Protein AF-0000000071014600 (afdb_homodimer)

Radius of gyration: 33.22 Å; Cα contacts (8 Å, |Δi|>4): 2281; chains: 2; bounding box: 57×104×70 Å

Nearest PDB structures (foldseek):
  4g2c-assembly1_A  TM=9.865E-01  e=1.996E-69  Amycolatopsis sp. ATCC 39116
  5c2i-assembly1_B  TM=9.500E-01  e=7.097E-51  Nostoc sp. PCC 7120 = FACHB-418
  5c2i-assembly1_D  TM=9.425E-01  e=2.886E-51  Nostoc sp. PCC 7120 = FACHB-418
  5c2i-assembly1_A  TM=9.312E-01  e=7.097E-51  Nostoc sp. PCC 7120 = FACHB-418
  4au9-assembly2_B  TM=8.017E-01  e=1.437E-31  Auricularia auricula-judae

Secondary structure (DSSP, 8-state):
-PPP-SS-B-STT--HHHHHHHHHS-TTSSSPPP-SEEEEEEEEES-HHHHHHHHHHHHH--SSS-SS--HHHHHHHHHHHHHH------EEEEEE-HHHHHHTT--GGGS---HHHHH-TTSHHHHHHHTPPPGGGS-GGGGS---EEEEEEESSHHHHHHHHHHHHHHHHT-TTEEEEEEEEEE--B-TTS-BB-TTS-B-S-S--B-BHHHHHHHHHHSS-SSS---B--GGGT-EE-TTSS-TTT-EEEEEEEEEEEE-HHHHHHHHHHHHHHTT--GGGTHHHHHHHHSB-TT--BTTT-SSS--BTTB-----STT-TTSSSS-TT-HHHHH--TT-SSSS-HHHHGGG--EE--EEES---S-TTSS-STTS-SSS-EEEEEEEES-TTTTHHHIIIIIIT-TT-S--TTS------TTT--S----EEEESSTT--SS-TTSEEEEPPPPP-EEEEEEEEEEE--HHHHHHT-/-PPP-SS-B-STT--HHHHHHHHHS-TTSSS----SEEEEEEEEES-HHHHHHHHHHHHH--SSS-SS--HHHHHHHHHHHHHH------EEEEEE-HHHHHHTT--GGGS---HHHHH-TTSHHHHHHHTPPPGGGS-GGGGS---EEEEEEESSHHHHHHHHHHHHHHHHT-TTEEEEEEEEEE--B-TTS-BB-TTS-B-S-S--B-BHHHHHHHHHHSS-SSS---B--GGGT-EE-TTSS-TTT-EEEEEEEEEEEE-HHHHHHHHHHHHHHTT--GGGTHHHHHHHHSB-TTS-BTTT-SSS--BTTBP----STT-TTSSSS-TT-HHHHH--TT-SSSS-HHHHGGG--EE--EEES---S-TTS--STTS-SSS-EEEEEEEES-TTTTHHHIIIIIIT-TT-S--TTS------TTT--S----EEEESSTT--SS-TTSEEEEPPPPP-EEEEEEEEEEE--HHHHHHT-

Foldseek 3Di:
DFDWQFFFAALVPDDDLRVLLQQFEFACQQPHDDFQKKKKWFKDFQALVLLLVLLQCQLPVPDVVGNTGGRSLSVVQVVCCVVPVHFDAKGKFKWFAQVLCVRNVHDPQQGDDFVDSPQKCQHPVNCVLLQADHLVQFDQLQVDDTTMMMMIGDPDPVRSVVSVVVSVVSQVVRVRMDGSDMAMFHFDAAPVRATAALLLARDDPLFAHRHPVVLVCCAPVHPHAPQHPSYGGNLFFWDQRSLFPDSSSWTWWKKWWWWKKFQNLQLLVLLQVQCVVLVHDDQQSQVSVCLLAQAGSLQAGQQVDSGDDCPSPRDDRHANVLPQACLRHAQLHNCCLLQVCQNQAPDGNVLSCSQRWGKRKGKFADAPDNSPPSDSVRRHRTRIGIGTMTTGSHCVRYVSCSSNVRQQFQQTRPHPVRDGRWHSLADYHDDTQWHKHASGRPFDPPDPVGIDTDGRRHYRMHINRIIMTIRTISSSSNPSD/DFDWQFFFAALVPDDDLRVLLQQFEFACQQHHADFQKKKKWFKDFQALLLLLVLLQCQLPVPDVVRNTGGRSLRVVQVVCCVVPVHHDAKGKFKWFAQVLCVNNVHDPQQGDDFVDSPQKCLHPVNCVLLQADHLVQFDQLQVDDTTMMIMIGDPDPVRSVVSVVVSVVSQVVRVRMDGSDMAMFHFDAAPVRATAALLLARDDPLFAHRHPVVLVCCAPVHPHAPQHPSYGGNLFFWDQRSLFPDSSSWTWWKKWWWWKKFQNLQLLVLLQVQCVVLVHDDQQSQVSVCLLAQAGSLQAGQQVDSGDDCPSPRDDRHANVLPQACLRHAQLHNCCLLQVCQNQAPDGNVLSVSQRWGKRKGKFADAPDNSPPSDSVRRHRTRIGIGTMTTGSHCVRYVSCSSNVRQQFQQTRPHPVRDGQWHSLARYHDDTQWHKHASGRPFDPPDPVGIDTDGRRHYRMHINRIIMTIRTISSSSNVSD

pLDDT: mean 94.97, std 5.35, range [56.41, 98.88]

InterPro domains:
  IPR006314 Dyp-type peroxidase [PS51404] (24-480)
  IPR006314 Dyp-type peroxidase [PTHR30521] (21-479)
  IPR011008 Dimeric alpha-beta barrel [SSF54909] (21-480)

Sequence (962 aa):
MPVSLDSTLSWKSATGDDEAMLESLQPNILKGHTREFLTLLFLKFQNAGDAASLLSELATDGIVPPLMKSAIRHLEEVAAFNSKGVKGTPYVGVGLTADGYRALGIPEHGWPSDPSVRRGMTNNETVATLGDPDVDGWEGHFLQKMDAVILVGDQLAETRDIAERRVRDMIASRPSIVILGEQTGNGLHNRNGDGIEHFGYVDGRSQPIFLDEDLVSEKLREDGTTNWDAGFGLGRVLVSDAAAPDPQTQFGSYFVFRKLEQDVRKFKTQEAAFATSLGLAGDTAERAGAMLVGRFEDGTPLTIQSADGAHSPVQNDFTYDSDPEGGKCPFFAHIRKMNPRGSGGFETVERERLHIMARRGQTYGVRTDDPNDGKLNNKPTHGVGLLFMAFNSSLVDQFEFVQKNWANNAGFPSTPSGRAAGLDLVIGHGKRPDVECPLGWGADSSGATHHRTVDAVPQAVTMMGGEYFFMPSLAFLQALAMPVSLDSTLSWKSATGDDEAMLESLQPNILKGHTREFLTLLFLKFQNAGDAASLLSELATDGIVPPLMKSAIRHLEEVAAFNSKGVKGTPYVGVGLTADGYRALGIPEHGWPSDPSVRRGMTNNETVATLGDPDVDGWEGHFLQKMDAVILVGDQLAETRDIAERRVRDMIASRPSIVILGEQTGNGLHNRNGDGIEHFGYVDGRSQPIFLDEDLVSEKLREDGTTNWDAGFGLGRVLVSDAAAPDPQTQFGSYFVFRKLEQDVRKFKTQEAAFATSLGLAGDTAERAGAMLVGRFEDGTPLTIQSADGAHSPVQNDFTYDSDPEGGKCPFFAHIRKMNPRGSGGFETVERERLHIMARRGQTYGVRTDDPNDGKLNNKPTHGVGLLFMAFNSSLVDQFEFVQKNWANNAGFPSTPSGRAAGLDLVIGHGKRPDVECPLGWGADSSGATHHRTVDAVPQAVTMMGGEYFFMPSLAFLQALA

Solvent-accessible surface area (backbone atoms only — not comparable to full-atom values): 48148 Å² total; per-residue (Å²): 107,77,61,67,39,80,38,54,42,49,75,90,73,43,54,68,36,43,34,48,22,30,58,20,18,48,50,51,67,72,48,77,60,72,57,36,26,36,37,36,40,32,26,32,62,74,35,34,67,53,46,24,44,49,47,14,44,45,47,53,41,87,48,90,76,44,52,35,56,25,27,48,56,47,52,50,32,52,51,39,25,74,75,74,63,43,80,67,77,54,48,42,47,58,29,31,20,51,61,24,38,52,49,53,66,51,57,74,85,36,44,81,79,52,66,53,40,62,57,28,49,79,30,66,67,47,26,61,59,55,51,51,74,63,61,87,72,30,46,70,53,49,67,46,85,54,19,32,37,38,39,32,21,10,71,42,62,67,59,23,49,54,53,44,50,52,53,50,52,56,43,65,74,29,81,50,48,42,76,62,42,72,50,63,29,35,59,44,61,50,96,88,66,47,47,30,46,79,81,34,33,50,50,82,81,87,50,61,31,31,36,44,68,57,48,51,44,40,22,41,64,40,55,23,47,87,62,26,77,50,68,35,27,39,46,51,38,41,30,67,20,61,60,26,91,49,38,81,37,24,29,18,24,38,32,44,40,35,37,33,38,35,23,32,26,57,43,53,49,44,29,52,51,49,9,55,75,61,71,35,53,81,88,47,26,60,46,39,45,14,38,44,41,28,27,26,50,68,28,14,42,27,61,50,27,69,54,68,42,37,48,44,48,57,50,71,43,57,60,50,79,43,36,75,69,24,15,43,35,30,50,26,4,32,47,44,38,75,52,33,68,59,55,38,71,82,58,56,50,74,60,56,57,64,36,56,51,41,70,61,61,36,31,21,52,86,78,91,58,66,68,81,70,84,61,58,85,70,40,48,66,60,78,29,28,35,40,39,29,32,35,16,47,39,51,62,57,11,59,52,32,43,44,34,61,22,26,39,20,34,61,22,28,56,42,87,83,68,52,60,24,14,31,17,56,60,79,33,45,76,88,64,50,57,29,72,38,50,66,41,76,34,27,60,77,86,37,80,84,25,41,46,79,42,80,47,67,71,80,35,55,43,78,35,35,48,42,37,25,36,28,54,16,44,54,30,33,44,58,53,93,108,76,58,67,38,80,36,54,41,51,75,90,74,42,54,69,35,43,34,49,22,30,60,20,18,50,50,50,66,73,49,78,60,70,52,36,24,32,37,36,40,31,26,32,64,73,36,34,68,54,46,26,44,47,46,13,45,45,47,54,39,84,49,89,74,45,50,34,55,24,27,46,56,47,52,48,32,51,52,40,26,73,76,74,62,44,79,67,76,52,48,41,47,57,28,31,19,52,60,24,39,51,48,55,66,51,57,72,87,35,44,79,77,53,64,55,40,61,57,27,50,80,29,66,66,46,26,61,60,56,52,51,73,65,62,89,72,29,46,69,53,48,69,47,87,52,18,33,37,39,38,35,17,9,72,44,62,66,61,21,49,53,53,44,49,52,54,50,52,56,44,65,74,29,82,50,48,42,77,60,40,72,49,63,29,35,61,44,62,50,97,87,65,45,46,29,44,78,82,35,32,50,51,83,80,88,51,61,32,30,35,45,67,56,48,52,42,40,23,41,63,41,54,23,46,85,63,27,77,51,68,36,27,39,47,50,38,41,30,68,19,62,59,25,91,48,38,83,39,23,28,19,24,36,32,44,38,36,38,34,38,34,22,32,27,57,42,53,51,44,30,52,52,50,8,55,75,61,70,36,53,80,88,46,26,59,45,40,47,14,39,45,42,28,27,25,52,69,28,14,42,27,61,50,27,70,52,68,41,38,48,43,49,58,49,72,45,58,60,49,80,43,36,76,70,24,16,41,35,28,50,25,5,31,48,43,38,76,52,31,68,58,55,38,70,82,58,55,50,74,59,56,58,63,36,56,53,40,69,61,61,35,30,22,51,87,78,93,58,66,67,80,70,84,63,57,86,70,40,49,67,59,77,30,28,35,41,39,30,32,34,18,48,39,52,63,59,11,59,52,31,43,43,34,61,21,26,40,20,34,61,23,28,56,43,86,83,70,53,60,25,14,31,17,55,62,78,34,46,75,88,63,50,59,28,70,39,50,66,42,77,32,27,61,78,88,38,80,86,25,40,47,80,40,80,47,66,72,80,35,55,42,77,35,35,50,40,36,24,35,27,54,16,42,54,31,35,44,59,56,92

Organism: NCBI:txid2759526

Structure (mmCIF, N/CA/C/O backbone):
data_AF-0000000071014600-model_v1
#
loop_
_entity.id
_entity.type
_entity.pdbx_description
1 polymer Peroxidase
#
loop_
_atom_site.group_PDB
_atom_site.id
_atom_site.type_symbol
_atom_site.label_atom_id
_atom_site.label_alt_id
_atom_site.label_comp_id
_atom_site.label_asym_id
_atom_site.label_entity_id
_atom_site.label_seq_id
_atom_site.pdbx_PDB_ins_code
_atom_site.Cartn_x
_atom_site.Cartn_y
_atom_site.Cartn_z
_atom_site.occupancy
_atom_site.B_iso_or_equiv
_atom_site.auth_seq_id
_atom_site.auth_comp_id
_atom_site.auth_asym_id
_atom_site.auth_atom_id
_atom_site.pdbx_PDB_model_num
ATOM 1 N N . MET A 1 1 ? -9.117 11.508 37.562 1 70.94 1 MET A N 1
ATOM 2 C CA . MET A 1 1 ? -7.766 11.125 37.156 1 70.94 1 MET A CA 1
ATOM 3 C C . MET A 1 1 ? -7.133 12.203 36.281 1 70.94 1 MET A C 1
ATOM 5 O O . MET A 1 1 ? -7.809 12.812 35.438 1 70.94 1 MET A O 1
ATOM 9 N N . PRO A 1 2 ? -5.895 12.375 36.594 1 87.19 2 PRO A N 1
ATOM 10 C CA . PRO A 1 2 ? -5.227 13.414 35.812 1 87.19 2 PRO A CA 1
ATOM 11 C C . PRO A 1 2 ? -5.23 13.109 34.312 1 87.19 2 PRO A C 1
ATOM 13 O O . PRO A 1 2 ? -5.352 11.945 33.906 1 87.19 2 PRO A O 1
ATOM 16 N N . VAL A 1 3 ? -5.281 14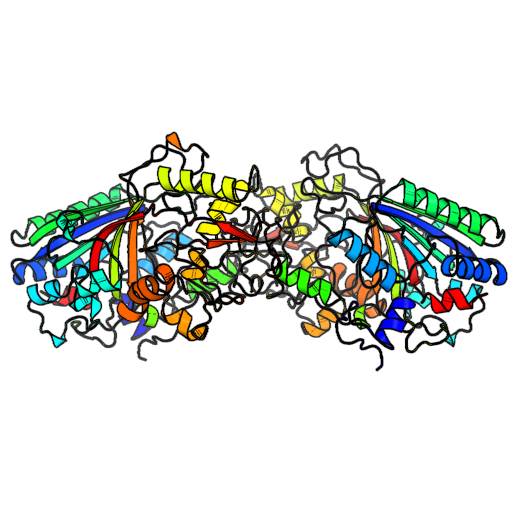.18 33.594 1 90.12 3 VAL A N 1
ATOM 17 C CA . VAL A 1 3 ? -5.238 14.031 32.125 1 90.12 3 VAL A CA 1
ATOM 18 C C . VAL A 1 3 ? -4.012 13.211 31.734 1 90.12 3 VAL A C 1
ATOM 20 O O . VAL A 1 3 ? -2.887 13.547 32.125 1 90.12 3 VAL A O 1
ATOM 23 N N . SER A 1 4 ? -4.27 12.094 31.109 1 89.81 4 SER A N 1
ATOM 24 C CA . SER A 1 4 ? -3.152 11.281 30.641 1 89.81 4 SER A CA 1
ATOM 25 C C . SER A 1 4 ? -2.52 11.891 29.391 1 89.81 4 SER A C 1
ATOM 27 O O . SER A 1 4 ? -3.176 12.031 28.359 1 89.81 4 SER A O 1
ATOM 29 N N . LEU A 1 5 ? -1.267 12.195 29.484 1 95.5 5 LEU A N 1
ATOM 30 C CA . LEU A 1 5 ? -0.564 12.859 28.391 1 95.5 5 LEU A CA 1
ATOM 31 C C . LEU A 1 5 ? 0.192 11.852 27.531 1 95.5 5 LEU A C 1
ATOM 33 O O . LEU A 1 5 ? 0.678 12.188 26.453 1 95.5 5 LEU A O 1
ATOM 37 N N . ASP A 1 6 ? 0.241 10.617 27.891 1 95 6 ASP A N 1
ATOM 38 C CA . ASP A 1 6 ? 1.105 9.633 27.234 1 95 6 ASP A CA 1
ATOM 39 C C . ASP A 1 6 ? 0.341 8.852 26.172 1 95 6 ASP A C 1
ATOM 41 O O . ASP A 1 6 ? 0.932 8.062 25.438 1 95 6 ASP A O 1
ATOM 45 N N . SER A 1 7 ? -0.902 9.078 26.109 1 96.06 7 SER A N 1
ATOM 46 C CA . SER A 1 7 ? -1.728 8.312 25.172 1 96.06 7 SER A CA 1
ATOM 47 C C . SER A 1 7 ? -2.705 9.219 24.438 1 96.06 7 SER A C 1
ATOM 49 O O . SER A 1 7 ? -2.863 10.391 24.781 1 96.06 7 SER A O 1
ATOM 51 N N . THR A 1 8 ? -3.289 8.664 23.344 1 97.88 8 THR A N 1
ATOM 52 C CA . THR A 1 8 ? -4.422 9.312 22.688 1 97.88 8 THR A CA 1
ATOM 53 C C . THR A 1 8 ? -5.617 9.391 23.641 1 97.88 8 THR A C 1
ATOM 55 O O . THR A 1 8 ? -5.617 8.758 24.703 1 97.88 8 THR A O 1
ATOM 58 N N . LEU A 1 9 ? -6.578 10.195 23.25 1 98.12 9 LEU A N 1
ATOM 59 C CA . LEU A 1 9 ? -7.75 10.398 24.094 1 98.12 9 LEU A CA 1
ATOM 60 C C . LEU A 1 9 ? -9.031 10.164 23.297 1 98.12 9 LEU A C 1
ATOM 62 O O . LEU A 1 9 ? -9.148 10.594 22.156 1 98.12 9 LEU A O 1
ATOM 66 N N . SER A 1 10 ? -9.984 9.477 23.922 1 98.19 10 SER A N 1
ATOM 67 C CA . SER A 1 10 ? -11.336 9.469 23.391 1 98.19 10 SER A CA 1
ATOM 68 C C . SER A 1 10 ? -12.133 10.68 23.859 1 98.19 10 SER A C 1
ATOM 70 O O . SER A 1 10 ? -12.5 10.766 25.031 1 98.19 10 SER A O 1
ATOM 72 N N . TRP A 1 11 ? -12.398 11.555 22.969 1 98 11 TRP A N 1
ATOM 73 C CA . TRP A 1 11 ? -13.117 12.75 23.375 1 98 11 TRP A CA 1
ATOM 74 C C . TRP A 1 11 ? -14.586 12.445 23.641 1 98 11 TRP A C 1
ATOM 76 O O . TRP A 1 11 ? -15.227 13.109 24.469 1 98 11 TRP A O 1
ATOM 86 N N . LYS A 1 12 ? -15.164 11.438 23.031 1 96.88 12 LYS A N 1
ATOM 87 C CA . LYS A 1 12 ? -16.562 11.07 23.203 1 96.88 12 LYS A CA 1
ATOM 88 C C . LYS A 1 12 ? -16.812 10.484 24.594 1 96.88 12 LYS A C 1
ATOM 90 O O . LYS A 1 12 ? -17.891 10.633 25.156 1 96.88 12 LYS A O 1
ATOM 95 N N . SER A 1 13 ? -15.797 9.898 25.172 1 96.56 13 SER A N 1
ATOM 96 C CA . SER A 1 13 ? -15.945 9.266 26.469 1 96.56 13 SER A CA 1
ATOM 97 C C . SER A 1 13 ? -15.234 10.07 27.562 1 96.56 13 SER A C 1
ATOM 99 O O . SER A 1 13 ? -15.039 9.586 28.672 1 96.56 13 SER A O 1
ATOM 101 N N . ALA A 1 14 ? -14.773 11.219 27.156 1 96.44 14 ALA A N 1
ATOM 102 C CA . ALA A 1 14 ? -14.008 12.031 28.109 1 96.44 14 ALA A CA 1
ATOM 103 C C . ALA A 1 14 ? -14.875 12.469 29.281 1 96.44 14 ALA A C 1
ATOM 105 O O . ALA A 1 14 ? -15.992 12.961 29.094 1 96.44 14 ALA A O 1
ATOM 106 N N . THR A 1 15 ? -14.461 12.234 30.531 1 95.75 15 THR A N 1
ATOM 107 C CA . THR A 1 15 ? -15.094 12.695 31.766 1 95.75 15 THR A CA 1
ATOM 108 C C . THR A 1 15 ? -14.062 13.273 32.719 1 95.75 15 THR A C 1
ATOM 110 O O . THR A 1 15 ? -12.859 13.195 32.469 1 95.75 15 THR A O 1
ATOM 113 N N . GLY A 1 16 ? -14.539 13.977 33.719 1 96.06 16 GLY A N 1
ATOM 114 C CA . GLY A 1 16 ? -13.633 14.5 34.719 1 96.06 16 GLY A CA 1
ATOM 115 C C . GLY A 1 16 ? -12.602 15.461 34.156 1 96.06 16 GLY A C 1
ATOM 116 O O . GLY A 1 16 ? -12.953 16.422 33.469 1 96.06 16 GLY A O 1
ATOM 117 N N . ASP A 1 17 ? -11.359 15.188 34.5 1 96.69 17 ASP A N 1
ATOM 118 C CA . ASP A 1 17 ? -10.258 16.062 34.125 1 96.69 17 ASP A CA 1
ATOM 119 C C . ASP A 1 17 ? -10.086 16.141 32.594 1 96.69 17 ASP A C 1
ATOM 121 O O . ASP A 1 17 ? -9.711 17.172 32.062 1 96.69 17 ASP A O 1
ATOM 125 N N . ASP A 1 18 ? -10.336 15.016 31.938 1 96.94 18 ASP A N 1
ATOM 126 C CA . ASP A 1 18 ? -10.25 14.992 30.484 1 96.94 18 ASP A CA 1
ATOM 127 C C . ASP A 1 18 ? -11.273 15.938 29.859 1 96.94 18 ASP A C 1
ATOM 129 O O . ASP A 1 18 ? -10.961 16.688 28.922 1 96.94 18 ASP A O 1
ATOM 133 N N . GLU A 1 19 ? -12.453 15.844 30.359 1 97 19 GLU A N 1
ATOM 134 C CA . GLU A 1 19 ? -13.508 16.734 29.875 1 97 19 GLU A CA 1
ATOM 135 C C . GLU A 1 19 ? -13.188 18.188 30.188 1 97 19 GLU A C 1
ATOM 137 O O . GLU A 1 19 ? -13.375 19.062 29.328 1 97 19 GLU A O 1
ATOM 142 N N . ALA A 1 20 ? -12.766 18.438 31.391 1 97.56 20 ALA A N 1
ATOM 143 C CA . ALA A 1 20 ? -12.391 19.781 31.781 1 97.56 20 ALA A CA 1
ATOM 144 C C . ALA A 1 20 ? -11.281 20.328 30.875 1 97.56 20 ALA A C 1
ATOM 146 O O . ALA A 1 20 ? -11.305 21.5 30.5 1 97.56 20 ALA A O 1
ATOM 147 N N . MET A 1 21 ? -10.344 19.453 30.609 1 98.19 21 MET A N 1
ATOM 148 C CA . MET A 1 21 ? -9.25 19.859 29.719 1 98.19 21 MET A CA 1
ATOM 149 C C . MET A 1 21 ? -9.789 20.219 28.328 1 98.19 21 MET A C 1
ATOM 151 O O . MET A 1 21 ? -9.445 21.281 27.797 1 98.19 21 MET A O 1
ATOM 155 N N . LEU A 1 22 ? -10.648 19.469 27.766 1 98.38 22 LEU A N 1
ATOM 156 C CA . LEU A 1 22 ? -11.195 19.719 26.438 1 98.38 22 LEU A CA 1
ATOM 157 C C . LEU A 1 22 ? -12.055 20.984 26.422 1 98.38 22 LEU A C 1
ATOM 159 O O . LEU A 1 22 ? -12.102 21.703 25.422 1 98.38 22 LEU A O 1
ATOM 163 N N . GLU A 1 23 ? -12.711 21.266 27.516 1 97.62 23 GLU A N 1
ATOM 164 C CA . GLU A 1 23 ? -13.578 22.438 27.625 1 97.62 23 GLU A CA 1
ATOM 165 C C . GLU A 1 23 ? -12.773 23.734 27.672 1 97.62 23 GLU A C 1
ATOM 167 O O . GLU A 1 23 ? -13.266 24.781 27.281 1 97.62 23 GLU A O 1
ATOM 172 N N . SER A 1 24 ? -11.539 23.578 28.109 1 98.06 24 SER A N 1
ATOM 173 C CA . SER A 1 24 ? -10.727 24.781 28.297 1 98.06 24 SER A CA 1
ATOM 174 C C . SER A 1 24 ? -9.672 24.906 27.203 1 98.06 24 SER A C 1
ATOM 176 O O . SER A 1 24 ? -8.984 25.922 27.109 1 98.06 24 SER A O 1
ATOM 178 N N . LEU A 1 25 ? -9.555 23.906 26.359 1 98.62 25 LEU A N 1
ATOM 179 C CA . LEU A 1 25 ? -8.539 23.891 25.312 1 98.62 25 LEU A CA 1
ATOM 180 C C . LEU A 1 25 ? -9.031 24.594 24.062 1 98.62 25 LEU A C 1
ATOM 182 O O . LEU A 1 25 ? -10.188 24.422 23.656 1 98.62 25 LEU A O 1
ATOM 186 N N . GLN A 1 26 ? -8.188 25.438 23.484 1 98.5 26 GLN A N 1
ATOM 187 C CA . GLN A 1 26 ? -8.547 26.016 22.203 1 98.5 26 GLN A CA 1
ATOM 188 C C . GLN A 1 26 ? -8.695 24.953 21.125 1 98.5 26 GLN A C 1
ATOM 190 O O . GLN A 1 26 ? -7.977 23.938 21.156 1 98.5 26 GLN A O 1
ATOM 195 N N . PRO A 1 27 ? -9.578 25.125 20.156 1 97.31 27 PRO A N 1
ATOM 196 C CA . PRO A 1 27 ? -9.672 24.203 19.031 1 97.31 27 PRO A CA 1
ATOM 197 C C . PRO A 1 27 ? -8.438 24.234 18.125 1 97.31 27 PRO A C 1
ATOM 199 O O . PRO A 1 27 ? -7.508 25 18.391 1 97.31 27 PRO A O 1
ATOM 202 N N . ASN A 1 28 ? -8.352 23.359 17.109 1 97.81 28 ASN A N 1
ATOM 203 C CA . ASN A 1 28 ? -7.316 23.328 16.078 1 97.81 28 ASN A CA 1
ATOM 204 C C . ASN A 1 28 ? -6.027 22.703 16.594 1 97.81 28 ASN A C 1
ATOM 206 O O . ASN A 1 28 ? -5.129 22.375 15.82 1 97.81 28 ASN A O 1
ATOM 210 N N . ILE A 1 29 ? -5.93 22.484 17.969 1 98.62 29 ILE A N 1
ATOM 211 C CA . ILE A 1 29 ? -4.699 21.953 18.547 1 98.62 29 ILE A CA 1
ATOM 212 C C . ILE A 1 29 ? -4.672 20.438 18.406 1 98.62 29 ILE A C 1
ATOM 214 O O . ILE A 1 29 ? -3.773 19.875 17.766 1 98.62 29 ILE A O 1
ATOM 218 N N . LEU A 1 30 ? -5.719 19.766 18.859 1 98.31 30 LEU A N 1
ATOM 219 C CA . LEU A 1 30 ? -5.762 18.312 18.828 1 98.31 30 LEU A CA 1
ATOM 220 C C . LEU A 1 30 ? -6.191 17.812 17.453 1 98.31 30 LEU A C 1
ATOM 222 O O . LEU A 1 30 ? -5.812 16.719 17.031 1 98.31 30 LEU A O 1
ATOM 226 N N . LYS A 1 31 ? -7.012 18.547 16.859 1 97.06 31 LYS A N 1
ATOM 227 C CA . LYS A 1 31 ? -7.547 18.25 15.531 1 97.06 31 LYS A CA 1
ATOM 228 C C . LYS A 1 31 ? -7.668 19.531 14.703 1 97.06 31 LYS A C 1
ATOM 230 O O . LYS A 1 31 ? -8.117 20.562 15.195 1 97.06 31 LYS A O 1
ATOM 235 N N . GLY A 1 32 ? -7.199 19.375 13.508 1 96.25 32 GLY A N 1
ATOM 236 C CA . GLY A 1 32 ? -7.262 20.547 12.633 1 96.25 32 GLY A CA 1
ATOM 237 C C . GLY A 1 32 ? -8.68 21.047 12.398 1 96.25 32 GLY A C 1
ATOM 238 O O . GLY A 1 32 ? -9.594 20.25 12.188 1 96.25 32 GLY A O 1
ATOM 239 N N . HIS A 1 33 ? -8.844 22.266 12.539 1 93.12 33 HIS A N 1
ATOM 240 C CA . HIS A 1 33 ? -10.07 22.922 12.07 1 93.12 33 HIS A CA 1
ATOM 241 C C . HIS A 1 33 ? -10.023 23.156 10.562 1 93.12 33 HIS A C 1
ATOM 243 O O . HIS A 1 33 ? -8.969 23.484 10.016 1 93.12 33 HIS A O 1
ATOM 249 N N . THR A 1 34 ? -11.062 22.734 9.836 1 82.62 34 THR A N 1
ATOM 250 C CA . THR A 1 34 ? -11.086 23 8.406 1 82.62 34 THR A CA 1
ATOM 251 C C . THR A 1 34 ? -10.914 24.484 8.133 1 82.62 34 THR A C 1
ATOM 253 O O . THR A 1 34 ? -11.617 25.312 8.711 1 82.62 34 THR A O 1
ATOM 256 N N . ARG A 1 35 ? -9.82 24.781 7.426 1 82.69 35 ARG A N 1
ATOM 257 C CA . ARG A 1 35 ? -9.477 26.156 7.086 1 82.69 35 ARG A CA 1
ATOM 258 C C . ARG A 1 35 ? -9.344 26.328 5.578 1 82.69 35 ARG A C 1
ATOM 260 O O . ARG A 1 35 ? -8.266 26.109 5.016 1 82.69 35 ARG A O 1
ATOM 267 N N . GLU A 1 36 ? -10.367 26.766 5.004 1 94.88 36 GLU A N 1
ATOM 268 C CA . GLU A 1 36 ? -10.32 27.156 3.6 1 94.88 36 GLU A CA 1
ATOM 269 C C . GLU A 1 36 ? -10.016 28.641 3.445 1 94.88 36 GLU A C 1
ATOM 271 O O . GLU A 1 36 ? -9.422 29.062 2.449 1 94.88 36 GLU A O 1
ATOM 276 N N . PHE A 1 37 ? -10.523 29.375 4.438 1 97.44 37 PHE A N 1
ATOM 277 C CA . PHE A 1 37 ? -10.273 30.812 4.531 1 97.44 37 PHE A CA 1
ATOM 278 C C . PHE A 1 37 ? -9.773 31.188 5.922 1 97.44 37 PHE A C 1
ATOM 280 O O . PHE A 1 37 ? -10.461 30.938 6.918 1 97.44 37 PHE A O 1
ATOM 287 N N . LEU A 1 38 ? -8.633 31.734 5.977 1 98.06 38 LEU A N 1
ATOM 288 C CA . LEU A 1 38 ? -7.961 32.031 7.242 1 98.06 38 LEU A CA 1
ATOM 289 C C . LEU A 1 38 ? -7.359 33.438 7.223 1 98.06 38 LEU A C 1
ATOM 291 O O . LEU A 1 38 ? -6.781 33.844 6.215 1 98.06 38 LEU A O 1
ATOM 295 N N . THR A 1 39 ? -7.547 34.188 8.258 1 98.44 39 THR A N 1
ATOM 296 C CA . THR A 1 39 ? -6.871 35.438 8.477 1 98.44 39 THR A CA 1
ATOM 297 C C . THR A 1 39 ? -6.121 35.438 9.805 1 98.44 39 THR A C 1
ATOM 299 O O . THR A 1 39 ? -6.656 35 10.82 1 98.44 39 THR A O 1
ATOM 302 N N . LEU A 1 40 ? -4.938 35.844 9.758 1 98.56 40 LEU A N 1
ATOM 303 C CA . LEU A 1 40 ? -4.141 36.062 10.953 1 98.56 40 LEU A CA 1
ATOM 304 C C . LEU A 1 40 ? -3.922 37.562 11.188 1 98.56 40 LEU A C 1
ATOM 306 O O . LEU A 1 40 ? -3.516 38.281 10.266 1 98.56 40 LEU A O 1
ATOM 310 N N . LEU A 1 41 ? -4.223 38.031 12.383 1 98.81 41 LEU A N 1
ATOM 311 C CA . LEU A 1 41 ? -3.949 39.375 12.805 1 98.81 41 LEU A CA 1
ATOM 312 C C . LEU A 1 41 ? -2.848 39.406 13.859 1 98.81 41 LEU A C 1
ATOM 314 O O . LEU A 1 41 ? -2.967 38.781 14.914 1 98.81 41 LEU A O 1
ATOM 318 N N . PHE A 1 42 ? -1.813 40.125 13.594 1 98.75 42 PHE A N 1
ATOM 319 C CA . PHE A 1 42 ? -0.713 40.281 14.539 1 98.75 42 PHE A CA 1
ATOM 320 C C . PHE A 1 42 ? -0.842 41.594 15.32 1 98.75 42 PHE A C 1
ATOM 322 O O . PHE A 1 42 ? -1.009 42.656 14.727 1 98.75 42 PHE A O 1
ATOM 329 N N . LEU A 1 43 ? -0.688 41.5 16.656 1 98.81 43 LEU A N 1
ATOM 330 C CA . LEU A 1 43 ? -1.053 42.625 17.484 1 98.81 43 LEU A CA 1
ATOM 331 C C . LEU A 1 43 ? 0.124 43.094 18.344 1 98.81 43 LEU A C 1
ATOM 333 O O . LEU A 1 43 ? 0.997 42.281 18.672 1 98.81 43 LEU A O 1
ATOM 337 N N . LYS A 1 44 ? 0.096 44.312 18.719 1 98.38 44 LYS A N 1
ATOM 338 C CA . LYS A 1 44 ? 0.923 44.938 19.75 1 98.38 44 LYS A CA 1
ATOM 339 C C . LYS A 1 44 ? 0.062 45.562 20.828 1 98.38 44 LYS A C 1
ATOM 341 O O . LYS A 1 44 ? -0.896 46.281 20.531 1 98.38 44 LYS A O 1
ATOM 346 N N . PHE A 1 45 ? 0.355 45.312 22.109 1 98.19 45 PHE A N 1
ATOM 347 C CA . PHE A 1 45 ? -0.351 45.875 23.266 1 98.19 45 PHE A CA 1
ATOM 348 C C . PHE A 1 45 ? 0.392 47.062 23.812 1 98.19 45 PHE A C 1
ATOM 350 O O . PHE A 1 45 ? 1.598 47 24.062 1 98.19 45 PHE A O 1
ATOM 357 N N . GLN A 1 46 ? -0.337 48.156 24.078 1 96.94 46 GLN A N 1
ATOM 358 C CA . GLN A 1 46 ? 0.27 49.344 24.672 1 96.94 46 GLN A CA 1
ATOM 359 C C . GLN A 1 46 ? -0.27 49.594 26.078 1 96.94 46 GLN A C 1
ATOM 361 O O . GLN A 1 46 ? 0.279 50.406 26.828 1 96.94 46 GLN A O 1
ATOM 366 N N . ASN A 1 47 ? -1.344 48.906 26.375 1 97 47 ASN A N 1
ATOM 367 C CA . ASN A 1 47 ? -1.995 49 27.688 1 97 47 ASN A CA 1
ATOM 368 C C . ASN A 1 47 ? -2.488 47.625 28.156 1 97 47 ASN A C 1
ATOM 370 O O . ASN A 1 47 ? -3.244 46.969 27.438 1 97 47 ASN A O 1
ATOM 374 N N . ALA A 1 48 ? -2.066 47.312 29.344 1 97.06 48 ALA A N 1
ATOM 375 C CA . ALA A 1 48 ? -2.385 46 29.875 1 97.06 48 ALA A CA 1
ATOM 376 C C . ALA A 1 48 ? -3.891 45.812 30.047 1 97.06 48 ALA A C 1
ATOM 378 O O . ALA A 1 48 ? -4.43 44.719 29.812 1 97.06 48 ALA A O 1
ATOM 379 N N . GLY A 1 49 ? -4.504 46.812 30.531 1 97.06 49 GLY A N 1
ATOM 380 C CA . GLY A 1 49 ? -5.941 46.75 30.766 1 97.06 49 GLY A CA 1
ATOM 381 C C . GLY A 1 49 ? -6.73 46.5 29.484 1 97.06 49 GLY A C 1
ATOM 382 O O . GLY A 1 49 ? -7.633 45.656 29.469 1 97.06 49 GLY A O 1
ATOM 383 N N . ASP A 1 50 ? -6.418 47.219 28.438 1 97.25 50 ASP A N 1
ATOM 384 C CA . ASP A 1 50 ? -7.078 47.031 27.141 1 97.25 50 ASP A CA 1
ATOM 385 C C . ASP A 1 50 ? -6.801 45.625 26.578 1 97.25 50 ASP A C 1
ATOM 387 O O . ASP A 1 50 ? -7.695 45 26 1 97.25 50 ASP A O 1
ATOM 391 N N . ALA A 1 51 ? -5.543 45.281 26.719 1 98 51 ALA A N 1
ATOM 392 C CA . ALA A 1 51 ? -5.168 43.938 26.234 1 98 51 ALA A CA 1
ATOM 393 C C . ALA A 1 51 ? -5.969 42.844 26.938 1 98 51 ALA A C 1
ATOM 395 O O . ALA A 1 51 ? -6.531 41.969 26.281 1 98 51 ALA A O 1
ATOM 396 N N . ALA A 1 52 ? -5.996 42.969 28.234 1 97.88 52 ALA A N 1
ATOM 397 C CA . ALA A 1 52 ? -6.75 42 29.047 1 97.88 52 ALA A CA 1
ATOM 398 C C . ALA A 1 52 ? -8.234 42 28.672 1 97.88 52 ALA A C 1
ATOM 400 O O . ALA A 1 52 ? -8.867 40.969 28.578 1 97.88 52 ALA A O 1
ATOM 401 N N . SER A 1 53 ? -8.742 43.188 28.516 1 96.94 53 SER A N 1
ATOM 402 C CA . SER A 1 53 ? -10.148 43.375 28.172 1 96.94 53 SER A CA 1
ATOM 403 C C . SER A 1 53 ? -10.477 42.719 26.844 1 96.94 53 SER A C 1
ATOM 405 O O . SER A 1 53 ? -11.477 42 26.719 1 96.94 53 SER A O 1
ATOM 407 N N . LEU A 1 54 ? -9.664 42.906 25.828 1 97.62 54 LEU A N 1
ATOM 408 C CA . LEU A 1 54 ? -9.883 42.312 24.5 1 97.62 54 LEU A CA 1
ATOM 409 C C . LEU A 1 54 ? -9.883 40.812 24.578 1 97.62 54 LEU A C 1
ATOM 411 O O . LEU A 1 54 ? -10.805 40.156 24.094 1 97.62 54 LEU A O 1
ATOM 415 N N . LEU A 1 55 ? -8.828 40.281 25.172 1 98 55 LEU A N 1
ATOM 416 C CA . LEU A 1 55 ? -8.633 38.812 25.203 1 98 55 LEU A CA 1
ATOM 417 C C . LEU A 1 55 ? -9.75 38.156 25.984 1 98 55 LEU A C 1
ATOM 419 O O . LEU A 1 55 ? -10.242 37.094 25.578 1 98 55 LEU A O 1
ATOM 423 N N . SER A 1 56 ? -10.102 38.75 27.062 1 97 56 SER A N 1
ATOM 424 C CA . SER A 1 56 ? -11.203 38.219 27.844 1 97 56 SER A CA 1
ATOM 425 C C . SER A 1 56 ? -12.516 38.25 27.062 1 97 56 SER A C 1
ATOM 427 O O . SER A 1 56 ? -13.289 37.312 27.094 1 97 56 SER A O 1
ATOM 429 N N . GLU A 1 57 ? -12.773 39.344 26.422 1 96.38 57 GLU A N 1
ATOM 430 C CA . GLU A 1 57 ? -14.008 39.469 25.656 1 96.38 57 GLU A CA 1
ATOM 431 C C . GLU A 1 57 ? -14.062 38.469 24.516 1 96.38 57 GLU A C 1
ATOM 433 O O . GLU A 1 57 ? -15.117 37.875 24.25 1 96.38 57 GLU A O 1
ATOM 438 N N . LEU A 1 58 ? -12.961 38.219 23.812 1 97 58 LEU A N 1
ATOM 439 C CA . LEU A 1 58 ? -12.906 37.219 22.75 1 97 58 LEU A CA 1
ATOM 440 C C . LEU A 1 58 ? -13.32 35.844 23.281 1 97 58 LEU A C 1
ATOM 442 O O . LEU A 1 58 ? -14.016 35.094 22.594 1 97 58 LEU A O 1
ATOM 446 N N . ALA A 1 59 ? -12.922 35.531 24.5 1 96.44 59 ALA A N 1
ATOM 447 C CA . ALA A 1 59 ? -13.094 34.219 25.047 1 96.44 59 ALA A CA 1
ATOM 448 C C . ALA A 1 59 ? -14.445 34.062 25.75 1 96.44 59 ALA A C 1
ATOM 450 O O . ALA A 1 59 ? -14.898 32.969 26.031 1 96.44 59 ALA A O 1
ATOM 451 N N . THR A 1 60 ? -15.156 35.219 26.047 1 92.44 60 THR A N 1
ATOM 452 C CA . THR A 1 60 ? -16.375 35.156 26.844 1 92.44 60 THR A CA 1
ATOM 453 C C . THR A 1 60 ? -17.547 35.75 26.078 1 92.44 60 THR A C 1
ATOM 455 O O . THR A 1 60 ? -18.656 35.844 26.609 1 92.44 60 THR A O 1
ATOM 458 N N . ASP A 1 61 ? -17.297 36.156 24.969 1 78.06 61 ASP A N 1
ATOM 459 C CA . ASP A 1 61 ? -18.344 36.844 24.234 1 78.06 61 ASP A CA 1
ATOM 460 C C . ASP A 1 61 ? -19.688 36.125 24.344 1 78.06 61 ASP A C 1
ATOM 462 O O . ASP A 1 61 ? -19.75 34.906 24.25 1 78.06 61 ASP A O 1
ATOM 466 N N . GLY A 1 62 ? -20.641 36.688 24.953 1 70.88 62 GLY A N 1
ATOM 467 C CA . GLY A 1 62 ? -21.953 36.156 25.219 1 70.88 62 GLY A CA 1
ATOM 468 C C . GLY A 1 62 ? -22.797 35.969 23.953 1 70.88 62 GLY A C 1
ATOM 469 O O . GLY A 1 62 ? -23.984 35.688 24.047 1 70.88 62 GLY A O 1
ATOM 470 N N . ILE A 1 63 ? -22.125 36.156 22.859 1 73.5 63 ILE A N 1
ATOM 471 C CA . ILE A 1 63 ? -22.844 36.031 21.594 1 73.5 63 ILE A CA 1
ATOM 472 C C . ILE A 1 63 ? -22.797 34.594 21.125 1 73.5 63 ILE A C 1
ATOM 474 O O . ILE A 1 63 ? -21.812 33.875 21.344 1 73.5 63 ILE A O 1
ATOM 478 N N . VAL A 1 64 ? -23.922 34.125 20.609 1 69.12 64 VAL A N 1
ATOM 479 C CA . VAL A 1 64 ? -24.078 32.781 20.078 1 69.12 64 VAL A CA 1
ATOM 480 C C . VAL A 1 64 ? -24.109 32.844 18.547 1 69.12 64 VAL A C 1
ATOM 482 O O . VAL A 1 64 ? -25.062 33.375 17.953 1 69.12 64 VAL A O 1
ATOM 485 N N . PRO A 1 65 ? -22.984 32.25 17.969 1 77.12 65 PRO A N 1
ATOM 486 C CA . PRO A 1 65 ? -21.891 31.516 18.578 1 77.12 65 PRO A CA 1
ATOM 487 C C . PRO A 1 65 ? -20.781 32.406 19.109 1 77.12 65 PRO A C 1
ATOM 489 O O . PRO A 1 65 ? -20.547 33.5 18.562 1 77.12 65 PRO A O 1
ATOM 492 N N . PRO A 1 66 ? -20.219 31.828 20.156 1 83.81 66 PRO A N 1
ATOM 493 C CA . PRO A 1 66 ? -19.062 32.562 20.656 1 83.81 66 PRO A CA 1
ATOM 494 C C . PRO A 1 66 ? -17.938 32.656 19.625 1 83.81 66 PRO A C 1
ATOM 496 O O . PRO A 1 66 ? -17.844 31.828 18.719 1 83.81 66 PRO A O 1
ATOM 499 N N . LEU A 1 67 ? -17.109 33.719 19.766 1 93 67 LEU A N 1
ATOM 500 C CA . LEU A 1 67 ? -15.969 33.875 18.875 1 93 67 LEU A CA 1
ATOM 501 C C . LEU A 1 67 ? -14.938 32.75 19.094 1 93 67 LEU A C 1
ATOM 503 O O . LEU A 1 67 ? -14.547 32.062 18.156 1 93 67 LEU A O 1
ATOM 507 N N . MET A 1 68 ? -14.617 32.531 20.391 1 96.88 68 MET A N 1
ATOM 508 C CA . MET A 1 68 ? -13.703 31.422 20.672 1 96.88 68 MET A CA 1
ATOM 509 C C . MET A 1 68 ? -14.445 30.234 21.266 1 96.88 68 MET A C 1
ATOM 511 O O . MET A 1 68 ? -15.055 30.359 22.328 1 96.88 68 MET A O 1
ATOM 515 N N . LYS A 1 69 ? -14.461 29.156 20.562 1 95.94 69 LYS A N 1
ATOM 516 C CA . LYS A 1 69 ? -15.055 27.922 21.078 1 95.94 69 LYS A CA 1
ATOM 517 C C . LYS A 1 69 ? -14 27 21.688 1 95.94 69 LYS A C 1
ATOM 519 O O . LYS A 1 69 ? -12.797 27.234 21.516 1 95.94 69 LYS A O 1
ATOM 524 N N . SER A 1 70 ? -14.453 26.016 22.391 1 97 70 SER A N 1
ATOM 525 C CA . SER A 1 70 ? -13.562 25.047 23 1 97 70 SER A CA 1
ATOM 526 C C . SER A 1 70 ? -13.258 23.891 22.047 1 97 70 SER A C 1
ATOM 528 O O . SER A 1 70 ? -13.953 23.719 21.031 1 97 70 SER A O 1
ATOM 530 N N . ALA A 1 71 ? -12.242 23.141 22.359 1 98.25 71 ALA A N 1
ATOM 531 C CA . ALA A 1 71 ? -11.891 21.969 21.562 1 98.25 71 ALA A CA 1
ATOM 532 C C . ALA A 1 71 ? -13.039 20.969 21.516 1 98.25 71 ALA A C 1
ATOM 534 O O . ALA A 1 71 ? -13.312 20.375 20.469 1 98.25 71 ALA A O 1
ATOM 535 N N . ILE A 1 72 ? -13.695 20.812 22.688 1 97.69 72 ILE A N 1
ATOM 536 C CA . ILE A 1 72 ? -14.773 19.828 22.719 1 97.69 72 ILE A CA 1
ATOM 537 C C . ILE A 1 72 ? -15.922 20.297 21.812 1 97.69 72 ILE A C 1
ATOM 539 O O . ILE A 1 72 ? -16.547 19.484 21.125 1 97.69 72 ILE A O 1
ATOM 543 N N . ARG A 1 73 ? -16.219 21.547 21.859 1 96 73 ARG A N 1
ATOM 544 C CA . ARG A 1 73 ? -17.266 22.078 21 1 96 73 ARG A CA 1
ATOM 545 C C . ARG A 1 73 ? -16.906 21.906 19.531 1 96 73 ARG A C 1
ATOM 547 O O . ARG A 1 73 ? -17.75 21.562 18.703 1 96 73 ARG A O 1
ATOM 554 N N . HIS A 1 74 ? -15.703 22.188 19.203 1 96.62 74 HIS A N 1
ATOM 555 C CA . HIS A 1 74 ? -15.211 21.969 17.844 1 96.62 74 HIS A CA 1
ATOM 556 C C . HIS A 1 74 ? -15.406 20.516 17.422 1 96.62 74 HIS A C 1
ATOM 558 O O . HIS A 1 74 ? -15.883 20.25 16.328 1 96.62 74 HIS A O 1
ATOM 564 N N . LEU A 1 75 ? -15 19.578 18.25 1 97.75 75 LEU A N 1
ATOM 565 C CA . LEU A 1 75 ? -15.102 18.156 17.953 1 97.75 75 LEU A CA 1
ATOM 566 C C . LEU A 1 75 ? -16.562 17.734 17.781 1 97.75 75 LEU A C 1
ATOM 568 O O . LEU A 1 75 ? -16.875 16.938 16.906 1 97.75 75 LEU A O 1
ATOM 572 N N . GLU A 1 76 ? -17.422 18.344 18.562 1 97.12 76 GLU A N 1
ATOM 573 C CA . GLU A 1 76 ? -18.859 18.094 18.438 1 97.12 76 GLU A CA 1
ATOM 574 C C . GLU A 1 76 ? -19.375 18.594 17.078 1 97.12 76 GLU A C 1
ATOM 576 O O . GLU A 1 76 ? -20.188 17.922 16.438 1 97.12 76 GLU A O 1
ATOM 581 N N . GLU A 1 77 ? -18.953 19.734 16.734 1 96 77 GLU A N 1
ATOM 582 C CA . GLU A 1 77 ? -19.375 20.281 15.445 1 96 77 GLU A CA 1
ATOM 583 C C . GLU A 1 77 ? -18.891 19.422 14.281 1 96 77 GLU A C 1
ATOM 585 O O . GLU A 1 77 ? -19.609 19.219 13.312 1 96 77 GLU A O 1
ATOM 590 N N . VAL A 1 78 ? -17.672 18.938 14.359 1 95.31 78 VAL A N 1
ATOM 591 C CA . VAL A 1 78 ? -17.125 18.062 13.328 1 95.31 78 VAL A CA 1
ATOM 592 C C . VAL A 1 78 ? -17.969 16.781 13.234 1 95.31 78 VAL A C 1
ATOM 594 O O . VAL A 1 78 ? -18.297 16.312 12.141 1 95.31 78 VAL A O 1
ATOM 597 N N . ALA A 1 79 ? -18.234 16.219 14.398 1 94.81 79 ALA A N 1
ATOM 598 C CA . ALA A 1 79 ? -19.031 15 14.43 1 94.81 79 ALA A CA 1
ATOM 599 C C . ALA A 1 79 ? -20.406 15.234 13.812 1 94.81 79 ALA A C 1
ATOM 601 O O . ALA A 1 79 ? -20.922 14.383 13.086 1 94.81 79 ALA A O 1
ATOM 602 N N . ALA A 1 80 ? -21.016 16.344 14.133 1 95.25 80 ALA A N 1
ATOM 603 C CA . ALA A 1 80 ? -22.328 16.688 13.594 1 95.25 80 ALA A CA 1
ATOM 604 C C . ALA A 1 80 ? -22.266 16.875 12.086 1 95.25 80 ALA A C 1
ATOM 606 O O . ALA A 1 80 ? -23.188 16.469 11.367 1 95.25 80 ALA A O 1
ATOM 607 N N . PHE A 1 81 ? -21.297 17.453 11.633 1 93.5 81 PHE A N 1
ATOM 608 C CA . PHE A 1 81 ? -21.125 17.625 10.195 1 93.5 81 PHE A CA 1
ATOM 609 C C . PHE A 1 81 ? -21 16.266 9.5 1 93.5 81 PHE A C 1
ATOM 611 O O . PHE A 1 81 ? -21.656 16.031 8.477 1 93.5 81 PHE A O 1
ATOM 618 N N . ASN A 1 82 ? -20.172 15.406 10.047 1 88.31 82 ASN A N 1
ATOM 619 C CA . ASN A 1 82 ? -19.922 14.102 9.445 1 88.31 82 ASN A CA 1
ATOM 620 C C . ASN A 1 82 ? -21.188 13.242 9.43 1 88.31 82 ASN A C 1
ATOM 622 O O . ASN A 1 82 ? -21.422 12.492 8.484 1 88.31 82 ASN A O 1
ATOM 626 N N . SER A 1 83 ? -21.969 13.336 10.43 1 87.88 83 SER A N 1
ATOM 627 C CA . SER A 1 83 ? -23.125 12.461 10.578 1 87.88 83 SER A CA 1
ATOM 628 C C . SER A 1 83 ? -24.344 13.039 9.875 1 87.88 83 SER A C 1
ATOM 630 O O . SER A 1 83 ? -25.125 12.305 9.266 1 87.88 83 SER A O 1
ATOM 632 N N . LYS A 1 84 ? -24.594 14.523 10.008 1 90.31 84 LYS A N 1
ATOM 633 C CA . LYS A 1 84 ? -25.859 15.102 9.57 1 90.31 84 LYS A CA 1
ATOM 634 C C . LYS A 1 84 ? -25.625 16.234 8.57 1 90.31 84 LYS A C 1
ATOM 636 O O . LYS A 1 84 ? -26.594 16.812 8.047 1 90.31 84 LYS A O 1
ATOM 641 N N . GLY A 1 85 ? -24.312 16.578 8.359 1 89.69 85 GLY A N 1
ATOM 642 C CA . GLY A 1 85 ? -24.016 17.641 7.41 1 89.69 85 GLY A CA 1
ATOM 643 C C . GLY A 1 85 ? -24.219 19.031 7.98 1 89.69 85 GLY A C 1
ATOM 644 O O . GLY A 1 85 ? -24.281 20.016 7.234 1 89.69 85 GLY A O 1
ATOM 645 N N . VAL A 1 86 ? -24.328 19.062 9.281 1 92.06 86 VAL A N 1
ATOM 646 C CA . VAL A 1 86 ? -24.531 20.359 9.93 1 92.06 86 VAL A CA 1
ATOM 647 C C . VAL A 1 86 ? -23.234 21.156 9.891 1 92.06 86 VAL A C 1
ATOM 649 O O . VAL A 1 86 ? -22.188 20.656 10.336 1 92.06 86 VAL A O 1
ATOM 652 N N . LYS A 1 87 ? -23.328 22.422 9.469 1 90.5 87 LYS A N 1
ATOM 653 C CA . LYS A 1 87 ? -22.141 23.25 9.375 1 90.5 87 LYS A CA 1
ATOM 654 C C . LYS A 1 87 ? -21.719 23.781 10.742 1 90.5 87 LYS A C 1
ATOM 656 O O . LYS A 1 87 ? -22.562 24.094 11.586 1 90.5 87 LYS A O 1
ATOM 661 N N . GLY A 1 88 ? -20.484 23.75 10.93 1 91.81 88 GLY A N 1
ATOM 662 C CA . GLY A 1 88 ? -19.938 24.281 12.172 1 91.81 88 GLY A CA 1
ATOM 663 C C . GLY A 1 88 ? -19.812 25.781 12.172 1 91.81 88 GLY A C 1
ATOM 664 O O . GLY A 1 88 ? -20.422 26.469 11.344 1 91.81 88 GLY A O 1
ATOM 665 N N . THR A 1 89 ? -19.141 26.328 13.188 1 94.31 89 THR A N 1
ATOM 666 C CA . THR A 1 89 ? -18.938 27.75 13.352 1 94.31 89 THR A CA 1
ATOM 667 C C . THR A 1 89 ? -17.469 28.109 13.07 1 94.31 89 THR A C 1
ATOM 669 O O . THR A 1 89 ? -16.609 27.234 13.031 1 94.31 89 THR A O 1
ATOM 672 N N . PRO A 1 90 ? -17.172 29.391 12.852 1 95.56 90 PRO A N 1
ATOM 673 C CA . PRO A 1 90 ? -15.789 29.812 12.562 1 95.56 90 PRO A CA 1
ATOM 674 C C . PRO A 1 90 ? -14.828 29.531 13.711 1 95.56 90 PRO A C 1
ATOM 676 O O . PRO A 1 90 ? -15.266 29.375 14.859 1 95.56 90 PRO A O 1
ATOM 679 N N . TYR A 1 91 ? -13.625 29.391 13.344 1 96.38 91 TYR A N 1
ATOM 680 C CA . TYR A 1 91 ? -12.508 29.234 14.266 1 96.38 91 TYR A CA 1
ATOM 681 C C . TYR A 1 91 ? -11.906 30.594 14.625 1 96.38 91 TYR A C 1
ATOM 683 O O . TYR A 1 91 ? -11.555 31.375 13.742 1 96.38 91 TYR A O 1
ATOM 691 N N . VAL A 1 92 ? -11.805 30.938 15.891 1 97.75 92 VAL A N 1
ATOM 692 C CA . VAL A 1 92 ? -11.008 32.062 16.375 1 97.75 92 VAL A CA 1
ATOM 693 C C . VAL A 1 92 ? -10.008 31.562 17.422 1 97.75 92 VAL A C 1
ATOM 695 O O . VAL A 1 92 ? -10.398 30.938 18.422 1 97.75 92 VAL A O 1
ATOM 698 N N . GLY A 1 93 ? -8.789 31.688 17.172 1 98.19 93 GLY A N 1
ATOM 699 C CA . GLY A 1 93 ? -7.719 31.328 18.078 1 98.19 93 GLY A CA 1
ATOM 700 C C . GLY A 1 93 ? -6.832 32.5 18.469 1 98.19 93 GLY A C 1
ATOM 701 O O . GLY A 1 93 ? -6.785 33.5 17.75 1 98.19 93 GLY A O 1
ATOM 702 N N . VAL A 1 94 ? -6.191 32.375 19.641 1 98.75 94 VAL A N 1
ATOM 703 C CA . VAL A 1 94 ? -5.312 33.438 20.141 1 98.75 94 VAL A CA 1
ATOM 704 C C . VAL A 1 94 ? -3.979 32.812 20.562 1 98.75 94 VAL A C 1
ATOM 706 O O . VAL A 1 94 ? -3.945 31.812 21.266 1 98.75 94 VAL A O 1
ATOM 709 N N . GLY A 1 95 ? -2.949 33.375 20.094 1 98.81 95 GLY A N 1
ATOM 710 C CA . GLY A 1 95 ? -1.603 33.094 20.562 1 98.81 95 GLY A CA 1
ATOM 711 C C . GLY A 1 95 ? -0.894 34.312 21.125 1 98.81 95 GLY A C 1
ATOM 712 O O . GLY A 1 95 ? -1.09 35.438 20.656 1 98.81 95 GLY A O 1
ATOM 713 N N . LEU A 1 96 ? -0.091 34.094 22.156 1 98.75 96 LEU A N 1
ATOM 714 C CA . LEU A 1 96 ? 0.654 35.188 22.797 1 98.75 96 LEU A CA 1
ATOM 715 C C . LEU A 1 96 ? 2.152 34.906 22.781 1 98.75 96 LEU A C 1
ATOM 717 O O . LEU A 1 96 ? 2.572 33.75 22.938 1 98.75 96 LEU A O 1
ATOM 721 N N . THR A 1 97 ? 2.926 35.969 22.578 1 98 97 THR A N 1
ATOM 722 C CA . THR A 1 97 ? 4.371 35.875 22.75 1 98 97 THR A CA 1
ATOM 723 C C . THR A 1 97 ? 4.758 36.062 24.219 1 98 97 THR A C 1
ATOM 725 O O . THR A 1 97 ? 3.908 36.375 25.047 1 98 97 THR A O 1
ATOM 728 N N . ALA A 1 98 ? 6.051 35.781 24.5 1 95.94 98 ALA A N 1
ATOM 729 C CA . ALA A 1 98 ? 6.535 36.125 25.844 1 95.94 98 ALA A CA 1
ATOM 730 C C . ALA A 1 98 ? 6.328 37.625 26.125 1 95.94 98 ALA A C 1
ATOM 732 O O . ALA A 1 98 ? 5.938 38 27.234 1 95.94 98 ALA A O 1
ATOM 733 N N . ASP A 1 99 ? 6.602 38.438 25.188 1 96.12 99 ASP A N 1
ATOM 734 C CA . ASP A 1 99 ? 6.375 39.875 25.312 1 96.12 99 ASP A CA 1
ATOM 735 C C . ASP A 1 99 ? 4.898 40.188 25.562 1 96.12 99 ASP A C 1
ATOM 737 O O . ASP A 1 99 ? 4.562 41.125 26.281 1 96.12 99 ASP A O 1
ATOM 741 N N . GLY A 1 100 ? 4.055 39.344 24.938 1 98.06 100 GLY A N 1
ATOM 742 C CA . GLY A 1 100 ? 2.633 39.5 25.188 1 98.06 100 GLY A CA 1
ATOM 743 C C . GLY A 1 100 ? 2.254 39.25 26.641 1 98.06 100 GLY A C 1
ATOM 744 O O . GLY A 1 100 ? 1.449 40 27.219 1 98.06 100 GLY A O 1
ATOM 745 N N . TYR A 1 101 ? 2.812 38.25 27.234 1 98 101 TYR A N 1
ATOM 746 C CA . TYR A 1 101 ? 2.582 38 28.641 1 98 101 TYR A CA 1
ATOM 747 C C . TYR A 1 101 ? 3.088 39.156 29.5 1 98 101 TYR A C 1
ATOM 749 O O . TYR A 1 101 ? 2.438 39.531 30.484 1 98 101 TYR A O 1
ATOM 757 N N . ARG A 1 102 ? 4.203 39.656 29.156 1 96.44 102 ARG A N 1
ATOM 758 C CA . ARG A 1 102 ? 4.754 40.812 29.859 1 96.44 102 ARG A CA 1
ATOM 759 C C . ARG A 1 102 ? 3.828 42 29.766 1 96.44 102 ARG A C 1
ATOM 761 O O . ARG A 1 102 ? 3.557 42.688 30.75 1 96.44 102 AR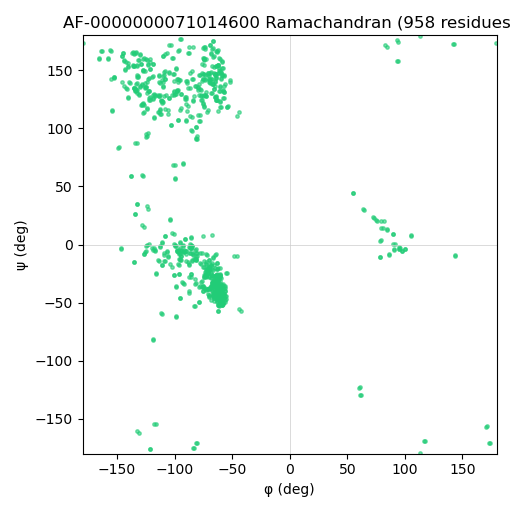G A O 1
ATOM 768 N N . ALA A 1 103 ? 3.416 42.25 28.562 1 97.44 103 ALA A N 1
ATOM 769 C CA . ALA A 1 103 ? 2.543 43.406 28.312 1 97.44 103 ALA A CA 1
ATOM 770 C C . ALA A 1 103 ? 1.238 43.281 29.094 1 97.44 103 ALA A C 1
ATOM 772 O O . ALA A 1 103 ? 0.629 44.281 29.453 1 97.44 103 ALA A O 1
ATOM 773 N N . LEU A 1 104 ? 0.84 42.094 29.406 1 97.69 104 LEU A N 1
ATOM 774 C CA . LEU A 1 104 ? -0.393 41.844 30.141 1 97.69 104 LEU A CA 1
ATOM 775 C C . LEU A 1 104 ? -0.17 42 31.641 1 97.69 104 LEU A C 1
ATOM 777 O O . LEU A 1 104 ? -1.127 42 32.406 1 97.69 104 LEU A O 1
ATOM 781 N N . GLY A 1 105 ? 1.092 42.062 32.031 1 96.62 105 GLY A N 1
ATOM 782 C CA . GLY A 1 105 ? 1.414 42.188 33.438 1 96.62 105 GLY A CA 1
ATOM 783 C C . GLY A 1 105 ? 1.388 40.875 34.188 1 96.62 105 GLY A C 1
ATOM 784 O O . GLY A 1 105 ? 1.242 40.844 35.406 1 96.62 105 GLY A O 1
ATOM 785 N N . ILE A 1 106 ? 1.504 39.812 33.438 1 97.12 106 ILE A N 1
ATOM 786 C CA . ILE A 1 106 ? 1.537 38.469 34.062 1 97.12 106 ILE A CA 1
ATOM 787 C C . ILE A 1 106 ? 2.912 38.219 34.656 1 97.12 106 ILE A C 1
ATOM 789 O O . ILE A 1 106 ? 3.938 38.469 34.031 1 97.12 106 ILE A O 1
ATOM 793 N N . PRO A 1 107 ? 2.951 37.719 35.906 1 95.69 107 PRO A N 1
ATOM 794 C CA . PRO A 1 107 ? 4.25 37.406 36.5 1 95.69 107 PRO A CA 1
ATOM 795 C C . PRO A 1 107 ? 5.016 36.344 35.719 1 95.69 107 PRO A C 1
ATOM 797 O O . PRO A 1 107 ? 4.41 35.469 35.094 1 95.69 107 PRO A O 1
ATOM 800 N N . GLU A 1 108 ? 6.262 36.438 35.781 1 94.44 108 GLU A N 1
ATOM 801 C CA . GLU A 1 108 ? 7.145 35.625 34.969 1 94.44 108 GLU A CA 1
ATOM 802 C C . GLU A 1 108 ? 6.902 34.125 35.156 1 94.44 108 GLU A C 1
ATOM 804 O O . GLU A 1 108 ? 7.051 33.312 34.25 1 94.44 108 GLU A O 1
ATOM 809 N N . HIS A 1 109 ? 6.574 33.719 36.344 1 93.25 109 HIS A N 1
ATOM 810 C CA . HIS A 1 109 ? 6.336 32.312 36.625 1 93.25 109 HIS A CA 1
ATOM 811 C C . HIS A 1 109 ? 5.145 31.781 35.844 1 93.25 109 HIS A C 1
ATOM 813 O O . HIS A 1 109 ? 4.984 30.562 35.688 1 93.25 109 HIS A O 1
ATOM 819 N N . GLY A 1 110 ? 4.328 32.688 35.312 1 95.12 110 GLY A N 1
ATOM 820 C CA . GLY A 1 110 ? 3.176 32.312 34.531 1 95.12 110 GLY A CA 1
ATOM 821 C C . GLY A 1 110 ? 3.461 32.312 33.031 1 95.12 110 GLY A C 1
ATOM 822 O O . GLY A 1 110 ? 2.605 31.922 32.219 1 95.12 110 GLY A O 1
ATOM 823 N N . TRP A 1 111 ? 4.688 32.719 32.656 1 95.19 111 TRP A N 1
ATOM 824 C CA . TRP A 1 111 ? 5.059 32.75 31.234 1 95.19 111 TRP A CA 1
ATOM 825 C C . TRP A 1 111 ? 5.301 31.328 30.719 1 95.19 111 TRP A C 1
ATOM 827 O O . TRP A 1 111 ? 5.703 30.438 31.484 1 95.19 111 TRP A O 1
ATOM 837 N N . PRO A 1 112 ? 4.965 31.094 29.422 1 93.19 112 PRO A N 1
ATOM 838 C CA . PRO A 1 112 ? 5.438 29.828 28.859 1 93.19 112 PRO A CA 1
ATOM 839 C C . PRO A 1 112 ? 6.938 29.609 29.047 1 93.19 112 PRO A C 1
ATOM 841 O O . PRO A 1 112 ? 7.723 30.562 28.891 1 93.19 112 PRO A O 1
ATOM 844 N N . SER A 1 113 ? 7.352 28.406 29.359 1 93.88 113 SER A N 1
ATOM 845 C CA . SER A 1 113 ? 8.703 28.156 29.844 1 93.88 113 SER A CA 1
ATOM 846 C C . SER A 1 113 ? 9.633 27.734 28.703 1 93.88 113 SER A C 1
ATOM 848 O O . SER A 1 113 ? 10.859 27.719 28.875 1 93.88 113 SER A O 1
ATOM 850 N N . ASP A 1 114 ? 9.148 27.406 27.547 1 96.19 114 ASP A N 1
ATOM 851 C CA . ASP A 1 114 ? 9.992 27 26.438 1 96.19 114 ASP A CA 1
ATOM 852 C C . ASP A 1 114 ? 11.008 28.094 26.094 1 96.19 114 ASP A C 1
ATOM 854 O O . ASP A 1 114 ? 10.625 29.25 25.859 1 96.19 114 ASP A O 1
ATOM 858 N N . PRO A 1 115 ? 12.273 27.766 26.062 1 96.19 115 PRO A N 1
ATOM 859 C CA . PRO A 1 115 ? 13.281 28.797 25.844 1 96.19 115 PRO A CA 1
ATOM 860 C C . PRO A 1 115 ? 13.148 29.453 24.469 1 96.19 115 PRO A C 1
ATOM 862 O O . PRO A 1 115 ? 13.469 30.641 24.312 1 96.19 115 PRO A O 1
ATOM 865 N N . SER A 1 116 ? 12.695 28.75 23.516 1 96.81 116 SER A N 1
ATOM 866 C CA . SER A 1 116 ? 12.547 29.297 22.172 1 96.81 116 SER A CA 1
ATOM 867 C C . SER A 1 116 ? 11.477 30.375 22.125 1 96.81 116 SER A C 1
ATOM 869 O O . SER A 1 116 ? 11.664 31.422 21.5 1 96.81 116 SER A O 1
ATOM 871 N N . VAL A 1 117 ? 10.352 30.125 22.781 1 95.56 117 VAL A N 1
ATOM 872 C CA . VAL A 1 117 ? 9.289 31.125 22.812 1 95.56 117 VAL A CA 1
ATOM 873 C C . VAL A 1 117 ? 9.758 32.344 23.578 1 95.56 117 VAL A C 1
ATOM 875 O O . VAL A 1 117 ? 9.406 33.5 23.219 1 95.56 117 VAL A O 1
ATOM 878 N N . ARG A 1 118 ? 10.555 32.156 24.609 1 95.69 118 ARG A N 1
ATOM 879 C CA . ARG A 1 118 ? 11.07 33.281 25.391 1 95.69 118 ARG A CA 1
ATOM 880 C C . ARG A 1 118 ? 12.039 34.125 24.578 1 95.69 118 ARG A C 1
ATOM 882 O O . ARG A 1 118 ? 12.07 35.344 24.703 1 95.69 118 ARG A O 1
ATOM 889 N N . ARG A 1 119 ? 12.805 33.438 23.766 1 94.75 119 ARG A N 1
ATOM 890 C CA . ARG A 1 119 ? 13.797 34.125 22.938 1 94.75 119 ARG A CA 1
ATOM 891 C C . ARG A 1 119 ? 13.133 34.781 21.734 1 94.75 119 ARG A C 1
ATOM 893 O O . ARG A 1 119 ? 13.484 35.906 21.375 1 94.75 119 ARG A O 1
ATOM 900 N N . GLY A 1 120 ? 12.141 34.188 21.172 1 95.75 120 GLY A N 1
ATOM 901 C CA . GLY A 1 120 ? 11.484 34.656 19.969 1 95.75 120 GLY A CA 1
ATOM 902 C C . GLY A 1 120 ? 12.195 34.25 18.688 1 95.75 120 GLY A C 1
ATOM 903 O O . GLY A 1 120 ? 13.352 33.844 18.719 1 95.75 120 GLY A O 1
ATOM 904 N N . MET A 1 121 ? 11.562 34.5 17.594 1 96.94 121 MET A N 1
ATOM 905 C CA . MET A 1 121 ? 12.07 34 16.312 1 96.94 121 MET A CA 1
ATOM 906 C C . MET A 1 121 ? 13.086 34.969 15.727 1 96.94 121 MET A C 1
ATOM 908 O O . MET A 1 121 ? 13.945 34.562 14.945 1 96.94 121 MET A O 1
ATOM 912 N N . THR A 1 122 ? 13 36.25 16.078 1 96.19 122 THR A N 1
ATOM 913 C CA . THR A 1 122 ? 13.875 37.25 15.492 1 96.19 122 THR A CA 1
ATOM 914 C C . THR A 1 122 ? 15.211 37.312 16.234 1 96.19 122 THR A C 1
ATOM 916 O O . THR A 1 122 ? 16.125 38.031 15.828 1 96.19 122 THR A O 1
ATOM 919 N N . ASN A 1 123 ? 15.266 36.562 17.359 1 95.56 123 ASN A N 1
ATOM 920 C CA . ASN A 1 123 ? 16.516 36.531 18.109 1 95.56 123 ASN A CA 1
ATOM 921 C C . ASN A 1 123 ? 17.656 36 17.266 1 95.56 123 ASN A C 1
ATOM 923 O O . ASN A 1 123 ? 17.484 35.031 16.516 1 95.56 123 ASN A O 1
ATOM 927 N N . ASN A 1 124 ? 18.844 36.562 17.453 1 95 124 ASN A N 1
ATOM 928 C CA . ASN A 1 124 ? 20.016 36.188 16.656 1 95 124 ASN A CA 1
ATOM 929 C C . ASN A 1 124 ? 20.359 34.719 16.844 1 95 124 ASN A C 1
ATOM 931 O O . ASN A 1 124 ? 20.781 34.031 15.898 1 95 124 ASN A O 1
ATOM 935 N N . GLU A 1 125 ? 20.281 34.281 17.984 1 94.75 125 GLU A N 1
ATOM 936 C CA . GLU A 1 125 ? 20.578 32.875 18.266 1 94.75 125 GLU A CA 1
ATOM 937 C C . GLU A 1 125 ? 19.609 31.953 17.531 1 94.75 125 GLU A C 1
ATOM 939 O O . GLU A 1 125 ? 20 30.906 17 1 94.75 125 GLU A O 1
ATOM 944 N N . THR A 1 126 ? 18.312 32.281 17.609 1 95.88 126 THR A N 1
ATOM 945 C CA . THR A 1 126 ? 17.297 31.5 16.906 1 95.88 126 THR A CA 1
ATOM 946 C C . THR A 1 126 ? 17.562 31.484 15.406 1 95.88 126 THR A C 1
ATOM 948 O O . THR A 1 126 ? 17.562 30.422 14.773 1 95.88 126 THR A O 1
ATOM 951 N N . VAL A 1 127 ? 17.812 32.625 14.852 1 96.06 127 VAL A N 1
ATOM 952 C CA . VAL A 1 127 ? 18.047 32.781 13.422 1 96.06 127 VAL A CA 1
ATOM 953 C C . VAL A 1 127 ? 19.266 31.938 13.008 1 96.06 127 VAL A C 1
ATOM 955 O O . VAL A 1 127 ? 19.219 31.219 12.008 1 96.06 127 VAL A O 1
ATOM 958 N N . ALA A 1 128 ? 20.297 32.031 13.797 1 94.56 128 ALA A N 1
ATOM 959 C CA . ALA A 1 128 ? 21.516 31.281 13.508 1 94.56 128 ALA A CA 1
ATOM 960 C C . ALA A 1 128 ? 21.281 29.781 13.609 1 94.56 128 ALA A C 1
ATOM 962 O O . ALA A 1 128 ? 21.75 29.016 12.766 1 94.56 128 ALA A O 1
ATOM 963 N N . THR A 1 129 ? 20.594 29.438 14.602 1 91.94 129 THR A N 1
ATOM 964 C CA . THR A 1 129 ? 20.328 28.016 14.859 1 91.94 129 THR A CA 1
ATOM 965 C C . THR A 1 129 ? 19.531 27.406 13.719 1 91.94 129 THR A C 1
ATOM 967 O O . THR A 1 129 ? 19.781 26.266 13.32 1 91.94 129 THR A O 1
ATOM 970 N N . LEU A 1 130 ? 18.609 28.109 13.172 1 95.75 130 LEU A N 1
ATOM 971 C CA . LEU A 1 130 ? 17.672 27.578 12.188 1 95.75 130 LEU A CA 1
ATOM 972 C C . LEU A 1 130 ? 18.188 27.812 10.766 1 95.75 130 LEU A C 1
ATOM 974 O O . LEU A 1 130 ? 17.625 27.297 9.805 1 95.75 130 LEU A O 1
ATOM 978 N N . GLY A 1 131 ? 19.297 28.547 10.633 1 94.62 131 GLY A N 1
ATOM 979 C CA . GLY A 1 131 ? 19.781 28.906 9.312 1 94.62 131 GLY A CA 1
ATOM 980 C C . GLY A 1 131 ? 18.828 29.812 8.555 1 94.62 131 GLY A C 1
ATOM 981 O O . GLY A 1 131 ? 18.719 29.719 7.328 1 94.62 131 GLY A O 1
ATOM 982 N N . ASP A 1 132 ? 18.062 30.641 9.266 1 95 132 ASP A N 1
ATOM 983 C CA . ASP A 1 132 ? 17.094 31.562 8.672 1 95 132 ASP A CA 1
ATOM 984 C C . ASP A 1 132 ? 17.797 32.75 8.031 1 95 132 ASP A C 1
ATOM 986 O O . ASP A 1 132 ? 18.922 33.094 8.391 1 95 132 ASP A O 1
ATOM 990 N N . PRO A 1 133 ? 17.109 33.344 7.035 1 93.81 133 PRO A N 1
ATOM 991 C CA . PRO A 1 133 ? 17.656 34.594 6.496 1 93.81 133 PRO A CA 1
ATOM 992 C C . PRO A 1 133 ? 17.703 35.719 7.531 1 93.81 133 PRO A C 1
ATOM 994 O O . PRO A 1 133 ? 17 35.656 8.547 1 93.81 133 PRO A O 1
ATOM 997 N N . ASP A 1 134 ? 18.453 36.719 7.137 1 94.06 134 ASP A N 1
ATOM 998 C CA . ASP A 1 134 ? 18.562 37.875 8.016 1 94.06 134 ASP A CA 1
ATOM 999 C C . ASP A 1 134 ? 17.203 38.531 8.25 1 94.06 134 ASP A C 1
ATOM 1001 O O . ASP A 1 134 ? 16.438 38.719 7.305 1 94.06 134 ASP A O 1
ATOM 1005 N N . VAL A 1 135 ? 16.984 38.844 9.477 1 95.44 135 VAL A N 1
ATOM 1006 C CA . VAL A 1 135 ? 15.695 39.375 9.906 1 95.44 135 VAL A CA 1
ATOM 1007 C C . VAL A 1 135 ? 15.398 40.688 9.141 1 95.44 135 VAL A C 1
ATOM 1009 O O . VAL A 1 135 ? 14.242 40.969 8.852 1 95.44 135 VAL A O 1
ATOM 1012 N N . ASP A 1 136 ? 16.484 41.375 8.766 1 94.44 136 ASP A N 1
ATOM 1013 C CA . ASP A 1 136 ? 16.312 42.656 8.07 1 94.44 136 ASP A CA 1
ATOM 1014 C C . ASP A 1 136 ? 15.586 42.469 6.742 1 94.44 136 ASP A C 1
ATOM 1016 O O . ASP A 1 136 ? 15.008 43.406 6.207 1 94.44 136 ASP A O 1
ATOM 1020 N N . GLY A 1 137 ? 15.602 41.281 6.246 1 93.88 137 GLY A N 1
ATOM 1021 C CA . GLY A 1 137 ? 14.961 41 4.977 1 93.88 137 GLY A CA 1
ATOM 1022 C C . GLY A 1 137 ? 13.547 40.469 5.129 1 93.88 137 GLY A C 1
ATOM 1023 O O . GLY A 1 137 ? 12.875 40.188 4.133 1 93.88 137 GLY A O 1
ATOM 1024 N N . TRP A 1 138 ? 13.07 40.375 6.371 1 96.56 138 TRP A N 1
ATOM 1025 C CA . TRP A 1 138 ? 11.727 39.844 6.602 1 96.56 138 TRP A CA 1
ATOM 1026 C C . TRP A 1 138 ? 10.672 40.875 6.215 1 96.56 138 TRP A C 1
ATOM 1028 O O . TRP A 1 138 ? 10.992 42.062 6.039 1 96.56 138 TRP A O 1
ATOM 1038 N N . GLU A 1 139 ? 9.43 40.406 5.969 1 94.56 139 GLU A N 1
ATOM 1039 C CA . GLU A 1 139 ? 8.32 41.312 5.672 1 94.56 139 GLU A CA 1
ATOM 1040 C C . GLU A 1 139 ? 8.008 42.219 6.863 1 94.56 139 GLU A C 1
ATOM 1042 O O . GLU A 1 139 ? 8.078 41.781 8.016 1 94.56 139 GLU A O 1
ATOM 1047 N N . GLY A 1 140 ? 7.66 43.406 6.68 1 88.25 140 GLY A N 1
ATOM 1048 C CA . GLY A 1 140 ? 7.602 44.531 7.59 1 88.25 140 GLY A CA 1
ATOM 1049 C C . GLY A 1 140 ? 7 44.188 8.938 1 88.25 140 GLY A C 1
ATOM 1050 O O . GLY A 1 140 ? 7.633 44.375 9.977 1 88.25 140 GLY A O 1
ATOM 1051 N N . HIS A 1 141 ? 5.82 43.656 9.039 1 91.38 141 HIS A N 1
ATOM 1052 C CA . HIS A 1 141 ? 5.23 43.5 10.359 1 91.38 141 HIS A CA 1
ATOM 1053 C C . HIS A 1 141 ? 5.992 42.438 11.164 1 91.38 141 HIS A C 1
ATOM 1055 O O . HIS A 1 141 ? 5.883 42.406 12.391 1 91.38 141 HIS A O 1
ATOM 1061 N N . PHE A 1 142 ? 6.801 41.594 10.5 1 95.56 142 PHE A N 1
ATOM 1062 C CA . PHE A 1 142 ? 7.555 40.594 11.211 1 95.56 142 PHE A CA 1
ATOM 1063 C C . PHE A 1 142 ? 8.812 41.188 11.836 1 95.56 142 PHE A C 1
ATOM 1065 O O . PHE A 1 142 ? 9.477 40.531 12.641 1 95.56 142 PHE A O 1
ATOM 1072 N N . LEU A 1 143 ? 9.102 42.406 11.469 1 93.12 143 LEU A N 1
ATOM 1073 C CA . LEU A 1 143 ? 10.258 43.094 12.023 1 93.12 143 LEU A CA 1
ATOM 1074 C C . LEU A 1 143 ? 9.93 43.688 13.391 1 93.12 143 LEU A C 1
ATOM 1076 O O . LEU A 1 143 ? 10.828 44.094 14.141 1 93.12 143 LEU A O 1
ATOM 1080 N N . GLN A 1 144 ? 8.719 43.719 13.664 1 91.5 144 GLN A N 1
ATOM 1081 C CA . GLN A 1 144 ? 8.273 44.344 14.914 1 91.5 144 GLN A CA 1
ATOM 1082 C C . GLN A 1 144 ? 8.031 43.281 15.984 1 91.5 144 GLN A C 1
ATOM 1084 O O . GLN A 1 144 ? 7.711 42.125 15.672 1 91.5 144 GLN A O 1
ATOM 1089 N N . LYS A 1 145 ? 8.227 43.75 17.188 1 92.25 145 LYS A N 1
ATOM 1090 C CA . LYS A 1 145 ? 7.844 42.875 18.281 1 92.25 145 LYS A CA 1
ATOM 1091 C C . LYS A 1 145 ? 6.328 42.75 18.406 1 92.25 145 LYS A C 1
ATOM 1093 O O . LYS A 1 145 ? 5.633 43.75 18.562 1 92.25 145 LYS A O 1
ATOM 1098 N N . MET A 1 146 ? 5.832 41.625 18.203 1 96.69 146 MET A N 1
ATOM 1099 C CA . MET A 1 146 ? 4.391 41.406 18.312 1 96.69 146 MET A CA 1
ATOM 1100 C C . MET A 1 146 ? 4.043 40.75 19.641 1 96.69 146 MET A C 1
ATOM 1102 O O . MET A 1 146 ? 4.875 40.062 20.234 1 96.69 146 MET A O 1
ATOM 1106 N N . ASP A 1 147 ? 2.912 41.062 20.188 1 98.5 147 ASP A N 1
ATOM 1107 C CA . ASP A 1 147 ? 2.479 40.562 21.484 1 98.5 147 ASP A CA 1
ATOM 1108 C C . ASP A 1 147 ? 1.488 39.406 21.344 1 98.5 147 ASP A C 1
ATOM 1110 O O . ASP A 1 147 ? 1.386 38.562 22.219 1 98.5 147 ASP A O 1
ATOM 1114 N N . ALA A 1 148 ? 0.775 39.375 20.219 1 98.81 148 ALA A N 1
ATOM 1115 C CA . ALA A 1 148 ? -0.282 38.406 20.062 1 98.81 148 ALA A CA 1
ATOM 1116 C C . ALA A 1 148 ? -0.6 38.156 18.594 1 98.81 148 ALA A C 1
ATOM 1118 O O . ALA A 1 148 ? -0.224 38.938 17.734 1 98.81 148 ALA A O 1
ATOM 1119 N N . VAL A 1 149 ? -1.203 37.062 18.328 1 98.81 149 VAL A N 1
ATOM 1120 C CA . VAL A 1 149 ? -1.812 36.75 17.047 1 98.81 149 VAL A CA 1
ATOM 1121 C C . VAL A 1 149 ? -3.246 36.25 17.266 1 98.81 149 VAL A C 1
ATOM 1123 O O . VAL A 1 149 ? -3.529 35.531 18.219 1 98.81 149 VAL A O 1
ATOM 1126 N N . ILE A 1 150 ? -4.129 36.719 16.484 1 98.81 150 ILE A N 1
ATOM 1127 C CA . ILE A 1 150 ? -5.492 36.219 16.422 1 98.81 150 ILE A CA 1
ATOM 1128 C C . ILE A 1 150 ? -5.719 35.5 15.086 1 98.81 150 ILE A C 1
ATOM 1130 O O . ILE A 1 150 ? -5.426 36.062 14.023 1 98.81 150 ILE A O 1
ATOM 1134 N N . LEU A 1 151 ? -6.117 34.281 15.125 1 98.69 151 LEU A N 1
ATOM 1135 C CA . LEU A 1 151 ? -6.488 33.5 13.938 1 98.69 151 LEU A CA 1
ATOM 1136 C C . LEU A 1 151 ? -8 33.469 13.766 1 98.69 151 LEU A C 1
ATOM 1138 O O . LEU A 1 151 ? -8.734 33.188 14.719 1 98.69 151 LEU A O 1
ATOM 1142 N N . VAL A 1 152 ? -8.477 33.781 12.586 1 98.19 152 VAL A N 1
ATOM 1143 C CA . VAL A 1 152 ? -9.891 33.719 12.234 1 98.19 152 VAL A CA 1
ATOM 1144 C C . VAL A 1 152 ? -10.055 32.875 10.961 1 98.19 152 VAL A C 1
ATOM 1146 O O . VAL A 1 152 ? -9.578 33.281 9.891 1 98.19 152 VAL A O 1
ATOM 1149 N N . GLY A 1 153 ? -10.703 31.75 11.086 1 96.88 153 GLY A N 1
ATOM 1150 C CA . GLY A 1 153 ? -10.828 30.875 9.938 1 96.88 153 GLY A CA 1
ATOM 1151 C C . GLY A 1 153 ? -12.188 30.188 9.844 1 96.88 153 GLY A C 1
ATOM 1152 O O . GLY A 1 153 ? -12.906 30.094 10.844 1 96.88 153 GLY A O 1
ATOM 1153 N N . ASP A 1 154 ? -12.516 29.797 8.633 1 96.5 154 ASP A N 1
ATOM 1154 C CA . ASP A 1 154 ? -13.719 29 8.391 1 96.5 154 ASP A CA 1
ATOM 1155 C C . ASP A 1 154 ? -13.68 28.359 7.012 1 96.5 154 ASP A C 1
ATOM 1157 O O . ASP A 1 154 ? -12.781 28.641 6.215 1 96.5 154 ASP A O 1
ATOM 1161 N N . GLN A 1 155 ? -14.562 27.438 6.859 1 95.12 155 GLN A N 1
ATOM 1162 C CA . GLN A 1 155 ? -14.742 26.781 5.566 1 95.12 155 GLN A CA 1
ATOM 1163 C C . GLN A 1 155 ? -15.297 27.75 4.531 1 95.12 155 GLN A C 1
ATOM 1165 O O . GLN A 1 155 ? -14.992 27.641 3.34 1 95.12 155 GLN A O 1
ATOM 1170 N N . LEU A 1 156 ? -16.125 28.719 4.988 1 95.44 156 LEU A N 1
ATOM 1171 C CA . LEU A 1 156 ? -16.766 29.672 4.086 1 95.44 156 LEU A CA 1
ATOM 1172 C C . LEU A 1 156 ? -16.172 31.062 4.266 1 95.44 156 LEU A C 1
ATOM 1174 O O . LEU A 1 156 ? -15.891 31.484 5.391 1 95.44 156 LEU A O 1
ATOM 1178 N N . ALA A 1 157 ? -15.984 31.734 3.154 1 96.19 157 ALA A N 1
ATOM 1179 C CA . ALA A 1 157 ? -15.445 33.094 3.184 1 96.19 157 ALA A CA 1
ATOM 1180 C C . ALA A 1 157 ? -16.375 34.031 3.936 1 96.19 157 ALA A C 1
ATOM 1182 O O . ALA A 1 157 ? -15.914 34.875 4.719 1 96.19 157 ALA A O 1
ATOM 1183 N N . GLU A 1 158 ? -17.625 33.906 3.701 1 96.88 158 GLU A N 1
ATOM 1184 C CA . GLU A 1 158 ? -18.609 34.812 4.273 1 96.88 158 GLU A CA 1
ATOM 1185 C C . GLU A 1 158 ? -18.609 34.75 5.797 1 96.88 158 GLU A C 1
ATOM 1187 O O . GLU A 1 158 ? -18.562 35.781 6.465 1 96.88 158 GLU A O 1
ATOM 1192 N N . THR A 1 159 ? -18.719 33.562 6.379 1 95.69 159 THR A N 1
ATOM 1193 C CA . THR A 1 159 ? -18.75 33.406 7.832 1 95.69 159 THR A CA 1
ATOM 1194 C C . THR A 1 159 ? -17.406 33.781 8.438 1 95.69 159 THR A C 1
ATOM 1196 O O . THR A 1 159 ? -17.344 34.344 9.539 1 95.69 159 THR A O 1
ATOM 1199 N N . ARG A 1 160 ? -16.344 33.469 7.719 1 96.62 160 ARG A N 1
ATOM 1200 C CA . ARG A 1 160 ? -15.039 33.969 8.156 1 96.62 160 ARG A CA 1
ATOM 1201 C C . ARG A 1 160 ? -15 35.469 8.211 1 96.62 160 ARG A C 1
ATOM 1203 O O . ARG A 1 160 ? -14.531 36.062 9.188 1 96.62 160 ARG A O 1
ATOM 1210 N N . ASP A 1 161 ? -15.5 36.188 7.172 1 97.38 161 ASP A N 1
ATOM 1211 C CA . ASP A 1 161 ? -15.5 37.656 7.09 1 97.38 161 ASP A CA 1
ATOM 1212 C C . ASP A 1 161 ? -16.312 38.25 8.227 1 97.38 161 ASP A C 1
ATOM 1214 O O . ASP A 1 161 ? -15.906 39.281 8.797 1 97.38 161 ASP A O 1
ATOM 1218 N N . ILE A 1 162 ? -17.406 37.688 8.523 1 96.5 162 ILE A N 1
ATOM 1219 C CA . ILE A 1 162 ? -18.266 38.188 9.594 1 96.5 162 ILE A CA 1
ATOM 1220 C C . ILE A 1 162 ? -17.516 38.094 10.922 1 96.5 162 ILE A C 1
ATOM 1222 O O . ILE A 1 162 ? -17.516 39.062 11.703 1 96.5 162 ILE A O 1
ATOM 1226 N N . ALA A 1 163 ? -16.938 36.938 11.188 1 96.25 163 ALA A N 1
ATOM 1227 C CA . ALA A 1 163 ? -16.188 36.75 12.43 1 96.25 163 ALA A CA 1
ATOM 1228 C C . ALA A 1 163 ? -15 37.719 12.492 1 96.25 163 ALA A C 1
ATOM 1230 O O . ALA A 1 163 ? -14.719 38.281 13.539 1 96.25 163 ALA A O 1
ATOM 1231 N N . GLU A 1 164 ? -14.32 37.844 11.375 1 97.69 164 GLU A N 1
ATOM 1232 C CA . GLU A 1 164 ? -13.18 38.781 11.32 1 97.69 164 GLU A CA 1
ATOM 1233 C C . GLU A 1 164 ? -13.602 40.219 11.609 1 97.69 164 GLU A C 1
ATOM 1235 O O . GLU A 1 164 ? -12.922 40.938 12.344 1 97.69 164 GLU A O 1
ATOM 1240 N N . ARG A 1 165 ? -14.648 40.625 11.031 1 97.44 165 ARG A N 1
ATOM 1241 C CA . ARG A 1 165 ? -15.156 41.969 11.273 1 97.44 165 ARG A CA 1
ATOM 1242 C C . ARG A 1 165 ? -15.453 42.188 12.75 1 97.44 165 ARG A C 1
ATOM 1244 O O . ARG A 1 165 ? -15.172 43.25 13.297 1 97.44 165 ARG A O 1
ATOM 1251 N N . ARG A 1 166 ? -16.062 41.219 13.344 1 96.75 166 ARG A N 1
ATOM 1252 C CA . ARG A 1 166 ? -16.344 41.312 14.766 1 96.75 166 ARG A CA 1
ATOM 1253 C C . ARG A 1 166 ? -15.055 41.469 15.578 1 96.75 166 ARG A C 1
ATOM 1255 O O . ARG A 1 166 ? -14.992 42.312 16.484 1 96.75 166 ARG A O 1
ATOM 1262 N N . VAL A 1 167 ? -14.086 40.688 15.25 1 97.75 167 VAL A N 1
ATOM 1263 C CA . VAL A 1 167 ? -12.805 40.75 15.938 1 97.75 167 VAL A CA 1
ATOM 1264 C C . VAL A 1 167 ? -12.18 42.125 15.742 1 97.75 167 VAL A C 1
ATOM 1266 O O . VAL A 1 167 ? -11.703 42.75 16.688 1 97.75 167 VAL A O 1
ATOM 1269 N N . ARG A 1 168 ? -12.203 42.625 14.555 1 98 168 ARG A N 1
ATOM 1270 C CA . ARG A 1 168 ? -11.617 43.906 14.242 1 98 168 ARG A CA 1
ATOM 1271 C C . ARG A 1 168 ? -12.352 45.031 14.977 1 98 168 ARG A C 1
ATOM 1273 O O . ARG A 1 168 ? -11.734 46 15.422 1 98 168 ARG A O 1
ATOM 1280 N N . ASP A 1 169 ? -13.656 44.938 15.07 1 96.88 169 ASP A N 1
ATOM 1281 C CA . ASP A 1 169 ? -14.438 45.938 15.82 1 96.88 169 ASP A CA 1
ATOM 1282 C C . ASP A 1 169 ? -14.047 45.938 17.297 1 96.88 169 ASP A C 1
ATOM 1284 O O . ASP A 1 169 ? -13.961 47 17.922 1 96.88 169 ASP A O 1
ATOM 1288 N N . MET A 1 170 ? -13.867 44.781 17.828 1 96.81 170 MET A N 1
ATOM 1289 C CA . MET A 1 170 ? -13.453 44.656 19.219 1 96.81 170 MET A CA 1
ATOM 1290 C C . MET A 1 170 ? -12.094 45.312 19.438 1 96.81 170 MET A C 1
ATOM 1292 O O . MET A 1 170 ? -11.867 45.969 20.453 1 96.81 170 MET A O 1
ATOM 1296 N N . ILE A 1 171 ? -11.203 45.125 18.531 1 98.06 171 ILE A N 1
ATOM 1297 C CA . ILE A 1 171 ? -9.883 45.719 18.609 1 98.06 171 ILE A CA 1
ATOM 1298 C C . ILE A 1 171 ? -10 47.25 18.484 1 98.06 171 ILE A C 1
ATOM 1300 O O . ILE A 1 171 ? -9.383 47.969 19.25 1 98.06 171 ILE A O 1
ATOM 1304 N N . ALA A 1 172 ? -10.805 47.719 17.562 1 97.38 172 ALA A N 1
ATOM 1305 C CA . ALA A 1 172 ? -10.961 49.125 17.266 1 97.38 172 ALA A CA 1
ATOM 1306 C C . ALA A 1 172 ? -11.508 49.875 18.484 1 97.38 172 ALA A C 1
ATOM 1308 O O . ALA A 1 172 ? -11.258 51.062 18.656 1 97.38 172 ALA A O 1
ATOM 1309 N N . SER A 1 173 ? -12.203 49.188 19.312 1 96.81 173 SER A N 1
ATOM 1310 C CA . SER A 1 173 ? -12.781 49.781 20.516 1 96.81 173 SER A CA 1
ATOM 1311 C C . SER A 1 173 ? -11.727 50 21.594 1 96.81 173 SER A C 1
ATOM 1313 O O . SER A 1 173 ? -11.992 50.625 22.625 1 96.81 173 SER A O 1
ATOM 1315 N N . ARG A 1 174 ? -10.562 49.5 21.344 1 97.25 174 ARG A N 1
ATOM 1316 C CA . ARG A 1 174 ? -9.445 49.594 22.281 1 97.25 174 ARG A CA 1
ATOM 1317 C C . ARG A 1 174 ? -8.234 50.25 21.594 1 97.25 174 ARG A C 1
ATOM 1319 O O . ARG A 1 174 ? -7.359 49.531 21.094 1 97.25 174 ARG A O 1
ATOM 1326 N N . PRO A 1 175 ? -8.109 51.562 21.734 1 93.06 175 PRO A N 1
ATOM 1327 C CA . PRO A 1 175 ? -7.125 52.281 20.938 1 93.06 175 PRO A CA 1
ATOM 1328 C C . PRO A 1 175 ? -5.684 51.906 21.281 1 93.06 175 PRO A C 1
ATOM 1330 O O . PRO A 1 175 ? -4.77 52.156 20.5 1 93.06 175 PRO A O 1
ATOM 1333 N N . SER A 1 176 ? -5.488 51.312 22.406 1 97.06 176 SER A N 1
ATOM 1334 C CA . SER A 1 176 ? -4.137 50.969 22.828 1 97.06 176 SER A CA 1
ATOM 1335 C C . SER A 1 176 ? -3.686 49.656 22.188 1 97.06 176 SER A C 1
ATOM 1337 O O . SER A 1 176 ? -2.559 49.219 22.406 1 97.06 176 SER A O 1
ATOM 1339 N N . ILE A 1 177 ? -4.504 49 21.484 1 98.06 177 ILE A N 1
ATOM 1340 C CA . ILE A 1 177 ? -4.148 47.781 20.75 1 98.06 177 ILE A CA 1
ATOM 1341 C C . ILE A 1 177 ? -3.928 48.125 19.281 1 98.06 177 ILE A C 1
ATOM 1343 O O . ILE A 1 177 ? -4.801 48.688 18.625 1 98.06 177 ILE A O 1
ATOM 1347 N N . VAL A 1 178 ? -2.789 47.719 18.719 1 97.62 178 VAL A N 1
ATOM 1348 C CA . VAL A 1 178 ? -2.412 48.031 17.344 1 97.62 178 VAL A CA 1
ATOM 1349 C C . VAL A 1 178 ? -2.305 46.75 16.531 1 97.62 178 VAL A C 1
ATOM 1351 O O . VAL A 1 178 ? -1.671 45.781 16.969 1 97.62 178 VAL A O 1
ATOM 1354 N N . ILE A 1 179 ? -2.971 46.719 15.391 1 98.19 179 ILE A N 1
ATOM 1355 C CA . ILE A 1 179 ? -2.723 45.656 14.422 1 98.19 179 ILE A CA 1
ATOM 1356 C C . ILE A 1 179 ? -1.449 45.969 13.633 1 98.19 179 ILE A C 1
ATOM 1358 O O . ILE A 1 179 ? -1.414 46.906 12.844 1 98.19 179 ILE A O 1
ATOM 1362 N N . LEU A 1 180 ? -0.416 45.156 13.875 1 97.75 180 LEU A N 1
ATOM 1363 C CA . LEU A 1 180 ? 0.872 45.375 13.219 1 97.75 180 LEU A CA 1
ATOM 1364 C C . LEU A 1 180 ? 0.825 44.906 11.766 1 97.75 180 LEU A C 1
ATOM 1366 O O . LEU A 1 180 ? 1.539 45.469 10.914 1 97.75 180 LEU A O 1
ATOM 1370 N N . GLY A 1 181 ? 0.055 43.906 11.477 1 97.62 181 GLY A N 1
ATOM 1371 C CA . GLY A 1 181 ? -0.074 43.312 10.164 1 97.62 181 GLY A CA 1
ATOM 1372 C C . GLY A 1 181 ? -1.044 42.125 10.133 1 97.62 181 GLY A C 1
ATOM 1373 O O . GLY A 1 181 ? -1.581 41.75 11.172 1 97.62 181 GLY A O 1
ATOM 1374 N N . GLU A 1 182 ? -1.294 41.656 8.938 1 98.06 182 GLU A N 1
ATOM 1375 C CA . GLU A 1 182 ? -2.203 40.531 8.758 1 98.06 182 GLU A CA 1
ATOM 1376 C C . GLU A 1 182 ? -1.72 39.594 7.641 1 98.06 182 GLU A C 1
ATOM 1378 O O . GLU A 1 182 ? -0.933 40.031 6.785 1 98.06 182 GLU A O 1
ATOM 1383 N N . GLN A 1 183 ? -2.023 38.375 7.703 1 97.94 183 GLN A N 1
ATOM 1384 C CA . GLN A 1 183 ? -1.846 37.375 6.66 1 97.94 183 GLN A CA 1
ATOM 1385 C C . GLN A 1 183 ? -3.162 36.656 6.348 1 97.94 183 GLN A C 1
ATOM 1387 O O . GLN A 1 183 ? -3.955 36.375 7.25 1 97.94 183 GLN A O 1
ATOM 1392 N N . THR A 1 184 ? -3.389 36.438 5.043 1 97.62 184 THR A N 1
ATOM 1393 C CA . THR A 1 184 ? -4.594 35.719 4.617 1 97.62 184 THR A CA 1
ATOM 1394 C C . THR A 1 184 ? -4.234 34.438 3.893 1 97.62 184 THR A C 1
ATOM 1396 O O . THR A 1 184 ? -3.344 34.406 3.039 1 97.62 184 THR A O 1
ATOM 1399 N N . GLY A 1 185 ? -4.852 33.406 4.344 1 97.19 185 GLY A N 1
ATOM 1400 C CA . GLY A 1 185 ? -4.676 32.094 3.709 1 97.19 185 GLY A CA 1
ATOM 1401 C C . GLY A 1 185 ? -5.914 31.625 2.971 1 97.19 185 GLY A C 1
ATOM 1402 O O . GLY A 1 185 ? -7.039 31.922 3.373 1 97.19 185 GLY A O 1
ATOM 1403 N N . ASN A 1 186 ? -5.711 30.922 1.862 1 96.06 186 ASN A N 1
ATOM 1404 C CA . ASN A 1 186 ? -6.758 30.297 1.062 1 96.06 186 ASN A CA 1
ATOM 1405 C C . ASN A 1 186 ? -6.41 28.859 0.715 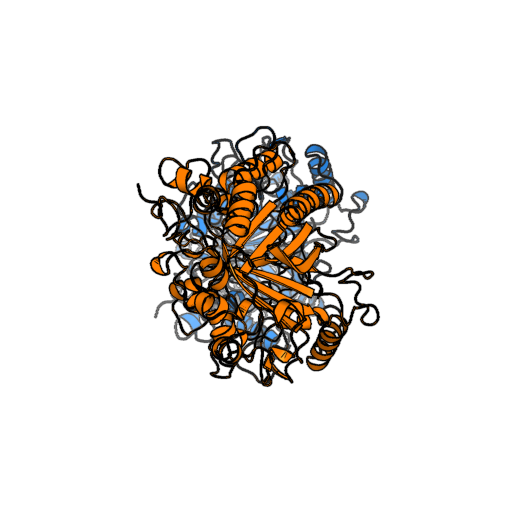1 96.06 186 ASN A C 1
ATOM 1407 O O . ASN A 1 186 ? -5.301 28.562 0.262 1 96.06 186 ASN A O 1
ATOM 1411 N N . GLY A 1 187 ? -7.426 27.984 0.925 1 94.56 187 GLY A N 1
ATOM 1412 C CA . GLY A 1 187 ? -7.203 26.578 0.594 1 94.56 187 GLY A CA 1
ATOM 1413 C C . GLY A 1 187 ? -6.984 26.344 -0.89 1 94.56 187 GLY A C 1
ATOM 1414 O O . GLY A 1 187 ? -7.52 27.078 -1.724 1 94.56 187 GLY A O 1
ATOM 1415 N N . LEU A 1 188 ? -6.145 25.359 -1.238 1 95.06 188 LEU A N 1
ATOM 1416 C CA . LEU A 1 188 ? -5.883 24.906 -2.596 1 95.06 188 LEU A CA 1
ATOM 1417 C C . LEU A 1 188 ? -6.121 23.406 -2.715 1 95.06 188 LEU A C 1
ATOM 1419 O O . LEU A 1 188 ? -5.723 22.641 -1.837 1 95.06 188 LEU A O 1
ATOM 1423 N N . HIS A 1 189 ? -6.789 22.938 -3.771 1 94.06 189 HIS A N 1
ATOM 1424 C CA . HIS A 1 189 ? -7.125 21.531 -3.951 1 94.06 189 HIS A CA 1
ATOM 1425 C C . HIS A 1 189 ? -6.785 21.062 -5.359 1 94.06 189 HIS A C 1
ATOM 1427 O O . HIS A 1 189 ? -6.836 21.844 -6.312 1 94.06 189 HIS A O 1
ATOM 1433 N N . ASN A 1 190 ? -6.371 19.828 -5.477 1 94 190 ASN A N 1
ATOM 1434 C CA . ASN A 1 190 ? -6.227 19.25 -6.805 1 94 190 ASN A CA 1
ATOM 1435 C C . ASN A 1 190 ? -7.555 18.703 -7.32 1 94 190 ASN A C 1
ATOM 1437 O O . ASN A 1 190 ? -8.594 18.891 -6.695 1 94 190 ASN A O 1
ATOM 1441 N N . ARG A 1 191 ? -7.566 18.062 -8.461 1 90.44 191 ARG A N 1
ATOM 1442 C CA . ARG A 1 191 ? -8.773 17.578 -9.125 1 90.44 191 ARG A CA 1
ATOM 1443 C C . ARG A 1 191 ? -9.461 16.5 -8.297 1 90.44 191 ARG A C 1
ATOM 1445 O O . ARG A 1 191 ? -10.672 16.297 -8.414 1 90.44 191 ARG A O 1
ATOM 1452 N N . ASN A 1 192 ? -8.648 15.766 -7.461 1 90.81 192 ASN A N 1
ATOM 1453 C CA . ASN A 1 192 ? -9.195 14.711 -6.617 1 90.81 192 ASN A CA 1
ATOM 1454 C C . ASN A 1 192 ? -9.836 15.281 -5.348 1 90.81 192 ASN A C 1
ATOM 1456 O O . ASN A 1 192 ? -10.422 14.539 -4.559 1 90.81 192 ASN A O 1
ATOM 1460 N N . GLY A 1 193 ? -9.695 16.594 -5.102 1 92.94 193 GLY A N 1
ATOM 1461 C CA . GLY A 1 193 ? -10.219 17.234 -3.908 1 92.94 193 GLY A CA 1
ATOM 1462 C C . GLY A 1 193 ? -9.242 17.25 -2.752 1 92.94 193 GLY A C 1
ATOM 1463 O O . GLY A 1 193 ? -9.555 17.75 -1.67 1 92.94 193 GLY A O 1
ATOM 1464 N N . ASP A 1 194 ? -8.062 16.703 -2.973 1 94.62 194 ASP A N 1
ATOM 1465 C CA . ASP A 1 194 ? -7.051 16.703 -1.924 1 94.62 194 ASP A CA 1
ATOM 1466 C C . ASP A 1 194 ? -6.445 18.094 -1.734 1 94.62 194 ASP A C 1
ATOM 1468 O O . ASP A 1 194 ? -6.238 18.812 -2.705 1 94.62 194 ASP A O 1
ATOM 1472 N N . GLY A 1 195 ? -6.172 18.438 -0.475 1 95.38 195 GLY A N 1
ATOM 1473 C CA . GLY A 1 195 ? -5.414 19.656 -0.229 1 95.38 195 GLY A CA 1
ATOM 1474 C C . GLY A 1 195 ? -3.99 19.594 -0.754 1 95.38 195 GLY A C 1
ATOM 1475 O O . GLY A 1 195 ? -3.281 18.609 -0.514 1 95.38 195 GLY A O 1
ATOM 1476 N N . ILE A 1 196 ? -3.609 20.594 -1.552 1 96.75 196 ILE A N 1
ATOM 1477 C CA . ILE A 1 196 ? -2.256 20.641 -2.092 1 96.75 196 ILE A CA 1
ATOM 1478 C C . ILE A 1 196 ? -1.599 21.969 -1.723 1 96.75 196 ILE A C 1
ATOM 1480 O O . ILE A 1 196 ? -2.275 22.906 -1.294 1 96.75 196 ILE A O 1
ATOM 1484 N N . GLU A 1 197 ? -0.288 22 -1.755 1 97.12 197 GLU A N 1
ATOM 1485 C CA . GLU A 1 197 ? 0.47 23.25 -1.726 1 97.12 197 GLU A CA 1
ATOM 1486 C C . GLU A 1 197 ? 0.827 23.719 -3.135 1 97.12 197 GLU A C 1
ATOM 1488 O O . GLU A 1 197 ? 0.391 23.109 -4.121 1 97.12 197 GLU A O 1
ATOM 1493 N N . HIS A 1 198 ? 1.438 24.812 -3.314 1 97.44 198 HIS A N 1
ATOM 1494 C CA . HIS A 1 198 ? 1.504 25.516 -4.59 1 97.44 198 HIS A CA 1
ATOM 1495 C C . HIS A 1 198 ? 2.41 24.781 -5.574 1 97.44 198 HIS A C 1
ATOM 1497 O O . HIS A 1 198 ? 2.33 25.016 -6.785 1 97.44 198 HIS A O 1
ATOM 1503 N N . PHE A 1 199 ? 3.318 23.938 -5.125 1 97.12 199 PHE A N 1
ATOM 1504 C CA . PHE A 1 199 ? 4.113 23.125 -6.043 1 97.12 199 PHE A CA 1
ATOM 1505 C C . PHE A 1 199 ? 3.273 22.016 -6.648 1 97.12 199 PHE A C 1
ATOM 1507 O O . PHE A 1 199 ? 3.689 21.359 -7.613 1 97.12 199 PHE A O 1
ATOM 1514 N N . GLY A 1 200 ? 2.129 21.766 -6.059 1 96.56 200 GLY A N 1
ATOM 1515 C CA . GLY A 1 200 ? 1.186 20.84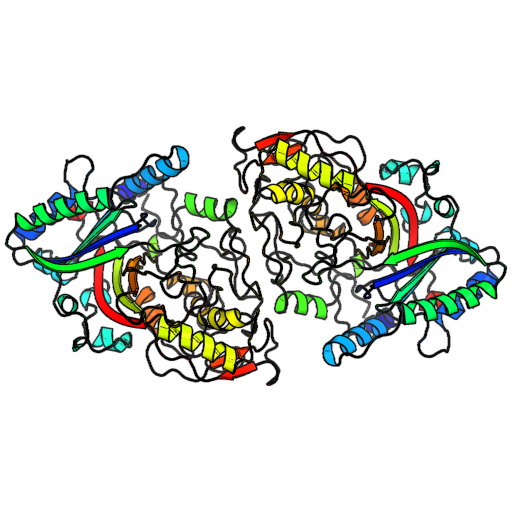4 -6.664 1 96.56 200 GLY A CA 1
ATOM 1516 C C . GLY A 1 200 ? 1.129 19.5 -5.957 1 96.56 200 GLY A C 1
ATOM 1517 O O . GLY A 1 200 ? 0.478 18.562 -6.434 1 96.56 200 GLY A O 1
ATOM 1518 N N . TYR A 1 201 ? 1.783 19.391 -4.84 1 97.38 201 TYR A N 1
ATOM 1519 C CA . TYR A 1 201 ? 1.852 18.125 -4.125 1 97.38 201 TYR A CA 1
ATOM 1520 C C . TYR A 1 201 ? 0.815 18.078 -3.008 1 97.38 201 TYR A C 1
ATOM 1522 O O . TYR A 1 201 ? 0.576 19.078 -2.328 1 97.38 201 TYR A O 1
ATOM 1530 N N . VAL A 1 202 ? 0.221 16.859 -2.826 1 97.06 202 VAL A N 1
ATOM 1531 C CA . VAL A 1 202 ? -0.671 16.672 -1.688 1 97.06 202 VAL A CA 1
ATOM 1532 C C . VAL A 1 202 ? 0.077 16.969 -0.389 1 97.06 202 VAL A C 1
ATOM 1534 O O . VAL A 1 202 ? 1.212 16.516 -0.205 1 97.06 202 VAL A O 1
ATOM 1537 N N . ASP A 1 203 ? -0.555 17.719 0.414 1 92.44 203 ASP A N 1
ATOM 1538 C CA . ASP A 1 203 ? 0.06 18.156 1.664 1 92.44 203 ASP A CA 1
ATOM 1539 C C . ASP A 1 203 ? -0.85 17.859 2.855 1 92.44 203 ASP A C 1
ATOM 1541 O O . ASP A 1 203 ? -2.055 17.672 2.688 1 92.44 203 ASP A O 1
ATOM 1545 N N . GLY A 1 204 ? -0.197 17.625 4.043 1 91.06 204 GLY A N 1
ATOM 1546 C CA . GLY A 1 204 ? -0.948 17.516 5.285 1 91.06 204 GLY A CA 1
ATOM 1547 C C . GLY A 1 204 ? -1.396 16.094 5.578 1 91.06 204 GLY A C 1
ATOM 1548 O O . GLY A 1 204 ? -2.195 15.867 6.492 1 91.06 204 GLY A O 1
ATOM 1549 N N . ARG A 1 205 ? -0.945 15.086 4.844 1 92.62 205 ARG A N 1
ATOM 1550 C CA . ARG A 1 205 ? -1.415 13.711 4.98 1 92.62 205 ARG A CA 1
ATOM 1551 C C . ARG A 1 205 ? -0.83 13.055 6.227 1 92.62 205 ARG A C 1
ATOM 1553 O O . ARG A 1 205 ? -1.508 12.273 6.898 1 92.62 205 ARG A O 1
ATOM 1560 N N . SER A 1 206 ? 0.344 13.25 6.664 1 94.25 206 SER A N 1
ATOM 1561 C CA . SER A 1 206 ? 1.014 12.547 7.754 1 94.25 206 SER A CA 1
ATOM 1562 C C . SER A 1 206 ? 0.96 13.359 9.047 1 94.25 206 SER A C 1
ATOM 1564 O O . SER A 1 206 ? 1.981 13.539 9.711 1 94.25 206 SER A O 1
ATOM 1566 N N . GLN A 1 207 ? -0.216 13.711 9.469 1 95.75 207 GLN A N 1
ATOM 1567 C CA . GLN A 1 207 ? -0.415 14.406 10.734 1 95.75 207 GLN A CA 1
ATOM 1568 C C . GLN A 1 207 ? -0.47 13.43 11.906 1 95.75 207 GLN A C 1
ATOM 1570 O O . GLN A 1 207 ? -1.024 12.336 11.781 1 95.75 207 GLN A O 1
ATOM 1575 N N . PRO A 1 208 ? 0.107 13.828 13.062 1 97.81 208 PRO A N 1
ATOM 1576 C CA . PRO A 1 208 ? -0.124 13 14.25 1 97.81 208 PRO A CA 1
ATOM 1577 C C . PRO A 1 208 ? -1.588 12.984 14.68 1 97.81 208 PRO A C 1
ATOM 1579 O O . PRO A 1 208 ? -2.273 14.008 14.594 1 97.81 208 PRO A O 1
ATOM 1582 N N . ILE A 1 209 ? -2.049 11.836 15.086 1 98.25 209 ILE A N 1
ATOM 1583 C CA . ILE A 1 209 ? -3.428 11.672 15.531 1 98.25 209 ILE A CA 1
ATOM 1584 C C . ILE A 1 209 ? -3.471 11.57 17.062 1 98.25 209 ILE A C 1
ATOM 1586 O O . ILE A 1 209 ? -2.803 10.719 17.641 1 98.25 209 ILE A O 1
ATOM 1590 N N . PHE A 1 210 ? -4.27 12.398 17.719 1 98.62 210 PHE A N 1
ATOM 1591 C CA . PHE A 1 210 ? -4.301 12.469 19.172 1 98.62 210 PHE A CA 1
ATOM 1592 C C . PHE A 1 210 ? -5.598 11.875 19.719 1 98.62 210 PHE A C 1
ATOM 1594 O O . PHE A 1 210 ? -5.719 11.633 20.922 1 98.62 210 PHE A O 1
ATOM 1601 N N . LEU A 1 211 ? -6.559 11.68 18.859 1 98.56 211 LEU A N 1
ATOM 1602 C CA . LEU A 1 211 ? -7.879 11.242 19.281 1 98.56 211 LEU A CA 1
ATOM 1603 C C . LEU A 1 211 ? -8.148 9.812 18.844 1 98.56 211 LEU A C 1
ATOM 1605 O O . LEU A 1 211 ? -7.926 9.461 17.688 1 98.56 211 LEU A O 1
ATOM 1609 N N . ASP A 1 212 ? -8.695 9.047 19.75 1 98 212 ASP A N 1
ATOM 1610 C CA . ASP A 1 212 ? -8.984 7.645 19.5 1 98 212 ASP A CA 1
ATOM 1611 C C . ASP A 1 212 ? -9.914 7.488 18.297 1 98 212 ASP A C 1
ATOM 1613 O O . ASP A 1 212 ? -9.727 6.594 17.469 1 98 212 ASP A O 1
ATOM 1617 N N . GLU A 1 213 ? -10.93 8.305 18.219 1 96.88 213 GLU A N 1
ATOM 1618 C CA . GLU A 1 213 ? -11.93 8.211 17.156 1 96.88 213 GLU A CA 1
ATOM 1619 C C . GLU A 1 213 ? -11.289 8.422 15.789 1 96.88 213 GLU A C 1
ATOM 1621 O O . GLU A 1 213 ? -11.656 7.754 14.82 1 96.88 213 GLU A O 1
ATOM 1626 N N . ASP A 1 214 ? -10.344 9.297 15.742 1 97.12 214 ASP A N 1
ATOM 1627 C CA . ASP A 1 214 ? -9.648 9.555 14.484 1 97.12 214 ASP A CA 1
ATOM 1628 C C . ASP A 1 214 ? -8.719 8.406 14.133 1 97.12 214 ASP A C 1
ATOM 1630 O O . ASP A 1 214 ? -8.523 8.102 12.953 1 97.12 214 ASP A O 1
ATOM 1634 N N . LEU A 1 215 ? -8.07 7.852 15.109 1 96.94 215 LEU A N 1
ATOM 1635 C CA . LEU A 1 215 ? -7.199 6.711 14.875 1 96.94 215 LEU A CA 1
ATOM 1636 C C . LEU A 1 215 ? -7.988 5.52 14.344 1 96.94 215 LEU A C 1
ATOM 1638 O O . LEU A 1 215 ? -7.531 4.824 13.43 1 96.94 215 LEU A O 1
ATOM 1642 N N . VAL A 1 216 ? -9.164 5.297 14.914 1 94.31 216 VAL A N 1
ATOM 1643 C CA . VAL A 1 216 ? -10.039 4.234 14.445 1 94.31 216 VAL A CA 1
ATOM 1644 C C . VAL A 1 216 ? -10.461 4.508 13 1 94.31 216 VAL A C 1
ATOM 1646 O O . VAL A 1 216 ? -10.461 3.596 12.172 1 94.31 216 VAL A O 1
ATOM 1649 N N . SER A 1 217 ? -10.766 5.723 12.727 1 93.81 217 SER A N 1
ATOM 1650 C CA . SER A 1 217 ? -11.125 6.105 11.367 1 93.81 217 SER A CA 1
ATOM 1651 C C . SER A 1 217 ? -9.969 5.875 10.398 1 93.81 217 SER A C 1
ATOM 1653 O O . SER A 1 217 ? -10.172 5.379 9.289 1 93.81 217 SER A O 1
ATOM 1655 N N . GLU A 1 218 ? -8.766 6.27 10.805 1 95.12 218 GLU A N 1
ATOM 1656 C CA . GLU A 1 218 ? -7.574 6.047 9.992 1 95.12 218 GLU A CA 1
ATOM 1657 C C . GLU A 1 218 ? -7.406 4.57 9.656 1 95.12 218 GLU A C 1
ATOM 1659 O O . GLU A 1 218 ? -7.082 4.223 8.516 1 95.12 218 GLU A O 1
ATOM 1664 N N . LYS A 1 219 ? -7.594 3.773 10.602 1 92.94 219 LYS A N 1
ATOM 1665 C CA . LYS A 1 219 ? -7.453 2.33 10.422 1 92.94 219 LYS A CA 1
ATOM 1666 C C . LYS A 1 219 ? -8.523 1.783 9.492 1 92.94 219 LYS A C 1
ATOM 1668 O O . LYS A 1 219 ? -8.211 1.085 8.523 1 92.94 219 LYS A O 1
ATOM 1673 N N . LEU A 1 220 ? -9.805 2.207 9.656 1 91.31 220 LEU A N 1
ATOM 1674 C CA . LEU A 1 220 ? -10.938 1.528 9.039 1 91.31 220 LEU A CA 1
ATOM 1675 C C . LEU A 1 220 ? -11.328 2.199 7.73 1 91.31 220 LEU A C 1
ATOM 1677 O O . LEU A 1 220 ? -11.891 1.553 6.84 1 91.31 220 LEU A O 1
ATOM 1681 N N . ARG A 1 221 ? -11.039 3.469 7.535 1 92.44 221 ARG A N 1
ATOM 1682 C CA . ARG A 1 221 ? -11.578 4.199 6.395 1 92.44 221 ARG A CA 1
ATOM 1683 C C . ARG A 1 221 ? -10.461 4.688 5.477 1 92.44 221 ARG A C 1
ATOM 1685 O O . ARG A 1 221 ? -10.727 5.273 4.426 1 92.44 221 ARG A O 1
ATOM 1692 N N . GLU A 1 222 ? -9.273 4.461 5.84 1 94.5 222 GLU A N 1
ATOM 1693 C CA . GLU A 1 222 ? -8.117 4.738 4.996 1 94.5 222 GLU A CA 1
ATOM 1694 C C . GLU A 1 222 ? -7.352 3.461 4.672 1 94.5 222 GLU A C 1
ATOM 1696 O O . GLU A 1 222 ? -7.938 2.379 4.598 1 94.5 222 GLU A O 1
ATOM 1701 N N . ASP A 1 223 ? -6.008 3.521 4.359 1 93.56 223 ASP A N 1
ATOM 1702 C CA . ASP A 1 223 ? -5.25 2.354 3.922 1 93.56 223 ASP A CA 1
ATOM 1703 C C . ASP A 1 223 ? -4.746 1.546 5.117 1 93.56 223 ASP A C 1
ATOM 1705 O O . ASP A 1 223 ? -4.094 0.513 4.941 1 93.56 223 ASP A O 1
ATOM 1709 N N . GLY A 1 224 ? -5.008 1.961 6.391 1 94 224 GLY A N 1
ATOM 1710 C CA . GLY A 1 224 ? -4.672 1.194 7.578 1 94 224 GLY A CA 1
ATOM 1711 C C . GLY A 1 224 ? -3.598 1.851 8.43 1 94 224 GLY A C 1
ATOM 1712 O O . GLY A 1 224 ? -3.145 2.955 8.117 1 94 224 GLY A O 1
ATOM 1713 N N . THR A 1 225 ? -3.244 1.175 9.562 1 95.12 225 THR A N 1
ATOM 1714 C CA . THR A 1 225 ? -2.238 1.666 10.5 1 95.12 225 THR A CA 1
ATOM 1715 C C . THR A 1 225 ? -1.272 0.552 10.891 1 95.12 225 THR A C 1
ATOM 1717 O O . THR A 1 225 ? -0.688 0.582 11.977 1 95.12 225 THR A O 1
ATOM 1720 N N . THR A 1 226 ? -1.091 -0.414 10.055 1 93.19 226 THR A N 1
ATOM 1721 C CA . THR A 1 226 ? -0.312 -1.605 10.367 1 93.19 226 THR A CA 1
ATOM 1722 C C . THR A 1 226 ? 1.182 -1.297 10.344 1 93.19 226 THR A C 1
ATOM 1724 O O . THR A 1 226 ? 1.938 -1.802 11.18 1 93.19 226 THR A O 1
ATOM 1727 N N . ASN A 1 227 ? 1.643 -0.522 9.438 1 93.81 227 ASN A N 1
ATOM 1728 C CA . ASN A 1 227 ? 3.061 -0.24 9.242 1 93.81 227 ASN A CA 1
ATOM 1729 C C . ASN A 1 227 ? 3.49 1.018 9.992 1 93.81 227 ASN A C 1
ATOM 1731 O O . ASN A 1 227 ? 4.645 1.131 10.414 1 93.81 227 ASN A O 1
ATOM 1735 N N . TRP A 1 228 ? 2.537 1.922 10.078 1 94.69 228 TRP A N 1
ATOM 1736 C CA . TRP A 1 228 ? 2.816 3.197 10.734 1 94.69 228 TRP A CA 1
ATOM 1737 C C . TRP A 1 228 ? 1.772 3.5 11.805 1 94.69 228 TRP A C 1
ATOM 1739 O O . TRP A 1 228 ? 0.58 3.598 11.508 1 94.69 228 TRP A O 1
ATOM 1749 N N . ASP A 1 229 ? 2.262 3.631 13 1 94.81 229 ASP A N 1
ATOM 1750 C CA . ASP A 1 229 ? 1.392 4.09 14.086 1 94.81 229 ASP A CA 1
ATOM 1751 C C . ASP A 1 229 ? 1.2 5.605 14.031 1 94.81 229 ASP A C 1
ATOM 1753 O O . ASP A 1 229 ? 2.055 6.359 14.5 1 94.81 229 ASP A O 1
ATOM 1757 N N . ALA A 1 230 ? 0.083 6.062 13.633 1 96 230 ALA A N 1
ATOM 1758 C CA . ALA A 1 230 ? -0.181 7.488 13.477 1 96 230 ALA A CA 1
ATOM 1759 C C . ALA A 1 230 ? -0.648 8.109 14.789 1 96 230 ALA A C 1
ATOM 1761 O O . ALA A 1 230 ? -0.83 9.32 14.883 1 96 230 ALA A O 1
ATOM 1762 N N . GLY A 1 231 ? -0.805 7.27 15.859 1 97.88 231 GLY A N 1
ATOM 1763 C CA . GLY A 1 231 ? -1.231 7.758 17.156 1 97.88 231 GLY A CA 1
ATOM 1764 C C . GLY A 1 231 ? -0.098 8.352 17.984 1 97.88 231 GLY A C 1
ATOM 1765 O O . GLY A 1 231 ? 0.999 7.793 18.031 1 97.88 231 GLY A O 1
ATOM 1766 N N . PHE A 1 232 ? -0.367 9.469 18.594 1 98.25 232 PHE A N 1
ATOM 1767 C CA . PHE A 1 232 ? 0.578 10.141 19.469 1 98.25 232 PHE A CA 1
ATOM 1768 C C . PHE A 1 232 ? -0.093 10.547 20.781 1 98.25 232 PHE A C 1
ATOM 1770 O O . PHE A 1 232 ? -1.266 10.922 20.781 1 98.25 232 PHE A O 1
ATOM 1777 N N . GLY A 1 233 ? 0.646 10.477 21.891 1 98 233 GLY A N 1
ATOM 1778 C CA . GLY A 1 233 ? 0.131 10.977 23.156 1 98 233 GLY A CA 1
ATOM 1779 C C . GLY A 1 233 ? -0.125 12.469 23.156 1 98 233 GLY A C 1
ATOM 1780 O O . GLY A 1 233 ? 0.569 13.227 22.469 1 98 233 GLY A O 1
ATOM 1781 N N . LEU A 1 234 ? -1.036 12.914 23.984 1 98.31 234 LEU A N 1
ATOM 1782 C CA . LEU A 1 234 ? -1.42 14.32 24.047 1 98.31 234 LEU A CA 1
ATOM 1783 C C . LEU A 1 234 ? -0.229 15.188 24.438 1 98.31 234 LEU A C 1
ATOM 1785 O O . LEU A 1 234 ? -0.164 16.359 24.062 1 98.31 234 LEU A O 1
ATOM 1789 N N . GLY A 1 235 ? 0.667 14.594 25.156 1 97.88 235 GLY A N 1
ATOM 1790 C CA . GLY A 1 235 ? 1.837 15.328 25.609 1 97.88 235 GLY A CA 1
ATOM 1791 C C . GLY A 1 235 ? 2.74 15.781 24.469 1 97.88 235 GLY A C 1
ATOM 1792 O O . GLY A 1 235 ? 3.666 16.562 24.688 1 97.88 235 GLY A O 1
ATOM 1793 N N . ARG A 1 236 ? 2.482 15.328 23.281 1 97.81 236 ARG A N 1
ATOM 1794 C CA . ARG A 1 236 ? 3.266 15.727 22.125 1 97.81 236 ARG A CA 1
ATOM 1795 C C . ARG A 1 236 ? 2.811 17.078 21.594 1 97.81 236 ARG A C 1
ATOM 1797 O O . ARG A 1 236 ? 3.502 17.703 20.781 1 97.81 236 ARG A O 1
ATOM 1804 N N . VAL A 1 237 ? 1.613 17.531 22.109 1 98.56 237 VAL A N 1
ATOM 1805 C CA . VAL A 1 237 ? 1.104 18.781 21.547 1 98.56 237 VAL A CA 1
ATOM 1806 C C . VAL A 1 237 ? 0.61 19.688 22.672 1 98.56 237 VAL A C 1
ATOM 1808 O O . VAL A 1 237 ? 0.539 20.906 22.5 1 98.56 237 VAL A O 1
ATOM 1811 N N . LEU A 1 238 ? 0.397 19.203 23.891 1 98.44 238 LEU A N 1
ATOM 1812 C CA . LEU A 1 238 ? -0.177 19.969 24.984 1 98.44 238 LEU A CA 1
ATOM 1813 C C . LEU A 1 238 ? 0.882 20.297 26.031 1 98.44 238 LEU A C 1
ATOM 1815 O O . LEU A 1 238 ? 1.744 19.469 26.328 1 98.44 238 LEU A O 1
ATOM 1819 N N . VAL A 1 239 ? 0.735 21.469 26.531 1 97.81 239 VAL A N 1
ATOM 1820 C CA . VAL A 1 239 ? 1.536 21.969 27.641 1 97.81 239 VAL A CA 1
ATOM 1821 C C . VAL A 1 239 ? 0.627 22.625 28.688 1 97.81 239 VAL A C 1
ATOM 1823 O O . VAL A 1 239 ? -0.312 23.344 28.328 1 97.81 239 VAL A O 1
ATOM 1826 N N . SER A 1 240 ? 0.964 22.328 29.969 1 97.25 240 SER A N 1
ATOM 1827 C CA . SER A 1 240 ? 0.195 23 31.016 1 97.25 240 SER A CA 1
ATOM 1828 C C . SER A 1 240 ? 0.276 24.516 30.891 1 97.25 240 SER A C 1
ATOM 1830 O O . SER A 1 240 ? 1.353 25.062 30.656 1 97.25 240 SER A O 1
ATOM 1832 N N . ASP A 1 241 ? -0.863 25.172 30.938 1 97.88 241 ASP A N 1
ATOM 1833 C CA . ASP A 1 241 ? -0.915 26.625 30.953 1 97.88 241 ASP A CA 1
ATOM 1834 C C . ASP A 1 241 ? -0.661 27.172 32.375 1 97.88 241 ASP A C 1
ATOM 1836 O O . ASP A 1 241 ? -1.592 27.312 33.156 1 97.88 241 ASP A O 1
ATOM 1840 N N . ALA A 1 242 ? 0.496 27.625 32.625 1 96.25 242 ALA A N 1
ATOM 1841 C CA . ALA A 1 242 ? 0.946 27.969 33.969 1 96.25 242 ALA A CA 1
ATOM 1842 C C . ALA A 1 242 ? 0.187 29.172 34.5 1 96.25 242 ALA A C 1
ATOM 1844 O O . ALA A 1 242 ? 0.042 29.328 35.719 1 96.25 242 ALA A O 1
ATOM 1845 N N . ALA A 1 243 ? -0.309 30.016 33.656 1 97 243 ALA A N 1
ATOM 1846 C CA . ALA A 1 243 ? -0.979 31.234 34.094 1 97 243 ALA A CA 1
ATOM 1847 C C . ALA A 1 243 ? -2.477 31.016 34.25 1 97 243 ALA A C 1
ATOM 1849 O O . ALA A 1 243 ? -3.189 31.891 34.75 1 97 243 ALA A O 1
ATOM 1850 N N . ALA A 1 244 ? -2.945 29.844 33.875 1 97.38 244 ALA A N 1
ATOM 1851 C CA . ALA A 1 244 ? -4.371 29.547 33.969 1 97.38 244 ALA A CA 1
ATOM 1852 C C . ALA A 1 244 ? -4.758 29.312 35.438 1 97.38 244 ALA A C 1
ATOM 1854 O O . ALA A 1 244 ? -3.906 29 36.281 1 97.38 244 ALA A O 1
ATOM 1855 N N . PRO A 1 245 ? -6.039 29.453 35.781 1 96.69 245 PRO A N 1
ATOM 1856 C CA . PRO A 1 245 ? -6.523 29.234 37.125 1 96.69 245 PRO A CA 1
ATOM 1857 C C . PRO A 1 245 ? -6.238 27.812 37.625 1 96.69 245 PRO A C 1
ATOM 1859 O O . PRO A 1 245 ? -5.949 27.625 38.812 1 96.69 245 PRO A O 1
ATOM 1862 N N . ASP A 1 246 ? -6.312 26.828 36.781 1 96.25 246 ASP A N 1
ATOM 1863 C CA . ASP A 1 246 ? -6.055 25.438 37.156 1 96.25 246 ASP A CA 1
ATOM 1864 C C . ASP A 1 246 ? -5.145 24.766 36.125 1 96.25 246 ASP A C 1
ATOM 1866 O O . ASP A 1 246 ? -5.609 24 35.281 1 96.25 246 ASP A O 1
ATOM 1870 N N . PRO A 1 247 ? -3.912 24.906 36.344 1 95.25 247 PRO A N 1
ATOM 1871 C CA . PRO A 1 247 ? -2.955 24.391 35.375 1 95.25 247 PRO A CA 1
ATOM 1872 C C . PRO A 1 247 ? -2.965 22.875 35.281 1 95.25 247 PRO A C 1
ATOM 1874 O O . PRO A 1 247 ? -2.387 22.312 34.344 1 95.25 247 PRO A O 1
ATOM 1877 N N . GLN A 1 248 ? -3.611 22.172 36.188 1 94.25 248 GLN A N 1
ATOM 1878 C CA . GLN A 1 248 ? -3.664 20.703 36.156 1 94.25 248 GLN A CA 1
ATOM 1879 C C . GLN A 1 248 ? -4.582 20.219 35.031 1 94.25 248 GLN A C 1
ATOM 1881 O O . GLN A 1 248 ? -4.391 19.109 34.531 1 94.25 248 GLN A O 1
ATOM 1886 N N . THR A 1 249 ? -5.559 21.031 34.688 1 96.62 249 THR A N 1
ATOM 1887 C CA . THR A 1 249 ? -6.504 20.594 33.656 1 96.62 249 THR A CA 1
ATOM 1888 C C . THR A 1 249 ? -6.559 21.609 32.5 1 96.62 249 THR A C 1
ATOM 1890 O O . THR A 1 249 ? -7.359 21.453 31.578 1 96.62 249 THR A O 1
ATOM 1893 N N . GLN A 1 250 ? -5.828 22.609 32.625 1 98.12 250 GLN A N 1
ATOM 1894 C CA . GLN A 1 250 ? -5.875 23.672 31.609 1 98.12 250 GLN A CA 1
ATOM 1895 C C . GLN A 1 250 ? -4.551 23.766 30.859 1 98.12 250 GLN A C 1
ATOM 1897 O O . GLN A 1 250 ? -3.516 24.094 31.453 1 98.12 250 GLN A O 1
ATOM 1902 N N . PHE A 1 251 ? -4.664 23.438 29.562 1 98.44 251 PHE A N 1
ATOM 1903 C CA . PHE A 1 251 ? -3.471 23.281 28.75 1 98.44 251 PHE A CA 1
ATOM 1904 C C . PHE A 1 251 ? -3.49 24.234 27.562 1 98.44 251 PHE A C 1
ATOM 1906 O O . PHE A 1 251 ? -4.543 24.781 27.203 1 98.44 251 PHE A O 1
ATOM 1913 N N . GLY A 1 252 ? -2.371 24.531 27.031 1 98.56 252 GLY A N 1
ATOM 1914 C CA . GLY A 1 252 ? -2.125 25.188 25.75 1 98.56 252 GLY A CA 1
ATOM 1915 C C . GLY A 1 252 ? -1.1 24.453 24.891 1 98.56 252 GLY A C 1
ATOM 1916 O O . GLY A 1 252 ? -0.896 23.25 25.062 1 98.56 252 GLY A O 1
ATOM 1917 N N . SER A 1 253 ? -0.568 25.125 23.938 1 98.88 253 SER A N 1
ATOM 1918 C CA . SER A 1 253 ? 0.443 24.562 23.047 1 98.88 253 SER A CA 1
ATOM 1919 C C . SER A 1 253 ? 1.359 25.656 22.5 1 98.88 253 SER A C 1
ATOM 1921 O O . SER A 1 253 ? 0.935 26.812 22.328 1 98.88 253 SER A O 1
ATOM 1923 N N . TYR A 1 254 ? 2.609 25.344 22.359 1 98.81 254 TYR A N 1
ATOM 1924 C CA . TYR A 1 254 ? 3.492 26.25 21.641 1 98.81 254 TYR A CA 1
ATOM 1925 C C . TYR A 1 254 ? 3.152 26.281 20.156 1 98.81 254 TYR A C 1
ATOM 1927 O O . TYR A 1 254 ? 2.844 25.234 19.562 1 98.81 254 TYR A O 1
ATOM 1935 N N . PHE A 1 255 ? 3.172 27.422 19.562 1 98.69 255 PHE A N 1
ATOM 1936 C CA . PHE A 1 255 ? 2.705 27.641 18.203 1 98.69 255 PHE A CA 1
ATOM 1937 C C . PHE A 1 255 ? 3.764 28.344 17.375 1 98.69 255 PHE A C 1
ATOM 1939 O O . PHE A 1 255 ? 4.219 29.438 17.75 1 98.69 255 PHE A O 1
ATOM 1946 N N . VAL A 1 256 ? 4.191 27.703 16.297 1 98.69 256 VAL A N 1
ATOM 1947 C CA . VAL A 1 256 ? 5.133 28.312 15.359 1 98.69 256 VAL A CA 1
ATOM 1948 C C . VAL A 1 256 ? 4.375 28.844 14.141 1 98.69 256 VAL A C 1
ATOM 1950 O O . VAL A 1 256 ? 3.496 28.156 13.609 1 98.69 256 VAL A O 1
ATOM 1953 N N . PHE A 1 257 ? 4.641 30.047 13.758 1 98.5 257 PHE A N 1
ATOM 1954 C CA . PHE A 1 257 ? 4.164 30.625 12.516 1 98.5 257 PHE A CA 1
ATOM 1955 C C . PHE A 1 257 ? 5.328 31.094 11.648 1 98.5 257 PHE A C 1
ATOM 1957 O O . PHE A 1 257 ? 6.195 31.828 12.117 1 98.5 257 PHE A O 1
ATOM 1964 N N . ARG A 1 258 ? 5.387 30.656 10.414 1 98.38 258 ARG A N 1
ATOM 1965 C CA . ARG A 1 258 ? 6.309 31.156 9.398 1 98.38 258 ARG A CA 1
ATOM 1966 C C . ARG A 1 258 ? 5.582 31.422 8.086 1 98.38 258 ARG A C 1
ATOM 1968 O O . ARG A 1 258 ? 4.715 30.641 7.68 1 98.38 258 ARG A O 1
ATOM 1975 N N . LYS A 1 259 ? 5.848 32.531 7.527 1 98.5 259 LYS A N 1
ATOM 1976 C CA . LYS A 1 259 ? 5.438 32.781 6.145 1 98.5 259 LYS A CA 1
ATOM 1977 C C . LYS A 1 259 ? 6.52 32.312 5.172 1 98.5 259 LYS A C 1
ATOM 1979 O O . LYS A 1 259 ? 7.648 32.812 5.211 1 98.5 259 LYS A O 1
ATOM 1984 N N . LEU A 1 260 ? 6.188 31.375 4.305 1 98.12 260 LEU A N 1
ATOM 1985 C CA . LEU A 1 260 ? 7.125 30.797 3.344 1 98.12 260 LEU A CA 1
ATOM 1986 C C . LEU A 1 260 ? 6.672 31.078 1.914 1 98.12 260 LEU A C 1
ATOM 1988 O O . LEU A 1 260 ? 5.652 30.547 1.467 1 98.12 260 LEU A O 1
ATOM 1992 N N . GLU A 1 261 ? 7.418 31.953 1.251 1 97.81 261 GLU A N 1
ATOM 1993 C CA . GLU A 1 261 ? 7.113 32.25 -0.145 1 97.81 261 GLU A CA 1
ATOM 1994 C C . GLU A 1 261 ? 7.656 31.172 -1.073 1 97.81 261 GLU A C 1
ATOM 1996 O O . GLU A 1 261 ? 8.789 30.719 -0.907 1 97.81 261 GLU A O 1
ATOM 2001 N N . GLN A 1 262 ? 6.832 30.75 -2.027 1 97.88 262 GLN A N 1
ATOM 2002 C CA . GLN A 1 262 ? 7.203 29.688 -2.951 1 97.88 262 GLN A CA 1
ATOM 2003 C C . GLN A 1 262 ? 7.352 30.219 -4.375 1 97.88 262 GLN A C 1
ATOM 2005 O O . GLN A 1 262 ? 6.391 30.719 -4.961 1 97.88 262 GLN A O 1
ATOM 2010 N N . ASP A 1 263 ? 8.547 30.141 -4.902 1 98 263 ASP A N 1
ATOM 2011 C CA . ASP A 1 263 ? 8.781 30.359 -6.324 1 98 263 ASP A CA 1
ATOM 2012 C C . ASP A 1 263 ? 8.461 29.109 -7.133 1 98 263 ASP A C 1
ATOM 2014 O O . ASP A 1 263 ? 9.336 28.266 -7.375 1 98 263 ASP A O 1
ATOM 2018 N N . VAL A 1 264 ? 7.199 29.047 -7.598 1 98.12 264 VAL A N 1
ATOM 2019 C CA . VAL A 1 264 ? 6.668 27.828 -8.195 1 98.12 264 VAL A CA 1
ATOM 2020 C C . VAL A 1 264 ? 7.332 27.578 -9.547 1 98.12 264 VAL A C 1
ATOM 2022 O O . VAL A 1 264 ? 7.707 26.453 -9.867 1 98.12 264 VAL A O 1
ATOM 2025 N N . ARG A 1 265 ? 7.477 28.625 -10.359 1 97.06 265 ARG A N 1
ATOM 2026 C CA . ARG A 1 265 ? 8.117 28.484 -11.664 1 97.06 265 ARG A CA 1
ATOM 2027 C C . ARG A 1 265 ? 9.547 27.953 -11.516 1 97.06 265 ARG A C 1
ATOM 2029 O O . ARG A 1 265 ? 9.961 27.047 -12.242 1 97.06 265 ARG A O 1
ATOM 2036 N N . LYS A 1 266 ? 10.242 28.516 -10.602 1 97.06 266 LYS A N 1
ATOM 2037 C CA . LYS A 1 266 ? 11.602 28.062 -10.352 1 97.06 266 LYS A CA 1
ATOM 2038 C C . LYS A 1 266 ? 11.633 26.578 -9.961 1 97.06 266 LYS A C 1
ATOM 2040 O O . LYS A 1 266 ? 12.414 25.797 -10.508 1 97.06 266 LYS A O 1
ATOM 2045 N N . PHE A 1 267 ? 10.805 26.203 -9.039 1 97 267 PHE A N 1
ATOM 2046 C CA . PHE A 1 267 ? 10.766 24.828 -8.562 1 97 267 PHE A CA 1
ATOM 2047 C C . PHE A 1 267 ? 10.453 23.859 -9.695 1 97 267 PHE A C 1
ATOM 2049 O O . PHE A 1 267 ? 11.125 22.844 -9.867 1 97 267 PHE A O 1
ATOM 2056 N N . LYS A 1 268 ? 9.422 24.203 -10.445 1 96.19 268 LYS A N 1
ATOM 2057 C CA . LYS A 1 268 ? 8.984 23.328 -11.531 1 96.19 268 LYS A CA 1
ATOM 2058 C C . LYS A 1 268 ? 10.031 23.266 -12.641 1 96.19 268 LYS A C 1
ATOM 2060 O O . LYS A 1 268 ? 10.219 22.219 -13.273 1 96.19 268 LYS A O 1
ATOM 2065 N N . THR A 1 269 ? 10.672 24.359 -12.875 1 96.12 269 THR A N 1
ATOM 2066 C CA . THR A 1 269 ? 11.773 24.375 -13.828 1 96.12 269 THR A CA 1
ATOM 2067 C C . THR A 1 269 ? 12.906 23.469 -13.359 1 96.12 269 THR A C 1
ATOM 2069 O O . THR A 1 269 ? 13.492 22.734 -14.156 1 96.12 269 THR A O 1
ATOM 2072 N N . GLN A 1 270 ? 13.156 23.547 -12.117 1 94.31 270 GLN A N 1
ATOM 2073 C CA . GLN A 1 270 ? 14.203 22.719 -11.523 1 94.31 270 GLN A CA 1
ATOM 2074 C C . GLN A 1 270 ? 13.812 21.25 -11.555 1 94.31 270 GLN A C 1
ATOM 2076 O O . GLN A 1 270 ? 14.672 20.375 -11.758 1 94.31 270 GLN A O 1
ATOM 2081 N N . GLU A 1 271 ? 12.602 20.969 -11.297 1 94.75 271 GLU A N 1
ATOM 2082 C CA . GLU A 1 271 ? 12.117 19.609 -11.43 1 94.75 271 GLU A CA 1
ATOM 2083 C C . GLU A 1 271 ? 12.375 19.062 -12.828 1 94.75 271 GLU A C 1
ATOM 2085 O O . GLU A 1 271 ? 12.828 17.922 -12.984 1 94.75 271 GLU A O 1
ATOM 2090 N N . ALA A 1 272 ? 12.047 19.875 -13.797 1 94.62 272 ALA A N 1
ATOM 2091 C CA . ALA A 1 272 ? 12.242 19.469 -15.188 1 94.62 272 ALA A CA 1
ATOM 2092 C C . ALA A 1 272 ? 13.727 19.25 -15.484 1 94.62 272 ALA A C 1
ATOM 2094 O O . ALA A 1 272 ? 14.086 18.266 -16.141 1 94.62 272 ALA A O 1
ATOM 2095 N N . ALA A 1 273 ? 14.531 20.172 -15.016 1 94.88 273 ALA A N 1
ATOM 2096 C CA . ALA A 1 273 ? 15.969 20.031 -15.211 1 94.88 273 ALA A CA 1
ATOM 2097 C C . ALA A 1 273 ? 16.516 18.797 -14.508 1 94.88 273 ALA A C 1
ATOM 2099 O O . ALA A 1 273 ? 17.406 18.125 -15.023 1 94.88 273 ALA A O 1
ATOM 2100 N N . PHE A 1 274 ? 16 18.609 -13.359 1 94.94 274 PHE A N 1
ATOM 2101 C CA . PHE A 1 274 ? 16.375 17.438 -12.57 1 94.94 274 PHE A CA 1
ATOM 2102 C C . PHE A 1 274 ? 16.016 16.156 -13.305 1 94.94 274 PHE A C 1
ATOM 2104 O O . PHE A 1 274 ? 16.828 15.227 -13.398 1 94.94 274 PHE A O 1
ATOM 2111 N N . ALA A 1 275 ? 14.844 16.047 -13.875 1 95.38 275 ALA A N 1
ATOM 2112 C CA . ALA A 1 275 ? 14.414 14.914 -14.68 1 95.38 275 ALA A CA 1
ATOM 2113 C C . ALA A 1 275 ? 15.352 14.68 -15.852 1 95.38 275 ALA A C 1
ATOM 2115 O O . ALA A 1 275 ? 15.781 13.547 -16.109 1 95.38 275 ALA A O 1
ATOM 2116 N N . THR A 1 276 ? 15.703 15.773 -16.516 1 94.88 276 THR A N 1
ATOM 2117 C CA . THR A 1 276 ? 16.594 15.695 -17.656 1 94.88 276 THR A CA 1
ATOM 2118 C C . THR A 1 276 ? 17.969 15.156 -17.234 1 94.88 276 THR A C 1
ATOM 2120 O O . THR A 1 276 ? 18.531 14.289 -17.906 1 94.88 276 THR A O 1
ATOM 2123 N N . SER A 1 277 ? 18.453 15.633 -16.141 1 93.5 277 SER A N 1
ATOM 2124 C CA . SER A 1 277 ? 19.766 15.227 -15.656 1 93.5 277 SER A CA 1
ATOM 2125 C C . SER A 1 277 ? 19.797 13.734 -15.312 1 93.5 277 SER A C 1
ATOM 2127 O O . SER A 1 277 ? 20.844 13.102 -15.367 1 93.5 277 SER A O 1
ATOM 2129 N N . LEU A 1 278 ? 18.672 13.188 -14.984 1 93.75 278 LEU A N 1
ATOM 2130 C CA . LEU A 1 278 ? 18.594 11.789 -14.586 1 93.75 278 LEU A CA 1
ATOM 2131 C C . LEU A 1 278 ? 18.125 10.914 -15.75 1 93.75 278 LEU A C 1
ATOM 2133 O O . LEU A 1 278 ? 17.984 9.703 -15.602 1 93.75 278 LEU A O 1
ATOM 2137 N N . GLY A 1 279 ? 17.875 11.5 -16.844 1 93.19 279 GLY A N 1
ATOM 2138 C CA . GLY A 1 279 ? 17.422 10.766 -18.016 1 93.19 279 GLY A CA 1
ATOM 2139 C C . GLY A 1 279 ? 15.992 10.273 -17.906 1 93.19 279 GLY A C 1
ATOM 2140 O O . GLY A 1 279 ? 15.633 9.266 -18.516 1 93.19 279 GLY A O 1
ATOM 2141 N N . LEU A 1 280 ? 15.211 10.922 -17.078 1 93.75 280 LEU A N 1
ATOM 2142 C CA . LEU A 1 280 ? 13.805 10.578 -16.906 1 93.75 280 LEU A CA 1
ATOM 2143 C C . LEU A 1 280 ? 12.938 11.383 -17.859 1 93.75 280 LEU A C 1
ATOM 2145 O O . LEU A 1 280 ? 13.047 12.609 -17.938 1 93.75 280 LEU A O 1
ATOM 2149 N N . ALA A 1 281 ? 12.078 10.695 -18.656 1 91.94 281 ALA A N 1
ATOM 2150 C CA . ALA A 1 281 ? 11.219 11.344 -19.641 1 91.94 281 ALA A CA 1
ATOM 2151 C C . ALA A 1 281 ? 9.875 10.633 -19.75 1 91.94 281 ALA A C 1
ATOM 2153 O O . ALA A 1 281 ? 9.695 9.539 -19.203 1 91.94 281 ALA A O 1
ATOM 2154 N N . GLY A 1 282 ? 8.969 11.344 -20.359 1 88.69 282 GLY A N 1
ATOM 2155 C CA . GLY A 1 282 ? 7.648 10.742 -20.516 1 88.69 282 GLY A CA 1
ATOM 2156 C C . GLY A 1 282 ? 6.984 10.414 -19.188 1 88.69 282 GLY A C 1
ATOM 2157 O O . GLY A 1 282 ? 6.906 11.266 -18.297 1 88.69 282 GLY A O 1
ATOM 2158 N N . ASP A 1 283 ? 6.641 9.18 -19 1 84.06 283 ASP A N 1
ATOM 2159 C CA . ASP A 1 283 ? 5.887 8.711 -17.828 1 84.06 283 ASP A CA 1
ATOM 2160 C C . ASP A 1 283 ? 6.758 8.695 -16.578 1 84.06 283 ASP A C 1
ATOM 2162 O O . ASP A 1 283 ? 6.246 8.711 -15.461 1 84.06 283 ASP A O 1
ATOM 2166 N N . THR A 1 284 ? 8.008 8.742 -16.797 1 91 284 THR A N 1
ATOM 2167 C CA . THR A 1 284 ? 8.898 8.633 -15.648 1 91 284 THR A CA 1
ATOM 2168 C C . THR A 1 284 ? 9.359 10.016 -15.195 1 91 284 THR A C 1
ATOM 2170 O O . THR A 1 284 ? 9.984 10.148 -14.141 1 91 284 THR A O 1
ATOM 2173 N N . ALA A 1 285 ? 9.031 11.07 -15.906 1 92.75 285 ALA A N 1
ATOM 2174 C CA . ALA A 1 285 ? 9.523 12.414 -15.633 1 92.75 285 ALA A CA 1
ATOM 2175 C C . ALA A 1 285 ? 9.062 12.898 -14.258 1 92.75 285 ALA A C 1
ATOM 2177 O O . ALA A 1 285 ? 9.812 13.578 -13.555 1 92.75 285 ALA A O 1
ATOM 2178 N N . GLU A 1 286 ? 7.895 12.508 -13.906 1 94.62 286 GLU A N 1
ATOM 2179 C CA . GLU A 1 286 ? 7.34 12.977 -12.641 1 94.62 286 GLU A CA 1
ATOM 2180 C C . GLU A 1 286 ? 8.117 12.406 -11.453 1 94.62 286 GLU A C 1
ATOM 2182 O O . GLU A 1 286 ? 8.031 12.93 -10.344 1 94.62 286 GLU A O 1
ATOM 2187 N N . ARG A 1 287 ? 8.805 11.336 -11.664 1 96.56 287 ARG A N 1
ATOM 2188 C CA . ARG A 1 287 ? 9.555 10.703 -10.578 1 96.56 287 ARG A CA 1
ATOM 2189 C C . ARG A 1 287 ? 10.633 11.641 -10.039 1 96.56 287 ARG A C 1
ATOM 2191 O O . ARG A 1 287 ? 11 11.562 -8.867 1 96.56 287 ARG A O 1
ATOM 2198 N N . ALA A 1 288 ? 11.148 12.492 -10.938 1 96 288 ALA A N 1
ATOM 2199 C CA . ALA A 1 288 ? 12.156 13.453 -10.492 1 96 288 ALA A CA 1
ATOM 2200 C C . ALA A 1 288 ? 11.609 14.328 -9.367 1 96 288 ALA A C 1
ATOM 2202 O O . ALA A 1 288 ? 12.242 14.461 -8.312 1 96 288 ALA A O 1
ATOM 2203 N N . GLY A 1 289 ? 10.43 14.898 -9.586 1 96.94 289 GLY A N 1
ATOM 2204 C CA . GLY A 1 289 ? 9.805 15.672 -8.523 1 96.94 289 GLY A CA 1
ATOM 2205 C C . GLY A 1 289 ? 9.469 14.844 -7.297 1 96.94 289 GLY A C 1
ATOM 2206 O O . GLY A 1 289 ? 9.641 15.297 -6.164 1 96.94 289 GLY A O 1
ATOM 2207 N N . ALA A 1 290 ? 9.031 13.633 -7.566 1 98 290 ALA A N 1
ATOM 2208 C CA . ALA A 1 290 ? 8.703 12.734 -6.461 1 98 290 ALA A CA 1
ATOM 2209 C C . ALA A 1 290 ? 9.938 12.438 -5.609 1 98 290 ALA A C 1
ATOM 2211 O O . ALA A 1 290 ? 9.828 12.227 -4.402 1 98 290 ALA A O 1
ATOM 2212 N N . MET A 1 291 ? 11.086 12.406 -6.188 1 97.81 291 MET A N 1
ATOM 2213 C CA . MET A 1 291 ? 12.32 12.156 -5.441 1 97.81 291 MET A CA 1
ATOM 2214 C C . MET A 1 291 ? 12.633 13.32 -4.508 1 97.81 291 MET A C 1
ATOM 2216 O O . MET A 1 291 ? 13.195 13.125 -3.428 1 97.81 291 MET A O 1
ATOM 2220 N N . LEU A 1 292 ? 12.289 14.539 -4.918 1 97.81 292 LEU A N 1
ATOM 2221 C CA . LEU A 1 292 ? 12.508 15.703 -4.07 1 97.81 292 LEU A CA 1
ATOM 2222 C C . LEU A 1 292 ? 11.578 15.68 -2.861 1 97.81 292 LEU A C 1
ATOM 2224 O O . LEU A 1 292 ? 12.008 15.938 -1.736 1 97.81 292 LEU A O 1
ATOM 2228 N N . VAL A 1 293 ? 10.406 15.25 -3.049 1 98.12 293 VAL A N 1
ATOM 2229 C CA . VAL A 1 293 ? 9.359 15.375 -2.037 1 98.12 293 VAL A CA 1
ATOM 2230 C C . VAL A 1 293 ? 9.219 14.055 -1.275 1 98.12 293 VAL A C 1
ATOM 2232 O O . VAL A 1 293 ? 9.023 14.055 -0.057 1 98.12 293 VAL A O 1
ATOM 2235 N N . GLY A 1 294 ? 9.367 12.93 -1.92 1 98.25 294 GLY A N 1
ATOM 2236 C CA . GLY A 1 294 ? 9.125 11.609 -1.375 1 98.25 294 GLY A CA 1
ATOM 2237 C C . GLY A 1 294 ? 7.758 11.055 -1.739 1 98.25 294 GLY A C 1
ATOM 2238 O O . GLY A 1 294 ? 7.426 9.922 -1.38 1 98.25 294 GLY A O 1
ATOM 2239 N N . ARG A 1 295 ? 6.938 11.859 -2.389 1 98.25 295 ARG A N 1
ATOM 2240 C CA . ARG A 1 295 ? 5.621 11.523 -2.916 1 98.25 295 ARG A CA 1
ATOM 2241 C C . ARG A 1 295 ? 5.438 12.078 -4.328 1 98.25 295 ARG A C 1
ATOM 2243 O O . ARG A 1 295 ? 6.07 13.07 -4.699 1 98.25 295 ARG A O 1
ATOM 2250 N N . PHE A 1 296 ? 4.582 11.422 -5.066 1 97.81 296 PHE A N 1
ATOM 2251 C CA . PHE A 1 296 ? 4.098 12.031 -6.297 1 97.81 296 PHE A CA 1
ATOM 2252 C C . PHE A 1 296 ? 3.105 13.148 -6 1 97.81 296 PHE A C 1
ATOM 2254 O O . PHE A 1 296 ? 2.688 13.328 -4.852 1 97.81 296 PHE A O 1
ATOM 2261 N N . GLU A 1 297 ? 2.744 13.938 -7.051 1 96.88 297 GLU A N 1
ATOM 2262 C CA . GLU A 1 297 ? 1.875 15.094 -6.859 1 96.88 297 GLU A CA 1
ATOM 2263 C C . GLU A 1 297 ? 0.518 14.68 -6.301 1 96.88 297 GLU A C 1
ATOM 2265 O O . GLU A 1 297 ? -0.093 15.414 -5.527 1 96.88 297 GLU A O 1
ATOM 2270 N N . ASP A 1 298 ? 0.092 13.422 -6.57 1 96.5 298 ASP A N 1
ATOM 2271 C CA . ASP A 1 298 ? -1.217 12.977 -6.105 1 96.5 298 ASP A CA 1
ATOM 2272 C C . ASP A 1 298 ? -1.136 12.43 -4.68 1 96.5 298 ASP A C 1
ATOM 2274 O O . ASP A 1 298 ? -2.127 11.938 -4.145 1 96.5 298 ASP A O 1
ATOM 2278 N N . GLY A 1 299 ? 0.035 12.453 -4.145 1 97.44 299 GLY A N 1
ATOM 2279 C CA . GLY A 1 299 ? 0.222 12.039 -2.764 1 97.44 299 GLY A CA 1
ATOM 2280 C C . GLY A 1 299 ? 0.747 10.617 -2.631 1 97.44 299 GLY A C 1
ATOM 2281 O O . GLY A 1 299 ? 1.094 10.18 -1.532 1 97.44 299 GLY A O 1
ATOM 2282 N N . THR A 1 300 ? 0.928 9.844 -3.715 1 97.5 300 THR A N 1
ATOM 2283 C CA . THR A 1 300 ? 1.419 8.477 -3.693 1 97.5 300 THR A CA 1
ATOM 2284 C C . THR A 1 300 ? 2.842 8.414 -3.146 1 97.5 300 THR A C 1
ATOM 2286 O O . THR A 1 300 ? 3.738 9.094 -3.66 1 97.5 300 THR A O 1
ATOM 2289 N N . PRO A 1 301 ? 3.029 7.629 -2.125 1 97.44 301 PRO A N 1
ATOM 2290 C CA . PRO A 1 301 ? 4.402 7.527 -1.627 1 97.44 301 PRO A CA 1
ATOM 2291 C C . PRO A 1 301 ? 5.348 6.863 -2.627 1 97.44 301 PRO A C 1
ATOM 2293 O O . PRO A 1 301 ? 5.035 5.793 -3.158 1 97.44 301 PRO A O 1
ATOM 2296 N N . LEU A 1 302 ? 6.473 7.465 -2.803 1 97.81 302 LEU A N 1
ATOM 2297 C CA . LEU A 1 302 ? 7.465 6.973 -3.756 1 97.81 302 LEU A CA 1
ATOM 2298 C C . LEU A 1 302 ? 8.055 5.648 -3.289 1 97.81 302 LEU A C 1
ATOM 2300 O O . LEU A 1 302 ? 8.469 4.824 -4.109 1 97.81 302 LEU A O 1
ATOM 2304 N N . THR A 1 303 ? 8.039 5.371 -2.008 1 96.94 303 THR A N 1
ATOM 2305 C CA . THR A 1 303 ? 8.664 4.176 -1.445 1 96.94 303 THR A CA 1
ATOM 2306 C C . THR A 1 303 ? 7.855 2.93 -1.796 1 96.94 303 THR A C 1
ATOM 2308 O O . THR A 1 303 ? 8.391 1.821 -1.815 1 96.94 303 THR A O 1
ATOM 2311 N N . ILE A 1 304 ? 6.566 3.068 -2.094 1 95.5 304 ILE A N 1
ATOM 2312 C CA . ILE A 1 304 ? 5.77 1.86 -2.264 1 95.5 304 ILE A CA 1
ATOM 2313 C C . ILE A 1 304 ? 5.367 1.709 -3.73 1 95.5 304 ILE A C 1
ATOM 2315 O O . ILE A 1 304 ? 4.918 0.641 -4.148 1 95.5 304 ILE A O 1
ATOM 2319 N N . GLN A 1 305 ? 5.465 2.83 -4.52 1 96.38 305 GLN A N 1
ATOM 2320 C CA . GLN A 1 305 ? 5.137 2.773 -5.941 1 96.38 305 GLN A CA 1
ATOM 2321 C C . GLN A 1 305 ? 6.176 3.516 -6.773 1 96.38 305 GLN A C 1
ATOM 2323 O O . GLN A 1 305 ? 6.727 4.523 -6.336 1 96.38 305 GLN A O 1
ATOM 2328 N N . SER A 1 306 ? 6.32 3.119 -8.07 1 96.19 306 SER A N 1
ATOM 2329 C CA . SER A 1 306 ? 7.266 3.742 -8.984 1 96.19 306 SER A CA 1
ATOM 2330 C C . SER A 1 306 ? 6.598 4.836 -9.812 1 96.19 306 SER A C 1
ATOM 2332 O O . SER A 1 306 ? 7.277 5.617 -10.477 1 96.19 306 SER A O 1
ATOM 2334 N N . ALA A 1 307 ? 5.297 4.938 -9.758 1 96.19 307 ALA A N 1
ATOM 2335 C CA . ALA A 1 307 ? 4.488 5.938 -10.445 1 96.19 307 ALA A CA 1
ATOM 2336 C C . ALA A 1 307 ? 3.277 6.336 -9.602 1 96.19 307 ALA A C 1
ATOM 2338 O O . ALA A 1 307 ? 2.938 5.652 -8.633 1 96.19 307 ALA A O 1
ATOM 2339 N N . ASP A 1 308 ? 2.662 7.457 -9.898 1 95.81 308 ASP A N 1
ATOM 2340 C CA . ASP A 1 308 ? 1.474 7.891 -9.172 1 95.81 308 ASP A CA 1
ATOM 2341 C C . ASP A 1 308 ? 0.302 6.941 -9.414 1 95.81 308 ASP A C 1
ATOM 2343 O O . ASP A 1 308 ? 0.385 6.055 -10.266 1 95.81 308 ASP A O 1
ATOM 2347 N N . GLY A 1 309 ? -0.717 7.051 -8.5 1 94.31 309 GLY A N 1
ATOM 2348 C CA . GLY A 1 309 ? -1.905 6.238 -8.711 1 94.31 309 GLY A CA 1
ATOM 2349 C C . GLY A 1 309 ? -2.52 5.73 -7.422 1 94.31 309 GLY A C 1
ATOM 2350 O O . GLY A 1 309 ? -3.621 5.18 -7.43 1 94.31 309 GLY A O 1
ATOM 2351 N N . ALA A 1 310 ? -1.888 5.887 -6.328 1 93.19 310 ALA A N 1
ATOM 2352 C CA . ALA A 1 310 ? -2.379 5.426 -5.031 1 93.19 310 ALA A CA 1
ATOM 2353 C C . ALA A 1 310 ? -2.973 6.578 -4.227 1 93.19 310 ALA A C 1
ATOM 2355 O O . ALA A 1 310 ? -2.473 6.91 -3.15 1 93.19 310 ALA A O 1
ATOM 2356 N N . HIS A 1 311 ? -4.16 7.141 -4.684 1 93.88 311 HIS A N 1
ATOM 2357 C CA . HIS A 1 311 ? -4.715 8.328 -4.051 1 93.88 311 HIS A CA 1
ATOM 2358 C C . HIS A 1 311 ? -6.168 8.109 -3.641 1 93.88 311 HIS A C 1
ATOM 2360 O O . HIS A 1 311 ? -6.875 9.062 -3.309 1 93.88 311 HIS A O 1
ATOM 2366 N N . SER A 1 312 ? -6.648 6.816 -3.605 1 94.44 312 SER A N 1
ATOM 2367 C CA . SER A 1 312 ? -8.055 6.539 -3.312 1 94.44 312 SER A CA 1
ATOM 2368 C C . SER A 1 312 ? -8.188 5.52 -2.186 1 94.44 312 SER A C 1
ATOM 2370 O O . SER A 1 312 ? -8.773 4.449 -2.375 1 94.44 312 SER A O 1
ATOM 2372 N N . PRO A 1 313 ? -7.621 5.922 -1.083 1 95.5 313 PRO A N 1
ATOM 2373 C CA . PRO A 1 313 ? -7.215 7.227 -0.558 1 95.5 313 PRO A CA 1
ATOM 2374 C C . PRO A 1 313 ? -5.707 7.445 -0.621 1 95.5 313 PRO A C 1
ATOM 2376 O O . PRO A 1 313 ? -4.957 6.52 -0.938 1 95.5 313 PRO A O 1
ATOM 2379 N N . VAL A 1 314 ? -5.289 8.688 -0.324 1 96.31 314 VAL A N 1
ATOM 2380 C CA . VAL A 1 314 ? -3.859 8.961 -0.255 1 96.31 314 VAL A CA 1
ATOM 2381 C C . VAL A 1 314 ? -3.215 8.086 0.822 1 96.31 314 VAL A C 1
ATOM 2383 O O . VAL A 1 314 ? -3.6 8.156 1.992 1 96.31 314 VAL A O 1
ATOM 2386 N N . GLN A 1 315 ? -2.246 7.316 0.475 1 96.06 315 GLN A N 1
ATOM 2387 C CA . GLN A 1 315 ? -1.689 6.301 1.364 1 96.06 315 GLN A CA 1
ATOM 2388 C C . GLN A 1 315 ? -0.735 6.926 2.379 1 96.06 315 GLN A C 1
ATOM 2390 O O . GLN A 1 315 ? -0.027 7.883 2.066 1 96.06 315 GLN A O 1
ATOM 2395 N N . ASN A 1 316 ? -0.766 6.324 3.555 1 96.81 316 ASN A N 1
ATOM 2396 C CA . ASN A 1 316 ? 0.102 6.824 4.617 1 96.81 316 ASN A CA 1
ATOM 2397 C C . ASN A 1 316 ? 0.592 5.691 5.516 1 96.81 316 ASN A C 1
ATOM 2399 O O . ASN A 1 316 ? 1.311 5.934 6.488 1 96.81 316 ASN A O 1
ATOM 2403 N N . ASP A 1 317 ? 0.159 4.445 5.312 1 96.31 317 ASP A N 1
ATOM 2404 C CA . ASP A 1 317 ? 0.536 3.305 6.145 1 96.31 317 ASP A CA 1
ATOM 2405 C C . ASP A 1 317 ? 1.761 2.592 5.574 1 96.31 317 ASP A C 1
ATOM 2407 O O . ASP A 1 317 ? 1.669 1.444 5.133 1 96.31 317 ASP A O 1
ATOM 2411 N N . PHE A 1 318 ? 2.928 3.281 5.66 1 96.56 318 PHE A N 1
ATOM 2412 C CA . PHE A 1 318 ? 4.164 2.707 5.145 1 96.56 318 PHE A CA 1
ATOM 2413 C C . PHE A 1 318 ? 5.348 3.09 6.027 1 96.56 318 PHE A C 1
ATOM 2415 O O . PHE A 1 318 ? 5.246 4.012 6.844 1 96.56 318 PHE A O 1
ATOM 2422 N N . THR A 1 319 ? 6.434 2.363 6 1 96.62 319 THR A N 1
ATOM 2423 C CA . THR A 1 319 ? 7.773 2.684 6.473 1 96.62 319 THR A CA 1
ATOM 2424 C C . THR A 1 319 ? 8.789 2.584 5.336 1 96.62 319 THR A C 1
ATOM 2426 O O . THR A 1 319 ? 8.414 2.377 4.18 1 96.62 319 THR A O 1
ATOM 2429 N N . TYR A 1 320 ? 10.039 2.76 5.621 1 96.94 320 TYR A N 1
ATOM 2430 C CA . TYR A 1 320 ? 11.086 2.676 4.605 1 96.94 320 TYR A CA 1
ATOM 2431 C C . TYR A 1 320 ? 11.852 1.364 4.723 1 96.94 320 TYR A C 1
ATOM 2433 O O . TYR A 1 320 ? 12.969 1.242 4.207 1 96.94 320 TYR A O 1
ATOM 2441 N N . ASP A 1 321 ? 11.258 0.342 5.352 1 93.81 321 ASP A N 1
ATOM 2442 C CA . ASP A 1 321 ? 11.914 -0.94 5.59 1 93.81 321 ASP A CA 1
ATOM 2443 C C . ASP A 1 321 ? 12.25 -1.638 4.273 1 93.81 321 ASP A C 1
ATOM 2445 O O . ASP A 1 321 ? 13.258 -2.348 4.18 1 93.81 321 ASP A O 1
ATOM 2449 N N . SER A 1 322 ? 11.438 -1.431 3.283 1 94.12 322 SER A N 1
ATOM 2450 C CA . SER A 1 322 ? 11.648 -2.078 1.992 1 94.12 322 SER A CA 1
ATOM 2451 C C . SER A 1 322 ? 12.609 -1.275 1.122 1 94.12 322 SER A C 1
ATOM 2453 O O . SER A 1 322 ? 12.812 -1.601 -0.049 1 94.12 322 SER A O 1
ATOM 2455 N N . ASP A 1 323 ? 13.156 -0.282 1.632 1 94.88 323 ASP A N 1
ATOM 2456 C CA . ASP A 1 323 ? 14.039 0.627 0.911 1 94.88 323 ASP A CA 1
ATOM 2457 C C . ASP A 1 323 ? 15.25 1.004 1.761 1 94.88 323 ASP A C 1
ATOM 2459 O O . ASP A 1 323 ? 15.523 2.188 1.969 1 94.88 323 ASP A O 1
ATOM 2463 N N . PRO A 1 324 ? 16.016 -0.013 2.17 1 92.06 324 PRO A N 1
ATOM 2464 C CA . PRO A 1 324 ? 17.109 0.269 3.09 1 92.06 324 PRO A CA 1
ATOM 2465 C C . PRO A 1 324 ? 18.234 1.087 2.441 1 92.06 324 PRO A C 1
ATOM 2467 O O . PRO A 1 324 ? 19.016 1.736 3.141 1 92.06 324 PRO A O 1
ATOM 2470 N N . GLU A 1 325 ? 18.281 1.133 1.104 1 91.5 325 GLU A N 1
ATOM 2471 C CA . GLU A 1 325 ? 19.406 1.76 0.434 1 91.5 325 GLU A CA 1
ATOM 2472 C C . GLU A 1 325 ? 19 3.055 -0.258 1 91.5 325 GLU A C 1
ATOM 2474 O O . GLU A 1 325 ? 19.797 3.684 -0.946 1 91.5 325 GLU A O 1
ATOM 2479 N N . GLY A 1 326 ? 17.781 3.398 -0.124 1 94.38 326 GLY A N 1
ATOM 2480 C CA . GLY A 1 326 ? 17.312 4.625 -0.751 1 94.38 326 GLY A CA 1
ATOM 2481 C C . GLY A 1 326 ? 17.125 4.492 -2.252 1 94.38 326 GLY A C 1
ATOM 2482 O O . GLY A 1 326 ? 17.156 5.488 -2.977 1 94.38 326 GLY A O 1
ATOM 2483 N N . GLY A 1 327 ? 17 3.281 -2.711 1 94.44 327 GLY A N 1
ATOM 2484 C CA . GLY A 1 327 ? 16.812 3.029 -4.133 1 94.44 327 GLY A CA 1
ATOM 2485 C C . GLY A 1 327 ? 15.422 3.359 -4.625 1 94.44 327 GLY A C 1
ATOM 2486 O O . GLY A 1 327 ? 15.203 3.525 -5.824 1 94.44 327 GLY A O 1
ATOM 2487 N N . LYS A 1 328 ? 14.461 3.438 -3.717 1 96.19 328 LYS A N 1
ATOM 2488 C CA . LYS A 1 328 ? 13.094 3.828 -4.047 1 96.19 328 LYS A CA 1
ATOM 2489 C C . LYS A 1 328 ? 12.852 5.301 -3.73 1 96.19 328 LYS A C 1
ATOM 2491 O O . LYS A 1 328 ? 12.695 6.121 -4.641 1 96.19 328 LYS A O 1
ATOM 2496 N N . CYS A 1 329 ? 12.961 5.707 -2.557 1 97.31 329 CYS A N 1
ATOM 2497 C CA . CYS A 1 329 ? 12.859 7.074 -2.064 1 97.31 329 CYS A CA 1
ATOM 2498 C C . CYS A 1 329 ? 14.211 7.562 -1.541 1 97.31 329 CYS A C 1
ATOM 2500 O O . CYS A 1 329 ? 14.664 7.121 -0.485 1 97.31 329 CYS A O 1
ATOM 2502 N N . PRO A 1 330 ? 14.789 8.5 -2.223 1 96.75 330 PRO A N 1
ATOM 2503 C CA . PRO A 1 330 ? 16.125 8.953 -1.8 1 96.75 330 PRO A CA 1
ATOM 2504 C C . PRO A 1 330 ? 16.125 9.492 -0.37 1 96.75 330 PRO A C 1
ATOM 2506 O O . PRO A 1 330 ? 15.109 9.969 0.123 1 96.75 330 PRO A O 1
ATOM 2509 N N . PHE A 1 331 ? 17.344 9.453 0.209 1 96.81 331 PHE A N 1
ATOM 2510 C CA . PHE A 1 331 ? 17.484 9.844 1.607 1 96.81 331 PHE A CA 1
ATOM 2511 C C . PHE A 1 331 ? 17.266 11.336 1.783 1 96.81 331 PHE A C 1
ATOM 2513 O O . PHE A 1 331 ? 16.922 11.797 2.871 1 96.81 331 PHE A O 1
ATOM 2520 N N . PHE A 1 332 ? 17.422 12.125 0.709 1 97.56 332 PHE A N 1
ATOM 2521 C CA . PHE A 1 332 ? 17.281 13.57 0.815 1 97.56 332 PHE A CA 1
ATOM 2522 C C . PHE A 1 332 ? 15.828 13.992 0.645 1 97.56 332 PHE A C 1
ATOM 2524 O O . PHE A 1 332 ? 15.5 15.172 0.764 1 97.56 332 PHE A O 1
ATOM 2531 N N . ALA A 1 333 ? 14.984 13.062 0.302 1 98.25 333 ALA A N 1
ATOM 2532 C CA . ALA A 1 333 ? 13.586 13.391 0.057 1 98.25 333 ALA A CA 1
ATOM 2533 C C . ALA A 1 333 ? 12.953 14.055 1.276 1 98.25 333 ALA A C 1
ATOM 2535 O O . ALA A 1 333 ? 13.211 13.656 2.414 1 98.25 333 ALA A O 1
ATOM 2536 N N . HIS A 1 334 ? 12.07 14.961 1.022 1 98.25 334 HIS A N 1
ATOM 2537 C CA . HIS A 1 334 ? 11.484 15.797 2.062 1 98.25 334 HIS A CA 1
ATOM 2538 C C . HIS A 1 334 ? 10.789 14.945 3.125 1 98.25 334 HIS A C 1
ATOM 2540 O O . HIS A 1 334 ? 11.109 15.055 4.312 1 98.25 334 HIS A O 1
ATOM 2546 N N . ILE A 1 335 ? 9.906 14.047 2.725 1 98.19 335 ILE A N 1
ATOM 2547 C CA . ILE A 1 335 ? 9.094 13.359 3.725 1 98.19 335 ILE A CA 1
ATOM 2548 C C . ILE A 1 335 ? 9.938 12.32 4.453 1 98.19 335 ILE A C 1
ATOM 2550 O O . ILE A 1 335 ? 9.641 11.961 5.598 1 98.19 335 ILE A O 1
ATOM 2554 N N . ARG A 1 336 ? 10.938 11.789 3.82 1 97.94 336 ARG A N 1
ATOM 2555 C CA . ARG A 1 336 ? 11.805 10.836 4.508 1 97.94 336 ARG A CA 1
ATOM 2556 C C . ARG A 1 336 ? 12.664 11.523 5.559 1 97.94 336 ARG A C 1
ATOM 2558 O O . ARG A 1 336 ? 12.867 10.992 6.648 1 97.94 336 ARG A O 1
ATOM 2565 N N . LYS A 1 337 ? 13.133 12.711 5.25 1 98.25 337 LYS A N 1
ATOM 2566 C CA . LYS A 1 337 ? 13.914 13.469 6.215 1 98.25 337 LYS A CA 1
ATOM 2567 C C . LYS A 1 337 ? 13.047 13.961 7.367 1 98.25 337 LYS A C 1
ATOM 2569 O O . LYS A 1 337 ? 13.461 13.93 8.523 1 98.25 337 LYS A O 1
ATOM 2574 N N . MET A 1 338 ? 11.836 14.352 7.051 1 97.75 338 MET A N 1
ATOM 2575 C CA . MET A 1 338 ? 11 15.031 8.039 1 97.75 338 MET A CA 1
ATOM 2576 C C . MET A 1 338 ? 10.219 14.023 8.867 1 97.75 338 MET A C 1
ATOM 2578 O O . MET A 1 338 ? 9.672 14.367 9.922 1 97.75 338 MET A O 1
ATOM 2582 N N . ASN A 1 339 ? 10.102 12.867 8.43 1 97.19 339 ASN A N 1
ATOM 2583 C CA . ASN A 1 339 ? 9.531 11.719 9.133 1 97.19 339 ASN A CA 1
ATOM 2584 C C . ASN A 1 339 ? 10.195 10.414 8.711 1 97.19 339 ASN A C 1
ATOM 2586 O O . ASN A 1 339 ? 9.648 9.656 7.918 1 97.19 339 ASN A O 1
ATOM 2590 N N . PRO A 1 340 ? 11.32 10.109 9.328 1 97.56 340 PRO A N 1
ATOM 2591 C CA . PRO A 1 340 ? 12.141 8.984 8.867 1 97.56 340 PRO A CA 1
ATOM 2592 C C . PRO A 1 340 ? 11.492 7.629 9.133 1 97.56 340 PRO A C 1
ATOM 2594 O O . PRO A 1 340 ? 11.852 6.633 8.5 1 97.56 340 PRO A O 1
ATOM 2597 N N . ARG A 1 341 ? 10.547 7.621 10.133 1 96.69 341 ARG A N 1
ATOM 2598 C CA . ARG A 1 341 ? 9.805 6.406 10.453 1 96.69 341 ARG A CA 1
ATOM 2599 C C . ARG A 1 341 ? 10.75 5.25 10.758 1 96.69 341 ARG A C 1
ATOM 2601 O O . ARG A 1 341 ? 10.578 4.148 10.242 1 96.69 341 ARG A O 1
ATOM 2608 N N . GLY A 1 342 ? 11.727 5.562 11.516 1 95.62 342 GLY A N 1
ATOM 2609 C CA . GLY A 1 342 ? 12.672 4.562 11.984 1 95.62 342 GLY A CA 1
ATOM 2610 C C . GLY A 1 342 ? 13.922 4.469 11.125 1 95.62 342 GLY A C 1
ATOM 2611 O O . GLY A 1 342 ? 14.859 3.74 11.461 1 95.62 342 GLY A O 1
ATOM 2612 N N . SER A 1 343 ? 14.023 5.215 10.055 1 95.56 343 SER A N 1
ATOM 2613 C CA . SER A 1 343 ? 15.148 5.105 9.133 1 95.56 343 SER A CA 1
ATOM 2614 C C . SER A 1 343 ? 16.172 6.219 9.367 1 95.56 343 SER A C 1
ATOM 2616 O O . SER A 1 343 ? 17.078 6.41 8.562 1 95.56 343 SER A O 1
ATOM 2618 N N . GLY A 1 344 ? 16.047 6.98 10.406 1 97.12 344 GLY A N 1
ATOM 2619 C CA . GLY A 1 344 ? 16.938 8.094 10.672 1 97.12 344 GLY A CA 1
ATOM 2620 C C . GLY A 1 344 ? 18.359 7.652 10.953 1 97.12 344 GLY A C 1
ATOM 2621 O O . GLY A 1 344 ? 19.312 8.266 10.461 1 97.12 344 GLY A O 1
ATOM 2622 N N . GLY A 1 345 ? 18.5 6.629 11.812 1 96.69 345 GLY A N 1
ATOM 2623 C CA . GLY A 1 345 ? 19.812 6.023 12.039 1 96.69 345 GLY A CA 1
ATOM 2624 C C . GLY A 1 345 ? 20.531 6.602 13.234 1 96.69 345 GLY A C 1
ATOM 2625 O O . GLY A 1 345 ? 21.625 6.152 13.578 1 96.69 345 GLY A O 1
ATOM 2626 N N . PHE A 1 346 ? 19.969 7.613 13.891 1 96.88 346 PHE A N 1
ATOM 2627 C CA . PHE A 1 346 ? 20.688 8.258 14.984 1 96.88 346 PHE A CA 1
ATOM 2628 C C . PHE A 1 346 ? 19.969 8.062 16.312 1 96.88 346 PHE A C 1
ATOM 2630 O O . PHE A 1 346 ? 20.547 8.227 17.375 1 96.88 346 PHE A O 1
ATOM 2637 N N . GLU A 1 347 ? 18.672 7.848 16.266 1 96.69 347 GLU A N 1
ATOM 2638 C CA . GLU A 1 347 ? 17.844 7.613 17.438 1 96.69 347 GLU A CA 1
ATOM 2639 C C . GLU A 1 347 ? 16.953 6.387 17.25 1 96.69 347 GLU A C 1
ATOM 2641 O O . GLU A 1 347 ? 16.828 5.875 16.125 1 96.69 347 GLU A O 1
ATOM 2646 N N . THR A 1 348 ? 16.5 5.828 18.375 1 96.19 348 THR A N 1
ATOM 2647 C CA . THR A 1 348 ? 15.477 4.785 18.266 1 96.19 348 THR A CA 1
ATOM 2648 C C . THR A 1 348 ? 14.211 5.332 17.609 1 96.19 348 THR A C 1
ATOM 2650 O O . THR A 1 348 ? 14.016 6.547 17.547 1 96.19 348 THR A O 1
ATOM 2653 N N . VAL A 1 349 ? 13.391 4.473 17.078 1 94.44 349 VAL A N 1
ATOM 2654 C CA . VAL A 1 349 ? 12.141 4.871 16.438 1 94.44 349 VAL A CA 1
ATOM 2655 C C . VAL A 1 349 ? 11.297 5.68 17.422 1 94.44 349 VAL A C 1
ATOM 2657 O O . VAL A 1 349 ? 10.68 6.68 17.047 1 94.44 349 VAL A O 1
ATOM 2660 N N . GLU A 1 350 ? 11.258 5.289 18.703 1 94.69 350 GLU A N 1
ATOM 2661 C CA . GLU A 1 350 ? 10.469 5.965 19.734 1 94.69 350 GLU A CA 1
ATOM 2662 C C . GLU A 1 350 ? 10.953 7.395 19.953 1 94.69 350 GLU A C 1
ATOM 2664 O O . GLU A 1 350 ? 10.148 8.312 20.125 1 94.69 350 GLU A O 1
ATOM 2669 N N . ARG A 1 351 ? 12.227 7.559 19.938 1 95.75 351 ARG A N 1
ATOM 2670 C CA . ARG A 1 351 ? 12.789 8.891 20.125 1 95.75 351 ARG A CA 1
ATOM 2671 C C . ARG A 1 351 ? 12.555 9.773 18.906 1 95.75 351 ARG A C 1
ATOM 2673 O O . ARG A 1 351 ? 12.297 10.969 19.031 1 95.75 351 ARG A O 1
ATOM 2680 N N . GLU A 1 352 ? 12.672 9.156 17.75 1 96.38 352 GLU A N 1
ATOM 2681 C CA . GLU A 1 352 ? 12.406 9.875 16.516 1 96.38 352 GLU A CA 1
ATOM 2682 C C . GLU A 1 352 ? 11 10.469 16.5 1 96.38 352 GLU A C 1
ATOM 2684 O O . GLU A 1 352 ? 10.789 11.586 16.031 1 96.38 352 GLU A O 1
ATOM 2689 N N . ARG A 1 353 ? 10.086 9.789 17.062 1 96.81 353 ARG A N 1
ATOM 2690 C CA . ARG A 1 353 ? 8.688 10.18 17.062 1 96.81 353 ARG A CA 1
ATOM 2691 C C . ARG A 1 353 ? 8.461 11.414 17.938 1 96.81 353 ARG A C 1
ATOM 2693 O O . ARG A 1 353 ? 7.473 12.125 17.766 1 96.81 353 ARG A O 1
ATOM 2700 N N . LEU A 1 354 ? 9.406 11.695 18.844 1 96.75 354 LEU A N 1
ATOM 2701 C CA . LEU A 1 354 ? 9.266 12.82 19.766 1 96.75 354 LEU A CA 1
ATOM 2702 C C . LEU A 1 354 ? 9.398 14.148 19.016 1 96.75 354 LEU A C 1
ATOM 2704 O O . LEU A 1 354 ? 9.047 15.203 19.562 1 96.75 354 LEU A O 1
ATOM 2708 N N . HIS A 1 355 ? 9.859 14.086 17.812 1 98.31 355 HIS A N 1
ATOM 2709 C CA . HIS A 1 355 ? 10.133 15.328 17.094 1 98.31 355 HIS A CA 1
ATOM 2710 C C . HIS A 1 355 ? 8.992 15.664 16.141 1 98.31 355 HIS A C 1
ATOM 2712 O O . HIS A 1 355 ? 9.023 16.703 15.469 1 98.31 355 HIS A O 1
ATOM 2718 N N . ILE A 1 356 ? 7.953 14.812 16.078 1 97.81 356 ILE A N 1
ATOM 2719 C CA . ILE A 1 356 ? 6.828 15.031 15.18 1 97.81 356 ILE A CA 1
ATOM 2720 C C . ILE A 1 356 ? 5.918 16.109 15.75 1 97.81 356 ILE A C 1
ATOM 2722 O O . ILE A 1 356 ? 5.609 16.109 16.938 1 97.81 356 ILE A O 1
ATOM 2726 N N . MET A 1 357 ? 5.602 17.078 14.992 1 98.12 357 MET A N 1
ATOM 2727 C CA . MET A 1 357 ? 4.738 18.188 15.406 1 98.12 357 MET A CA 1
ATOM 2728 C C . MET A 1 357 ? 3.395 18.125 14.688 1 98.12 357 MET A C 1
ATOM 2730 O O . MET A 1 357 ? 3.26 17.438 13.68 1 98.12 357 MET A O 1
ATOM 2734 N N . ALA A 1 358 ? 2.393 18.812 15.203 1 98.25 358 ALA A N 1
ATOM 2735 C CA . ALA A 1 358 ? 1.083 18.922 14.57 1 98.25 358 ALA A CA 1
ATOM 2736 C C . ALA A 1 358 ? 1.027 20.125 13.625 1 98.25 358 ALA A C 1
ATOM 2738 O O . ALA A 1 358 ? 0.911 21.266 14.078 1 98.25 358 ALA A O 1
ATOM 2739 N N . ARG A 1 359 ? 1.043 19.828 12.375 1 97.38 359 ARG A N 1
ATOM 2740 C CA . ARG A 1 359 ? 1.104 20.891 11.375 1 97.38 359 ARG A CA 1
ATOM 2741 C C . ARG A 1 359 ? -0.294 21.359 10.984 1 97.38 359 ARG A C 1
ATOM 2743 O O . ARG A 1 359 ? -1.232 20.547 10.953 1 97.38 359 ARG A O 1
ATOM 2750 N N . ARG A 1 360 ? -0.367 22.688 10.805 1 97.19 360 ARG A N 1
ATOM 2751 C CA . ARG A 1 360 ? -1.619 23.328 10.406 1 97.19 360 ARG A CA 1
ATOM 2752 C C . ARG A 1 360 ? -1.394 24.312 9.266 1 97.19 360 ARG A C 1
ATOM 2754 O O . ARG A 1 360 ? -2.041 25.359 9.203 1 97.19 360 ARG A O 1
ATOM 2761 N N . GLY A 1 361 ? -0.497 24.016 8.398 1 94.81 361 GLY A N 1
ATOM 2762 C CA . GLY A 1 361 ? -0.133 24.922 7.32 1 94.81 361 GLY A CA 1
ATOM 2763 C C . GLY A 1 361 ? -1.299 25.281 6.422 1 94.81 361 GLY A C 1
ATOM 2764 O O . GLY A 1 361 ? -2.191 24.469 6.195 1 94.81 361 GLY A O 1
ATOM 2765 N N . GLN A 1 362 ? -1.285 26.531 5.926 1 95.94 362 GLN A N 1
ATOM 2766 C CA . GLN A 1 362 ? -2.293 27.047 5.004 1 95.94 362 GLN A CA 1
ATOM 2767 C C . GLN A 1 362 ? -1.645 27.797 3.836 1 95.94 362 GLN A C 1
ATOM 2769 O O . GLN A 1 362 ? -0.744 28.609 4.035 1 95.94 362 GLN A O 1
ATOM 2774 N N . THR A 1 363 ? -2.1 27.469 2.641 1 97.31 363 THR A N 1
ATOM 2775 C CA . THR A 1 363 ? -1.581 28.172 1.476 1 97.31 363 THR A CA 1
ATOM 2776 C C . THR A 1 363 ? -2.068 29.625 1.461 1 97.31 363 THR A C 1
ATOM 2778 O O . THR A 1 363 ? -3.145 29.922 1.981 1 97.31 363 THR A O 1
ATOM 2781 N N . TYR A 1 364 ? -1.255 30.453 0.946 1 97.69 364 TYR A N 1
ATOM 2782 C CA . TYR A 1 364 ? -1.682 31.812 0.676 1 97.69 364 TYR A CA 1
ATOM 2783 C C . TYR A 1 364 ? -1.407 32.188 -0.774 1 97.69 364 TYR A C 1
ATOM 2785 O O . TYR A 1 364 ? -0.58 31.578 -1.44 1 97.69 364 TYR A O 1
ATOM 2793 N N . GLY A 1 365 ? -2.092 33.188 -1.206 1 96 365 GLY A N 1
ATOM 2794 C CA . GLY A 1 365 ? -1.979 33.656 -2.584 1 96 365 GLY A CA 1
ATOM 2795 C C . GLY A 1 365 ? -3.025 33.031 -3.5 1 96 365 GLY A C 1
ATOM 2796 O O . GLY A 1 365 ? -3.666 32.031 -3.145 1 96 365 GLY A O 1
ATOM 2797 N N . VAL A 1 366 ? -3.26 33.688 -4.551 1 90.88 366 VAL A N 1
ATOM 2798 C CA . VAL A 1 366 ? -4.258 33.219 -5.516 1 90.88 366 VAL A CA 1
ATOM 2799 C C . VAL A 1 366 ? -3.574 32.844 -6.828 1 90.88 366 VAL A C 1
ATOM 2801 O O . VAL A 1 366 ? -2.703 33.562 -7.316 1 90.88 366 VAL A O 1
ATOM 2804 N N . ARG A 1 367 ? -3.934 31.656 -7.203 1 90.62 367 ARG A N 1
ATOM 2805 C CA . ARG A 1 367 ? -3.4 31.172 -8.477 1 90.62 367 ARG A CA 1
ATOM 2806 C C . ARG A 1 367 ? -4.465 31.219 -9.57 1 90.62 367 ARG A C 1
ATOM 2808 O O . ARG A 1 367 ? -5.652 31.031 -9.289 1 90.62 367 ARG A O 1
ATOM 2815 N N . THR A 1 368 ? -3.947 31.469 -10.828 1 85.88 368 THR A N 1
ATOM 2816 C CA . THR A 1 368 ? -4.855 31.469 -11.969 1 85.88 368 THR A CA 1
ATOM 2817 C C . THR A 1 368 ? -4.613 30.25 -12.859 1 85.88 368 THR A C 1
ATOM 2819 O O . THR A 1 368 ? -5.391 29.984 -13.773 1 85.88 368 THR A O 1
ATOM 2822 N N . ASP A 1 369 ? -3.557 29.516 -12.531 1 89.81 369 ASP A N 1
ATOM 2823 C CA . ASP A 1 369 ? -3.223 28.344 -13.328 1 89.81 369 ASP A CA 1
ATOM 2824 C C . ASP A 1 369 ? -3.656 27.062 -12.625 1 89.81 369 ASP A C 1
ATOM 2826 O O . ASP A 1 369 ? -3.99 27.078 -11.438 1 89.81 369 ASP A O 1
ATOM 2830 N N . ASP A 1 370 ? -3.752 26.016 -13.508 1 88.69 370 ASP A N 1
ATOM 2831 C CA . ASP A 1 370 ? -3.814 24.672 -12.922 1 88.69 370 ASP A CA 1
ATOM 2832 C C . ASP A 1 370 ? -2.447 24.25 -12.398 1 88.69 370 ASP A C 1
ATOM 2834 O O . ASP A 1 370 ? -1.485 24.141 -13.164 1 88.69 370 ASP A O 1
ATOM 2838 N N . PRO A 1 371 ? -2.406 24.016 -11.148 1 88.81 371 PRO A N 1
ATOM 2839 C CA . PRO A 1 371 ? -1.108 23.703 -10.547 1 88.81 371 PRO A CA 1
ATOM 2840 C C . PRO A 1 371 ? -0.41 22.531 -11.234 1 88.81 371 PRO A C 1
ATOM 2842 O O . PRO A 1 371 ? 0.822 22.453 -11.242 1 88.81 371 PRO A O 1
ATOM 2845 N N . ASN A 1 372 ? -1.123 21.625 -11.891 1 88.25 372 ASN A N 1
ATOM 2846 C CA . ASN A 1 372 ? -0.529 20.391 -12.414 1 88.25 372 ASN A CA 1
ATOM 2847 C C . ASN A 1 372 ? -0.775 20.25 -13.914 1 88.25 372 ASN A C 1
ATOM 2849 O O . ASN A 1 372 ? -0.97 19.141 -14.406 1 88.25 372 ASN A O 1
ATOM 2853 N N . ASP A 1 373 ? -0.808 21.391 -14.641 1 88.75 373 ASP A N 1
ATOM 2854 C CA . ASP A 1 373 ? -1.096 21.359 -16.062 1 88.75 373 ASP A CA 1
ATOM 2855 C C . ASP A 1 373 ? 0.179 21.141 -16.875 1 88.75 373 ASP A C 1
ATOM 2857 O O . ASP A 1 373 ? 0.13 21.031 -18.109 1 88.75 373 ASP A O 1
ATOM 2861 N N . GLY A 1 374 ? 1.332 21.062 -16.234 1 86.31 374 GLY A N 1
ATOM 2862 C CA . GLY A 1 374 ? 2.596 20.766 -16.891 1 86.31 374 GLY A CA 1
ATOM 2863 C C . GLY A 1 374 ? 3.186 21.969 -17.594 1 86.31 374 GLY A C 1
ATOM 2864 O O . GLY A 1 374 ? 4.25 21.875 -18.203 1 86.31 374 GLY A O 1
ATOM 2865 N N . LYS A 1 375 ? 2.561 23.25 -17.5 1 91.25 375 LYS A N 1
ATOM 2866 C CA . LYS A 1 375 ? 3.053 24.469 -18.156 1 91.25 375 LYS A CA 1
ATOM 2867 C C . LYS A 1 375 ? 3.918 25.297 -17.203 1 91.25 375 LYS A C 1
ATOM 2869 O O . LYS A 1 375 ? 3.434 25.781 -16.188 1 91.25 375 LYS A O 1
ATOM 2874 N N . LEU A 1 376 ? 5.148 25.453 -17.5 1 92.62 376 LEU A N 1
ATOM 2875 C CA . LEU A 1 376 ? 6.102 26.125 -16.625 1 92.62 376 LEU A CA 1
ATOM 2876 C C . LEU A 1 376 ? 5.887 27.641 -16.656 1 92.62 376 LEU A C 1
ATOM 2878 O O . LEU A 1 376 ? 5.98 28.312 -15.625 1 92.62 376 LEU A O 1
ATOM 2882 N N . ASN A 1 377 ? 5.555 28.172 -17.719 1 92.94 377 ASN A N 1
ATOM 2883 C CA . ASN A 1 377 ? 5.543 29.625 -17.938 1 92.94 377 ASN A CA 1
ATOM 2884 C C . ASN A 1 377 ? 4.387 30.281 -17.203 1 92.94 377 ASN A C 1
ATOM 2886 O O . ASN A 1 377 ? 4.426 31.484 -16.922 1 92.94 377 ASN A O 1
ATOM 2890 N N . ASN A 1 378 ? 3.377 29.609 -16.922 1 94.44 378 ASN A N 1
ATOM 2891 C CA . ASN A 1 378 ? 2.223 30.219 -16.266 1 94.44 378 ASN A CA 1
ATOM 2892 C C . ASN A 1 378 ? 2.301 30.078 -14.742 1 94.44 378 ASN A C 1
ATOM 2894 O O . ASN A 1 378 ? 1.396 30.516 -14.031 1 94.44 378 ASN A O 1
ATOM 2898 N N . LYS A 1 379 ? 3.352 29.438 -14.234 1 96.44 379 LYS A N 1
ATOM 2899 C CA . LYS A 1 379 ? 3.502 29.266 -12.797 1 96.44 379 LYS A CA 1
ATOM 2900 C C . LYS A 1 379 ? 3.938 30.562 -12.117 1 96.44 379 LYS A C 1
ATOM 2902 O O . LYS A 1 379 ? 4.781 31.281 -12.648 1 96.44 379 LYS A O 1
ATOM 2907 N N . PRO A 1 380 ? 3.449 30.844 -10.969 1 96.88 380 PRO A N 1
ATOM 2908 C CA . PRO A 1 380 ? 3.842 32.094 -10.273 1 96.88 380 PRO A CA 1
ATOM 2909 C C . PRO A 1 380 ? 5.285 32.031 -9.781 1 96.88 380 PRO A C 1
ATOM 2911 O O . PRO A 1 380 ? 5.766 30.984 -9.344 1 96.88 380 PRO A O 1
ATOM 2914 N N . THR A 1 381 ? 5.941 33.25 -9.773 1 96.62 381 THR A N 1
ATOM 2915 C CA . THR A 1 381 ? 7.293 33.406 -9.242 1 96.62 381 THR A CA 1
ATOM 2916 C C . THR A 1 381 ? 7.27 34.031 -7.863 1 96.62 381 THR A C 1
ATOM 2918 O O . THR A 1 381 ? 8.273 34.031 -7.148 1 96.62 381 THR A O 1
ATOM 2921 N N . HIS A 1 382 ? 6.219 34.656 -7.516 1 95.81 382 HIS A N 1
ATOM 2922 C CA . HIS A 1 382 ? 6.02 35.344 -6.238 1 95.81 382 HIS A CA 1
ATOM 2923 C C . HIS A 1 382 ? 4.535 35.438 -5.902 1 95.81 382 HIS A C 1
ATOM 2925 O O . HIS A 1 382 ? 3.68 35.094 -6.719 1 95.81 382 HIS A O 1
ATOM 2931 N N . GLY A 1 383 ? 4.297 35.781 -4.66 1 96.38 383 GLY A N 1
ATOM 2932 C CA . GLY A 1 383 ? 2.939 36.125 -4.266 1 96.38 383 GLY A CA 1
ATOM 2933 C C . GLY A 1 383 ? 2.156 34.906 -3.76 1 96.38 383 GLY A C 1
ATOM 2934 O O . GLY A 1 383 ? 1.005 35.062 -3.34 1 96.38 383 GLY A O 1
ATOM 2935 N N . VAL A 1 384 ? 2.73 33.75 -3.818 1 98.06 384 VAL A N 1
ATOM 2936 C CA . VAL A 1 384 ? 2.066 32.531 -3.311 1 98.06 384 VAL A CA 1
ATOM 2937 C C . VAL A 1 384 ? 3.008 31.797 -2.371 1 98.06 384 VAL A C 1
ATOM 2939 O O . VAL A 1 384 ? 4.227 31.969 -2.432 1 98.06 384 VAL A O 1
ATOM 2942 N N . GLY A 1 385 ? 2.436 31.062 -1.524 1 98.19 385 GLY A N 1
ATOM 2943 C CA . GLY A 1 385 ? 3.258 30.281 -0.622 1 98.19 385 GLY A CA 1
ATOM 2944 C C . GLY A 1 385 ? 2.461 29.625 0.493 1 98.19 385 GLY A C 1
ATOM 2945 O O . GLY A 1 385 ? 1.303 29.25 0.298 1 98.19 385 GLY A O 1
ATOM 2946 N N . LEU A 1 386 ? 3.189 29.344 1.521 1 98 386 LEU A N 1
ATOM 2947 C CA . LEU A 1 386 ? 2.615 28.609 2.646 1 98 386 LEU A CA 1
ATOM 2948 C C . LEU A 1 386 ? 2.729 29.422 3.934 1 98 386 LEU A C 1
ATOM 2950 O O . LEU A 1 386 ? 3.801 29.938 4.258 1 98 386 LEU A O 1
ATOM 2954 N N . LEU A 1 387 ? 1.568 29.625 4.574 1 98.31 387 LEU A N 1
ATOM 2955 C CA . LEU A 1 387 ? 1.582 30.016 5.98 1 98.31 387 LEU A CA 1
ATOM 2956 C C . LEU A 1 387 ? 1.778 28.797 6.875 1 98.31 387 LEU A C 1
ATOM 2958 O O . LEU A 1 387 ? 0.808 28.125 7.25 1 98.31 387 LEU A O 1
ATOM 2962 N N . PHE A 1 388 ? 3.057 28.562 7.121 1 98.12 388 PHE A N 1
ATOM 2963 C CA . PHE A 1 388 ? 3.377 27.391 7.922 1 98.12 388 PHE A CA 1
ATOM 2964 C C . PHE A 1 388 ? 2.998 27.609 9.383 1 98.12 388 PHE A C 1
ATOM 2966 O O . PHE A 1 388 ? 3.385 28.609 9.984 1 98.12 388 PHE A O 1
ATOM 2973 N N . MET A 1 389 ? 2.264 26.703 9.93 1 98.44 389 MET A N 1
ATOM 2974 C CA . MET A 1 389 ? 1.82 26.719 11.32 1 98.44 389 MET A CA 1
ATOM 2975 C C . MET A 1 389 ? 1.896 25.312 11.922 1 98.44 389 MET A C 1
ATOM 2977 O O . MET A 1 389 ? 1.57 24.328 11.266 1 98.44 389 MET A O 1
ATOM 2981 N N . ALA A 1 390 ? 2.332 25.25 13.148 1 98.56 390 ALA A N 1
ATOM 2982 C CA . ALA A 1 390 ? 2.371 23.969 13.828 1 98.56 390 ALA A CA 1
ATOM 2983 C C . ALA A 1 390 ? 2.256 24.141 15.344 1 98.56 390 ALA A C 1
ATOM 2985 O O . ALA A 1 390 ? 2.748 25.125 15.898 1 98.56 390 ALA A O 1
ATOM 2986 N N . PHE A 1 391 ? 1.594 23.219 15.953 1 98.81 391 PHE A N 1
ATOM 2987 C CA . PHE A 1 391 ? 1.512 23.125 17.406 1 98.81 391 PHE A CA 1
ATOM 2988 C C . PHE A 1 391 ? 2.555 22.156 17.938 1 98.81 391 PHE A C 1
ATOM 2990 O O . PHE A 1 391 ? 2.824 21.125 17.328 1 98.81 391 PHE A O 1
ATOM 2997 N N . ASN A 1 392 ? 3.121 22.516 19.062 1 98.75 392 ASN A N 1
ATOM 2998 C CA . ASN A 1 392 ? 4.215 21.781 19.688 1 98.75 392 ASN A CA 1
ATOM 2999 C C . ASN A 1 392 ? 4.059 21.734 21.203 1 98.75 392 ASN A C 1
ATOM 3001 O O . ASN A 1 392 ? 3.432 22.609 21.812 1 98.75 392 ASN A O 1
ATOM 3005 N N . SER A 1 393 ? 4.602 20.719 21.812 1 98.44 393 SER A N 1
ATOM 3006 C CA . SER A 1 393 ? 4.781 20.734 23.266 1 98.44 393 SER A CA 1
ATOM 3007 C C . SER A 1 393 ? 6.172 21.219 23.641 1 98.44 393 SER A C 1
ATOM 3009 O O . SER A 1 393 ? 6.414 21.578 24.797 1 98.44 393 SER A O 1
ATOM 3011 N N . SER A 1 394 ? 7.02 21.266 22.625 1 98.25 394 SER A N 1
ATOM 3012 C CA . SER A 1 394 ? 8.375 21.797 22.766 1 98.25 394 SER A CA 1
ATOM 3013 C C . SER A 1 394 ? 8.898 22.312 21.422 1 98.25 394 SER A C 1
ATOM 3015 O O . SER A 1 394 ? 9.117 21.531 20.5 1 98.25 394 SER A O 1
ATOM 3017 N N . LEU A 1 395 ? 9.133 23.625 21.359 1 98.06 395 LEU A N 1
ATOM 3018 C CA . LEU A 1 395 ? 9.672 24.156 20.109 1 98.06 395 LEU A CA 1
ATOM 3019 C C . LEU A 1 395 ? 11.102 23.672 19.891 1 98.06 395 LEU A C 1
ATOM 3021 O O . LEU A 1 395 ? 11.5 23.391 18.75 1 98.06 395 LEU A O 1
ATOM 3025 N N . VAL A 1 396 ? 11.828 23.562 20.969 1 97.19 396 VAL A N 1
ATOM 3026 C CA . VAL A 1 396 ? 13.234 23.172 20.906 1 97.19 396 VAL A CA 1
ATOM 3027 C C . VAL A 1 396 ? 13.352 21.75 20.375 1 97.19 396 VAL A C 1
ATOM 3029 O O . VAL A 1 396 ? 14.172 21.469 19.5 1 97.19 396 VAL A O 1
ATOM 3032 N N . ASP A 1 397 ? 12.5 20.859 20.812 1 97.5 397 ASP A N 1
ATOM 3033 C CA . ASP A 1 397 ? 12.641 19.422 20.531 1 97.5 397 ASP A CA 1
ATOM 3034 C C . ASP A 1 397 ? 11.812 19.031 19.312 1 97.5 397 ASP A C 1
ATOM 3036 O O . ASP A 1 397 ? 11.906 17.891 18.828 1 97.5 397 ASP A O 1
ATOM 3040 N N . GLN A 1 398 ? 11.039 19.891 18.844 1 98.25 398 GLN A N 1
ATOM 3041 C CA . GLN A 1 398 ? 10.203 19.562 17.688 1 98.25 398 GLN A CA 1
ATOM 3042 C C . GLN A 1 398 ? 10.523 20.469 16.5 1 98.25 398 GLN A C 1
ATOM 3044 O O . GLN A 1 398 ? 11.516 20.25 15.797 1 98.25 398 GLN A O 1
ATOM 3049 N N . PHE A 1 399 ? 10 21.625 16.469 1 98.38 399 PHE A N 1
ATOM 3050 C CA . PHE A 1 399 ? 10.188 22.453 15.289 1 98.38 399 PHE A CA 1
ATOM 3051 C C . PHE A 1 399 ? 11.664 22.766 15.07 1 98.38 399 PHE A C 1
ATOM 3053 O O . PHE A 1 399 ? 12.195 22.531 13.984 1 98.38 399 PHE A O 1
ATOM 3060 N N . GLU A 1 400 ? 12.25 23.359 16.078 1 98.31 400 GLU A N 1
ATOM 3061 C CA . GLU A 1 400 ? 13.648 23.75 15.898 1 98.31 400 GLU A CA 1
ATOM 3062 C C . GLU A 1 400 ? 14.531 22.531 15.641 1 98.31 400 GLU A C 1
ATOM 3064 O O . GLU A 1 400 ? 15.445 22.578 14.82 1 98.31 400 GLU A O 1
ATOM 3069 N N . PHE A 1 401 ? 14.266 21.469 16.328 1 98.19 401 PHE A N 1
ATOM 3070 C CA . PHE A 1 401 ? 15.039 20.234 16.125 1 98.19 401 PHE A CA 1
ATOM 3071 C C . PHE A 1 401 ? 14.93 19.766 14.68 1 98.19 401 PHE A C 1
ATOM 3073 O O . PHE A 1 401 ? 15.945 19.484 14.031 1 98.19 401 PHE A O 1
ATOM 3080 N N . VAL A 1 402 ? 13.75 19.641 14.172 1 98.12 402 VAL A N 1
ATOM 3081 C CA . VAL A 1 402 ? 13.492 19.109 12.844 1 98.12 402 VAL A CA 1
ATOM 3082 C C . VAL A 1 402 ? 14.133 20 11.789 1 98.12 402 VAL A C 1
ATOM 3084 O O . VAL A 1 402 ? 14.727 19.5 10.828 1 98.12 402 VAL A O 1
ATOM 3087 N N . GLN A 1 403 ? 13.992 21.312 11.953 1 98.06 403 GLN A N 1
ATOM 3088 C CA . GLN A 1 403 ? 14.617 22.234 11.008 1 98.06 403 GLN A CA 1
ATOM 3089 C C . GLN A 1 403 ? 16.141 22.109 11.039 1 98.06 403 GLN A C 1
ATOM 3091 O O . GLN A 1 403 ? 16.781 21.953 10 1 98.06 403 GLN A O 1
ATOM 3096 N N . LYS A 1 404 ? 16.672 22.062 12.195 1 97.62 404 LYS A N 1
ATOM 3097 C CA . LYS A 1 404 ? 18.125 22.094 12.375 1 97.62 404 LYS A CA 1
ATOM 3098 C C . LYS A 1 404 ? 18.75 20.734 12.094 1 97.62 404 LYS A C 1
ATOM 3100 O O . LYS A 1 404 ? 19.703 20.641 11.32 1 97.62 404 LYS A O 1
ATOM 3105 N N . ASN A 1 405 ? 18.203 19.703 12.688 1 97.81 405 ASN A N 1
ATOM 3106 C CA . ASN A 1 405 ? 18.875 18.406 12.742 1 97.81 405 ASN A CA 1
ATOM 3107 C C . ASN A 1 405 ? 18.406 17.484 11.625 1 97.81 405 ASN A C 1
ATOM 3109 O O . ASN A 1 405 ? 19.062 16.484 11.32 1 97.81 405 ASN A O 1
ATOM 3113 N N . TRP A 1 406 ? 17.281 17.781 11.016 1 98.38 406 TRP A N 1
ATOM 3114 C CA . TRP A 1 406 ? 16.812 16.938 9.93 1 98.38 406 TRP A CA 1
ATOM 3115 C C . TRP A 1 406 ? 16.875 17.672 8.594 1 98.38 406 TRP A C 1
ATOM 3117 O O . TRP A 1 406 ? 17.734 17.359 7.758 1 98.38 406 TRP A O 1
ATOM 3127 N N . ALA A 1 407 ? 16.203 18.781 8.453 1 98.19 407 ALA A N 1
ATOM 3128 C CA . ALA A 1 407 ? 16.094 19.469 7.172 1 98.19 407 ALA A CA 1
ATOM 3129 C C . ALA A 1 407 ? 17.422 20.094 6.754 1 98.19 407 ALA A C 1
ATOM 3131 O O . ALA A 1 407 ? 17.828 19.984 5.594 1 98.19 407 ALA A O 1
ATOM 3132 N N . ASN A 1 408 ? 18.094 20.75 7.707 1 97.56 408 ASN A N 1
ATOM 3133 C CA . ASN A 1 408 ? 19.297 21.5 7.41 1 97.56 408 ASN A CA 1
ATOM 3134 C C . ASN A 1 408 ? 20.547 20.641 7.531 1 97.56 408 ASN A C 1
ATOM 3136 O O . ASN A 1 408 ? 21.672 21.109 7.301 1 97.56 408 ASN A O 1
ATOM 3140 N N . ASN A 1 409 ? 20.422 19.438 7.965 1 97.5 409 ASN A N 1
ATOM 3141 C CA . ASN A 1 409 ? 21.578 18.578 8.219 1 97.5 409 ASN A CA 1
ATOM 3142 C C . ASN A 1 409 ? 21.844 17.641 7.039 1 97.5 409 ASN A C 1
ATOM 3144 O O . ASN A 1 409 ? 21.141 16.641 6.863 1 97.5 409 ASN A O 1
ATOM 3148 N N . ALA A 1 410 ? 22.906 17.938 6.316 1 96.81 410 ALA A N 1
ATOM 3149 C CA . ALA A 1 410 ? 23.25 17.156 5.137 1 96.81 410 ALA A CA 1
ATOM 3150 C C . ALA A 1 410 ? 23.578 15.711 5.516 1 96.81 410 ALA A C 1
ATOM 3152 O O . ALA A 1 410 ? 23.516 14.812 4.672 1 96.81 410 ALA A O 1
ATOM 3153 N N . GLY A 1 411 ? 23.922 15.484 6.777 1 96.94 411 GLY A N 1
ATOM 3154 C CA . GLY A 1 411 ? 24.312 14.156 7.223 1 96.94 411 GLY A CA 1
ATOM 3155 C C . GLY A 1 411 ? 23.141 13.344 7.746 1 96.94 411 GLY A C 1
ATOM 3156 O O . GLY A 1 411 ? 23.312 12.219 8.211 1 96.94 411 GLY A O 1
ATOM 3157 N N . PHE A 1 412 ? 21.938 13.953 7.617 1 97.56 412 PHE A N 1
ATOM 3158 C CA . PHE A 1 412 ? 20.734 13.25 8.039 1 97.56 412 PHE A CA 1
ATOM 3159 C C . PHE A 1 412 ? 19.844 12.938 6.844 1 97.56 412 PHE A C 1
ATOM 3161 O O . PHE A 1 412 ? 19.672 13.773 5.957 1 97.56 412 PHE A O 1
ATOM 3168 N N . PRO A 1 413 ? 19.266 11.664 6.922 1 97.81 413 PRO A N 1
ATOM 3169 C CA . PRO A 1 413 ? 19.516 10.508 7.785 1 97.81 413 PRO A CA 1
ATOM 3170 C C . PRO A 1 413 ? 20.859 9.852 7.508 1 97.81 413 PRO A C 1
ATOM 3172 O O . PRO A 1 413 ? 21.578 10.258 6.59 1 97.81 413 PRO A O 1
ATOM 3175 N N . SER A 1 414 ? 21.188 8.898 8.406 1 96.44 414 SER A N 1
ATOM 3176 C CA . SER A 1 414 ? 22.359 8.078 8.117 1 96.44 414 SER A CA 1
ATOM 3177 C C . SER A 1 414 ? 22.125 7.18 6.906 1 96.44 414 SER A C 1
ATOM 3179 O O . SER A 1 414 ? 21.016 6.66 6.727 1 96.44 414 SER A O 1
ATOM 3181 N N . THR A 1 415 ? 23.094 7.074 6.074 1 93.25 415 THR A N 1
ATOM 3182 C CA . THR A 1 415 ? 22.984 6.223 4.895 1 93.25 415 THR A CA 1
ATOM 3183 C C . THR A 1 415 ? 23.859 4.984 5.035 1 93.25 415 THR A C 1
ATOM 3185 O O . THR A 1 415 ? 24.938 5.039 5.648 1 93.25 415 THR A O 1
ATOM 3188 N N . PRO A 1 416 ? 23.516 3.891 4.48 1 89.06 416 PRO A N 1
ATOM 3189 C CA . PRO A 1 416 ? 24.344 2.682 4.57 1 89.06 416 PRO A CA 1
ATOM 3190 C C . PRO A 1 416 ? 25.719 2.859 3.941 1 89.06 416 PRO A C 1
ATOM 3192 O O . PRO A 1 416 ? 26.688 2.242 4.387 1 89.06 416 PRO A O 1
ATOM 3195 N N . SER A 1 417 ? 25.859 3.639 2.98 1 85.38 417 SER A N 1
ATOM 3196 C CA . SER A 1 417 ? 27.125 3.877 2.297 1 85.38 417 SER A CA 1
ATOM 3197 C C . SER A 1 417 ? 28.031 4.805 3.107 1 85.38 417 SER A C 1
ATOM 3199 O O . SER A 1 417 ? 29.219 4.918 2.828 1 85.38 417 SER A O 1
ATOM 3201 N N . GLY A 1 418 ? 27.531 5.496 4.039 1 88.12 418 GLY A N 1
ATOM 3202 C CA . GLY A 1 418 ? 28.281 6.492 4.793 1 88.12 418 GLY A CA 1
ATOM 3203 C C . GLY A 1 418 ? 28.297 7.852 4.125 1 88.12 418 GLY A C 1
ATOM 3204 O O . GLY A 1 418 ? 28.734 8.836 4.727 1 88.12 418 GLY A O 1
ATOM 3205 N N . ARG A 1 419 ? 27.781 7.875 2.92 1 90.19 419 ARG A N 1
ATOM 3206 C CA . ARG A 1 419 ? 27.719 9.156 2.221 1 90.19 419 ARG A CA 1
ATOM 3207 C C . ARG A 1 419 ? 26.594 10.016 2.775 1 90.19 419 ARG A C 1
ATOM 3209 O O . ARG A 1 419 ? 25.516 9.516 3.094 1 90.19 419 ARG A O 1
ATOM 3216 N N . ALA A 1 420 ? 26.812 11.336 2.76 1 93.62 420 ALA A N 1
ATOM 3217 C CA . ALA A 1 420 ? 25.781 12.258 3.262 1 93.62 420 ALA A CA 1
ATOM 3218 C C . ALA A 1 420 ? 24.562 12.258 2.361 1 93.62 420 ALA A C 1
ATOM 3220 O O . ALA A 1 420 ? 24.672 12.211 1.135 1 93.62 420 ALA A O 1
ATOM 3221 N N . ALA A 1 421 ? 23.406 12.344 2.938 1 95.19 421 ALA A N 1
ATOM 3222 C CA . ALA A 1 421 ? 22.125 12.352 2.223 1 95.19 421 ALA A CA 1
ATOM 3223 C C . ALA A 1 421 ? 21.906 13.672 1.495 1 95.19 421 ALA A C 1
ATOM 3225 O O . ALA A 1 421 ? 21.266 13.711 0.448 1 95.19 421 ALA A O 1
ATOM 3226 N N . GLY A 1 422 ? 22.5 14.758 2.002 1 96.25 422 GLY A N 1
ATOM 3227 C CA . GLY A 1 422 ? 22.188 16.094 1.532 1 96.25 422 GLY A CA 1
ATOM 3228 C C . GLY A 1 422 ? 21.109 16.781 2.357 1 96.25 422 GLY A C 1
ATOM 3229 O O . GLY A 1 422 ? 20.594 16.20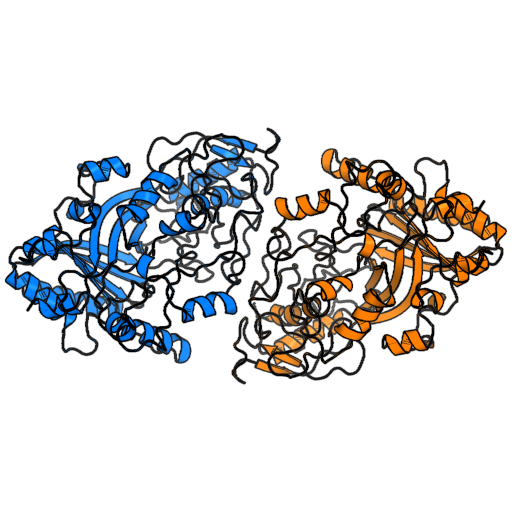3 3.309 1 96.25 422 GLY A O 1
ATOM 3230 N N . LEU A 1 423 ? 20.859 18.109 2.018 1 96.94 423 LEU A N 1
ATOM 3231 C CA . LEU A 1 423 ? 19.797 18.844 2.682 1 96.94 423 LEU A CA 1
ATOM 3232 C C . LEU A 1 423 ? 18.422 18.406 2.184 1 96.94 423 LEU A C 1
ATOM 3234 O O . LEU A 1 423 ? 18.312 17.734 1.154 1 96.94 423 LEU A O 1
ATOM 3238 N N . ASP A 1 424 ? 17.422 18.719 3.021 1 98 424 ASP A N 1
ATOM 3239 C CA . ASP A 1 424 ? 16.078 18.75 2.453 1 98 424 ASP A CA 1
ATOM 3240 C C . ASP A 1 424 ? 15.977 19.766 1.326 1 98 424 ASP A C 1
ATOM 3242 O O . ASP A 1 424 ? 16.172 20.969 1.552 1 98 424 ASP A O 1
ATOM 3246 N N . LEU A 1 425 ? 15.688 19.359 0.181 1 96.75 425 LEU A N 1
ATOM 3247 C CA . LEU A 1 425 ? 15.82 20.234 -0.98 1 96.75 425 LEU A CA 1
ATOM 3248 C C . LEU A 1 425 ? 14.562 21.078 -1.17 1 96.75 425 LEU A C 1
ATOM 3250 O O . LEU A 1 425 ? 14.508 21.938 -2.061 1 96.75 425 LEU A O 1
ATOM 3254 N N . VAL A 1 426 ? 13.57 20.828 -0.301 1 96.81 426 VAL A N 1
ATOM 3255 C CA . VAL A 1 426 ? 12.359 21.641 -0.34 1 96.81 426 VAL A CA 1
ATOM 3256 C C . VAL A 1 426 ? 12.469 22.781 0.672 1 96.81 426 VAL A C 1
ATOM 3258 O O . VAL A 1 426 ? 12.289 23.938 0.324 1 96.81 426 VAL A O 1
ATOM 3261 N N . ILE A 1 427 ? 12.898 22.5 1.899 1 96.25 427 ILE A N 1
ATOM 3262 C CA . ILE A 1 427 ? 12.781 23.516 2.932 1 96.25 427 ILE A CA 1
ATOM 3263 C C . ILE A 1 427 ? 14.133 23.75 3.592 1 96.25 427 ILE A C 1
ATOM 3265 O O . ILE A 1 427 ? 14.273 24.641 4.441 1 96.25 427 ILE A O 1
ATOM 3269 N N . GLY A 1 428 ? 15.07 22.938 3.268 1 95.88 428 GLY A N 1
ATOM 3270 C CA . GLY A 1 428 ? 16.375 23.094 3.898 1 95.88 428 GLY A CA 1
ATOM 3271 C C . GLY A 1 428 ? 17.062 24.391 3.553 1 95.88 428 GLY A C 1
ATOM 3272 O O . GLY A 1 428 ? 16.953 24.875 2.422 1 95.88 428 GLY A O 1
ATOM 3273 N N . HIS A 1 429 ? 17.812 24.875 4.539 1 92.19 429 HIS A N 1
ATOM 3274 C CA . HIS A 1 429 ? 18.609 26.094 4.367 1 92.19 429 HIS A CA 1
ATOM 3275 C C . HIS A 1 429 ? 20.094 25.781 4.414 1 92.19 429 HIS A C 1
ATOM 3277 O O . HIS A 1 429 ? 20.531 24.875 5.145 1 92.19 429 HIS A O 1
ATOM 3283 N N . GLY A 1 430 ? 20.828 26.562 3.578 1 88.06 430 GLY A N 1
ATOM 3284 C CA . GLY A 1 430 ? 22.266 26.422 3.621 1 88.06 430 GLY A CA 1
ATOM 3285 C C . GLY A 1 430 ? 22.859 25.938 2.311 1 88.06 430 GLY A C 1
ATOM 3286 O O . GLY A 1 430 ? 22.172 25.906 1.288 1 88.06 430 GLY A O 1
ATOM 3287 N N . LYS A 1 431 ? 24.141 25.594 2.432 1 90.62 431 LYS A N 1
ATOM 3288 C CA . LYS A 1 431 ? 24.828 25.047 1.271 1 90.62 431 LYS A CA 1
ATOM 3289 C C . LYS A 1 431 ? 24.297 23.672 0.906 1 90.62 431 LYS A C 1
ATOM 3291 O O . LYS A 1 431 ? 24.141 22.812 1.774 1 90.62 431 LYS A O 1
ATOM 3296 N N . ARG A 1 432 ? 24 23.531 -0.31 1 94 432 ARG A N 1
ATOM 3297 C CA . ARG A 1 432 ? 23.391 22.297 -0.796 1 94 432 ARG A CA 1
ATOM 3298 C C . ARG A 1 432 ? 24.422 21.438 -1.516 1 94 432 ARG A C 1
ATOM 3300 O O . ARG A 1 432 ? 24.781 21.703 -2.664 1 94 432 ARG A O 1
ATOM 3307 N N . PRO A 1 433 ? 24.891 20.438 -0.869 1 94.31 433 PRO A N 1
ATOM 3308 C CA . PRO A 1 433 ? 25.797 19.516 -1.57 1 94.31 433 PRO A CA 1
ATOM 3309 C C . PRO A 1 433 ? 25.094 18.703 -2.658 1 94.31 433 PRO A C 1
ATOM 3311 O O . PRO A 1 433 ? 23.859 18.656 -2.691 1 94.31 433 PRO A O 1
ATOM 3314 N N . ASP A 1 434 ? 25.938 18.125 -3.51 1 93.75 434 ASP A N 1
ATOM 3315 C CA . ASP A 1 434 ? 25.406 17.203 -4.512 1 93.75 434 ASP A CA 1
ATOM 3316 C C . ASP A 1 434 ? 24.656 16.047 -3.859 1 93.75 434 ASP A C 1
ATOM 3318 O O . ASP A 1 434 ? 24.938 15.695 -2.709 1 93.75 434 ASP A O 1
ATOM 3322 N N . VAL A 1 435 ? 23.719 15.531 -4.574 1 93.69 435 VAL A N 1
ATOM 3323 C CA . VAL A 1 435 ? 22.922 14.438 -4.031 1 93.69 435 VAL A CA 1
ATOM 3324 C C . VAL A 1 435 ? 23.047 13.211 -4.938 1 93.69 435 VAL A C 1
ATOM 3326 O O . VAL A 1 435 ? 23.281 13.344 -6.141 1 93.69 435 VAL A O 1
ATOM 3329 N N . GLU A 1 436 ? 22.906 12.078 -4.34 1 91.31 436 GLU A N 1
ATOM 3330 C CA . GLU A 1 436 ? 22.891 10.805 -5.059 1 91.31 436 GLU A CA 1
ATOM 3331 C C . GLU A 1 436 ? 21.469 10.367 -5.379 1 91.31 436 GLU A C 1
ATOM 3333 O O . GLU A 1 436 ? 20.625 10.289 -4.488 1 91.31 436 GLU A O 1
ATOM 3338 N N . CYS A 1 437 ? 21.266 10.039 -6.66 1 93.56 437 CYS A N 1
ATOM 3339 C CA . CYS A 1 437 ? 19.906 9.711 -7.102 1 93.56 437 CYS A CA 1
ATOM 3340 C C . CYS A 1 437 ? 19.875 8.336 -7.773 1 93.56 437 CYS A C 1
ATOM 3342 O O . CYS A 1 437 ? 20.75 8.008 -8.57 1 93.56 437 CYS A O 1
ATOM 3344 N N . PRO A 1 438 ? 18.875 7.551 -7.41 1 92.75 438 PRO A N 1
ATOM 3345 C CA . PRO A 1 438 ? 18.688 6.305 -8.156 1 92.75 438 PRO A CA 1
ATOM 3346 C C . PRO A 1 438 ? 18.203 6.535 -9.586 1 92.75 438 PRO A C 1
ATOM 3348 O O . PRO A 1 438 ? 17.359 7.41 -9.82 1 92.75 438 PRO A O 1
ATOM 3351 N N . LEU A 1 439 ? 18.672 5.797 -10.508 1 89.94 439 LEU A N 1
ATOM 3352 C CA . LEU A 1 439 ? 18.281 5.941 -11.906 1 89.94 439 LEU A CA 1
ATOM 3353 C C . LEU A 1 439 ? 17.031 5.117 -12.195 1 89.94 439 LEU A C 1
ATOM 3355 O O . LEU A 1 439 ? 16.281 5.426 -13.133 1 89.94 439 LEU A O 1
ATOM 3359 N N . GLY A 1 440 ? 16.844 4.109 -11.492 1 90.94 440 GLY A N 1
ATOM 3360 C CA . GLY A 1 440 ? 15.641 3.303 -11.531 1 90.94 440 GLY A CA 1
ATOM 3361 C C . GLY A 1 440 ? 15.016 3.098 -10.164 1 90.94 440 GLY A C 1
ATOM 3362 O O . GLY A 1 440 ? 15.719 3.141 -9.148 1 90.94 440 GLY A O 1
ATOM 3363 N N . TRP A 1 441 ? 13.688 2.957 -10.172 1 93.94 441 TRP A N 1
ATOM 3364 C CA . TRP A 1 441 ? 13 2.697 -8.906 1 93.94 441 TRP A CA 1
ATOM 3365 C C . TRP A 1 441 ? 13.422 1.352 -8.328 1 93.94 441 TRP A C 1
ATOM 3367 O O . TRP A 1 441 ? 13.344 0.324 -9 1 93.94 441 TRP A O 1
ATOM 3377 N N . GLY A 1 442 ? 13.906 1.326 -7.129 1 91.25 442 GLY A N 1
ATOM 3378 C CA . GLY A 1 442 ? 14.375 0.108 -6.488 1 91.25 442 GLY A CA 1
ATOM 3379 C C . GLY A 1 442 ? 15.812 -0.237 -6.848 1 91.25 442 GLY A C 1
ATOM 3380 O O . GLY A 1 442 ? 16.25 -1.366 -6.629 1 91.25 442 GLY A O 1
ATOM 3381 N N . ALA A 1 443 ? 16.531 0.608 -7.414 1 87.25 443 ALA A N 1
ATOM 3382 C CA . ALA A 1 443 ? 17.906 0.377 -7.84 1 87.25 443 ALA A CA 1
ATOM 3383 C C . ALA A 1 443 ? 18.781 -0.064 -6.664 1 87.25 443 ALA A C 1
ATOM 3385 O O . ALA A 1 443 ? 18.594 0.415 -5.539 1 87.25 443 ALA A O 1
ATOM 3386 N N . ASP A 1 444 ? 19.641 -1.117 -6.93 1 77.81 444 ASP A N 1
ATOM 3387 C CA . ASP A 1 444 ? 20.578 -1.613 -5.922 1 77.81 444 ASP A CA 1
ATOM 3388 C C . ASP A 1 444 ? 21.688 -0.603 -5.66 1 77.81 444 ASP A C 1
ATOM 3390 O O . ASP A 1 444 ? 21.969 0.252 -6.5 1 77.81 444 ASP A O 1
ATOM 3394 N N . SER A 1 445 ? 22.141 -0.55 -4.344 1 64.12 445 SER A N 1
ATOM 3395 C CA . SER A 1 445 ? 23.188 0.4 -3.984 1 64.12 445 SER A CA 1
ATOM 3396 C C . SER A 1 445 ? 24.531 0 -4.59 1 64.12 445 SER A C 1
ATOM 3398 O O . SER A 1 445 ? 25.5 0.764 -4.535 1 64.12 445 SER A O 1
ATOM 3400 N N . SER A 1 446 ? 24.688 -1.251 -4.977 1 59.12 446 SER A N 1
ATOM 3401 C CA . SER A 1 446 ? 26.031 -1.802 -5.219 1 59.12 446 SER A CA 1
ATOM 3402 C C . SER A 1 446 ? 26.625 -1.244 -6.5 1 59.12 446 SER A C 1
ATOM 3404 O O . SER A 1 446 ? 27.844 -1.271 -6.68 1 59.12 446 SER A O 1
ATOM 3406 N N . GLY A 1 447 ? 25.875 -0.525 -7.281 1 56.41 447 GLY A N 1
ATOM 3407 C CA . GLY A 1 447 ? 26.688 -0.217 -8.445 1 56.41 447 GLY A CA 1
ATOM 3408 C C . GLY A 1 447 ? 26.406 1.153 -9.031 1 56.41 447 GLY A C 1
ATOM 3409 O O . GLY A 1 447 ? 25.312 1.699 -8.844 1 56.41 447 GLY A O 1
ATOM 3410 N N . ALA A 1 448 ? 27.641 1.769 -9.43 1 56.66 448 ALA A N 1
ATOM 3411 C CA . ALA A 1 448 ? 27.656 3.07 -10.094 1 56.66 448 ALA A CA 1
ATOM 3412 C C . ALA A 1 448 ? 26.656 3.104 -11.25 1 56.66 448 ALA A C 1
ATOM 3414 O O . ALA A 1 448 ? 26.266 4.18 -11.711 1 56.66 448 ALA A O 1
ATOM 3415 N N . THR A 1 449 ? 26.172 1.989 -11.539 1 69.12 449 THR A N 1
ATOM 3416 C CA . THR A 1 449 ? 25.328 1.958 -12.727 1 69.12 449 THR A CA 1
ATOM 3417 C C . THR A 1 449 ? 23.859 2.188 -12.352 1 69.12 449 THR A C 1
ATOM 3419 O O . THR A 1 449 ? 23.031 2.482 -13.219 1 69.12 449 THR A O 1
ATOM 3422 N N . HIS A 1 450 ? 23.641 2.238 -11.078 1 84.38 450 HIS A N 1
ATOM 3423 C CA . HIS A 1 450 ? 22.234 2.314 -10.719 1 84.38 450 HIS A CA 1
ATOM 3424 C C . HIS A 1 450 ? 21.922 3.619 -9.992 1 84.38 450 HIS A C 1
ATOM 3426 O O . HIS A 1 450 ? 20.766 3.902 -9.688 1 84.38 450 HIS A O 1
ATOM 3432 N N . HIS A 1 451 ? 23.047 4.387 -9.727 1 87.38 451 HIS A N 1
ATOM 3433 C CA . HIS A 1 451 ? 22.891 5.695 -9.102 1 87.38 451 HIS A CA 1
ATOM 3434 C C . HIS A 1 451 ? 23.719 6.754 -9.828 1 87.38 451 HIS A C 1
ATOM 3436 O O . HIS A 1 451 ? 24.703 6.434 -10.477 1 87.38 451 HIS A O 1
ATOM 3442 N N . ARG A 1 452 ? 23.328 8.016 -9.75 1 89.81 452 ARG A N 1
ATOM 3443 C CA . ARG A 1 452 ? 24.031 9.156 -10.328 1 89.81 452 ARG A CA 1
ATOM 3444 C C . ARG A 1 452 ? 24.109 10.312 -9.328 1 89.81 452 ARG A C 1
ATOM 3446 O O . ARG A 1 452 ? 23.141 10.594 -8.617 1 89.81 452 ARG A O 1
ATOM 3453 N N . THR A 1 453 ? 25.266 10.906 -9.203 1 91.31 453 THR A N 1
ATOM 3454 C CA . THR A 1 453 ? 25.438 12.125 -8.43 1 91.31 453 THR A CA 1
ATOM 3455 C C . THR A 1 453 ? 25.078 13.352 -9.266 1 91.31 453 THR A C 1
ATOM 3457 O O . THR A 1 453 ? 25.578 13.516 -10.383 1 91.31 453 THR A O 1
ATOM 3460 N N . VAL A 1 454 ? 24.172 14.102 -8.758 1 92.31 454 VAL A N 1
ATOM 3461 C CA . VAL A 1 454 ? 23.781 15.305 -9.492 1 92.31 454 VAL A CA 1
ATOM 3462 C C . VAL A 1 454 ? 23.812 16.5 -8.547 1 92.31 454 VAL A C 1
ATOM 3464 O O . VAL A 1 454 ? 23.859 16.344 -7.328 1 92.31 454 VAL A O 1
ATOM 3467 N N . ASP A 1 455 ? 23.797 17.734 -9.188 1 91.88 455 ASP A N 1
ATOM 3468 C CA . ASP A 1 455 ? 23.719 18.953 -8.398 1 91.88 455 ASP A CA 1
ATOM 3469 C C . ASP A 1 455 ? 22.359 19.047 -7.684 1 91.88 455 ASP A C 1
ATOM 3471 O O . ASP A 1 455 ? 21.328 18.719 -8.258 1 91.88 455 ASP A O 1
ATOM 3475 N N . ALA A 1 456 ? 22.484 19.469 -6.434 1 90.75 456 ALA A N 1
ATOM 3476 C CA . ALA A 1 456 ? 21.25 19.703 -5.695 1 90.75 456 ALA A CA 1
ATOM 3477 C C . ALA A 1 456 ? 20.453 20.844 -6.309 1 90.75 456 ALA A C 1
ATOM 3479 O O . ALA A 1 456 ? 21.031 21.844 -6.762 1 90.75 456 ALA A O 1
ATOM 3480 N N . VAL A 1 457 ? 19.125 20.703 -6.238 1 89.19 457 VAL A N 1
ATOM 3481 C CA . VAL A 1 457 ? 18.281 21.766 -6.781 1 89.19 457 VAL A CA 1
ATOM 3482 C C . VAL A 1 457 ? 18.375 23 -5.891 1 89.19 457 VAL A C 1
ATOM 3484 O O . VAL A 1 457 ? 18.438 22.875 -4.664 1 89.19 457 VAL A O 1
ATOM 3487 N N . PRO A 1 458 ? 18.359 24.125 -6.57 1 87.88 458 PRO A N 1
ATOM 3488 C CA . PRO A 1 458 ? 18.438 25.344 -5.773 1 87.88 458 PRO A CA 1
ATOM 3489 C C . PRO A 1 458 ? 17.188 25.578 -4.926 1 87.88 458 PRO A C 1
ATOM 3491 O O . PRO A 1 458 ? 16.156 24.922 -5.137 1 87.88 458 PRO A O 1
ATOM 3494 N N . GLN A 1 459 ? 17.297 26.531 -4.008 1 93.81 459 GLN A N 1
ATOM 3495 C CA . GLN A 1 459 ? 16.219 26.844 -3.066 1 93.81 459 GLN A CA 1
ATOM 3496 C C . GLN A 1 459 ? 15.109 27.641 -3.746 1 93.81 459 GLN A C 1
ATOM 3498 O O . GLN A 1 459 ? 15.359 28.672 -4.355 1 93.81 459 GLN A O 1
ATOM 3503 N N . ALA A 1 460 ? 13.898 27.078 -3.629 1 97.06 460 ALA A N 1
ATOM 3504 C CA . ALA A 1 460 ? 12.75 27.734 -4.246 1 97.06 460 ALA A CA 1
ATOM 3505 C C . ALA A 1 460 ? 11.781 28.266 -3.188 1 97.06 460 ALA A C 1
ATOM 3507 O O . ALA A 1 460 ? 10.773 28.891 -3.516 1 97.06 460 ALA A O 1
ATOM 3508 N N . VAL A 1 461 ? 12.047 28.047 -1.943 1 97.31 461 VAL A N 1
ATOM 3509 C CA . VAL A 1 461 ? 11.227 28.5 -0.831 1 97.31 461 VAL A CA 1
ATOM 3510 C C . VAL A 1 461 ? 11.984 29.547 -0.018 1 97.31 461 VAL A C 1
ATOM 3512 O O . VAL A 1 461 ? 13.133 29.328 0.372 1 97.31 461 VAL A O 1
ATOM 3515 N N . THR A 1 462 ? 11.344 30.656 0.184 1 95.69 462 THR A N 1
ATOM 3516 C CA . THR A 1 462 ? 11.961 31.75 0.926 1 95.69 462 THR A CA 1
ATOM 3517 C C . THR A 1 462 ? 11.156 32.062 2.178 1 95.69 462 THR A C 1
ATOM 3519 O O . THR A 1 462 ? 9.953 32.312 2.098 1 95.69 462 THR A O 1
ATOM 3522 N N . MET A 1 463 ? 11.781 32.062 3.275 1 96.38 463 MET A N 1
ATOM 3523 C CA . MET A 1 463 ? 11.141 32.469 4.52 1 96.38 463 MET A CA 1
ATOM 3524 C C . MET A 1 463 ? 10.992 33.969 4.578 1 96.38 463 MET A C 1
ATOM 3526 O O . MET A 1 463 ? 11.984 34.719 4.457 1 96.38 463 MET A O 1
ATOM 3530 N N . MET A 1 464 ? 9.766 34.469 4.852 1 97.19 464 MET A N 1
ATOM 3531 C CA . MET A 1 464 ? 9.484 35.875 4.801 1 97.19 464 MET A CA 1
ATOM 3532 C C . MET A 1 464 ? 9.344 36.469 6.207 1 97.19 464 MET A C 1
ATOM 3534 O O . MET A 1 464 ? 9.25 37.688 6.375 1 97.19 464 MET A O 1
ATOM 3538 N N . GLY A 1 465 ? 9.273 35.688 7.164 1 97.25 465 GLY A N 1
ATOM 3539 C CA . GLY A 1 465 ? 9.133 36.094 8.555 1 97.25 465 GLY A CA 1
ATOM 3540 C C . GLY A 1 465 ? 8.242 35.188 9.367 1 97.25 465 GLY A C 1
ATOM 3541 O O . GLY A 1 465 ? 7.688 34.219 8.836 1 97.25 465 GLY A O 1
ATOM 3542 N N . GLY A 1 466 ? 8.211 35.438 10.641 1 97.56 466 GLY A N 1
ATOM 3543 C CA . GLY A 1 466 ? 7.406 34.625 11.531 1 97.56 466 GLY A CA 1
ATOM 3544 C C . GLY A 1 466 ? 7.609 34.969 13 1 97.56 466 GLY A C 1
ATOM 3545 O O . GLY A 1 466 ? 8.219 36 13.32 1 97.56 466 GLY A O 1
ATOM 3546 N N . GLU A 1 467 ? 7.055 34.156 13.844 1 98.06 467 GLU A N 1
ATOM 3547 C CA . GLU A 1 467 ? 7.168 34.312 15.289 1 98.06 467 GLU A CA 1
ATOM 3548 C C . GLU A 1 467 ? 6.73 33.062 16.031 1 98.06 467 GLU A C 1
ATOM 3550 O O . GLU A 1 467 ? 6.109 32.188 15.438 1 98.06 467 GLU A O 1
ATOM 3555 N N . TYR A 1 468 ? 7.176 32.969 17.281 1 98.31 468 TYR A N 1
ATOM 3556 C CA . TYR A 1 468 ? 6.723 31.906 18.188 1 98.31 468 TYR A CA 1
ATOM 3557 C C . TYR A 1 468 ? 5.656 32.438 19.141 1 98.31 468 TYR A C 1
ATOM 3559 O O . TYR A 1 468 ? 5.75 33.594 19.609 1 98.31 468 TYR A O 1
ATOM 3567 N N . PHE A 1 469 ? 4.66 31.641 19.406 1 98.69 469 PHE A N 1
ATOM 3568 C CA . PHE A 1 469 ? 3.582 32 20.312 1 98.69 469 PHE A CA 1
ATOM 3569 C C . PHE A 1 469 ? 3.271 30.844 21.25 1 98.69 469 PHE A C 1
ATOM 3571 O O . PHE A 1 469 ? 3.787 29.734 21.078 1 98.69 469 PHE A O 1
ATOM 3578 N N . PHE A 1 470 ? 2.613 31.047 22.266 1 98.75 470 PHE A N 1
ATOM 3579 C CA . PHE A 1 470 ? 1.888 30.078 23.078 1 98.75 470 PHE A CA 1
ATOM 3580 C C . PHE A 1 470 ? 0.383 30.281 22.953 1 98.75 470 PHE A C 1
ATOM 3582 O O . PHE A 1 470 ? -0.108 31.406 23.078 1 98.75 470 PHE A O 1
ATOM 3589 N N . MET A 1 471 ? -0.304 29.266 22.562 1 98.81 471 MET A N 1
ATOM 3590 C CA . MET A 1 471 ? -1.764 29.281 22.547 1 98.81 471 MET A CA 1
ATOM 3591 C C . MET A 1 471 ? -2.332 28.906 23.906 1 98.81 471 MET A C 1
ATOM 3593 O O . MET A 1 471 ? -2.537 27.734 24.203 1 98.81 471 MET A O 1
ATOM 3597 N N . PRO A 1 472 ? -2.703 29.891 24.703 1 98.75 472 PRO A N 1
ATOM 3598 C CA . PRO A 1 472 ? -3.107 29.594 26.078 1 98.75 472 PRO A CA 1
ATOM 3599 C C . PRO A 1 472 ? -4.496 28.969 26.156 1 98.75 472 PRO A C 1
ATOM 3601 O O . PRO A 1 472 ? -5.203 28.891 25.156 1 98.75 472 PRO A O 1
ATOM 3604 N N . SER A 1 473 ? -4.816 28.469 27.359 1 98.62 473 SER A N 1
ATOM 3605 C CA . SER A 1 473 ? -6.137 27.891 27.594 1 98.62 473 SER A CA 1
ATOM 3606 C C . SER A 1 473 ? -7.227 28.953 27.531 1 98.62 473 SER A C 1
ATOM 3608 O O . SER A 1 473 ? -6.965 30.125 27.766 1 98.62 473 SER A O 1
ATOM 3610 N N . LEU A 1 474 ? -8.391 28.516 27.203 1 98.12 474 LEU A N 1
ATOM 3611 C CA . LEU A 1 474 ? -9.539 29.422 27.234 1 98.12 474 LEU A CA 1
ATOM 3612 C C . LEU A 1 474 ? -9.75 29.969 28.641 1 98.12 474 LEU A C 1
ATOM 3614 O O . LEU A 1 474 ? -10.125 31.141 28.812 1 98.12 474 LEU A O 1
ATOM 3618 N N . ALA A 1 475 ? -9.516 29.141 29.625 1 97.94 475 ALA A N 1
ATOM 3619 C CA . ALA A 1 475 ? -9.703 29.547 31.016 1 97.94 475 ALA A CA 1
ATOM 3620 C C . ALA A 1 475 ? -8.797 30.719 31.375 1 97.94 475 ALA A C 1
ATOM 3622 O O . ALA A 1 475 ? -9.211 31.625 32.094 1 97.94 475 ALA A O 1
ATOM 3623 N N . PHE A 1 476 ? -7.598 30.672 30.969 1 98.44 476 PHE A N 1
ATOM 3624 C CA . PHE A 1 476 ? -6.688 31.797 31.203 1 98.44 476 PHE A CA 1
ATOM 3625 C C . PHE A 1 476 ? -7.234 33.062 30.594 1 98.44 476 PHE A C 1
ATOM 3627 O O . PHE A 1 476 ? -7.293 34.094 31.266 1 98.44 476 PHE A O 1
ATOM 3634 N N . LEU A 1 477 ? -7.629 33 29.281 1 98.31 477 LEU A N 1
ATOM 3635 C CA . LEU A 1 477 ? -8.133 34.188 28.594 1 98.31 477 LEU A CA 1
ATOM 3636 C C . LEU A 1 477 ? -9.375 34.75 29.281 1 98.31 477 LEU A C 1
ATOM 3638 O O . LEU A 1 477 ? -9.516 35.969 29.438 1 98.31 477 LEU A O 1
ATOM 3642 N N . GLN A 1 478 ? -10.18 33.875 29.75 1 96.94 478 GLN A N 1
ATOM 3643 C CA . GLN A 1 478 ? -11.414 34.281 30.422 1 96.94 478 GLN A CA 1
ATOM 3644 C C . GLN A 1 478 ? -11.117 34.969 31.75 1 96.94 478 GLN A C 1
ATOM 3646 O O . GLN A 1 478 ? -11.875 35.812 32.188 1 96.94 478 GLN A O 1
ATOM 3651 N N . ALA A 1 479 ? -10.07 34.625 32.344 1 96.75 479 ALA A N 1
ATOM 3652 C CA . ALA A 1 479 ? -9.742 35.094 33.688 1 96.75 479 ALA A CA 1
ATOM 3653 C C . ALA A 1 479 ? -9.039 36.469 33.656 1 96.75 479 ALA A C 1
ATOM 3655 O O . ALA A 1 479 ? -8.859 37.094 34.688 1 96.75 479 ALA A O 1
ATOM 3656 N N . LEU A 1 480 ? -8.578 36.938 32.594 1 95.94 480 LEU A N 1
ATOM 3657 C CA . LEU A 1 480 ? -7.816 38.188 32.469 1 95.94 480 LEU A CA 1
ATOM 3658 C C . LEU A 1 480 ? -8.672 39.406 32.844 1 95.94 480 LEU A C 1
ATOM 3660 O O . LEU A 1 480 ? -8.141 40.438 33.219 1 95.94 480 LEU A O 1
ATOM 3664 N N . ALA A 1 481 ? -9.945 39.438 32.688 1 80.5 481 ALA A N 1
ATOM 3665 C CA . ALA A 1 481 ? -10.734 40.625 33.094 1 80.5 481 ALA A CA 1
ATOM 3666 C C . ALA A 1 481 ? -11.469 40.344 34.406 1 80.5 481 ALA A C 1
ATOM 3668 O O . ALA A 1 481 ? -11.773 39.188 34.719 1 80.5 481 ALA A O 1
ATOM 3669 N N . MET B 1 1 ? 24.188 -31.828 5.027 1 71 1 MET B N 1
ATOM 3670 C CA . MET B 1 1 ? 22.984 -31.609 5.812 1 71 1 MET B CA 1
ATOM 3671 C C . MET B 1 1 ? 21.734 -31.859 4.965 1 71 1 MET B C 1
ATOM 3673 O O . MET B 1 1 ? 21.703 -31.5 3.785 1 71 1 MET B O 1
ATOM 3677 N N . PRO B 1 2 ? 20.844 -32.5 5.633 1 87.44 2 PRO B N 1
ATOM 3678 C CA . PRO B 1 2 ? 19.625 -32.781 4.867 1 87.44 2 PRO B CA 1
ATOM 3679 C C . PRO B 1 2 ? 18.938 -31.516 4.367 1 87.44 2 PRO B C 1
ATOM 3681 O O . PRO B 1 2 ? 19.109 -30.438 4.941 1 87.44 2 PRO B O 1
ATOM 3684 N N . VAL B 1 3 ? 18.328 -31.688 3.244 1 90.38 3 VAL B N 1
ATOM 3685 C CA . VAL B 1 3 ? 17.578 -30.562 2.684 1 90.38 3 VAL B CA 1
ATOM 3686 C C . VAL B 1 3 ? 16.562 -30.047 3.709 1 90.38 3 VAL B C 1
ATOM 3688 O O . VAL B 1 3 ? 15.758 -30.812 4.234 1 90.38 3 VAL B O 1
ATOM 3691 N N . SER B 1 4 ? 16.75 -28.797 4.074 1 89.81 4 SER B N 1
ATOM 3692 C CA . SER B 1 4 ? 15.789 -28.219 5.004 1 89.81 4 SER B CA 1
ATOM 3693 C C . SER B 1 4 ? 14.469 -27.875 4.309 1 89.81 4 SER B C 1
ATOM 3695 O O . SER B 1 4 ? 14.445 -27.062 3.385 1 89.81 4 SER B O 1
ATOM 3697 N N . LEU B 1 5 ? 13.422 -28.453 4.801 1 95.5 5 LEU B N 1
ATOM 3698 C CA . LEU B 1 5 ? 12.117 -28.281 4.168 1 95.5 5 LEU B CA 1
ATOM 3699 C C . LEU B 1 5 ? 11.305 -27.203 4.867 1 95.5 5 LEU B C 1
ATOM 3701 O O . LEU B 1 5 ? 10.258 -26.781 4.371 1 95.5 5 LEU B O 1
ATOM 3705 N N . ASP B 1 6 ? 11.773 -26.656 5.934 1 94.94 6 ASP B N 1
ATOM 3706 C CA . ASP B 1 6 ? 10.969 -25.75 6.766 1 94.94 6 ASP B CA 1
ATOM 3707 C C . ASP B 1 6 ? 11.242 -24.297 6.422 1 94.94 6 ASP B C 1
ATOM 3709 O O . ASP B 1 6 ? 10.578 -23.391 6.938 1 94.94 6 ASP B O 1
ATOM 3713 N N . SER B 1 7 ? 12.156 -24.094 5.574 1 96 7 SER B N 1
ATOM 3714 C CA . SER B 1 7 ? 12.547 -22.719 5.25 1 96 7 SER B CA 1
ATOM 3715 C C . SER B 1 7 ? 12.734 -22.547 3.746 1 96 7 SER B C 1
ATOM 3717 O O . SER B 1 7 ? 12.758 -23.531 2.998 1 96 7 SER B O 1
ATOM 3719 N N . THR B 1 8 ? 12.781 -21.25 3.318 1 97.88 8 THR B N 1
ATOM 3720 C CA . THR B 1 8 ? 13.211 -20.938 1.96 1 97.88 8 THR B CA 1
ATOM 3721 C C . THR B 1 8 ? 14.656 -21.375 1.741 1 97.88 8 THR B C 1
ATOM 3723 O O . THR B 1 8 ? 15.367 -21.703 2.695 1 97.88 8 THR B O 1
ATOM 3726 N N . LEU B 1 9 ? 15.039 -21.375 0.481 1 98.12 9 LEU B N 1
ATOM 3727 C CA . LEU B 1 9 ? 16.375 -21.828 0.128 1 98.12 9 LEU B CA 1
ATOM 3728 C C . LEU B 1 9 ? 17.078 -20.781 -0.737 1 98.12 9 LEU B C 1
ATOM 3730 O O . LEU B 1 9 ? 16.484 -20.203 -1.645 1 98.12 9 LEU B O 1
ATOM 3734 N N . SER B 1 10 ? 18.359 -20.562 -0.438 1 98.19 10 SER B N 1
ATOM 3735 C CA . SER B 1 10 ? 19.188 -19.828 -1.393 1 98.19 10 SER B CA 1
ATOM 3736 C C . SER B 1 10 ? 19.781 -20.766 -2.438 1 98.19 10 SER B C 1
ATOM 3738 O O . SER B 1 10 ? 20.656 -21.578 -2.125 1 98.19 10 SER B O 1
ATOM 3740 N N . TRP B 1 11 ? 19.328 -20.641 -3.627 1 98 11 TRP B N 1
ATOM 3741 C CA . TRP B 1 11 ? 19.828 -21.547 -4.652 1 98 11 TRP B CA 1
ATOM 3742 C C . TRP B 1 11 ? 21.25 -21.172 -5.066 1 98 11 TRP B C 1
ATOM 3744 O O . TRP B 1 11 ? 22.016 -22.031 -5.484 1 98 11 TRP B O 1
ATOM 3754 N N . LYS B 1 12 ? 21.688 -19.938 -4.945 1 96.56 12 LYS B N 1
ATOM 3755 C CA . LYS B 1 12 ? 23.016 -19.469 -5.32 1 96.56 12 LYS B CA 1
ATOM 3756 C C . LYS B 1 12 ? 24.078 -20.016 -4.367 1 96.56 12 LYS B C 1
ATOM 3758 O O . LYS B 1 12 ? 25.219 -20.25 -4.77 1 96.56 12 LYS B O 1
ATOM 3763 N N . SER B 1 13 ? 23.656 -20.281 -3.143 1 96.62 13 SER B N 1
ATOM 3764 C CA . SER B 1 13 ? 24.609 -20.766 -2.146 1 96.62 13 SER B CA 1
ATOM 3765 C C . SER B 1 13 ? 24.391 -22.234 -1.833 1 96.62 13 SER B C 1
ATOM 3767 O O . SER B 1 13 ? 24.938 -22.75 -0.853 1 96.62 13 SER B O 1
ATOM 3769 N N . ALA B 1 14 ? 23.516 -22.812 -2.615 1 96.44 14 ALA B N 1
ATOM 3770 C CA . ALA B 1 14 ? 23.188 -24.219 -2.34 1 96.44 14 ALA B CA 1
ATOM 3771 C C . ALA B 1 14 ? 24.391 -25.125 -2.545 1 96.44 14 ALA B C 1
ATOM 3773 O O . ALA B 1 14 ? 25.078 -25.031 -3.566 1 96.44 14 ALA B O 1
ATOM 3774 N N . THR B 1 15 ? 24.75 -25.953 -1.552 1 95.69 15 THR B N 1
ATOM 3775 C CA . THR B 1 15 ? 25.797 -26.984 -1.619 1 95.69 15 THR B CA 1
ATOM 3776 C C . THR B 1 15 ? 25.312 -28.297 -1.039 1 95.69 15 THR B C 1
ATOM 3778 O O . THR B 1 15 ? 24.219 -28.359 -0.476 1 95.69 15 THR B O 1
ATOM 3781 N N . GLY B 1 16 ? 26.031 -29.344 -1.316 1 96 16 GLY B N 1
ATOM 3782 C CA . GLY B 1 16 ? 25.688 -30.625 -0.738 1 96 16 GLY B CA 1
ATOM 3783 C C . GLY B 1 16 ? 24.312 -31.109 -1.159 1 96 16 GLY B C 1
ATOM 3784 O O . GLY B 1 16 ? 24 -31.156 -2.352 1 96 16 GLY B O 1
ATOM 3785 N N . ASP B 1 17 ? 23.516 -31.484 -0.173 1 96.69 17 ASP B N 1
ATOM 3786 C CA . ASP B 1 17 ? 22.203 -32.062 -0.407 1 96.69 17 ASP B CA 1
ATOM 3787 C C . ASP B 1 17 ? 21.266 -31.078 -1.087 1 96.69 17 ASP B C 1
ATOM 3789 O O . ASP B 1 17 ? 20.422 -31.469 -1.896 1 96.69 17 ASP B O 1
ATOM 3793 N N . ASP B 1 18 ? 21.406 -29.812 -0.741 1 96.94 18 ASP B N 1
ATOM 3794 C CA . ASP B 1 18 ? 20.578 -28.781 -1.375 1 96.94 18 ASP B CA 1
ATOM 3795 C C . ASP B 1 18 ? 20.875 -28.703 -2.873 1 96.94 18 ASP B C 1
ATOM 3797 O O . ASP B 1 18 ? 19.938 -28.609 -3.682 1 96.94 18 ASP B O 1
ATOM 3801 N N . GLU B 1 19 ? 22.109 -28.703 -3.178 1 97 19 GLU B N 1
ATOM 3802 C CA . GLU B 1 19 ? 22.5 -28.672 -4.582 1 97 19 GLU B CA 1
ATOM 3803 C C . GLU B 1 19 ? 22.047 -29.938 -5.312 1 97 19 GLU B C 1
ATOM 3805 O O . GLU B 1 19 ? 21.547 -29.859 -6.438 1 97 19 GLU B O 1
ATOM 3810 N N . ALA B 1 20 ? 22.266 -31.062 -4.688 1 97.5 20 ALA B N 1
ATOM 3811 C CA . ALA B 1 20 ? 21.812 -32.312 -5.27 1 97.5 20 ALA B CA 1
ATOM 3812 C C . ALA B 1 20 ? 20.312 -32.312 -5.512 1 97.5 20 ALA B C 1
ATOM 3814 O O . ALA B 1 20 ? 19.844 -32.812 -6.539 1 97.5 20 ALA B O 1
ATOM 3815 N N . MET B 1 21 ? 19.609 -31.781 -4.535 1 98.19 21 MET B N 1
ATOM 3816 C CA . MET B 1 21 ? 18.172 -31.688 -4.676 1 98.19 21 MET B CA 1
ATOM 3817 C C . MET B 1 21 ? 17.797 -30.812 -5.875 1 98.19 21 MET B C 1
ATOM 3819 O O . MET B 1 21 ? 16.984 -31.203 -6.707 1 98.19 21 MET B O 1
ATOM 3823 N N . LEU B 1 22 ? 18.391 -29.703 -6.059 1 98.31 22 LEU B N 1
ATOM 3824 C CA . LEU B 1 22 ? 18.094 -28.781 -7.156 1 98.31 22 LEU B CA 1
ATOM 3825 C C . LEU B 1 22 ? 18.469 -29.391 -8.5 1 98.31 22 LEU B C 1
ATOM 3827 O O . LEU B 1 22 ? 17.812 -29.141 -9.508 1 98.31 22 LEU B O 1
ATOM 3831 N N . GLU B 1 23 ? 19.5 -30.188 -8.531 1 97.44 23 GLU B N 1
ATOM 3832 C CA . GLU B 1 23 ? 19.984 -30.812 -9.758 1 97.44 23 GLU B CA 1
ATOM 3833 C C . GLU B 1 23 ? 19.016 -31.891 -10.242 1 97.44 23 GLU B C 1
ATOM 3835 O O . GLU B 1 23 ? 18.953 -32.188 -11.438 1 97.44 23 GLU B O 1
ATOM 3840 N N . SER B 1 24 ? 18.266 -32.406 -9.281 1 97.94 24 SER B N 1
ATOM 3841 C CA . SER B 1 24 ? 17.406 -33.531 -9.625 1 97.94 24 SER B CA 1
ATOM 3842 C C . SER B 1 24 ? 15.938 -33.094 -9.688 1 97.94 24 SER B C 1
ATOM 3844 O O . SER B 1 24 ? 15.078 -33.875 -10.094 1 97.94 24 SER B O 1
ATOM 3846 N N . LEU B 1 25 ? 15.664 -31.891 -9.336 1 98.62 25 LEU B N 1
ATOM 3847 C CA . LEU B 1 25 ? 14.289 -31.391 -9.297 1 98.62 25 LEU B CA 1
ATOM 3848 C C . LEU B 1 25 ? 13.875 -30.828 -10.648 1 98.62 25 LEU B C 1
ATOM 3850 O O . LEU B 1 25 ? 14.656 -30.141 -11.312 1 98.62 25 LEU B O 1
ATOM 3854 N N . GLN B 1 26 ? 12.68 -31.188 -11.094 1 98.44 26 GLN B N 1
ATOM 3855 C CA . GLN B 1 26 ? 12.164 -30.562 -12.305 1 98.44 26 GLN B CA 1
ATOM 3856 C C . GLN B 1 26 ? 12 -29.047 -12.125 1 98.44 26 GLN B C 1
ATOM 3858 O O . GLN B 1 26 ? 11.688 -28.578 -11.031 1 98.44 26 GLN B O 1
ATOM 3863 N N . PRO B 1 27 ? 12.18 -28.266 -13.18 1 97.19 27 PRO B N 1
ATOM 3864 C CA . PRO B 1 27 ? 11.914 -26.828 -13.102 1 97.19 27 PRO B CA 1
ATOM 3865 C C . PRO B 1 27 ? 10.43 -26.516 -12.898 1 97.19 27 PRO B C 1
ATOM 3867 O O . PRO B 1 27 ? 9.602 -27.438 -12.828 1 97.19 27 PRO B O 1
ATOM 3870 N N . ASN B 1 28 ? 10.055 -25.25 -12.711 1 97.88 28 ASN B N 1
ATOM 3871 C CA . ASN B 1 28 ? 8.688 -24.75 -12.641 1 97.88 28 ASN B CA 1
ATOM 3872 C C . ASN B 1 28 ? 8.055 -25.031 -11.281 1 97.88 28 ASN B C 1
ATOM 3874 O O . ASN B 1 28 ? 7.008 -24.469 -10.953 1 97.88 28 ASN B O 1
ATOM 3878 N N . ILE B 1 29 ? 8.727 -25.875 -10.422 1 98.69 29 ILE B N 1
ATOM 3879 C CA . ILE B 1 29 ? 8.141 -26.25 -9.141 1 98.69 29 ILE B CA 1
ATOM 3880 C C . ILE B 1 29 ? 8.43 -25.156 -8.109 1 98.69 29 ILE B C 1
ATOM 3882 O O . ILE B 1 29 ? 7.504 -24.562 -7.547 1 98.69 29 ILE B O 1
ATOM 3886 N N . LEU B 1 30 ? 9.688 -24.781 -7.941 1 98.38 30 LEU B N 1
ATOM 3887 C CA . LEU B 1 30 ? 10.062 -23.781 -6.941 1 98.38 30 LEU B CA 1
ATOM 3888 C C . LEU B 1 30 ? 9.828 -22.375 -7.465 1 98.38 30 LEU B C 1
ATOM 3890 O O . LEU B 1 30 ? 9.562 -21.453 -6.688 1 98.38 30 LEU B O 1
ATOM 3894 N N . LYS B 1 31 ? 10 -22.234 -8.703 1 97.44 31 LYS B N 1
ATOM 3895 C CA . LYS B 1 31 ? 9.812 -20.969 -9.406 1 97.44 31 LYS B CA 1
ATOM 3896 C C . LYS B 1 31 ? 9.18 -21.188 -10.773 1 97.44 31 LYS B C 1
ATOM 3898 O O . LYS B 1 31 ? 9.562 -22.109 -11.5 1 97.44 31 LYS B O 1
ATOM 3903 N N . GLY B 1 32 ? 8.234 -20.375 -11.031 1 96.38 32 GLY B N 1
ATOM 3904 C CA . GLY B 1 32 ? 7.551 -20.516 -12.305 1 96.38 32 GLY B CA 1
ATOM 3905 C C . GLY B 1 32 ? 8.469 -20.328 -13.5 1 96.38 32 GLY B C 1
ATOM 3906 O O . GLY B 1 32 ? 9.312 -19.422 -13.508 1 96.38 32 GLY B O 1
ATOM 3907 N N . HIS B 1 33 ? 8.414 -21.188 -14.438 1 94.25 33 HIS B N 1
ATOM 3908 C CA . HIS B 1 33 ? 9.016 -20.984 -15.75 1 94.25 33 HIS B CA 1
ATOM 3909 C C . HIS B 1 33 ? 8.133 -20.109 -16.641 1 94.25 33 HIS B C 1
ATOM 3911 O O . HIS B 1 33 ? 6.902 -20.234 -16.609 1 94.25 33 HIS B O 1
ATOM 3917 N N . THR B 1 34 ? 8.719 -19.141 -17.281 1 87.81 34 THR B N 1
ATOM 3918 C CA . THR B 1 34 ? 7.926 -18.312 -18.172 1 87.81 34 THR B CA 1
ATOM 3919 C C . THR B 1 34 ? 7.336 -19.141 -19.312 1 87.81 34 THR B C 1
ATOM 3921 O O . THR B 1 34 ? 8.062 -19.828 -20.031 1 87.81 34 THR B O 1
ATOM 3924 N N . ARG B 1 35 ? 6.016 -19.234 -19.328 1 87.88 35 ARG B N 1
ATOM 3925 C CA . ARG B 1 35 ? 5.293 -19.953 -20.375 1 87.88 35 ARG B CA 1
ATOM 3926 C C . ARG B 1 35 ? 4.262 -19.062 -21.047 1 87.88 35 ARG B C 1
ATOM 3928 O O . ARG B 1 35 ? 3.104 -19.016 -20.625 1 87.88 35 ARG B O 1
ATOM 3935 N N . GLU B 1 36 ? 4.664 -18.453 -22.078 1 95.5 36 GLU B N 1
ATOM 3936 C CA . GLU B 1 36 ? 3.715 -17.703 -22.906 1 95.5 36 GLU B CA 1
ATOM 3937 C C . GLU B 1 36 ? 2.99 -18.641 -23.875 1 95.5 36 GLU B C 1
ATOM 3939 O O . GLU B 1 36 ? 1.869 -18.344 -24.297 1 95.5 36 GLU B O 1
ATOM 3944 N N . PHE B 1 37 ? 3.736 -19.672 -24.219 1 97.81 37 PHE B N 1
ATOM 3945 C CA . PHE B 1 37 ? 3.201 -20.734 -25.062 1 97.81 37 PHE B CA 1
ATOM 3946 C C . PHE B 1 37 ? 3.414 -22.109 -24.406 1 97.81 37 PHE B C 1
ATOM 3948 O O . PHE B 1 37 ? 4.551 -22.484 -24.125 1 97.81 37 PHE B O 1
ATOM 3955 N N . LEU B 1 38 ? 2.373 -22.781 -24.188 1 98.25 38 LEU B N 1
ATOM 3956 C CA . LEU B 1 38 ? 2.402 -24.047 -23.438 1 98.25 38 LEU B CA 1
ATOM 3957 C C . LEU B 1 38 ? 1.563 -25.109 -24.141 1 98.25 38 LEU B C 1
ATOM 3959 O O . LEU B 1 38 ? 0.474 -24.812 -24.641 1 98.25 38 LEU B O 1
ATOM 3963 N N . THR B 1 39 ? 2.076 -26.281 -24.25 1 98.56 39 THR B N 1
ATOM 3964 C CA . THR B 1 39 ? 1.324 -27.453 -24.703 1 98.56 39 THR B CA 1
ATOM 3965 C C . THR B 1 39 ? 1.399 -28.578 -23.672 1 98.56 39 THR B C 1
ATOM 3967 O O . THR B 1 39 ? 2.475 -28.859 -23.156 1 98.56 39 THR B O 1
ATOM 3970 N N . LEU B 1 40 ? 0.312 -29.078 -23.359 1 98.69 40 LEU B N 1
ATOM 3971 C CA . LEU B 1 40 ? 0.226 -30.281 -22.531 1 98.69 40 LEU B CA 1
ATOM 3972 C C . LEU B 1 40 ? -0.203 -31.484 -23.375 1 98.69 40 LEU B C 1
ATOM 3974 O O . LEU B 1 40 ? -1.187 -31.406 -24.109 1 98.69 40 LEU B O 1
ATOM 3978 N N . LEU B 1 41 ? 0.549 -32.562 -23.281 1 98.81 41 LEU B N 1
ATOM 3979 C CA . LEU B 1 41 ? 0.209 -33.844 -23.906 1 98.81 41 LEU B CA 1
ATOM 3980 C C . LEU B 1 41 ? -0.152 -34.875 -22.859 1 98.81 41 LEU B C 1
ATOM 3982 O O . LEU B 1 41 ? 0.649 -35.156 -21.969 1 98.81 41 LEU B O 1
ATOM 3986 N N . PHE B 1 42 ? -1.314 -35.406 -22.953 1 98.75 42 PHE B N 1
ATOM 3987 C CA . PHE B 1 42 ? -1.758 -36.469 -22.031 1 98.75 42 PHE B CA 1
ATOM 3988 C C . PHE B 1 42 ? -1.572 -37.844 -22.656 1 98.75 42 PHE B C 1
ATOM 3990 O O . PHE B 1 42 ? -2.01 -38.062 -23.781 1 98.75 42 PHE B O 1
ATOM 3997 N N . LEU B 1 43 ? -0.98 -38.75 -21.875 1 98.75 43 LEU B N 1
ATOM 3998 C CA . LEU B 1 43 ? -0.534 -40 -22.484 1 98.75 43 LEU B CA 1
ATOM 3999 C C . LEU B 1 43 ? -1.16 -41.219 -21.781 1 98.75 43 LEU B C 1
ATOM 4001 O O . LEU B 1 43 ? -1.502 -41.125 -20.609 1 98.75 43 LEU B O 1
ATOM 4005 N N . LYS B 1 44 ? -1.26 -42.281 -22.5 1 98.38 44 LYS B N 1
ATOM 4006 C CA . LYS B 1 44 ? -1.552 -43.625 -22.016 1 98.38 44 LYS B CA 1
ATOM 4007 C C . LYS B 1 44 ? -0.44 -44.594 -22.406 1 98.38 44 LYS B C 1
ATOM 4009 O O . LYS B 1 44 ? 0.012 -44.594 -23.547 1 98.38 44 LYS B O 1
ATOM 4014 N N . PHE B 1 45 ? 0.058 -45.406 -21.453 1 98.19 45 PHE B N 1
ATOM 4015 C CA . PHE B 1 45 ? 1.094 -46.406 -21.672 1 98.19 45 PHE B CA 1
ATOM 4016 C C . PHE B 1 45 ? 0.477 -47.781 -21.891 1 98.19 45 PHE B C 1
ATOM 4018 O O . PHE B 1 45 ? -0.364 -48.219 -21.094 1 98.19 45 PHE B O 1
ATOM 4025 N N . GLN B 1 46 ? 0.945 -48.5 -22.922 1 97 46 GLN B N 1
ATOM 4026 C CA . GLN B 1 46 ? 0.469 -49.844 -23.156 1 97 46 GLN B CA 1
ATOM 4027 C C . GLN B 1 46 ? 1.583 -50.875 -22.953 1 97 46 GLN B C 1
ATOM 4029 O O . GLN B 1 46 ? 1.324 -52.062 -22.875 1 97 46 GLN B O 1
ATOM 4034 N N . ASN B 1 47 ? 2.791 -50.375 -22.875 1 96.94 47 ASN B N 1
ATOM 4035 C CA . ASN B 1 47 ? 3.982 -51.188 -22.656 1 96.94 47 ASN B CA 1
ATOM 4036 C C . ASN B 1 47 ? 4.965 -50.5 -21.719 1 96.94 47 ASN B C 1
ATOM 4038 O O . ASN B 1 47 ? 5.375 -49.344 -21.969 1 96.94 47 ASN B O 1
ATOM 4042 N N . ALA B 1 48 ? 5.316 -51.219 -20.703 1 97.12 48 ALA B N 1
ATOM 4043 C CA . ALA B 1 48 ? 6.18 -50.656 -19.672 1 97.12 48 ALA B CA 1
ATOM 4044 C C . ALA B 1 48 ? 7.543 -50.281 -20.25 1 97.12 48 ALA B C 1
ATOM 4046 O O . ALA B 1 48 ? 8.117 -49.25 -19.875 1 97.12 48 ALA B O 1
ATOM 4047 N N . GLY B 1 49 ? 8.055 -51.125 -21.047 1 97 49 GLY B N 1
ATOM 4048 C CA . GLY B 1 49 ? 9.359 -50.875 -21.641 1 97 49 GLY B CA 1
ATOM 4049 C C . GLY B 1 49 ? 9.398 -49.594 -22.469 1 97 49 GLY B C 1
ATOM 4050 O O . GLY B 1 49 ? 10.328 -48.812 -22.344 1 97 49 GLY B O 1
ATOM 4051 N N . ASP B 1 50 ? 8.422 -49.406 -23.312 1 97.19 50 ASP B N 1
ATOM 4052 C CA . ASP B 1 50 ? 8.328 -48.188 -24.141 1 97.19 50 ASP B CA 1
ATOM 4053 C C . ASP B 1 50 ? 8.148 -46.938 -23.281 1 97.19 50 ASP B C 1
ATOM 4055 O O . ASP B 1 50 ? 8.742 -45.906 -23.562 1 97.19 50 ASP B O 1
ATOM 4059 N N . ALA B 1 51 ? 7.277 -47.125 -22.312 1 98 51 ALA B N 1
ATOM 4060 C CA . ALA B 1 51 ? 7.047 -46 -21.391 1 98 51 ALA B CA 1
ATOM 4061 C C . ALA B 1 51 ? 8.336 -45.594 -20.703 1 98 51 ALA B C 1
ATOM 4063 O O . ALA B 1 51 ? 8.68 -44.406 -20.672 1 98 51 ALA B O 1
ATOM 4064 N N . ALA B 1 52 ? 9.016 -46.562 -20.172 1 97.81 52 ALA B N 1
ATOM 4065 C CA . ALA B 1 52 ? 10.289 -46.312 -19.484 1 97.81 52 ALA B CA 1
ATOM 4066 C C . ALA B 1 52 ? 11.305 -45.688 -20.438 1 97.81 52 ALA B C 1
ATOM 4068 O O . ALA B 1 52 ? 12.031 -44.781 -20.062 1 97.81 52 ALA B O 1
ATOM 4069 N N . SER B 1 53 ? 11.344 -46.219 -21.625 1 96.69 53 SER B N 1
ATOM 4070 C CA . SER B 1 53 ? 12.273 -45.75 -22.641 1 96.69 53 SER B CA 1
ATOM 4071 C C . SER B 1 53 ? 12 -44.281 -22.969 1 96.69 53 SER B C 1
ATOM 4073 O O . SER B 1 53 ? 12.93 -43.469 -23.047 1 96.69 53 SER B O 1
ATOM 4075 N N . LEU B 1 54 ? 10.758 -43.906 -23.156 1 97.38 54 LEU B N 1
ATOM 4076 C CA . LEU B 1 54 ? 10.391 -42.531 -23.484 1 97.38 54 LEU B CA 1
ATOM 4077 C C . LEU B 1 54 ? 10.797 -41.562 -22.359 1 97.38 54 LEU B C 1
ATOM 4079 O O . LEU B 1 54 ? 11.469 -40.562 -22.609 1 97.38 54 LEU B O 1
ATOM 4083 N N . LEU B 1 55 ? 10.375 -41.906 -21.156 1 97.81 55 LEU B N 1
ATOM 4084 C CA . LEU B 1 55 ? 10.586 -41.031 -20.016 1 97.81 55 LEU B CA 1
ATOM 4085 C C . LEU B 1 55 ? 12.078 -40.875 -19.734 1 97.81 55 LEU B C 1
ATOM 4087 O O . LEU B 1 55 ? 12.531 -39.75 -19.422 1 97.81 55 LEU B O 1
ATOM 4091 N N . SER B 1 56 ? 12.781 -41.938 -19.828 1 96.69 56 SER B N 1
ATOM 4092 C CA . SER B 1 56 ? 14.227 -41.875 -19.641 1 96.69 56 SER B CA 1
ATOM 4093 C C . SER B 1 56 ? 14.875 -41 -20.719 1 96.69 56 SER B C 1
ATOM 4095 O O . SER B 1 56 ? 15.758 -40.188 -20.422 1 96.69 56 SER B O 1
ATOM 4097 N N . GLU B 1 57 ? 14.484 -41.188 -21.938 1 96 57 GLU B N 1
ATOM 4098 C CA . GLU B 1 57 ? 15.062 -40.406 -23.031 1 96 57 GLU B CA 1
ATOM 4099 C C . GLU B 1 57 ? 14.773 -38.906 -22.859 1 96 57 GLU B C 1
ATOM 4101 O O . GLU B 1 57 ? 15.641 -38.062 -23.109 1 96 57 GLU B O 1
ATOM 4106 N N . LEU B 1 58 ? 13.57 -38.531 -22.453 1 96.56 58 LEU B N 1
ATOM 4107 C CA . LEU B 1 58 ? 13.219 -37.156 -22.203 1 96.56 58 LEU B CA 1
ATOM 4108 C C . LEU B 1 58 ? 14.148 -36.531 -21.188 1 96.56 58 LEU B C 1
ATOM 4110 O O . LEU B 1 58 ? 14.539 -35.344 -21.312 1 96.56 58 LEU B O 1
ATOM 4114 N N . ALA B 1 59 ? 14.539 -37.312 -20.203 1 95.94 59 ALA B N 1
ATOM 4115 C CA . ALA B 1 59 ? 15.281 -36.781 -19.062 1 95.94 59 ALA B CA 1
ATOM 4116 C C . ALA B 1 59 ? 16.781 -36.844 -19.328 1 95.94 59 ALA B C 1
ATOM 4118 O O . ALA B 1 59 ? 17.578 -36.188 -18.609 1 95.94 59 ALA B O 1
ATOM 4119 N N . THR B 1 60 ? 17.234 -37.594 -20.344 1 91.75 60 THR B N 1
ATOM 4120 C CA . THR B 1 60 ? 18.672 -37.812 -20.562 1 91.75 60 THR B CA 1
ATOM 4121 C C . THR B 1 60 ? 19.094 -37.281 -21.922 1 91.75 60 THR B C 1
ATOM 4123 O O . THR B 1 60 ? 20.281 -37.344 -22.281 1 91.75 60 THR B O 1
ATOM 4126 N N . ASP B 1 61 ? 18.156 -36.844 -22.578 1 75.06 61 ASP B N 1
ATOM 4127 C CA . ASP B 1 61 ? 18.438 -36.438 -23.953 1 75.06 61 ASP B CA 1
ATOM 4128 C C . ASP B 1 61 ? 19.719 -35.594 -24.031 1 75.06 61 ASP B C 1
ATOM 4130 O O . ASP B 1 61 ? 19.859 -34.625 -23.297 1 75.06 61 ASP B O 1
ATOM 4134 N N . GLY B 1 62 ? 20.734 -36.094 -24.578 1 67.06 62 GLY B N 1
ATOM 4135 C CA . GLY B 1 62 ? 22.031 -35.469 -24.688 1 67.06 62 GLY B CA 1
ATOM 4136 C C . GLY B 1 62 ? 22.094 -34.375 -25.75 1 67.06 62 GLY B C 1
ATOM 4137 O O . GLY B 1 62 ? 23.172 -33.906 -26.094 1 67.06 62 GLY B O 1
ATOM 4138 N N . ILE B 1 63 ? 20.938 -34.094 -26.25 1 70.81 63 ILE B N 1
ATOM 4139 C CA . ILE B 1 63 ? 20.875 -33.062 -27.266 1 70.81 63 ILE B CA 1
ATOM 4140 C C . ILE B 1 63 ? 20.812 -31.688 -26.609 1 70.81 63 ILE B C 1
ATOM 4142 O O . ILE B 1 63 ? 20.141 -31.516 -25.594 1 70.81 63 ILE B O 1
ATOM 4146 N N . VAL B 1 64 ? 21.656 -30.875 -27.016 1 64.56 64 VAL B N 1
ATOM 4147 C CA . VAL B 1 64 ? 21.719 -29.484 -26.562 1 64.56 64 VAL B CA 1
ATOM 4148 C C . VAL B 1 64 ? 20.844 -28.609 -27.438 1 64.56 64 VAL B C 1
ATOM 4150 O O . VAL B 1 64 ? 21.141 -28.406 -28.625 1 64.56 64 VAL B O 1
ATOM 4153 N N . PRO B 1 65 ? 19.797 -28.109 -26.625 1 71.19 65 PRO B N 1
ATOM 4154 C CA . PRO B 1 65 ? 19.5 -28.203 -25.188 1 71.19 65 PRO B CA 1
ATOM 4155 C C . PRO B 1 65 ? 18.703 -29.469 -24.844 1 71.19 65 PRO B C 1
ATOM 4157 O O . PRO B 1 65 ? 17.938 -29.969 -25.672 1 71.19 65 PRO B O 1
ATOM 4160 N N . PRO B 1 66 ? 19.047 -29.844 -23.672 1 80.69 66 PRO B N 1
ATOM 4161 C CA . PRO B 1 66 ? 18.234 -30.969 -23.219 1 80.69 66 PRO B CA 1
ATOM 4162 C C . PRO B 1 66 ? 16.75 -30.656 -23.141 1 80.69 66 PRO B C 1
ATOM 4164 O O . PRO B 1 66 ? 16.375 -29.5 -22.953 1 80.69 66 PRO B O 1
ATOM 4167 N N . LEU B 1 67 ? 15.898 -31.688 -23.359 1 92.81 67 LEU B N 1
ATOM 4168 C CA . LEU B 1 67 ? 14.453 -31.484 -23.297 1 92.81 67 LEU B CA 1
ATOM 4169 C C . LEU B 1 67 ? 14.016 -31.188 -21.859 1 92.81 67 LEU B C 1
ATOM 4171 O O . LEU B 1 67 ? 13.352 -30.188 -21.609 1 92.81 67 LEU B O 1
ATOM 4175 N N . MET B 1 68 ? 14.523 -32.031 -20.906 1 96.62 68 MET B N 1
ATOM 4176 C CA . MET B 1 68 ? 14.203 -31.719 -19.516 1 96.62 68 MET B CA 1
ATOM 4177 C C . MET B 1 68 ? 15.422 -31.188 -18.781 1 96.62 68 MET B C 1
ATOM 4179 O O . MET B 1 68 ? 16.438 -31.859 -18.688 1 96.62 68 MET B O 1
ATOM 4183 N N . LYS B 1 69 ? 15.352 -29.969 -18.344 1 95.62 69 LYS B N 1
ATOM 4184 C CA . LYS B 1 69 ? 16.422 -29.375 -17.531 1 95.62 69 LYS B CA 1
ATOM 4185 C C . LYS B 1 69 ? 16.094 -29.469 -16.047 1 95.62 69 LYS B C 1
ATOM 4187 O O . LYS B 1 69 ? 14.969 -29.781 -15.664 1 95.62 69 LYS B O 1
ATOM 4192 N N . SER B 1 70 ? 17.078 -29.219 -15.242 1 96.75 70 SER B N 1
ATOM 4193 C CA . SER B 1 70 ? 16.906 -29.234 -13.789 1 96.75 70 SER B CA 1
ATOM 4194 C C . SER B 1 70 ? 16.453 -27.859 -13.273 1 96.75 70 SER B C 1
ATOM 4196 O O . SER B 1 70 ? 16.547 -26.859 -13.992 1 96.75 70 SER B O 1
ATOM 4198 N N . ALA B 1 71 ? 15.984 -27.859 -12.062 1 98.12 71 ALA B N 1
ATOM 4199 C CA . ALA B 1 71 ? 15.578 -26.609 -11.422 1 98.12 71 ALA B CA 1
ATOM 4200 C C . ALA B 1 71 ? 16.75 -25.641 -11.328 1 98.12 71 ALA B C 1
ATOM 4202 O O . ALA B 1 71 ? 16.578 -24.438 -11.555 1 98.12 71 ALA B O 1
ATOM 4203 N N . ILE B 1 72 ? 17.922 -26.172 -10.992 1 97.5 72 ILE B N 1
ATOM 4204 C CA . ILE B 1 72 ? 19.062 -25.281 -10.844 1 97.5 72 ILE B CA 1
ATOM 4205 C C . ILE B 1 72 ? 19.422 -24.672 -12.195 1 97.5 72 ILE B C 1
ATOM 4207 O O . ILE B 1 72 ? 19.781 -23.5 -12.281 1 97.5 72 ILE B O 1
ATOM 4211 N N . ARG B 1 73 ? 19.375 -25.484 -13.234 1 95.62 73 ARG B N 1
ATOM 4212 C CA . ARG B 1 73 ? 19.641 -24.953 -14.57 1 95.62 73 ARG B CA 1
ATOM 4213 C C . ARG B 1 73 ? 18.625 -23.875 -14.953 1 95.62 73 ARG B C 1
ATOM 4215 O O . ARG B 1 73 ? 18.984 -22.859 -15.547 1 95.62 73 ARG B O 1
ATOM 4222 N N . HIS B 1 74 ? 17.422 -24.141 -14.672 1 96.5 74 HIS B N 1
ATOM 4223 C CA . HIS B 1 74 ? 16.375 -23.141 -14.906 1 96.5 74 HIS B CA 1
ATOM 4224 C C . HIS B 1 74 ? 16.672 -21.844 -14.18 1 96.5 74 HIS B C 1
ATOM 4226 O O . HIS B 1 74 ? 16.578 -20.766 -14.758 1 96.5 74 HIS B O 1
ATOM 4232 N N . LEU B 1 75 ? 17.016 -21.906 -12.922 1 97.81 75 LEU B N 1
ATOM 4233 C CA . LEU B 1 75 ? 17.297 -20.734 -12.109 1 97.81 75 LEU B CA 1
ATOM 4234 C C . LEU B 1 75 ? 18.5 -19.984 -12.656 1 97.81 75 LEU B C 1
ATOM 4236 O O . LEU B 1 75 ? 18.516 -18.75 -12.664 1 97.81 75 LEU B O 1
ATOM 4240 N N . GLU B 1 76 ? 19.469 -20.734 -13.164 1 97.06 76 GLU B N 1
ATOM 4241 C CA . GLU B 1 76 ? 20.625 -20.109 -13.797 1 97.06 76 GLU B CA 1
ATOM 4242 C C . GLU B 1 76 ? 20.234 -19.359 -15.062 1 97.06 76 GLU B C 1
ATOM 4244 O O . GLU B 1 76 ? 20.719 -18.266 -15.312 1 97.06 76 GLU B O 1
ATOM 4249 N N . GLU B 1 77 ? 19.406 -19.953 -15.82 1 95.88 77 GLU B N 1
ATOM 4250 C CA . GLU B 1 77 ? 18.938 -19.297 -17.047 1 95.88 77 GLU B CA 1
ATOM 4251 C C . GLU B 1 77 ? 18.172 -18.031 -16.719 1 95.88 77 GLU B C 1
ATOM 4253 O O . GLU B 1 77 ? 18.312 -17.016 -17.422 1 95.88 77 GLU B O 1
ATOM 4258 N N . VAL B 1 78 ? 17.359 -18.062 -15.703 1 95.56 78 VAL B N 1
ATOM 4259 C CA . VAL B 1 78 ? 16.594 -16.875 -15.289 1 95.56 78 VAL B CA 1
ATOM 4260 C C . VAL B 1 78 ? 17.562 -15.773 -14.859 1 95.56 78 VAL B C 1
ATOM 4262 O O . VAL B 1 78 ? 17.375 -14.609 -15.227 1 95.56 78 VAL B O 1
ATOM 4265 N N . ALA B 1 79 ? 18.516 -16.156 -14.047 1 94.88 79 ALA B N 1
ATOM 4266 C CA . ALA B 1 79 ? 19.516 -15.18 -13.594 1 94.88 79 ALA B CA 1
ATOM 4267 C C . ALA B 1 79 ? 20.25 -14.562 -14.773 1 94.88 79 ALA B C 1
ATOM 4269 O O . ALA B 1 79 ? 20.5 -13.352 -14.789 1 94.88 79 ALA B O 1
ATOM 4270 N N . ALA B 1 80 ? 20.609 -15.383 -15.719 1 95.38 80 ALA B N 1
ATOM 4271 C CA . ALA B 1 80 ? 21.312 -14.906 -16.906 1 95.38 80 ALA B CA 1
ATOM 4272 C C . ALA B 1 80 ? 20.438 -13.961 -17.719 1 95.38 80 ALA B C 1
ATOM 4274 O O . ALA B 1 80 ? 20.922 -12.961 -18.25 1 95.38 80 ALA B O 1
ATOM 4275 N N . PHE B 1 81 ? 19.266 -14.242 -17.844 1 93.88 81 PHE B N 1
ATOM 4276 C CA . PHE B 1 81 ? 18.328 -13.375 -18.562 1 93.88 81 PHE B CA 1
ATOM 4277 C C . PHE B 1 81 ? 18.219 -12.023 -17.859 1 93.88 81 PHE B C 1
ATOM 4279 O O . PHE B 1 81 ? 18.281 -10.977 -18.516 1 93.88 81 PHE B O 1
ATOM 4286 N N . ASN B 1 82 ? 18.047 -12.055 -16.562 1 88.69 82 ASN B N 1
ATOM 4287 C CA . ASN B 1 82 ? 17.875 -10.828 -15.789 1 88.69 82 ASN B CA 1
ATOM 4288 C C . ASN B 1 82 ? 19.109 -9.945 -15.844 1 88.69 82 ASN B C 1
ATOM 4290 O O . ASN B 1 82 ? 19 -8.719 -15.883 1 88.69 82 ASN B O 1
ATOM 4294 N N . SER B 1 83 ? 20.25 -10.523 -15.828 1 88.06 83 SER B N 1
ATOM 4295 C CA . SER B 1 83 ? 21.484 -9.766 -15.742 1 88.06 83 SER B CA 1
ATOM 4296 C C . SER B 1 83 ? 21.984 -9.352 -17.125 1 88.06 83 SER B C 1
ATOM 4298 O O . SER B 1 83 ? 22.484 -8.234 -17.297 1 88.06 83 SER B O 1
ATOM 4300 N N . LYS B 1 84 ? 21.859 -10.359 -18.219 1 89.94 84 LYS B N 1
ATOM 4301 C CA . LYS B 1 84 ? 22.516 -10.117 -19.5 1 89.94 84 LYS B CA 1
ATOM 4302 C C . LYS B 1 84 ? 21.531 -10.203 -20.656 1 89.94 84 LYS B C 1
ATOM 4304 O O . LYS B 1 84 ? 21.891 -9.961 -21.812 1 89.94 84 LYS B O 1
ATOM 4309 N N . GLY B 1 85 ? 20.266 -10.609 -20.344 1 89.75 85 GLY B N 1
ATOM 4310 C CA . GLY B 1 85 ? 19.266 -10.695 -21.391 1 89.75 85 GLY B CA 1
ATOM 4311 C C . GLY B 1 85 ? 19.359 -11.969 -22.219 1 89.75 85 GLY B C 1
ATOM 4312 O O . GLY B 1 85 ? 18.781 -12.062 -23.297 1 89.75 85 GLY B O 1
ATOM 4313 N N . VAL B 1 86 ? 20.094 -12.891 -21.703 1 92.38 86 VAL B N 1
ATOM 4314 C CA . VAL B 1 86 ? 20.266 -14.148 -22.406 1 92.38 86 VAL B CA 1
ATOM 4315 C C . VAL B 1 86 ? 18.984 -14.984 -22.297 1 92.38 86 VAL B C 1
ATOM 4317 O O . VAL B 1 86 ? 18.5 -15.234 -21.188 1 92.38 86 VAL B O 1
ATOM 4320 N N . LYS B 1 87 ? 18.516 -15.43 -23.422 1 90.69 87 LYS B N 1
ATOM 4321 C CA . LYS B 1 87 ? 17.281 -16.203 -23.422 1 90.69 87 LYS B CA 1
ATOM 4322 C C . LYS B 1 87 ? 17.531 -17.625 -22.922 1 90.69 87 LYS B C 1
ATOM 4324 O O . LYS B 1 87 ? 18.562 -18.234 -23.219 1 90.69 87 LYS B O 1
ATOM 4329 N N . GLY B 1 88 ? 16.641 -18.078 -22.188 1 91.56 88 GLY B N 1
ATOM 4330 C CA . GLY B 1 88 ? 16.703 -19.453 -21.703 1 91.56 88 GLY B CA 1
ATOM 4331 C C . GLY B 1 88 ? 16.203 -20.469 -22.703 1 91.56 88 GLY B C 1
ATOM 4332 O O . GLY B 1 88 ? 16.094 -20.156 -23.891 1 91.56 88 GLY B O 1
ATOM 4333 N N . THR B 1 89 ? 16.047 -21.719 -22.281 1 93.94 89 THR B N 1
ATOM 4334 C CA . THR B 1 89 ? 15.586 -22.828 -23.109 1 93.94 89 THR B CA 1
ATOM 4335 C C . THR B 1 89 ? 14.148 -23.203 -22.75 1 93.94 89 THR B C 1
ATOM 4337 O O . THR B 1 89 ? 13.648 -22.812 -21.688 1 93.94 89 THR B O 1
ATOM 4340 N N . PRO B 1 90 ? 13.469 -23.969 -23.609 1 95.62 90 PRO B N 1
ATOM 4341 C CA . PRO B 1 90 ? 12.086 -24.375 -23.344 1 95.62 90 PRO B CA 1
ATOM 4342 C C . PRO B 1 90 ? 11.969 -25.234 -22.094 1 95.62 90 PRO B C 1
ATOM 4344 O O . PRO B 1 90 ? 12.953 -25.844 -21.656 1 95.62 90 PRO B O 1
ATOM 4347 N N . TYR B 1 91 ? 10.82 -25.188 -21.531 1 96.38 91 TYR B N 1
ATOM 4348 C CA . TYR B 1 91 ? 10.43 -26.031 -20.406 1 96.38 91 TYR B CA 1
ATOM 4349 C C . TYR B 1 91 ? 9.797 -27.328 -20.891 1 96.38 91 TYR B C 1
ATOM 4351 O O . TYR B 1 91 ? 8.859 -27.312 -21.688 1 96.38 91 TYR B O 1
ATOM 4359 N N . VAL B 1 92 ? 10.305 -28.469 -20.469 1 97.81 92 VAL B N 1
ATOM 4360 C CA . VAL B 1 92 ? 9.641 -29.766 -20.625 1 97.81 92 VAL B CA 1
ATOM 4361 C C . VAL B 1 92 ? 9.484 -30.438 -19.266 1 97.81 92 VAL B C 1
ATOM 4363 O O . VAL B 1 92 ? 10.469 -30.625 -18.547 1 97.81 92 VAL B O 1
ATOM 4366 N N . GLY B 1 93 ? 8.312 -30.641 -18.859 1 98.19 93 GLY B N 1
ATOM 4367 C CA . GLY B 1 93 ? 8 -31.312 -17.609 1 98.19 93 GLY B CA 1
ATOM 4368 C C . GLY B 1 93 ? 7.188 -32.594 -17.797 1 98.19 93 GLY B C 1
ATOM 4369 O O . GLY B 1 93 ? 6.535 -32.75 -18.828 1 98.19 93 GLY B O 1
ATOM 4370 N N . VAL B 1 94 ? 7.316 -33.5 -16.812 1 98.69 94 VAL B N 1
ATOM 4371 C CA . VAL B 1 94 ? 6.598 -34.75 -16.875 1 98.69 94 VAL B CA 1
ATOM 4372 C C . VAL B 1 94 ? 5.879 -35 -15.555 1 98.69 94 VAL B C 1
ATOM 4374 O O . VAL B 1 94 ? 6.461 -34.844 -14.477 1 98.69 94 VAL B O 1
ATOM 4377 N N . GLY B 1 95 ? 4.641 -35.281 -15.641 1 98.81 95 GLY B N 1
ATOM 4378 C CA . GLY B 1 95 ? 3.854 -35.781 -14.516 1 98.81 95 GLY B CA 1
ATOM 4379 C C . GLY B 1 95 ? 3.273 -37.156 -14.742 1 98.81 95 GLY B C 1
ATOM 4380 O O . GLY B 1 95 ? 2.908 -37.5 -15.867 1 98.81 95 GLY B O 1
ATOM 4381 N N . LEU B 1 96 ? 3.205 -37.938 -13.688 1 98.75 96 LEU B N 1
ATOM 4382 C CA . LEU B 1 96 ? 2.668 -39.312 -13.758 1 98.75 96 LEU B CA 1
ATOM 4383 C C . LEU B 1 96 ? 1.499 -39.469 -12.797 1 98.75 96 LEU B C 1
ATOM 4385 O O . LEU B 1 96 ? 1.521 -38.938 -11.688 1 98.75 96 LEU B O 1
ATOM 4389 N N . THR B 1 97 ? 0.502 -40.25 -13.242 1 98.06 97 THR B N 1
ATOM 4390 C CA . THR B 1 97 ? -0.569 -40.656 -12.352 1 98.06 97 THR B CA 1
ATOM 4391 C C . THR B 1 97 ? -0.179 -41.938 -11.602 1 98.06 97 THR B C 1
ATOM 4393 O O . THR B 1 97 ? 0.87 -42.531 -11.867 1 98.06 97 THR B O 1
ATOM 4396 N N . ALA B 1 98 ? -1.012 -42.281 -10.609 1 95.94 98 ALA B N 1
ATOM 4397 C CA . ALA B 1 98 ? -0.804 -43.562 -9.969 1 95.94 98 ALA B CA 1
ATOM 4398 C C . ALA B 1 98 ? -0.85 -44.688 -10.992 1 95.94 98 ALA B C 1
ATOM 4400 O O . ALA B 1 98 ? -0.046 -45.625 -10.93 1 95.94 98 ALA B O 1
ATOM 4401 N N . ASP B 1 99 ? -1.769 -44.625 -11.883 1 96.12 99 ASP B N 1
ATOM 4402 C CA . ASP B 1 99 ? -1.866 -45.594 -12.961 1 96.12 99 ASP B CA 1
ATOM 4403 C C . ASP B 1 99 ? -0.603 -45.594 -13.82 1 96.12 99 ASP B C 1
ATOM 4405 O O . ASP B 1 99 ? -0.196 -46.656 -14.336 1 96.12 99 ASP B O 1
ATOM 4409 N N . GLY B 1 100 ? -0.039 -44.406 -13.961 1 98.06 100 GLY B N 1
ATOM 4410 C CA . GLY B 1 100 ? 1.221 -44.344 -14.688 1 98.06 100 GLY B CA 1
ATOM 4411 C C . GLY B 1 100 ? 2.342 -45.125 -14.016 1 98.06 100 GLY B C 1
ATOM 4412 O O . GLY B 1 100 ? 3.109 -45.812 -14.688 1 98.06 100 GLY B O 1
ATOM 4413 N N . TYR B 1 101 ? 2.438 -45.031 -12.742 1 97.94 101 TYR B N 1
ATOM 4414 C CA . TYR B 1 101 ? 3.426 -45.781 -11.992 1 97.94 101 TYR B CA 1
ATOM 4415 C C . TYR B 1 101 ? 3.174 -47.281 -12.141 1 97.94 101 TYR B C 1
ATOM 4417 O O . TYR B 1 101 ? 4.113 -48.062 -12.297 1 97.94 101 TYR B O 1
ATOM 4425 N N . ARG B 1 102 ? 1.957 -47.656 -12.094 1 96.44 102 ARG B N 1
ATOM 4426 C CA . ARG B 1 102 ? 1.589 -49.031 -12.297 1 96.44 102 ARG B CA 1
ATOM 4427 C C . ARG B 1 102 ? 1.992 -49.531 -13.688 1 96.44 102 ARG B C 1
ATOM 4429 O O . ARG B 1 102 ? 2.562 -50.625 -13.828 1 96.44 102 ARG B O 1
ATOM 4436 N N . ALA B 1 103 ? 1.645 -48.719 -14.648 1 97.44 103 ALA B N 1
ATOM 4437 C CA . ALA B 1 103 ? 1.944 -49.062 -16.031 1 97.44 103 ALA B CA 1
ATOM 4438 C C . ALA B 1 103 ? 3.447 -49.219 -16.25 1 97.44 103 ALA B C 1
ATOM 4440 O O . ALA B 1 103 ? 3.887 -50 -17.109 1 97.44 103 ALA B O 1
ATOM 4441 N N . LEU B 1 104 ? 4.238 -48.562 -15.461 1 97.62 104 LEU B N 1
ATOM 4442 C CA . LEU B 1 104 ? 5.691 -48.625 -15.562 1 97.62 104 LEU B CA 1
ATOM 4443 C C . LEU B 1 104 ? 6.254 -49.812 -14.836 1 97.62 104 LEU B C 1
ATOM 4445 O O . LEU B 1 104 ? 7.441 -50.125 -14.953 1 97.62 104 LEU B O 1
ATOM 4449 N N . GLY B 1 105 ? 5.391 -50.5 -14.062 1 96.62 105 GLY B N 1
ATOM 4450 C CA . GLY B 1 105 ? 5.832 -51.656 -13.312 1 96.62 105 GLY B CA 1
ATOM 4451 C C . GLY B 1 105 ? 6.559 -51.281 -12.031 1 96.62 105 GLY B C 1
ATOM 4452 O O . GLY B 1 105 ? 7.324 -52.094 -11.5 1 96.62 105 GLY B O 1
ATOM 4453 N N . ILE B 1 106 ? 6.352 -50.094 -11.562 1 97.12 106 ILE B N 1
ATOM 4454 C CA . ILE B 1 106 ? 6.969 -49.688 -10.305 1 97.12 106 ILE B CA 1
ATOM 4455 C C . ILE B 1 106 ? 6.219 -50.281 -9.133 1 97.12 106 ILE B C 1
ATOM 4457 O O . ILE B 1 106 ? 4.988 -50.25 -9.078 1 97.12 106 ILE B O 1
ATOM 4461 N N . PRO B 1 107 ? 6.949 -50.844 -8.164 1 95.75 107 PRO B N 1
ATOM 4462 C CA . PRO B 1 107 ? 6.266 -51.375 -6.988 1 95.75 107 PRO B CA 1
ATOM 4463 C C . PRO B 1 107 ? 5.496 -50.312 -6.215 1 95.75 107 PRO B C 1
ATOM 4465 O O . PRO B 1 107 ? 5.906 -49.156 -6.184 1 95.75 107 PRO B O 1
ATOM 4468 N N . GLU B 1 108 ? 4.496 -50.75 -5.59 1 94.38 108 GLU B N 1
ATOM 4469 C CA . GLU B 1 108 ? 3.541 -49.844 -4.961 1 94.38 108 GLU B CA 1
ATOM 4470 C C . GLU B 1 108 ? 4.219 -48.938 -3.918 1 94.38 108 GLU B C 1
ATOM 4472 O O . GLU B 1 108 ? 3.82 -47.812 -3.717 1 94.38 108 GLU B O 1
ATOM 4477 N N . HIS B 1 109 ? 5.195 -49.438 -3.225 1 93.12 109 HIS B N 1
ATOM 4478 C CA . HIS B 1 109 ? 5.883 -48.656 -2.205 1 93.12 109 HIS B CA 1
ATOM 4479 C C . HIS B 1 109 ? 6.59 -47.469 -2.822 1 93.12 109 HIS B C 1
ATOM 4481 O O . HIS B 1 109 ? 6.941 -46.531 -2.115 1 93.12 109 HIS B O 1
ATOM 4487 N N . GLY B 1 110 ? 6.77 -47.469 -4.137 1 95.06 110 GLY B N 1
ATOM 4488 C CA . GLY B 1 110 ? 7.398 -46.375 -4.844 1 95.06 110 GLY B CA 1
ATOM 4489 C C . GLY B 1 110 ? 6.398 -45.375 -5.402 1 95.06 110 GLY B C 1
ATOM 4490 O O . GLY B 1 110 ? 6.785 -44.344 -5.949 1 95.06 110 GLY B O 1
ATOM 4491 N N . TRP B 1 111 ? 5.086 -45.688 -5.25 1 95.19 111 TRP B N 1
ATOM 4492 C CA . TRP B 1 111 ? 4.051 -44.781 -5.738 1 95.19 111 TRP B CA 1
ATOM 4493 C C . TRP B 1 111 ? 3.939 -43.562 -4.844 1 95.19 111 TRP B C 1
ATOM 4495 O O . TRP B 1 111 ? 4.215 -43.625 -3.643 1 95.19 111 TRP B O 1
ATOM 4505 N N . PRO B 1 112 ? 3.619 -42.406 -5.461 1 93.31 112 PRO B N 1
ATOM 4506 C CA . PRO B 1 112 ? 3.26 -41.281 -4.582 1 93.31 112 PRO B CA 1
ATOM 4507 C C . PRO B 1 112 ? 2.18 -41.656 -3.566 1 93.31 112 PRO B C 1
ATOM 4509 O O . PRO B 1 112 ? 1.224 -42.344 -3.908 1 93.31 112 PRO B O 1
ATOM 4512 N N . SER B 1 113 ? 2.297 -41.156 -2.338 1 93.94 113 SER B N 1
ATOM 4513 C CA . SER B 1 113 ? 1.496 -41.688 -1.236 1 93.94 113 SER B CA 1
ATOM 4514 C C . SER B 1 113 ? 0.246 -40.844 -1.01 1 93.94 113 SER B C 1
ATOM 4516 O O . SER B 1 113 ? -0.663 -41.25 -0.284 1 93.94 113 SER B O 1
ATOM 4518 N N . ASP B 1 114 ? 0.122 -39.688 -1.568 1 96.19 114 ASP B N 1
ATOM 4519 C CA . ASP B 1 114 ? -1.055 -38.844 -1.382 1 96.19 114 ASP B CA 1
ATOM 4520 C C . ASP B 1 114 ? -2.326 -39.594 -1.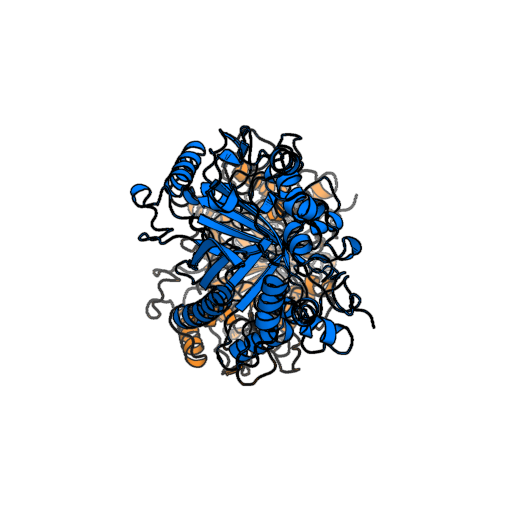805 1 96.19 114 ASP B C 1
ATOM 4522 O O . ASP B 1 114 ? -2.422 -40.062 -2.934 1 96.19 114 ASP B O 1
ATOM 4526 N N . PRO B 1 115 ? -3.295 -39.656 -0.924 1 96.25 115 PRO B N 1
ATOM 4527 C CA . PRO B 1 115 ? -4.492 -40.438 -1.258 1 96.25 115 PRO B CA 1
ATOM 4528 C C . PRO B 1 115 ? -5.258 -39.844 -2.445 1 96.25 115 PRO B C 1
ATOM 4530 O O . PRO B 1 115 ? -5.891 -40.594 -3.197 1 96.25 115 PRO B O 1
ATOM 4533 N N . SER B 1 116 ? -5.215 -38.594 -2.627 1 96.88 116 SER B N 1
ATOM 4534 C CA . SER B 1 116 ? -5.926 -37.969 -3.732 1 96.88 116 SER B CA 1
ATOM 4535 C C . SER B 1 116 ? -5.336 -38.375 -5.078 1 96.88 116 SER B C 1
ATOM 4537 O O . SER B 1 116 ? -6.074 -38.656 -6.023 1 96.88 116 SER B O 1
ATOM 4539 N N . VAL B 1 117 ? -4.008 -38.406 -5.172 1 95.62 117 VAL B N 1
ATOM 4540 C CA . VAL B 1 117 ? -3.369 -38.812 -6.414 1 95.62 117 VAL B CA 1
ATOM 4541 C C . VAL B 1 117 ? -3.666 -40.281 -6.684 1 95.62 117 VAL B C 1
ATOM 4543 O O . VAL B 1 117 ? -3.844 -40.688 -7.836 1 95.62 117 VAL B O 1
ATOM 4546 N N . ARG B 1 118 ? -3.73 -41.062 -5.641 1 95.75 118 ARG B N 1
ATOM 4547 C CA . ARG B 1 118 ? -4.02 -42.5 -5.789 1 95.75 118 ARG B CA 1
ATOM 4548 C C . ARG B 1 118 ? -5.445 -42.719 -6.281 1 95.75 118 ARG B C 1
ATOM 4550 O O . ARG B 1 118 ? -5.695 -43.625 -7.086 1 95.75 118 ARG B O 1
ATOM 4557 N N . ARG B 1 119 ? -6.324 -41.875 -5.781 1 94.81 119 ARG B N 1
ATOM 4558 C CA . ARG B 1 119 ? -7.73 -42 -6.16 1 94.81 119 ARG B CA 1
ATOM 4559 C C . ARG B 1 119 ? -7.973 -41.406 -7.551 1 94.81 119 ARG B C 1
ATOM 4561 O O . ARG B 1 119 ? -8.727 -42 -8.344 1 94.81 119 ARG B O 1
ATOM 4568 N N . GLY B 1 120 ? -7.305 -40.344 -7.891 1 95.81 120 GLY B N 1
ATOM 4569 C CA . GLY B 1 120 ? -7.512 -39.656 -9.148 1 95.81 120 GLY B CA 1
ATOM 4570 C C . GLY B 1 120 ? -8.656 -38.656 -9.094 1 95.81 120 GLY B C 1
ATOM 4571 O O . GLY B 1 120 ? -9.484 -38.719 -8.18 1 95.81 120 GLY B O 1
ATOM 4572 N N . MET B 1 121 ? -8.766 -37.875 -10.094 1 96.94 121 MET B N 1
ATOM 4573 C CA . MET B 1 121 ? -9.719 -36.781 -10.086 1 96.94 121 MET B CA 1
ATOM 4574 C C . MET B 1 121 ? -11.102 -37.25 -10.539 1 96.94 121 MET B C 1
ATOM 4576 O O . MET B 1 121 ? -12.117 -36.656 -10.172 1 96.94 121 MET B O 1
ATOM 4580 N N . THR B 1 122 ? -11.172 -38.312 -11.328 1 96.19 122 THR B N 1
ATOM 4581 C CA . THR B 1 122 ? -12.438 -38.781 -11.867 1 96.19 122 THR B CA 1
ATOM 4582 C C . THR B 1 122 ? -13.164 -39.688 -10.859 1 96.19 122 THR B C 1
ATOM 4584 O O . THR B 1 122 ? -14.297 -40.094 -11.086 1 96.19 122 THR B O 1
ATOM 4587 N N . ASN B 1 123 ? -12.438 -40 -9.781 1 95.56 123 ASN B N 1
ATOM 4588 C CA . ASN B 1 123 ? -13.062 -40.812 -8.75 1 95.56 123 ASN B CA 1
ATOM 4589 C C . ASN B 1 123 ? -14.305 -40.156 -8.172 1 95.56 123 ASN B C 1
ATOM 4591 O O . ASN B 1 123 ? -14.312 -38.938 -7.941 1 95.56 123 ASN B O 1
ATOM 4595 N N . ASN B 1 124 ? -15.328 -40.938 -7.875 1 95 124 ASN B N 1
ATOM 4596 C CA . ASN B 1 124 ? -16.594 -40.438 -7.379 1 95 124 ASN B CA 1
ATOM 4597 C C . ASN B 1 124 ? -16.422 -39.688 -6.055 1 95 124 ASN B C 1
ATOM 4599 O O . ASN B 1 124 ? -17.078 -38.688 -5.812 1 95 124 ASN B O 1
ATOM 4603 N N . GLU B 1 125 ? -15.648 -40.188 -5.254 1 94.75 125 GLU B N 1
ATOM 4604 C CA . GLU B 1 125 ? -15.398 -39.531 -3.969 1 94.75 125 GLU B CA 1
ATOM 4605 C C . GLU B 1 125 ? -14.75 -38.188 -4.156 1 94.75 125 GLU B C 1
ATOM 4607 O O . GLU B 1 125 ? -15.094 -37.219 -3.467 1 94.75 125 GLU B O 1
ATOM 4612 N N . THR B 1 126 ? -13.742 -38.125 -5.035 1 95.88 126 THR B N 1
ATOM 4613 C CA . THR B 1 126 ? -13.078 -36.844 -5.328 1 95.88 126 THR B CA 1
ATOM 4614 C C . THR B 1 126 ? -14.07 -35.844 -5.902 1 95.88 126 THR B C 1
ATOM 4616 O O . THR B 1 126 ? -14.141 -34.688 -5.441 1 95.88 126 THR B O 1
ATOM 4619 N N . VAL B 1 127 ? -14.836 -36.25 -6.84 1 96 127 VAL B N 1
ATOM 4620 C CA . VAL B 1 127 ? -15.82 -35.406 -7.508 1 96 127 VAL B CA 1
ATOM 4621 C C . VAL B 1 127 ? -16.812 -34.875 -6.484 1 96 127 VAL B C 1
ATOM 4623 O O . VAL B 1 127 ? -17.125 -33.688 -6.469 1 96 127 VAL B O 1
ATOM 4626 N N . ALA B 1 128 ? -17.281 -35.75 -5.625 1 94.56 128 ALA B N 1
ATOM 4627 C CA . ALA B 1 128 ? -18.25 -35.375 -4.605 1 94.56 128 ALA B CA 1
ATOM 4628 C C . ALA B 1 128 ? -17.641 -34.406 -3.604 1 94.56 128 ALA B C 1
ATOM 4630 O O . ALA B 1 128 ? -18.266 -33.406 -3.221 1 94.56 128 ALA B O 1
ATOM 4631 N N . THR B 1 129 ? -16.469 -34.688 -3.25 1 92 129 THR B N 1
ATOM 4632 C CA . THR B 1 129 ? -15.758 -33.875 -2.264 1 92 129 THR B CA 1
ATOM 4633 C C . THR B 1 129 ? -15.547 -32.469 -2.785 1 92 129 THR B C 1
ATOM 4635 O O . THR B 1 129 ? -15.68 -31.484 -2.037 1 92 129 THR B O 1
ATOM 4638 N N . LEU B 1 130 ? -15.25 -32.281 -4.016 1 95.62 130 LEU B N 1
ATOM 4639 C CA . LEU B 1 130 ? -14.875 -31.016 -4.594 1 95.62 130 LEU B CA 1
ATOM 4640 C C . LEU B 1 130 ? -16.078 -30.297 -5.176 1 95.62 130 LEU B C 1
ATOM 4642 O O . LEU B 1 130 ? -15.992 -29.125 -5.562 1 95.62 130 LEU B O 1
ATOM 4646 N N . GLY B 1 131 ? -17.234 -30.953 -5.184 1 94.5 131 GLY B N 1
ATOM 4647 C CA . GLY B 1 131 ? -18.406 -30.375 -5.82 1 94.5 131 GLY B CA 1
ATOM 4648 C C . GLY B 1 131 ? -18.25 -30.188 -7.316 1 94.5 131 GLY B C 1
ATOM 4649 O O . GLY B 1 131 ? -18.781 -29.234 -7.895 1 94.5 131 GLY B O 1
ATOM 4650 N N . ASP B 1 132 ? -17.453 -31.062 -7.965 1 94.94 132 ASP B N 1
ATOM 4651 C CA . ASP B 1 132 ? -17.203 -30.984 -9.398 1 94.94 132 ASP B CA 1
ATOM 4652 C C . ASP B 1 132 ? -18.406 -31.5 -10.195 1 94.94 132 ASP B C 1
ATOM 4654 O O . ASP B 1 132 ? -19.219 -32.25 -9.672 1 94.94 132 ASP B O 1
ATOM 4658 N N . PRO B 1 133 ? -18.5 -31.016 -11.453 1 93.75 133 PRO B N 1
ATOM 4659 C CA . PRO B 1 133 ? -19.547 -31.594 -12.305 1 93.75 133 PRO B CA 1
ATOM 4660 C C . PRO B 1 133 ? -19.328 -33.062 -12.586 1 93.75 133 PRO B C 1
ATOM 4662 O O . PRO B 1 133 ? -18.203 -33.594 -12.422 1 93.75 133 PRO B O 1
ATOM 4665 N N . ASP B 1 134 ? -20.391 -33.625 -13.094 1 94 134 ASP B N 1
ATOM 4666 C CA . ASP B 1 134 ? -20.312 -35.062 -13.438 1 94 134 ASP B CA 1
ATOM 4667 C C . ASP B 1 134 ? -19.234 -35.312 -14.492 1 94 134 ASP B C 1
ATOM 4669 O O . ASP B 1 134 ? -19.156 -34.594 -15.492 1 94 134 ASP B O 1
ATOM 4673 N N . VAL B 1 135 ? -18.5 -36.344 -14.242 1 95.44 135 VAL B N 1
ATOM 4674 C CA . VAL B 1 135 ? -17.359 -36.656 -15.086 1 95.44 135 VAL B CA 1
ATOM 4675 C C . VAL B 1 135 ? -17.844 -36.906 -16.516 1 95.44 135 VAL B C 1
ATOM 4677 O O . VAL B 1 135 ? -17.109 -36.594 -17.484 1 95.44 135 VAL B O 1
ATOM 4680 N N . ASP B 1 136 ? -19.094 -37.375 -16.656 1 94.38 136 ASP B N 1
ATOM 4681 C CA . ASP B 1 136 ? -19.641 -37.656 -17.984 1 94.38 136 ASP B CA 1
ATOM 4682 C C . ASP B 1 136 ? -19.688 -36.406 -18.859 1 94.38 136 ASP B C 1
ATOM 4684 O O . ASP B 1 136 ? -19.734 -36.531 -20.078 1 94.38 136 ASP B O 1
ATOM 4688 N N . GLY B 1 137 ? -19.656 -35.281 -18.25 1 93.75 137 GLY B N 1
ATOM 4689 C CA . GLY B 1 137 ? -19.719 -34.031 -18.984 1 93.75 137 GLY B CA 1
ATOM 4690 C C . GLY B 1 137 ? -18.344 -33.438 -19.266 1 93.75 137 GLY B C 1
ATOM 4691 O O . GLY B 1 137 ? -18.25 -32.375 -19.875 1 93.75 137 GLY B O 1
ATOM 4692 N N . TRP B 1 138 ? -17.281 -34.156 -18.828 1 96.5 138 TRP B N 1
ATOM 4693 C CA . TRP B 1 138 ? -15.938 -33.625 -19.062 1 96.5 138 TRP B CA 1
ATOM 4694 C C . TRP B 1 138 ? -15.539 -33.781 -20.516 1 96.5 138 TRP B C 1
ATOM 4696 O O . TRP B 1 138 ? -16.172 -34.531 -21.281 1 96.5 138 TRP B O 1
ATOM 4706 N N . GLU B 1 139 ? -14.531 -32.969 -20.953 1 94.5 139 GLU B N 1
ATOM 4707 C CA . GLU B 1 139 ? -14.008 -33.094 -22.312 1 94.5 139 GLU B CA 1
ATOM 4708 C C . GLU B 1 139 ? -13.359 -34.438 -22.547 1 94.5 139 GLU B C 1
ATOM 4710 O O . GLU B 1 139 ? -12.695 -34.969 -21.656 1 94.5 139 GLU B O 1
ATOM 4715 N N . GLY B 1 140 ? -13.477 -35 -23.641 1 88.25 140 GLY B N 1
ATOM 4716 C CA . GLY B 1 140 ? -13.234 -36.375 -24.047 1 88.25 140 GLY B CA 1
ATOM 4717 C C . GLY B 1 140 ? -11.953 -36.969 -23.469 1 88.25 140 GLY B C 1
ATOM 4718 O O . GLY B 1 140 ? -11.992 -37.969 -22.766 1 88.25 140 GLY B O 1
ATOM 4719 N N . HIS B 1 141 ? -10.805 -36.406 -23.672 1 91.31 141 HIS B N 1
ATOM 4720 C CA . HIS B 1 141 ? -9.594 -37.094 -23.219 1 91.31 141 HIS B CA 1
ATOM 4721 C C . HIS B 1 141 ? -9.539 -37.156 -21.703 1 91.31 141 HIS B C 1
ATOM 4723 O O . HIS B 1 141 ? -8.805 -37.969 -21.141 1 91.31 141 HIS B O 1
ATOM 4729 N N . PHE B 1 142 ? -10.344 -36.344 -21 1 95.44 142 PHE B N 1
ATOM 4730 C CA . PHE B 1 142 ? -10.336 -36.344 -19.547 1 95.44 142 PHE B CA 1
ATOM 4731 C C . PHE B 1 142 ? -11.188 -37.5 -19.016 1 95.44 142 PHE B C 1
ATOM 4733 O O . PHE B 1 142 ? -11.156 -37.812 -17.812 1 95.44 142 PHE B O 1
ATOM 4740 N N . LEU B 1 143 ? -11.922 -38.125 -19.906 1 93.06 143 LEU B N 1
ATOM 4741 C CA . LEU B 1 143 ? -12.75 -39.25 -19.547 1 93.06 143 LEU B CA 1
ATOM 4742 C C . LEU B 1 143 ? -11.922 -40.531 -19.484 1 93.06 143 LEU B C 1
ATOM 4744 O O . LEU B 1 143 ? -12.359 -41.562 -18.938 1 93.06 143 LEU B O 1
ATOM 4748 N N . GLN B 1 144 ? -10.789 -40.438 -20 1 91.38 144 GLN B N 1
ATOM 4749 C CA . GLN B 1 144 ? -9.922 -41.625 -20.078 1 91.38 144 GLN B CA 1
ATOM 4750 C C . GLN B 1 144 ? -8.906 -41.625 -18.938 1 91.38 144 GLN B C 1
ATOM 4752 O O . GLN B 1 144 ? -8.531 -40.562 -18.438 1 91.38 144 GLN B O 1
ATOM 4757 N N . LYS B 1 145 ? -8.555 -42.844 -18.609 1 92.25 145 LYS B N 1
ATOM 4758 C CA . LYS B 1 145 ? -7.457 -42.969 -17.656 1 92.25 145 LYS B CA 1
ATOM 4759 C C . LYS B 1 145 ? -6.125 -42.594 -18.297 1 92.25 145 LYS B C 1
ATOM 4761 O O . LYS B 1 145 ? -5.723 -43.188 -19.297 1 92.25 145 LYS B O 1
ATOM 4766 N N . MET B 1 146 ? -5.543 -41.562 -17.859 1 96.69 146 MET B N 1
ATOM 4767 C CA . MET B 1 146 ? -4.254 -41.156 -18.391 1 96.69 146 MET B CA 1
ATOM 4768 C C . MET B 1 146 ? -3.115 -41.562 -17.469 1 96.69 146 MET B C 1
ATOM 4770 O O . MET B 1 146 ? -3.311 -41.75 -16.266 1 96.69 146 MET B O 1
ATOM 4774 N N . ASP B 1 147 ? -1.985 -41.875 -18.031 1 98.5 147 ASP B N 1
ATOM 4775 C CA . ASP B 1 147 ? -0.831 -42.375 -17.281 1 98.5 147 ASP B CA 1
ATOM 4776 C C . ASP B 1 147 ? 0.187 -41.25 -17.047 1 98.5 147 ASP B C 1
ATOM 4778 O O . ASP B 1 147 ? 0.937 -41.312 -16.062 1 98.5 147 ASP B O 1
ATOM 4782 N N . ALA B 1 148 ? 0.192 -40.25 -17.938 1 98.81 148 ALA B N 1
ATOM 4783 C CA . ALA B 1 148 ? 1.225 -39.25 -17.844 1 98.81 148 ALA B CA 1
ATOM 4784 C C . ALA B 1 148 ? 0.78 -37.938 -18.531 1 98.81 148 ALA B C 1
ATOM 4786 O O . ALA B 1 148 ? -0.174 -37.969 -19.312 1 98.81 148 ALA B O 1
ATOM 4787 N N . VAL B 1 149 ? 1.406 -36.906 -18.188 1 98.81 149 VAL B N 1
ATOM 4788 C CA . VAL B 1 149 ? 1.315 -35.625 -18.906 1 98.81 149 VAL B CA 1
ATOM 4789 C C . VAL B 1 149 ? 2.717 -35.094 -19.203 1 98.81 149 VAL B C 1
ATOM 4791 O O . VAL B 1 149 ? 3.623 -35.219 -18.375 1 98.81 149 VAL B O 1
ATOM 4794 N N . ILE B 1 150 ? 2.93 -34.625 -20.359 1 98.81 150 ILE B N 1
ATOM 4795 C CA . ILE B 1 150 ? 4.141 -33.906 -20.719 1 98.81 150 ILE B CA 1
ATOM 4796 C C . ILE B 1 150 ? 3.801 -32.438 -20.984 1 98.81 150 ILE B C 1
ATOM 4798 O O . ILE B 1 150 ? 2.873 -32.125 -21.734 1 98.81 150 ILE B O 1
ATOM 4802 N N . LEU B 1 151 ? 4.438 -31.562 -20.297 1 98.75 151 LEU B N 1
ATOM 4803 C CA . LEU B 1 151 ? 4.316 -30.125 -20.5 1 98.75 151 LEU B CA 1
ATOM 4804 C C . LEU B 1 151 ? 5.473 -29.594 -21.344 1 98.75 151 LEU B C 1
ATOM 4806 O O . LEU B 1 151 ? 6.637 -29.906 -21.078 1 98.75 151 LEU B O 1
ATOM 4810 N N . VAL B 1 152 ? 5.168 -28.844 -22.375 1 98.25 152 VAL B N 1
ATOM 4811 C CA . VAL B 1 152 ? 6.164 -28.188 -23.219 1 98.25 152 VAL B CA 1
ATOM 4812 C C . VAL B 1 152 ? 5.84 -26.688 -23.328 1 98.25 152 VAL B C 1
ATOM 4814 O O . VAL B 1 152 ? 4.797 -26.312 -23.875 1 98.25 152 VAL B O 1
ATOM 4817 N N . GLY B 1 153 ? 6.695 -25.875 -22.766 1 97.12 153 GLY B N 1
ATOM 4818 C CA . GLY B 1 153 ? 6.414 -24.453 -22.781 1 97.12 153 GLY B CA 1
ATOM 4819 C C . GLY B 1 153 ? 7.648 -23.609 -23.016 1 97.12 153 GLY B C 1
ATOM 4820 O O . GLY B 1 153 ? 8.773 -24.047 -22.781 1 97.12 153 GLY B O 1
ATOM 4821 N N . ASP B 1 154 ? 7.398 -22.406 -23.516 1 96.69 154 ASP B N 1
ATOM 4822 C CA . ASP B 1 154 ? 8.453 -21.406 -23.656 1 96.69 154 ASP B CA 1
ATOM 4823 C C . ASP B 1 154 ? 7.867 -20.016 -23.844 1 96.69 154 ASP B C 1
ATOM 4825 O O . ASP B 1 154 ? 6.652 -19.859 -23.969 1 96.69 154 ASP B O 1
ATOM 4829 N N . GLN B 1 155 ? 8.742 -19.094 -23.703 1 95.56 155 GLN B N 1
ATOM 4830 C CA . GLN B 1 155 ? 8.391 -17.688 -23.938 1 95.56 155 GLN B CA 1
ATOM 4831 C C . GLN B 1 155 ? 8.062 -17.453 -25.422 1 95.56 155 GLN B C 1
ATOM 4833 O O . GLN B 1 155 ? 7.219 -16.609 -25.734 1 95.56 155 GLN B O 1
ATOM 4838 N N . LEU B 1 156 ? 8.719 -18.203 -26.312 1 95.81 156 LEU B N 1
ATOM 4839 C CA . LEU B 1 156 ? 8.539 -18.016 -27.75 1 95.81 156 LEU B CA 1
ATOM 4840 C C . LEU B 1 156 ? 7.801 -19.219 -28.344 1 95.81 156 LEU B C 1
ATOM 4842 O O . LEU B 1 156 ? 8.047 -20.359 -27.969 1 95.81 156 LEU B O 1
ATOM 4846 N N . ALA B 1 157 ? 6.914 -18.922 -29.281 1 96.56 157 ALA B N 1
ATOM 4847 C CA . ALA B 1 157 ? 6.152 -19.969 -29.953 1 96.56 157 ALA B CA 1
ATOM 4848 C C . ALA B 1 157 ? 7.07 -20.891 -30.75 1 96.56 157 ALA B C 1
ATOM 4850 O O . ALA B 1 157 ? 6.902 -22.109 -30.734 1 96.56 157 ALA B O 1
ATOM 4851 N N . GLU B 1 158 ? 8.023 -20.312 -31.406 1 96.88 158 GLU B N 1
ATOM 4852 C CA . GLU B 1 158 ? 8.898 -21.078 -32.281 1 96.88 158 GLU B CA 1
ATOM 4853 C C . GLU B 1 158 ? 9.695 -22.125 -31.516 1 96.88 158 GLU B C 1
ATOM 4855 O O . GLU B 1 158 ? 9.75 -23.281 -31.922 1 96.88 158 GLU B O 1
ATOM 4860 N N . THR B 1 159 ? 10.391 -21.703 -30.438 1 95.75 159 THR B N 1
ATOM 4861 C CA . THR B 1 159 ? 11.195 -22.641 -29.656 1 95.75 159 THR B CA 1
ATOM 4862 C C . THR B 1 159 ? 10.312 -23.672 -28.953 1 95.75 159 THR B C 1
ATOM 4864 O O . THR B 1 159 ? 10.703 -24.828 -28.797 1 95.75 159 THR B O 1
ATOM 4867 N N . ARG B 1 160 ? 9.156 -23.219 -28.547 1 96.69 160 ARG B N 1
ATOM 4868 C CA . ARG B 1 160 ? 8.195 -24.172 -28 1 96.69 160 ARG B CA 1
ATOM 4869 C C . ARG B 1 160 ? 7.809 -25.219 -29.031 1 96.69 160 ARG B C 1
ATOM 4871 O O . ARG B 1 160 ? 7.793 -26.406 -28.75 1 96.69 160 ARG B O 1
ATOM 4878 N N . ASP B 1 161 ? 7.516 -24.812 -30.297 1 97.25 161 ASP B N 1
ATOM 4879 C CA . ASP B 1 161 ? 7.109 -25.703 -31.375 1 97.25 161 ASP B CA 1
ATOM 4880 C C . ASP B 1 161 ? 8.211 -26.719 -31.688 1 97.25 161 ASP B C 1
ATOM 4882 O O . ASP B 1 161 ? 7.926 -27.891 -31.938 1 97.25 161 ASP B O 1
ATOM 4886 N N . ILE B 1 162 ? 9.406 -26.266 -31.688 1 96.38 162 ILE B N 1
ATOM 4887 C CA . ILE B 1 162 ? 10.539 -27.141 -31.969 1 96.38 162 ILE B CA 1
ATOM 4888 C C . ILE B 1 162 ? 10.648 -28.219 -30.891 1 96.38 162 ILE B C 1
ATOM 4890 O O . ILE B 1 162 ? 10.797 -29.406 -31.203 1 96.38 162 ILE B O 1
ATOM 4894 N N . ALA B 1 163 ? 10.594 -27.797 -29.641 1 96.25 163 ALA B N 1
ATOM 4895 C CA . ALA B 1 163 ? 10.656 -28.75 -28.531 1 96.25 163 ALA B CA 1
ATOM 4896 C C . ALA B 1 163 ? 9.484 -29.719 -28.578 1 96.25 163 ALA B C 1
ATOM 4898 O O . ALA B 1 163 ? 9.656 -30.922 -28.359 1 96.25 163 ALA B O 1
ATOM 4899 N N . GLU B 1 164 ? 8.312 -29.188 -28.875 1 97.62 164 GLU B N 1
ATOM 4900 C CA . GLU B 1 164 ? 7.125 -30.031 -28.953 1 97.62 164 GLU B CA 1
ATOM 4901 C C . GLU B 1 164 ? 7.273 -31.078 -30.062 1 97.62 164 GLU B C 1
ATOM 4903 O O . GLU B 1 164 ? 6.914 -32.25 -29.875 1 97.62 164 GLU B O 1
ATOM 4908 N N . ARG B 1 165 ? 7.727 -30.672 -31.188 1 97.19 165 ARG B N 1
ATOM 4909 C CA . ARG B 1 165 ? 7.934 -31.609 -32.281 1 97.19 165 ARG B CA 1
ATOM 4910 C C . ARG B 1 165 ? 8.891 -32.719 -31.891 1 97.19 165 ARG B C 1
ATOM 4912 O O . ARG B 1 165 ? 8.68 -33.875 -32.25 1 97.19 165 ARG B O 1
ATOM 4919 N N . ARG B 1 166 ? 9.922 -32.344 -31.234 1 96.5 166 ARG B N 1
ATOM 4920 C CA . ARG B 1 166 ? 10.875 -33.344 -30.766 1 96.5 166 ARG B CA 1
ATOM 4921 C C . ARG B 1 166 ? 10.203 -34.375 -29.828 1 96.5 166 ARG B C 1
ATOM 4923 O O . ARG B 1 166 ? 10.406 -35.562 -29.969 1 96.5 166 ARG B O 1
ATOM 4930 N N . VAL B 1 167 ? 9.445 -33.875 -28.922 1 97.62 167 VAL B N 1
ATOM 4931 C CA . VAL B 1 167 ? 8.734 -34.719 -27.969 1 97.62 167 VAL B CA 1
ATOM 4932 C C . VAL B 1 167 ? 7.773 -35.656 -28.734 1 97.62 167 VAL B C 1
ATOM 4934 O O . VAL B 1 167 ? 7.727 -36.844 -28.469 1 97.62 167 VAL B O 1
ATOM 4937 N N . ARG B 1 168 ? 7.055 -35.094 -29.656 1 97.81 168 ARG B N 1
ATOM 4938 C CA . ARG B 1 168 ? 6.094 -35.875 -30.438 1 97.81 168 ARG B CA 1
ATOM 4939 C C . ARG B 1 168 ? 6.797 -36.969 -31.266 1 97.81 168 ARG B C 1
ATOM 4941 O O . ARG B 1 168 ? 6.281 -38.062 -31.406 1 97.81 168 ARG B O 1
ATOM 4948 N N . ASP B 1 169 ? 7.938 -36.625 -31.812 1 96.62 169 ASP B N 1
ATOM 4949 C CA . ASP B 1 169 ? 8.727 -37.594 -32.562 1 96.62 169 ASP B CA 1
ATOM 4950 C C . ASP B 1 169 ? 9.172 -38.75 -31.656 1 96.62 169 ASP B C 1
ATOM 4952 O O . ASP B 1 169 ? 9.164 -39.906 -32.062 1 96.62 169 ASP B O 1
ATOM 4956 N N . MET B 1 170 ? 9.586 -38.438 -30.484 1 96.56 170 MET B N 1
ATOM 4957 C CA . MET B 1 170 ? 10 -39.438 -29.516 1 96.56 170 MET B CA 1
ATOM 4958 C C . MET B 1 170 ? 8.836 -40.375 -29.188 1 96.56 170 MET B C 1
ATOM 4960 O O . MET B 1 170 ? 9.023 -41.594 -29.062 1 96.56 170 MET B O 1
ATOM 4964 N N . ILE B 1 171 ? 7.68 -39.812 -29.016 1 98 171 ILE B N 1
ATOM 4965 C CA . ILE B 1 171 ? 6.492 -40.594 -28.719 1 98 171 ILE B CA 1
ATOM 4966 C C . ILE B 1 171 ? 6.152 -41.5 -29.922 1 98 171 ILE B C 1
ATOM 4968 O O . ILE B 1 171 ? 5.879 -42.688 -29.766 1 98 171 ILE B O 1
ATOM 4972 N N . ALA B 1 172 ? 6.227 -40.938 -31.125 1 97.31 172 ALA B N 1
ATOM 4973 C CA . ALA B 1 172 ? 5.859 -41.625 -32.344 1 97.31 172 ALA B CA 1
ATOM 4974 C C . ALA B 1 172 ? 6.758 -42.844 -32.594 1 97.31 172 ALA B C 1
ATOM 4976 O O . ALA B 1 172 ? 6.344 -43.812 -33.219 1 97.31 172 ALA B O 1
ATOM 4977 N N . SER B 1 173 ? 7.922 -42.812 -32.062 1 96.81 173 SER B N 1
ATOM 4978 C CA . SER B 1 173 ? 8.867 -43.906 -32.219 1 96.81 173 SER B CA 1
ATOM 4979 C C . SER B 1 173 ? 8.516 -45.062 -31.297 1 96.81 173 SER B C 1
ATOM 4981 O O . SER B 1 173 ? 9.117 -46.125 -31.391 1 96.81 173 SER B O 1
ATOM 4983 N N . ARG B 1 174 ? 7.562 -44.844 -30.453 1 97.31 174 ARG B N 1
ATOM 4984 C CA . ARG B 1 174 ? 7.102 -45.875 -29.5 1 97.31 174 ARG B CA 1
ATOM 4985 C C . ARG B 1 174 ? 5.602 -46.094 -29.656 1 97.31 174 ARG B C 1
ATOM 4987 O O . ARG B 1 174 ? 4.801 -45.5 -28.938 1 97.31 174 ARG B O 1
ATOM 4994 N N . PRO B 1 175 ? 5.25 -47.094 -30.453 1 93.19 175 PRO B N 1
ATOM 4995 C CA . PRO B 1 175 ? 3.85 -47.281 -30.844 1 93.19 175 PRO B CA 1
ATOM 4996 C C . PRO B 1 175 ? 2.943 -47.625 -29.672 1 93.19 175 PRO B C 1
ATOM 4998 O O . PRO B 1 175 ? 1.722 -47.469 -29.766 1 93.19 175 PRO B O 1
ATOM 5001 N N . SER B 1 176 ? 3.506 -48.094 -28.609 1 97.12 176 SER B N 1
ATOM 5002 C CA . SER B 1 176 ? 2.705 -48.5 -27.453 1 97.12 176 SER B CA 1
ATOM 5003 C C . SER B 1 176 ? 2.328 -47.281 -26.594 1 97.12 176 SER B C 1
ATOM 5005 O O . SER B 1 176 ? 1.629 -47.438 -25.594 1 97.12 176 SER B O 1
ATOM 5007 N N . ILE B 1 177 ? 2.783 -46.156 -26.906 1 98 177 ILE B N 1
ATOM 5008 C CA . ILE B 1 177 ? 2.414 -44.938 -26.203 1 98 177 ILE B CA 1
ATOM 5009 C C . ILE B 1 177 ? 1.384 -44.156 -27.031 1 98 177 ILE B C 1
ATOM 5011 O O . ILE B 1 177 ? 1.61 -43.875 -28.203 1 98 177 ILE B O 1
ATOM 5015 N N . VAL B 1 178 ? 0.267 -43.781 -26.422 1 97.62 178 VAL B N 1
ATOM 5016 C CA . VAL B 1 178 ? -0.836 -43.125 -27.094 1 97.62 178 VAL B CA 1
ATOM 5017 C C . VAL B 1 178 ? -1.034 -41.719 -26.516 1 97.62 178 VAL B C 1
ATOM 5019 O O . VAL B 1 178 ? -1.087 -41.562 -25.297 1 97.62 178 VAL B O 1
ATOM 5022 N N . ILE B 1 179 ? -1.066 -40.719 -27.375 1 98.19 179 ILE B N 1
ATOM 5023 C CA . ILE B 1 179 ? -1.515 -39.406 -26.969 1 98.19 179 ILE B CA 1
ATOM 5024 C C . ILE B 1 179 ? -3.039 -39.375 -26.891 1 98.19 179 ILE B C 1
ATOM 5026 O O . ILE B 1 179 ? -3.713 -39.438 -27.922 1 98.19 179 ILE B O 1
ATOM 5030 N N . LEU B 1 180 ? -3.568 -39.25 -25.672 1 97.75 180 LEU B N 1
ATOM 5031 C CA . LEU B 1 180 ? -5.012 -39.25 -25.469 1 97.75 180 LEU B CA 1
ATOM 5032 C C . LEU B 1 180 ? -5.621 -37.906 -25.859 1 97.75 180 LEU B C 1
ATOM 5034 O O . LEU B 1 180 ? -6.777 -37.844 -26.281 1 97.75 180 LEU B O 1
ATOM 5038 N N . GLY B 1 181 ? -4.891 -36.844 -25.672 1 97.62 181 GLY B N 1
ATOM 5039 C CA . GLY B 1 181 ? -5.32 -35.5 -25.938 1 97.62 181 GLY B CA 1
ATOM 5040 C C . GLY B 1 181 ? -4.25 -34.469 -25.625 1 97.62 181 GLY B C 1
ATOM 5041 O O . GLY B 1 181 ? -3.172 -34.812 -25.125 1 97.62 181 GLY B O 1
ATOM 5042 N N . GLU B 1 182 ? -4.543 -33.25 -25.984 1 98.06 182 GLU B N 1
ATOM 5043 C CA . GLU B 1 182 ? -3.613 -32.156 -25.75 1 98.06 182 GLU B CA 1
ATOM 5044 C C . GLU B 1 182 ? -4.355 -30.859 -25.375 1 98.06 182 GLU B C 1
ATOM 5046 O O . GLU B 1 182 ? -5.547 -30.719 -25.656 1 98.06 182 GLU B O 1
ATOM 5051 N N . GLN B 1 183 ? -3.768 -30.016 -24.609 1 98.06 183 GLN B N 1
ATOM 5052 C CA . GLN B 1 183 ? -4.203 -28.656 -24.297 1 98.06 183 GLN B CA 1
ATOM 5053 C C . GLN B 1 183 ? -3.117 -27.641 -24.641 1 98.06 183 GLN B C 1
ATOM 5055 O O . GLN B 1 183 ? -1.93 -27.906 -24.438 1 98.06 183 GLN B O 1
ATOM 5060 N N . THR B 1 184 ? -3.549 -26.5 -25.203 1 97.81 184 THR B N 1
ATOM 5061 C CA . THR B 1 184 ? -2.613 -25.438 -25.531 1 97.81 184 THR B CA 1
ATOM 5062 C C . THR B 1 184 ? -2.953 -24.156 -24.766 1 97.81 184 THR B C 1
ATOM 5064 O O . THR B 1 184 ? -4.117 -23.766 -24.688 1 97.81 184 THR B O 1
ATOM 5067 N N . GLY B 1 185 ? -1.959 -23.656 -24.141 1 97.44 185 GLY B N 1
ATOM 5068 C CA . GLY B 1 185 ? -2.098 -22.406 -23.422 1 97.44 185 GLY B CA 1
ATOM 5069 C C . GLY B 1 185 ? -1.362 -21.25 -24.094 1 97.44 185 GLY B C 1
ATOM 5070 O O . GLY B 1 185 ? -0.311 -21.453 -24.703 1 97.44 185 GLY B O 1
ATOM 5071 N N . ASN B 1 186 ? -1.929 -20.047 -24 1 96.38 186 ASN B N 1
ATOM 5072 C CA . ASN B 1 186 ? -1.344 -18.797 -24.484 1 96.38 186 ASN B CA 1
ATOM 5073 C C . ASN B 1 186 ? -1.444 -17.688 -23.453 1 96.38 186 ASN B C 1
ATOM 5075 O O . ASN B 1 186 ? -2.518 -17.453 -22.891 1 96.38 186 ASN B O 1
ATOM 5079 N N . GLY B 1 187 ? -0.294 -17.016 -23.266 1 94.81 187 GLY B N 1
ATOM 5080 C CA . GLY B 1 187 ? -0.298 -15.922 -22.312 1 94.81 187 GLY B CA 1
ATOM 5081 C C . GLY B 1 187 ? -1.178 -14.766 -22.734 1 94.81 187 GLY B C 1
ATOM 5082 O O . GLY B 1 187 ? -1.367 -14.531 -23.922 1 94.81 187 GLY B O 1
ATOM 5083 N N . LEU B 1 188 ? -1.788 -14.07 -21.781 1 95.31 188 LEU B N 1
ATOM 5084 C CA . LEU B 1 188 ? -2.588 -12.867 -21.953 1 95.31 188 LEU B CA 1
ATOM 5085 C C . LEU B 1 188 ? -2.08 -11.734 -21.062 1 95.31 188 LEU B C 1
ATOM 5087 O O . LEU B 1 188 ? -1.761 -11.961 -19.891 1 95.31 188 LEU B O 1
ATOM 5091 N N . HIS B 1 189 ? -1.953 -10.523 -21.594 1 94.19 189 HIS B N 1
ATOM 5092 C CA . HIS B 1 189 ? -1.422 -9.391 -20.844 1 94.19 189 HIS B CA 1
ATOM 5093 C C . HIS B 1 189 ? -2.309 -8.156 -21 1 94.19 189 HIS B C 1
ATOM 5095 O O . HIS B 1 189 ? -2.945 -7.98 -22.047 1 94.19 189 HIS B O 1
ATOM 5101 N N . ASN B 1 190 ? -2.408 -7.375 -19.969 1 94.06 190 ASN B N 1
ATOM 5102 C CA . ASN B 1 190 ? -3.068 -6.082 -20.109 1 94.06 190 ASN B CA 1
ATOM 5103 C C . ASN B 1 190 ? -2.111 -5.023 -20.656 1 94.06 190 ASN B C 1
ATOM 5105 O O . ASN B 1 190 ? -0.981 -5.336 -21.031 1 94.06 190 ASN B O 1
ATOM 5109 N N . ARG B 1 191 ? -2.518 -3.781 -20.75 1 90.62 191 ARG B N 1
ATOM 5110 C CA . ARG B 1 191 ? -1.752 -2.693 -21.344 1 90.62 191 ARG B CA 1
ATOM 5111 C C . ARG B 1 191 ? -0.49 -2.402 -20.547 1 90.62 191 ARG B C 1
ATOM 5113 O O . ARG B 1 191 ? 0.493 -1.889 -21.078 1 90.62 191 ARG B O 1
ATOM 5120 N N . ASN B 1 192 ? -0.539 -2.721 -19.203 1 90.94 192 ASN B N 1
ATOM 5121 C CA . ASN B 1 192 ? 0.61 -2.49 -18.328 1 90.94 192 ASN B CA 1
ATOM 5122 C C . ASN B 1 192 ? 1.641 -3.609 -18.453 1 90.94 192 ASN B C 1
ATOM 5124 O O . ASN B 1 192 ? 2.713 -3.543 -17.859 1 90.94 192 ASN B O 1
ATOM 5128 N N . GLY B 1 193 ? 1.317 -4.688 -19.188 1 93.06 193 GLY B N 1
ATOM 5129 C CA . GLY B 1 193 ? 2.205 -5.828 -19.359 1 93.06 193 GLY B CA 1
ATOM 5130 C C . GLY B 1 193 ? 1.992 -6.906 -18.312 1 93.06 193 GLY B C 1
ATOM 5131 O O . GLY B 1 193 ? 2.684 -7.926 -18.312 1 93.06 193 GLY B O 1
ATOM 5132 N N . ASP B 1 194 ? 1.049 -6.684 -17.422 1 94.88 194 ASP B N 1
ATOM 5133 C CA . ASP B 1 194 ? 0.759 -7.672 -16.391 1 94.88 194 ASP B CA 1
ATOM 5134 C C . ASP B 1 194 ? 0.014 -8.875 -16.984 1 94.88 194 ASP B C 1
ATOM 5136 O O . ASP B 1 194 ? -0.836 -8.711 -17.859 1 94.88 194 ASP B O 1
ATOM 5140 N N . GLY B 1 195 ? 0.358 -10.062 -16.5 1 95.62 195 GLY B N 1
ATOM 5141 C CA . GLY B 1 195 ? -0.438 -11.227 -16.844 1 95.62 195 GLY B CA 1
ATOM 5142 C C . GLY B 1 195 ? -1.857 -11.164 -16.312 1 95.62 195 GLY B C 1
ATOM 5143 O O . GLY B 1 195 ? -2.072 -10.859 -15.141 1 95.62 195 GLY B O 1
ATOM 5144 N N . ILE B 1 196 ? -2.834 -11.359 -17.219 1 96.88 196 ILE B N 1
ATOM 5145 C CA . ILE B 1 196 ? -4.234 -11.344 -16.812 1 96.88 196 ILE B CA 1
ATOM 5146 C C . ILE B 1 196 ? -4.91 -12.641 -17.234 1 96.88 196 ILE B C 1
ATOM 5148 O O . ILE B 1 196 ? -4.367 -13.398 -18.031 1 96.88 196 ILE B O 1
ATOM 5152 N N . GLU B 1 197 ? -6.016 -12.961 -16.594 1 97.19 197 GLU B N 1
ATOM 5153 C CA . GLU B 1 197 ? -6.93 -13.992 -17.062 1 97.19 197 GLU B CA 1
ATOM 5154 C C . GLU B 1 197 ? -8.07 -13.383 -17.875 1 97.19 197 GLU B C 1
ATOM 5156 O O . GLU B 1 197 ? -8.078 -12.18 -18.156 1 97.19 197 GLU B O 1
ATOM 5161 N N . HIS B 1 198 ? -8.938 -14.125 -18.422 1 97.44 198 HIS B N 1
ATOM 5162 C CA . HIS B 1 198 ? -9.82 -13.703 -19.5 1 97.44 198 HIS B CA 1
ATOM 5163 C C . HIS B 1 198 ? -10.898 -12.75 -18.984 1 97.44 198 HIS B C 1
ATOM 5165 O O . HIS B 1 198 ? -11.523 -12.031 -19.766 1 97.44 198 HIS B O 1
ATOM 5171 N N . PHE B 1 199 ? -11.188 -12.742 -17.703 1 97.06 199 PHE B N 1
ATOM 5172 C CA . PHE B 1 199 ? -12.117 -11.758 -17.156 1 97.06 199 PHE B CA 1
ATOM 5173 C C . PHE B 1 199 ? -11.461 -10.383 -17.078 1 97.06 199 PHE B C 1
ATOM 5175 O O . PHE B 1 199 ? -12.141 -9.375 -16.875 1 97.06 199 PHE B O 1
ATOM 5182 N N . GLY B 1 200 ? -10.148 -10.359 -17.219 1 96.5 200 GLY B N 1
ATOM 5183 C CA . GLY B 1 200 ? -9.461 -9.078 -17.344 1 96.5 200 GLY B CA 1
ATOM 5184 C C . GLY B 1 200 ? -8.711 -8.688 -16.078 1 96.5 200 GLY B C 1
ATOM 5185 O O . GLY B 1 200 ? -8.203 -7.566 -15.977 1 96.5 200 GLY B O 1
ATOM 5186 N N . TYR B 1 201 ? -8.648 -9.562 -15.133 1 97.31 201 TYR B N 1
ATOM 5187 C CA . TYR B 1 201 ? -8.016 -9.25 -13.859 1 97.31 201 TYR B CA 1
ATOM 5188 C C . TYR B 1 201 ? -6.574 -9.758 -13.828 1 97.31 201 TYR B C 1
ATOM 5190 O O . TYR B 1 201 ? -6.277 -10.836 -14.336 1 97.31 201 TYR B O 1
ATOM 5198 N N . VAL B 1 202 ? -5.691 -8.945 -13.195 1 97.12 202 VAL B N 1
ATOM 5199 C CA . VAL B 1 202 ? -4.324 -9.406 -12.977 1 97.12 202 VAL B CA 1
ATOM 5200 C C . VAL B 1 202 ? -4.34 -10.703 -12.172 1 97.12 202 VAL B C 1
ATOM 5202 O O . VAL B 1 202 ? -5.059 -10.82 -11.18 1 97.12 202 VAL B O 1
ATOM 5205 N N . ASP B 1 203 ? -3.605 -11.633 -12.648 1 92.62 203 ASP B N 1
ATOM 5206 C CA . ASP B 1 203 ? -3.568 -12.953 -12.047 1 92.62 203 ASP B CA 1
ATOM 5207 C C . ASP B 1 203 ? -2.135 -13.383 -11.742 1 92.62 203 ASP B C 1
ATOM 5209 O O . ASP B 1 203 ? -1.186 -12.828 -12.297 1 92.62 203 ASP B O 1
ATOM 5213 N N . GLY B 1 204 ? -1.989 -14.227 -10.664 1 91.19 204 GLY B N 1
ATOM 5214 C CA . GLY B 1 204 ? -0.704 -14.844 -10.383 1 91.19 204 GLY B CA 1
ATOM 5215 C C . GLY B 1 204 ? 0.173 -14.008 -9.469 1 91.19 204 GLY B C 1
ATOM 5216 O O . GLY B 1 204 ? 1.357 -14.305 -9.297 1 91.19 204 GLY B O 1
ATOM 5217 N N . ARG B 1 205 ? -0.316 -12.938 -8.875 1 92.62 205 ARG B N 1
ATOM 5218 C CA . ARG B 1 205 ? 0.484 -12.016 -8.078 1 92.62 205 ARG B CA 1
ATOM 5219 C C . ARG B 1 205 ? 0.814 -12.609 -6.711 1 92.62 205 ARG B C 1
ATOM 5221 O O . ARG B 1 205 ? 1.909 -12.398 -6.188 1 92.62 205 ARG B O 1
ATOM 5228 N N . SER B 1 206 ? 0.023 -13.344 -6.043 1 94.25 206 SER B N 1
ATOM 5229 C CA . SER B 1 206 ? 0.216 -13.82 -4.68 1 94.25 206 SER B CA 1
ATOM 5230 C C . SER B 1 206 ? 0.727 -15.258 -4.664 1 94.25 206 SER B C 1
ATOM 5232 O O . SER B 1 206 ? 0.178 -16.109 -3.963 1 94.25 206 SER B O 1
ATOM 5234 N N . GLN B 1 207 ? 1.837 -15.492 -5.293 1 95.88 207 GLN B N 1
ATOM 5235 C CA . GLN B 1 207 ? 2.479 -16.797 -5.289 1 95.88 207 GLN B CA 1
ATOM 5236 C C . GLN B 1 207 ? 3.371 -16.969 -4.062 1 95.88 207 GLN B C 1
ATOM 5238 O O . GLN B 1 207 ? 4.031 -16.016 -3.631 1 95.88 207 GLN B O 1
ATOM 5243 N N . PRO B 1 208 ? 3.398 -18.203 -3.492 1 97.81 208 PRO B N 1
ATOM 5244 C CA . PRO B 1 208 ? 4.406 -18.438 -2.459 1 97.81 208 PRO B CA 1
ATOM 5245 C C . PRO B 1 208 ? 5.832 -18.375 -2.998 1 97.81 208 PRO B C 1
ATOM 5247 O O . PRO B 1 208 ? 6.094 -18.812 -4.121 1 97.81 208 PRO B O 1
ATOM 5250 N N . ILE B 1 209 ? 6.707 -17.797 -2.23 1 98.25 209 ILE B N 1
ATOM 5251 C CA . ILE B 1 209 ? 8.109 -17.656 -2.615 1 98.25 209 ILE B CA 1
ATOM 5252 C C . ILE B 1 209 ? 8.953 -18.656 -1.839 1 98.25 209 ILE B C 1
ATOM 5254 O O . ILE B 1 209 ? 8.93 -18.688 -0.606 1 98.25 209 ILE B O 1
ATOM 5258 N N . PHE B 1 210 ? 9.742 -19.484 -2.525 1 98.62 210 PHE B N 1
ATOM 5259 C CA . PHE B 1 210 ? 10.508 -20.547 -1.894 1 98.62 210 PHE B CA 1
ATOM 5260 C C . PHE B 1 210 ? 11.992 -20.219 -1.883 1 98.62 210 PHE B C 1
ATOM 5262 O O . PHE B 1 210 ? 12.773 -20.891 -1.202 1 98.62 210 PHE B O 1
ATOM 5269 N N . LEU B 1 211 ? 12.391 -19.25 -2.645 1 98.62 211 LEU B N 1
ATOM 5270 C CA . LEU B 1 211 ? 13.805 -18.938 -2.807 1 98.62 211 LEU B CA 1
ATOM 5271 C C . LEU B 1 211 ? 14.148 -17.609 -2.139 1 98.62 211 LEU B C 1
ATOM 5273 O O . LEU B 1 211 ? 13.453 -16.609 -2.334 1 98.62 211 LEU B O 1
ATOM 5277 N N . ASP B 1 212 ? 15.266 -17.625 -1.448 1 98 212 ASP B N 1
ATOM 5278 C CA . ASP B 1 212 ? 15.719 -16.438 -0.728 1 98 212 ASP B CA 1
ATOM 5279 C C . ASP B 1 212 ? 15.898 -15.25 -1.677 1 98 212 ASP B C 1
ATOM 5281 O O . ASP B 1 212 ? 15.531 -14.125 -1.343 1 98 212 ASP B O 1
ATOM 5285 N N . GLU B 1 213 ? 16.484 -15.5 -2.82 1 96.88 213 GLU B N 1
ATOM 5286 C CA . GLU B 1 213 ? 16.766 -14.438 -3.783 1 96.88 213 GLU B CA 1
ATOM 5287 C C . GLU B 1 213 ? 15.492 -13.758 -4.254 1 96.88 213 GLU B C 1
ATOM 5289 O O . GLU B 1 213 ? 15.461 -12.539 -4.441 1 96.88 213 GLU B O 1
ATOM 5294 N N . ASP B 1 214 ? 14.477 -14.531 -4.402 1 97.12 214 ASP B N 1
ATOM 5295 C CA . ASP B 1 214 ? 13.188 -13.984 -4.828 1 97.12 214 ASP B CA 1
ATOM 5296 C C . ASP B 1 214 ? 12.531 -13.203 -3.695 1 97.12 214 ASP B C 1
ATOM 5298 O O . ASP B 1 214 ? 11.836 -12.211 -3.943 1 97.12 214 ASP B O 1
ATOM 5302 N N . LEU B 1 215 ? 12.656 -13.695 -2.506 1 96.88 215 LEU B N 1
ATOM 5303 C CA . LEU B 1 215 ? 12.102 -12.992 -1.352 1 96.88 215 LEU B CA 1
ATOM 5304 C C . LEU B 1 215 ? 12.766 -11.625 -1.174 1 96.88 215 LEU B C 1
ATOM 5306 O O . LEU B 1 215 ? 12.094 -10.633 -0.887 1 96.88 215 LEU B O 1
ATOM 5310 N N . VAL B 1 216 ? 14.078 -11.594 -1.352 1 94.31 216 VAL B N 1
ATOM 5311 C CA . VAL B 1 216 ? 14.82 -10.336 -1.28 1 94.31 216 VAL B CA 1
ATOM 5312 C C . VAL B 1 216 ? 14.344 -9.391 -2.381 1 94.31 216 VAL B C 1
ATOM 5314 O O . VAL B 1 216 ? 14.148 -8.203 -2.141 1 94.31 216 VAL B O 1
ATOM 5317 N N . SER B 1 217 ? 14.148 -9.93 -3.533 1 93.88 217 SER B N 1
ATOM 5318 C CA . SER B 1 217 ? 13.648 -9.133 -4.645 1 93.88 217 SER B CA 1
ATOM 5319 C C . SER B 1 217 ? 12.258 -8.578 -4.348 1 93.88 217 SER B C 1
ATOM 5321 O O . SER B 1 217 ? 11.969 -7.41 -4.629 1 93.88 217 SER B O 1
ATOM 5323 N N . GLU B 1 218 ? 11.375 -9.422 -3.809 1 95.12 218 GLU B N 1
ATOM 5324 C CA . GLU B 1 218 ? 10.039 -8.992 -3.422 1 95.12 218 GLU B CA 1
ATOM 5325 C C . GLU B 1 218 ? 10.094 -7.816 -2.449 1 95.12 218 GLU B C 1
ATOM 5327 O O . GLU B 1 218 ? 9.328 -6.859 -2.578 1 95.12 218 GLU B O 1
ATOM 5332 N N . LYS B 1 219 ? 10.938 -7.918 -1.519 1 92.81 219 LYS B N 1
ATOM 5333 C CA . LYS B 1 219 ? 11.094 -6.875 -0.506 1 92.81 219 LYS B CA 1
ATOM 5334 C C . LYS B 1 219 ? 11.625 -5.586 -1.123 1 92.81 219 LYS B C 1
ATOM 5336 O O . LYS B 1 219 ? 11.047 -4.516 -0.925 1 92.81 219 LYS B O 1
ATOM 5341 N N . LEU B 1 220 ? 12.648 -5.664 -2.018 1 91.19 220 LEU B N 1
ATOM 5342 C CA . LEU B 1 220 ? 13.43 -4.496 -2.418 1 91.19 220 LEU B CA 1
ATOM 5343 C C . LEU B 1 220 ? 12.898 -3.914 -3.725 1 91.19 220 LEU B C 1
ATOM 5345 O O . LEU B 1 220 ? 13.055 -2.719 -3.984 1 91.19 220 LEU B O 1
ATOM 5349 N N . ARG B 1 221 ? 12.25 -4.688 -4.566 1 92.44 221 ARG B N 1
ATOM 5350 C CA . ARG B 1 221 ? 11.914 -4.227 -5.914 1 92.44 221 ARG B CA 1
ATOM 5351 C C . ARG B 1 221 ? 10.406 -4.172 -6.117 1 92.44 221 ARG B C 1
ATOM 5353 O O . ARG B 1 221 ? 9.93 -3.742 -7.168 1 92.44 221 ARG B O 1
ATOM 5360 N N . GLU B 1 222 ? 9.672 -4.598 -5.164 1 94.38 222 GLU B N 1
ATOM 5361 C CA . GLU B 1 222 ? 8.219 -4.473 -5.164 1 94.38 222 GLU B CA 1
ATOM 5362 C C . GLU B 1 222 ? 7.742 -3.588 -4.02 1 94.38 222 GLU B C 1
ATOM 5364 O O . GLU B 1 222 ? 8.438 -2.66 -3.607 1 94.38 222 GLU B O 1
ATOM 5369 N N . ASP B 1 223 ? 6.473 -3.74 -3.508 1 93.69 223 ASP B N 1
ATOM 5370 C CA . ASP B 1 223 ? 5.91 -2.846 -2.498 1 93.69 223 ASP B CA 1
ATOM 5371 C C . ASP B 1 223 ? 6.32 -3.279 -1.093 1 93.69 223 ASP B C 1
ATOM 5373 O O . ASP B 1 223 ? 5.949 -2.637 -0.108 1 93.69 223 ASP B O 1
ATOM 5377 N N . GLY B 1 224 ? 7.098 -4.391 -0.919 1 93.94 224 GLY B N 1
ATOM 5378 C CA . GLY B 1 224 ? 7.629 -4.809 0.368 1 93.94 224 GLY B CA 1
ATOM 5379 C C . GLY B 1 224 ? 7.039 -6.117 0.862 1 93.94 224 GLY B C 1
ATOM 5380 O O . GLY B 1 224 ? 6.246 -6.75 0.159 1 93.94 224 GLY B O 1
ATOM 5381 N N . THR B 1 225 ? 7.5 -6.551 2.074 1 95.19 225 THR B N 1
ATOM 5382 C CA . THR B 1 225 ? 7.051 -7.793 2.695 1 95.19 225 THR B CA 1
ATOM 5383 C C . THR B 1 225 ? 6.738 -7.578 4.172 1 95.19 225 THR B C 1
ATOM 5385 O O . THR B 1 225 ? 6.828 -8.508 4.973 1 95.19 225 THR B O 1
ATOM 5388 N N . THR B 1 226 ? 6.395 -6.387 4.539 1 93.25 226 THR B N 1
ATOM 5389 C CA . THR B 1 226 ? 6.219 -6.023 5.941 1 93.25 226 THR B CA 1
ATOM 5390 C C . THR B 1 226 ? 4.906 -6.582 6.484 1 93.25 226 THR B C 1
ATOM 5392 O O . THR B 1 226 ? 4.848 -7.039 7.629 1 93.25 226 THR B O 1
ATOM 5395 N N . ASN B 1 227 ? 3.863 -6.551 5.746 1 93.81 227 ASN B N 1
ATOM 5396 C CA . ASN B 1 227 ? 2.531 -6.953 6.188 1 93.81 227 ASN B CA 1
ATOM 5397 C C . ASN B 1 227 ? 2.26 -8.422 5.887 1 93.81 227 ASN B C 1
ATOM 5399 O O . ASN B 1 227 ? 1.539 -9.086 6.633 1 93.81 227 ASN B O 1
ATOM 5403 N N . TRP B 1 228 ? 2.828 -8.859 4.785 1 94.69 228 TRP B N 1
ATOM 5404 C CA . TRP B 1 228 ? 2.625 -10.234 4.348 1 94.69 228 TRP B CA 1
ATOM 5405 C C . TRP B 1 228 ? 3.959 -10.93 4.113 1 94.69 228 TRP B C 1
ATOM 5407 O O . TRP B 1 228 ? 4.758 -10.492 3.281 1 94.69 228 TRP B O 1
ATOM 5417 N N . ASP B 1 229 ? 4.148 -11.984 4.855 1 94.75 229 ASP B N 1
ATOM 5418 C CA . ASP B 1 229 ? 5.305 -12.844 4.594 1 94.75 229 ASP B CA 1
ATOM 5419 C C . ASP B 1 229 ? 5.062 -13.742 3.389 1 94.75 229 ASP B C 1
ATOM 5421 O O . ASP B 1 229 ? 4.41 -14.781 3.508 1 94.75 229 ASP B O 1
ATOM 5425 N N . ALA B 1 230 ? 5.66 -13.477 2.295 1 96.06 230 ALA B N 1
ATOM 5426 C CA . ALA B 1 230 ? 5.445 -14.234 1.065 1 96.06 230 ALA B CA 1
ATOM 5427 C C . ALA B 1 230 ? 6.348 -15.461 1.012 1 96.06 230 ALA B C 1
ATOM 5429 O O . ALA B 1 230 ? 6.242 -16.281 0.095 1 96.06 230 ALA B O 1
ATOM 5430 N N . GLY B 1 231 ? 7.238 -15.641 2.037 1 97.88 231 GLY B N 1
ATOM 5431 C CA . GLY B 1 231 ? 8.133 -16.781 2.086 1 97.88 231 GLY B CA 1
ATOM 5432 C C . GLY B 1 231 ? 7.48 -18.047 2.635 1 97.88 231 GLY B C 1
ATOM 5433 O O . GLY B 1 231 ? 6.742 -17.984 3.621 1 97.88 231 GLY B O 1
ATOM 5434 N N . PHE B 1 232 ? 7.738 -19.125 1.99 1 98.25 232 PHE B N 1
ATOM 5435 C CA . PHE B 1 232 ? 7.246 -20.438 2.412 1 98.25 232 PHE B CA 1
ATOM 5436 C C . PHE B 1 232 ? 8.367 -21.469 2.402 1 98.25 232 PHE B C 1
ATOM 5438 O O . PHE B 1 232 ? 9.242 -21.438 1.528 1 98.25 232 PHE B O 1
ATOM 5445 N N . GLY B 1 233 ? 8.359 -22.406 3.367 1 98 233 GLY B N 1
ATOM 5446 C CA . GLY B 1 233 ? 9.312 -23.5 3.354 1 98 233 GLY B CA 1
ATOM 5447 C C . GLY B 1 233 ? 9.148 -24.422 2.156 1 98 233 GLY B C 1
ATOM 5448 O O . GLY B 1 233 ? 8.039 -24.609 1.654 1 98 233 GLY B O 1
ATOM 5449 N N . LEU B 1 234 ? 10.211 -25.078 1.766 1 98.31 234 LEU B N 1
ATOM 5450 C CA . LEU B 1 234 ? 10.211 -25.953 0.603 1 98.31 234 LEU B CA 1
ATOM 5451 C C . LEU B 1 234 ? 9.219 -27.094 0.788 1 98.31 234 LEU B C 1
ATOM 5453 O O . LEU B 1 234 ? 8.68 -27.625 -0.189 1 98.31 234 LEU B O 1
ATOM 5457 N N . GLY B 1 235 ? 9.008 -27.453 2.016 1 97.88 235 GLY B N 1
ATOM 5458 C CA . GLY B 1 235 ? 8.109 -28.547 2.322 1 97.88 235 GLY B CA 1
ATOM 5459 C C . GLY B 1 235 ? 6.672 -28.266 1.932 1 97.88 235 GLY B C 1
ATOM 5460 O O . GLY B 1 235 ? 5.824 -29.156 1.963 1 97.88 235 GLY B O 1
ATOM 5461 N N . ARG B 1 236 ? 6.375 -27.078 1.54 1 97.81 236 ARG B N 1
ATOM 5462 C CA . ARG B 1 236 ? 5.027 -26.703 1.113 1 97.81 236 ARG B CA 1
ATOM 5463 C C . ARG B 1 236 ? 4.789 -27.094 -0.342 1 97.81 236 ARG B C 1
ATOM 5465 O O . ARG B 1 236 ? 3.65 -27.094 -0.812 1 97.81 236 ARG B O 1
ATOM 5472 N N . VAL B 1 237 ? 5.914 -27.453 -1.036 1 98.56 237 VAL B N 1
ATOM 5473 C CA . VAL B 1 237 ? 5.73 -27.75 -2.455 1 98.56 237 VAL B CA 1
ATOM 5474 C C . VAL B 1 237 ? 6.496 -29.016 -2.822 1 98.56 237 VAL B C 1
ATOM 5476 O O . VAL B 1 237 ? 6.168 -29.688 -3.811 1 98.56 237 VAL B O 1
ATOM 5479 N N . LEU B 1 238 ? 7.43 -29.516 -2.004 1 98.44 238 LEU B N 1
ATOM 5480 C CA . LEU B 1 238 ? 8.273 -30.656 -2.328 1 98.44 238 LEU B CA 1
ATOM 5481 C C . LEU B 1 238 ? 7.867 -31.875 -1.519 1 98.44 238 LEU B C 1
ATOM 5483 O O . LEU B 1 238 ? 7.523 -31.766 -0.34 1 98.44 238 LEU B O 1
ATOM 5487 N N . VAL B 1 239 ? 7.953 -32.969 -2.193 1 97.81 239 VAL B N 1
ATOM 5488 C CA . VAL B 1 239 ? 7.75 -34.281 -1.608 1 97.81 239 VAL B CA 1
ATOM 5489 C C . VAL B 1 239 ? 8.875 -35.219 -2.045 1 97.81 239 VAL B C 1
ATOM 5491 O O . VAL B 1 239 ? 9.281 -35.219 -3.209 1 97.81 239 VAL B O 1
ATOM 5494 N N . SER B 1 240 ? 9.336 -36.031 -1.051 1 97.25 240 SER B N 1
ATOM 5495 C CA . SER B 1 240 ? 10.344 -37.031 -1.419 1 97.25 240 SER B CA 1
ATOM 5496 C C . SER B 1 240 ? 9.828 -37.938 -2.516 1 97.25 240 SER B C 1
ATOM 5498 O O . SER B 1 240 ? 8.688 -38.406 -2.465 1 97.25 240 SER B O 1
ATOM 5500 N N . ASP B 1 241 ? 10.625 -38.125 -3.547 1 97.88 241 ASP B N 1
ATOM 5501 C CA . ASP B 1 241 ? 10.312 -39.094 -4.605 1 97.88 241 ASP B CA 1
ATOM 5502 C C . ASP B 1 241 ? 10.703 -40.5 -4.195 1 97.88 241 ASP B C 1
ATOM 5504 O O . ASP B 1 241 ? 11.844 -40.938 -4.402 1 97.88 241 ASP B O 1
ATOM 5508 N N . ALA B 1 242 ? 9.781 -41.281 -3.787 1 96.25 242 ALA B N 1
ATOM 5509 C CA . ALA B 1 242 ? 10.023 -42.594 -3.164 1 96.25 242 ALA B CA 1
ATOM 5510 C C . ALA B 1 242 ? 10.625 -43.562 -4.168 1 96.25 242 ALA B C 1
ATOM 5512 O O . ALA B 1 242 ? 11.328 -44.5 -3.783 1 96.25 242 ALA B O 1
ATOM 5513 N N . ALA B 1 243 ? 10.367 -43.375 -5.43 1 96.94 243 ALA B N 1
ATOM 5514 C CA . ALA B 1 243 ? 10.828 -44.312 -6.449 1 96.94 243 ALA B CA 1
ATOM 5515 C C . ALA B 1 243 ? 12.211 -43.906 -6.969 1 96.94 243 ALA B C 1
ATOM 5517 O O . ALA B 1 243 ? 12.836 -44.656 -7.723 1 96.94 243 ALA B O 1
ATOM 5518 N N . ALA B 1 244 ? 12.672 -42.75 -6.57 1 97.31 244 ALA B N 1
ATOM 5519 C CA . ALA B 1 244 ? 13.977 -42.281 -7.039 1 97.31 244 ALA B CA 1
ATOM 5520 C C . ALA B 1 244 ? 15.102 -43.062 -6.371 1 97.31 244 ALA B C 1
ATOM 5522 O O . ALA B 1 244 ? 14.914 -43.656 -5.309 1 97.31 244 ALA B O 1
ATOM 5523 N N . PRO B 1 245 ? 16.297 -43.062 -6.973 1 96.62 245 PRO B N 1
ATOM 5524 C CA . PRO B 1 245 ? 17.453 -43.781 -6.41 1 96.62 245 PRO B CA 1
ATOM 5525 C C . PRO B 1 245 ? 17.828 -43.281 -5.02 1 96.62 245 PRO B C 1
ATOM 5527 O O . PRO B 1 245 ? 18.25 -44.062 -4.168 1 96.62 245 PRO B O 1
ATOM 5530 N N . ASP B 1 246 ? 17.703 -42 -4.75 1 96.25 246 ASP B N 1
ATOM 5531 C CA . ASP B 1 246 ? 18.016 -41.406 -3.457 1 96.25 246 ASP B CA 1
ATOM 5532 C C . ASP B 1 246 ? 16.906 -40.469 -2.994 1 96.25 246 ASP B C 1
ATOM 5534 O O . ASP B 1 246 ? 17.047 -39.25 -3.094 1 96.25 246 ASP B O 1
ATOM 5538 N N . PRO B 1 247 ? 15.977 -41.031 -2.359 1 95.25 247 PRO B N 1
ATOM 5539 C CA . PRO B 1 247 ? 14.812 -40.25 -1.974 1 95.25 247 PRO B CA 1
ATOM 5540 C C . PRO B 1 247 ? 15.148 -39.188 -0.941 1 95.25 247 PRO B C 1
ATOM 5542 O O . PRO B 1 247 ? 14.328 -38.281 -0.685 1 95.25 247 PRO B O 1
ATOM 5545 N N . GLN B 1 248 ? 16.328 -39.188 -0.33 1 94.25 248 GLN B N 1
ATOM 5546 C CA . GLN B 1 248 ? 16.719 -38.188 0.665 1 94.25 248 GLN B CA 1
ATOM 5547 C C . GLN B 1 248 ? 17.016 -36.844 0.01 1 94.25 248 GLN B C 1
ATOM 5549 O O . GLN B 1 248 ? 16.859 -35.812 0.639 1 94.25 248 GLN B O 1
ATOM 5554 N N . THR B 1 249 ? 17.422 -36.906 -1.262 1 96.56 249 THR B N 1
ATOM 5555 C CA . THR B 1 249 ? 17.781 -35.656 -1.93 1 96.56 249 THR B CA 1
ATOM 5556 C C . THR B 1 249 ? 16.984 -35.469 -3.221 1 96.56 249 THR B C 1
ATOM 5558 O O . THR B 1 249 ? 17.203 -34.531 -3.971 1 96.56 249 THR B O 1
ATOM 5561 N N . GLN B 1 250 ? 16.188 -36.406 -3.494 1 98.12 250 GLN B N 1
ATOM 5562 C CA . GLN B 1 250 ? 15.438 -36.375 -4.746 1 98.12 250 GLN B CA 1
ATOM 5563 C C . GLN B 1 250 ? 13.938 -36.219 -4.492 1 98.12 250 GLN B C 1
ATOM 5565 O O . GLN B 1 250 ? 13.32 -37.125 -3.9 1 98.12 250 GLN B O 1
ATOM 5570 N N . PHE B 1 251 ? 13.445 -35.062 -4.938 1 98.44 251 PHE B N 1
ATOM 5571 C CA . PHE B 1 251 ? 12.086 -34.688 -4.594 1 98.44 251 PHE B CA 1
ATOM 5572 C C . PHE B 1 251 ? 11.25 -34.469 -5.852 1 98.44 251 PHE B C 1
ATOM 5574 O O . PHE B 1 251 ? 11.789 -34.312 -6.945 1 98.44 251 PHE B O 1
ATOM 5581 N N . GLY B 1 252 ? 9.984 -34.531 -5.738 1 98.56 252 GLY B N 1
ATOM 5582 C CA . GLY B 1 252 ? 8.961 -34.125 -6.684 1 98.56 252 GLY B CA 1
ATOM 5583 C C . GLY B 1 252 ? 7.863 -33.281 -6.039 1 98.56 252 GLY B C 1
ATOM 5584 O O . GLY B 1 252 ? 8.078 -32.656 -5 1 98.56 252 GLY B O 1
ATOM 5585 N N . SER B 1 253 ? 6.762 -33.219 -6.695 1 98.88 253 SER B N 1
ATOM 5586 C CA . SER B 1 253 ? 5.609 -32.469 -6.207 1 98.88 253 SER B CA 1
ATOM 5587 C C . SER B 1 253 ? 4.305 -33 -6.766 1 98.88 253 SER B C 1
ATOM 5589 O O . SER B 1 253 ? 4.273 -33.531 -7.883 1 98.88 253 SER B O 1
ATOM 5591 N N . TYR B 1 254 ? 3.293 -33 -5.953 1 98.81 254 TYR B N 1
ATOM 5592 C CA . TYR B 1 254 ? 1.969 -33.312 -6.488 1 98.81 254 TYR B CA 1
ATOM 5593 C C . TYR B 1 254 ? 1.477 -32.188 -7.387 1 98.81 254 TYR B C 1
ATOM 5595 O O . TYR B 1 254 ? 1.689 -31 -7.09 1 98.81 254 TYR B O 1
ATOM 5603 N N . PHE B 1 255 ? 0.861 -32.531 -8.469 1 98.69 255 PHE B N 1
ATOM 5604 C CA . PHE B 1 255 ? 0.484 -31.594 -9.516 1 98.69 255 PHE B CA 1
ATOM 5605 C C . PHE B 1 255 ? -0.992 -31.734 -9.867 1 98.69 255 PHE B C 1
ATOM 5607 O O . PHE B 1 255 ? -1.445 -32.812 -10.227 1 98.69 255 PHE B O 1
ATOM 5614 N N . VAL B 1 256 ? -1.738 -30.641 -9.711 1 98.69 256 VAL B N 1
ATOM 5615 C CA . VAL B 1 256 ? -3.143 -30.609 -10.102 1 98.69 256 VAL B CA 1
ATOM 5616 C C . VAL B 1 256 ? -3.285 -29.906 -11.453 1 98.69 256 VAL B C 1
ATOM 5618 O O . VAL B 1 256 ? -2.678 -28.859 -11.68 1 98.69 256 VAL B O 1
ATOM 5621 N N . PHE B 1 257 ? -3.998 -30.5 -12.344 1 98.5 257 PHE B N 1
ATOM 5622 C CA . PHE B 1 257 ? -4.402 -29.891 -13.602 1 98.5 257 PHE B CA 1
ATOM 5623 C C . PHE B 1 257 ? -5.918 -29.859 -13.734 1 98.5 257 PHE B C 1
ATOM 5625 O O . PHE B 1 257 ? -6.574 -30.891 -13.586 1 98.5 257 PHE B O 1
ATOM 5632 N N . ARG B 1 258 ? -6.5 -28.719 -14 1 98.38 258 ARG B N 1
ATOM 5633 C CA . ARG B 1 258 ? -7.902 -28.547 -14.359 1 98.38 258 ARG B CA 1
ATOM 5634 C C . ARG B 1 258 ? -8.055 -27.609 -15.547 1 98.38 258 ARG B C 1
ATOM 5636 O O . ARG B 1 258 ? -7.359 -26.594 -15.633 1 98.38 258 ARG B O 1
ATOM 5643 N N . LYS B 1 259 ? -8.844 -28.016 -16.469 1 98.5 259 LYS B N 1
ATOM 5644 C CA . LYS B 1 259 ? -9.273 -27.078 -17.5 1 98.5 259 LYS B CA 1
ATOM 5645 C C . LYS B 1 259 ? -10.555 -26.359 -17.078 1 98.5 259 LYS B C 1
ATOM 5647 O O . LYS B 1 259 ? -11.578 -27 -16.828 1 98.5 259 LYS B O 1
ATOM 5652 N N . LEU B 1 260 ? -10.492 -25.031 -17 1 98.12 260 LEU B N 1
ATOM 5653 C CA . LEU B 1 260 ? -11.617 -24.219 -16.578 1 98.12 260 LEU B CA 1
ATOM 5654 C C . LEU B 1 260 ? -12.055 -23.266 -17.688 1 98.12 260 LEU B C 1
ATOM 5656 O O . LEU B 1 260 ? -11.32 -22.344 -18.047 1 98.12 260 LEU B O 1
ATOM 5660 N N . GLU B 1 261 ? -13.227 -23.562 -18.234 1 97.81 261 GLU B N 1
ATOM 5661 C CA . GLU B 1 261 ? -13.773 -22.688 -19.266 1 97.81 261 GLU B CA 1
ATOM 5662 C C . GLU B 1 261 ? -14.43 -21.453 -18.656 1 97.81 261 GLU B C 1
ATOM 5664 O O . GLU B 1 261 ? -15.156 -21.547 -17.672 1 97.81 261 GLU B O 1
ATOM 5669 N N . GLN B 1 262 ? -14.148 -20.297 -19.25 1 97.88 262 GLN B N 1
ATOM 5670 C CA . GLN B 1 262 ? -14.664 -19.031 -18.75 1 97.88 262 GLN B CA 1
ATOM 5671 C C . GLN B 1 262 ? -15.656 -18.406 -19.719 1 97.88 262 GLN B C 1
ATOM 5673 O O . GLN B 1 262 ? -15.297 -18.078 -20.859 1 97.88 262 GLN B O 1
ATOM 5678 N N . ASP B 1 263 ? -16.891 -18.281 -19.297 1 98 263 ASP B N 1
ATOM 5679 C CA . ASP B 1 263 ? -17.875 -17.469 -20.016 1 98 263 ASP B CA 1
ATOM 5680 C C . ASP B 1 263 ? -17.703 -15.992 -19.672 1 98 263 ASP B C 1
ATOM 5682 O O . ASP B 1 263 ? -18.344 -15.484 -18.75 1 98 263 ASP B O 1
ATOM 5686 N N . VAL B 1 264 ? -16.906 -15.305 -20.516 1 98.06 264 VAL B N 1
ATOM 5687 C CA . VAL B 1 264 ? -16.484 -13.945 -20.203 1 98.06 264 VAL B CA 1
ATOM 5688 C C . VAL B 1 264 ? -17.656 -12.984 -20.328 1 98.06 264 VAL B C 1
ATOM 5690 O O . VAL B 1 264 ? -17.859 -12.109 -19.484 1 98.06 264 VAL B O 1
ATOM 5693 N N . ARG B 1 265 ? -18.469 -13.133 -21.375 1 97.06 265 ARG B N 1
ATOM 5694 C CA . ARG B 1 265 ? -19.625 -12.273 -21.562 1 97.06 265 ARG B CA 1
ATOM 5695 C C . ARG B 1 265 ? -20.594 -12.383 -20.375 1 97.06 265 ARG B C 1
ATOM 5697 O O . ARG B 1 265 ? -21.078 -11.375 -19.859 1 97.06 265 ARG B O 1
ATOM 5704 N N . LYS B 1 266 ? -20.828 -13.57 -19.984 1 97.06 266 LYS B N 1
ATOM 5705 C CA . LYS B 1 266 ? -21.688 -13.797 -18.828 1 97.06 266 LYS B CA 1
ATOM 5706 C C . LYS B 1 266 ? -21.141 -13.109 -17.578 1 97.06 266 LYS B C 1
ATOM 5708 O O . LYS B 1 266 ? -21.875 -12.398 -16.891 1 97.06 266 LYS B O 1
ATOM 5713 N N . PHE B 1 267 ? -19.891 -13.312 -17.297 1 97 267 PHE B N 1
ATOM 5714 C CA . PHE B 1 267 ? -19.266 -12.742 -16.109 1 97 267 PHE B CA 1
ATOM 5715 C C . PHE B 1 267 ? -19.359 -11.219 -16.125 1 97 267 PHE B C 1
ATOM 5717 O O . PHE B 1 267 ? -19.75 -10.594 -15.141 1 97 267 PHE B O 1
ATOM 5724 N N . LYS B 1 268 ? -18.984 -10.641 -17.266 1 96.19 268 LYS B N 1
ATOM 5725 C CA . LYS B 1 268 ? -18.984 -9.188 -17.375 1 96.19 268 LYS B CA 1
ATOM 5726 C C . LYS B 1 268 ? -20.406 -8.625 -17.328 1 96.19 268 LYS B C 1
ATOM 5728 O O . LYS B 1 268 ? -20.625 -7.535 -16.781 1 96.19 268 LYS B O 1
ATOM 5733 N N . THR B 1 269 ? -21.328 -9.344 -17.891 1 96.12 269 THR B N 1
ATOM 5734 C CA . THR B 1 269 ? -22.719 -8.953 -17.781 1 96.12 269 THR B CA 1
ATOM 5735 C C . THR B 1 269 ? -23.172 -8.977 -16.328 1 96.12 269 THR B C 1
ATOM 5737 O O . THR B 1 269 ? -23.891 -8.07 -15.875 1 96.12 269 THR B O 1
ATOM 5740 N N . GLN B 1 270 ? -22.75 -9.984 -15.664 1 94.38 270 GLN B N 1
ATOM 5741 C CA . GLN B 1 270 ? -23.094 -10.125 -14.25 1 94.38 270 GLN B CA 1
ATOM 5742 C C . GLN B 1 270 ? -22.422 -9.031 -13.414 1 94.38 270 GLN B C 1
ATOM 5744 O O . GLN B 1 270 ? -23.016 -8.531 -12.461 1 94.38 270 GLN B O 1
ATOM 5749 N N . GLU B 1 271 ? -21.234 -8.719 -13.734 1 94.75 271 GLU B N 1
ATOM 5750 C CA . GLU B 1 271 ? -20.562 -7.609 -13.07 1 94.75 271 GLU B CA 1
ATOM 5751 C C . GLU B 1 271 ? -21.359 -6.316 -13.211 1 94.75 271 GLU B C 1
ATOM 5753 O O . GLU B 1 271 ? -21.531 -5.578 -12.234 1 94.75 271 GLU B O 1
ATOM 5758 N N . ALA B 1 272 ? -21.797 -6.082 -14.422 1 94.62 272 ALA B N 1
ATOM 5759 C CA . ALA B 1 272 ? -22.578 -4.879 -14.688 1 94.62 272 ALA B CA 1
ATOM 5760 C C . ALA B 1 272 ? -23.891 -4.891 -13.898 1 94.62 272 ALA B C 1
ATOM 5762 O O . ALA B 1 272 ? -24.281 -3.875 -13.328 1 94.62 272 ALA B O 1
ATOM 5763 N N . ALA B 1 273 ? -24.547 -6.027 -13.914 1 94.94 273 ALA B N 1
ATOM 5764 C CA . ALA B 1 273 ? -25.797 -6.168 -13.164 1 94.94 273 ALA B CA 1
ATOM 5765 C C . ALA B 1 273 ? -25.562 -5.996 -11.664 1 94.94 273 ALA B C 1
ATOM 5767 O O . ALA B 1 273 ? -26.391 -5.406 -10.969 1 94.94 273 ALA B O 1
ATOM 5768 N N . PHE B 1 274 ? -24.5 -6.578 -11.227 1 95.12 274 PHE B N 1
ATOM 5769 C CA . PHE B 1 274 ? -24.109 -6.469 -9.828 1 95.12 274 PHE B CA 1
ATOM 5770 C C . PHE B 1 274 ? -23.875 -5.012 -9.445 1 95.12 274 PHE B C 1
ATOM 5772 O O . PHE B 1 274 ? -24.359 -4.551 -8.406 1 95.12 274 PHE B O 1
ATOM 5779 N N . ALA B 1 275 ? -23.188 -4.234 -10.281 1 95.56 275 ALA B N 1
ATOM 5780 C CA . ALA B 1 275 ? -22.969 -2.805 -10.07 1 95.56 275 ALA B CA 1
ATOM 5781 C C . ALA B 1 275 ? -24.297 -2.051 -9.977 1 95.56 275 ALA B C 1
ATOM 5783 O O . ALA B 1 275 ? -24.484 -1.243 -9.062 1 95.56 275 ALA B O 1
ATOM 5784 N N . THR B 1 276 ? -25.188 -2.381 -10.883 1 95.06 276 THR B N 1
ATOM 5785 C CA . THR B 1 276 ? -26.5 -1.738 -10.906 1 95.06 276 THR B CA 1
ATOM 5786 C C . THR B 1 276 ? -27.266 -2.031 -9.617 1 95.06 276 THR B C 1
ATOM 5788 O O . THR B 1 276 ? -27.859 -1.129 -9.031 1 95.06 276 THR B O 1
ATOM 5791 N N . SER B 1 277 ? -27.203 -3.248 -9.188 1 93.88 277 SER B N 1
ATOM 5792 C CA . SER B 1 277 ? -27.922 -3.658 -7.984 1 93.88 277 SER B CA 1
ATOM 5793 C C . SER B 1 277 ? -27.406 -2.936 -6.75 1 93.88 277 SER B C 1
ATOM 5795 O O . SER B 1 277 ? -28.125 -2.752 -5.773 1 93.88 277 SER B O 1
ATOM 5797 N N . LEU B 1 278 ? -26.172 -2.518 -6.801 1 93.94 278 LEU B N 1
ATOM 5798 C CA . LEU B 1 278 ? -25.547 -1.859 -5.66 1 93.94 278 LEU B CA 1
ATOM 5799 C C . LEU B 1 278 ? -25.562 -0.344 -5.828 1 93.94 278 LEU B C 1
ATOM 5801 O O . LEU B 1 278 ? -25.062 0.387 -4.973 1 93.94 278 LEU B O 1
ATOM 5805 N N . GLY B 1 279 ? -26.062 0.117 -6.895 1 93.31 279 GLY B N 1
ATOM 5806 C CA . GLY B 1 279 ? -26.125 1.546 -7.16 1 93.31 279 GLY B CA 1
ATOM 5807 C C . GLY B 1 279 ? -24.781 2.148 -7.5 1 93.31 279 GLY B C 1
ATOM 5808 O O . GLY B 1 279 ? -24.547 3.332 -7.254 1 93.31 279 GLY B O 1
ATOM 5809 N N . LEU B 1 280 ? -23.859 1.321 -7.969 1 93.81 280 LEU B N 1
ATOM 5810 C CA . LEU B 1 280 ? -22.531 1.779 -8.375 1 93.81 280 LEU B CA 1
ATOM 5811 C C . LEU B 1 280 ? -22.516 2.152 -9.852 1 93.81 280 LEU B C 1
ATOM 5813 O O . LEU B 1 280 ? -22.953 1.367 -10.703 1 93.81 280 LEU B O 1
ATOM 5817 N N . ALA B 1 281 ? -22.047 3.379 -10.172 1 91.88 281 ALA B N 1
ATOM 5818 C CA . ALA B 1 281 ? -22.016 3.875 -11.547 1 91.88 281 ALA B CA 1
ATOM 5819 C C . ALA B 1 281 ? -20.797 4.758 -11.789 1 91.88 281 ALA B C 1
ATOM 5821 O O . ALA B 1 281 ? -20.094 5.125 -10.844 1 91.88 281 ALA B O 1
ATOM 5822 N N . GLY B 1 282 ? -20.562 4.965 -13.062 1 88.69 282 GLY B N 1
ATOM 5823 C CA . GLY B 1 282 ? -19.422 5.801 -13.391 1 88.69 282 GLY B CA 1
ATOM 5824 C C . GLY B 1 282 ? -18.109 5.246 -12.867 1 88.69 282 GLY B C 1
ATOM 5825 O O . GLY B 1 282 ? -17.781 4.078 -13.102 1 88.69 282 GLY B O 1
ATOM 5826 N N . ASP B 1 283 ? -17.406 6.02 -12.078 1 84.31 283 ASP B N 1
ATOM 5827 C CA . ASP B 1 283 ? -16.078 5.688 -11.586 1 84.31 283 ASP B CA 1
ATOM 5828 C C . ASP B 1 283 ? -16.125 4.59 -10.531 1 84.31 283 ASP B C 1
ATOM 5830 O O . ASP B 1 283 ? -15.133 3.912 -10.273 1 84.31 283 ASP B O 1
ATOM 5834 N N . THR B 1 284 ? -17.281 4.395 -10.023 1 91 284 THR B N 1
ATOM 5835 C CA . THR B 1 284 ? -17.391 3.424 -8.938 1 91 284 THR B CA 1
ATOM 5836 C C . THR B 1 284 ? -17.875 2.076 -9.461 1 91 284 THR B C 1
ATOM 5838 O O . THR B 1 284 ? -17.859 1.079 -8.742 1 91 284 THR B O 1
ATOM 5841 N N . ALA B 1 285 ? -18.234 1.965 -10.727 1 92.75 285 ALA B N 1
ATOM 5842 C CA . ALA B 1 285 ? -18.828 0.761 -11.305 1 92.75 285 ALA B CA 1
ATOM 5843 C C . ALA B 1 285 ? -17.859 -0.417 -11.227 1 92.75 285 ALA B C 1
ATOM 5845 O O . ALA B 1 285 ? -18.281 -1.555 -10.992 1 92.75 285 ALA B O 1
ATOM 5846 N N . GLU B 1 286 ? -16.625 -0.125 -11.391 1 94.5 286 GLU B N 1
ATOM 5847 C CA . GLU B 1 286 ? -15.625 -1.192 -11.398 1 94.5 286 GLU B CA 1
ATOM 5848 C C . GLU B 1 286 ? -15.508 -1.854 -10.031 1 94.5 286 GLU B C 1
ATOM 5850 O O . GLU B 1 286 ? -14.992 -2.967 -9.914 1 94.5 286 GLU B O 1
ATOM 5855 N N . ARG B 1 287 ? -15.914 -1.169 -9.008 1 96.56 287 ARG B N 1
ATOM 5856 C CA . ARG B 1 287 ? -15.805 -1.711 -7.656 1 96.56 287 ARG B CA 1
ATOM 5857 C C . ARG B 1 287 ? -16.641 -2.979 -7.504 1 96.56 287 ARG B C 1
ATOM 5859 O O . ARG B 1 287 ? -16.312 -3.852 -6.699 1 96.56 287 ARG B O 1
ATOM 5866 N N . ALA B 1 288 ? -17.75 -3.041 -8.281 1 96.12 288 ALA B N 1
ATOM 5867 C CA . ALA B 1 288 ? -18.578 -4.246 -8.227 1 96.12 288 ALA B CA 1
ATOM 5868 C C . ALA B 1 288 ? -17.75 -5.484 -8.594 1 96.12 288 ALA B C 1
ATOM 5870 O O . ALA B 1 288 ? -17.766 -6.473 -7.855 1 96.12 288 ALA B O 1
ATOM 5871 N N . GLY B 1 289 ? -17.047 -5.406 -9.719 1 96.94 289 GLY B N 1
ATOM 5872 C CA . GLY B 1 289 ? -16.172 -6.508 -10.086 1 96.94 289 GLY B CA 1
ATOM 5873 C C . GLY B 1 289 ? -15.055 -6.746 -9.078 1 96.94 289 GLY B C 1
ATOM 5874 O O . GLY B 1 289 ? -14.719 -7.891 -8.781 1 96.94 289 GLY B O 1
ATOM 5875 N N . ALA B 1 290 ? -14.539 -5.648 -8.57 1 98 290 ALA B N 1
ATOM 5876 C CA . ALA B 1 290 ? -13.477 -5.758 -7.57 1 98 290 ALA B CA 1
ATOM 5877 C C . ALA B 1 290 ? -13.977 -6.473 -6.316 1 98 290 ALA B C 1
ATOM 5879 O O . ALA B 1 290 ? -13.211 -7.164 -5.645 1 98 290 ALA B O 1
ATOM 5880 N N . MET B 1 291 ? -15.219 -6.324 -5.973 1 97.81 291 MET B N 1
ATOM 5881 C CA . MET B 1 291 ? -15.773 -7 -4.805 1 97.81 291 MET B CA 1
ATOM 5882 C C . MET B 1 291 ? -15.836 -8.508 -5.027 1 97.81 291 MET B C 1
ATOM 5884 O O . MET B 1 291 ? -15.688 -9.281 -4.082 1 97.81 291 MET B O 1
ATOM 5888 N N . LEU B 1 292 ? -16.062 -8.93 -6.266 1 97.88 292 LEU B N 1
ATOM 5889 C CA . LEU B 1 292 ? -16.094 -10.359 -6.574 1 97.88 292 LEU B CA 1
ATOM 5890 C C . LEU B 1 292 ? -14.711 -10.969 -6.461 1 97.88 292 LEU B C 1
ATOM 5892 O O . LEU B 1 292 ? -14.547 -12.047 -5.887 1 97.88 292 LEU B O 1
ATOM 5896 N N . VAL B 1 293 ? -13.734 -10.258 -6.859 1 98.12 293 VAL B N 1
ATOM 5897 C CA . VAL B 1 293 ? -12.383 -10.797 -7.004 1 98.12 293 VAL B CA 1
ATOM 5898 C C . VAL B 1 293 ? -11.547 -10.438 -5.781 1 98.12 293 VAL B C 1
ATOM 5900 O O . VAL B 1 293 ? -10.758 -11.25 -5.301 1 98.12 293 VAL B O 1
ATOM 5903 N N . GLY B 1 294 ? -11.727 -9.289 -5.203 1 98.31 294 GLY B N 1
ATOM 5904 C CA . GLY B 1 294 ? -10.914 -8.742 -4.129 1 98.31 294 GLY B CA 1
ATOM 5905 C C . GLY B 1 294 ? -9.852 -7.777 -4.621 1 98.31 294 GLY B C 1
ATOM 5906 O O . GLY B 1 294 ? -9.102 -7.211 -3.82 1 98.31 294 GLY B O 1
ATOM 5907 N N . ARG B 1 295 ? -9.719 -7.645 -5.941 1 98.25 295 ARG B N 1
ATOM 5908 C CA . ARG B 1 295 ? -8.828 -6.723 -6.637 1 98.25 295 ARG B CA 1
ATOM 5909 C C . ARG B 1 295 ? -9.547 -6.035 -7.793 1 98.25 295 ARG B C 1
ATOM 5911 O O . ARG B 1 295 ? -10.508 -6.578 -8.344 1 98.25 295 ARG B O 1
ATOM 5918 N N . PHE B 1 296 ? -9.062 -4.863 -8.117 1 97.75 296 PHE B N 1
ATOM 5919 C CA . PHE B 1 296 ? -9.461 -4.262 -9.383 1 97.75 296 PHE B CA 1
ATOM 5920 C C . PHE B 1 296 ? -8.773 -4.961 -10.555 1 97.75 296 PHE B C 1
ATOM 5922 O O . PHE B 1 296 ? -7.883 -5.789 -10.352 1 97.75 296 PHE B O 1
ATOM 5929 N N . GLU B 1 297 ? -9.227 -4.641 -11.797 1 96.81 297 GLU B N 1
ATOM 5930 C CA . GLU B 1 297 ? -8.703 -5.32 -12.984 1 96.81 297 GLU B CA 1
ATOM 5931 C C . GLU B 1 297 ? -7.199 -5.109 -13.125 1 96.81 297 GLU B C 1
ATOM 5933 O O . GLU B 1 297 ? -6.484 -5.996 -13.594 1 96.81 297 GLU B O 1
ATOM 5938 N N . ASP B 1 298 ? -6.672 -3.992 -12.594 1 96.44 298 ASP B N 1
ATOM 5939 C CA . ASP B 1 298 ? -5.25 -3.709 -12.734 1 96.44 298 ASP B CA 1
ATOM 5940 C C . ASP B 1 298 ? -4.441 -4.383 -11.625 1 96.44 298 ASP B C 1
ATOM 5942 O O . ASP B 1 298 ? -3.229 -4.188 -11.523 1 96.44 298 ASP B O 1
ATOM 5946 N N . GLY B 1 299 ? -5.129 -5.07 -10.773 1 97.44 299 GLY B N 1
ATOM 5947 C CA . GLY B 1 299 ? -4.461 -5.828 -9.727 1 97.44 299 GLY B CA 1
ATOM 5948 C C . GLY B 1 299 ? -4.469 -5.125 -8.383 1 97.44 299 GLY B C 1
ATOM 5949 O O . GLY B 1 299 ? -4.074 -5.707 -7.371 1 97.44 299 GLY B O 1
ATOM 5950 N N . THR B 1 300 ? -4.984 -3.889 -8.258 1 97.56 300 THR B N 1
ATOM 5951 C CA . THR B 1 300 ? -5.031 -3.125 -7.012 1 97.56 300 THR B CA 1
ATOM 5952 C C . THR B 1 300 ? -5.898 -3.83 -5.977 1 97.56 300 THR B C 1
ATOM 5954 O O . THR B 1 300 ? -7.066 -4.129 -6.238 1 97.56 300 THR B O 1
ATOM 5957 N N . PRO B 1 301 ? -5.328 -4.09 -4.836 1 97.44 301 PRO B N 1
ATOM 5958 C CA . PRO B 1 301 ? -6.172 -4.715 -3.814 1 97.44 301 PRO B CA 1
ATOM 5959 C C . PRO B 1 301 ? -7.293 -3.799 -3.33 1 97.44 301 PRO B C 1
ATOM 5961 O O . PRO B 1 301 ? -7.043 -2.641 -2.984 1 97.44 301 PRO B O 1
ATOM 5964 N N . LEU B 1 302 ? -8.461 -4.336 -3.252 1 97.81 302 LEU B N 1
ATOM 5965 C CA . LEU B 1 302 ? -9.641 -3.58 -2.844 1 97.81 302 LEU B CA 1
ATOM 5966 C C . LEU B 1 302 ? -9.547 -3.182 -1.374 1 97.81 302 LEU B C 1
ATOM 5968 O O . LEU B 1 302 ? -10.094 -2.15 -0.97 1 97.81 302 LEU B O 1
ATOM 5972 N N . THR B 1 303 ? -8.82 -3.908 -0.57 1 96.94 303 THR B N 1
ATOM 5973 C CA . THR B 1 303 ? -8.734 -3.676 0.868 1 96.94 303 THR B CA 1
ATOM 5974 C C . THR B 1 303 ? -7.945 -2.408 1.168 1 96.94 303 THR B C 1
ATOM 5976 O O . THR B 1 303 ? -8.117 -1.796 2.225 1 96.94 303 THR B O 1
ATOM 5979 N N . ILE B 1 304 ? -7.07 -1.971 0.255 1 95.5 304 ILE B N 1
ATOM 5980 C CA . ILE B 1 304 ? -6.207 -0.853 0.618 1 95.5 304 ILE B CA 1
ATOM 5981 C C . ILE B 1 304 ? -6.602 0.387 -0.18 1 95.5 304 ILE B C 1
ATOM 5983 O O . ILE B 1 304 ? -6.184 1.501 0.144 1 95.5 304 ILE B O 1
ATOM 5987 N N . GLN B 1 305 ? -7.371 0.172 -1.301 1 96.31 305 GLN B N 1
ATOM 5988 C CA . GLN B 1 305 ? -7.82 1.294 -2.119 1 96.31 305 GLN B CA 1
ATOM 5989 C C . GLN B 1 305 ? -9.297 1.15 -2.488 1 96.31 305 GLN B C 1
ATOM 5991 O O . GLN B 1 305 ? -9.781 0.038 -2.703 1 96.31 305 GLN B O 1
ATOM 5996 N N . SER B 1 306 ? -9.969 2.312 -2.732 1 96.19 306 SER B N 1
ATOM 5997 C CA . SER B 1 306 ? -11.375 2.322 -3.121 1 96.19 306 SER B CA 1
ATOM 5998 C C . SER B 1 306 ? -11.531 2.361 -4.637 1 96.19 306 SER B C 1
ATOM 6000 O O . SER B 1 306 ? -12.625 2.154 -5.16 1 96.19 306 SER B O 1
ATOM 6002 N N . ALA B 1 307 ? -10.461 2.574 -5.359 1 96.12 307 ALA B N 1
ATOM 6003 C CA . ALA B 1 307 ? -10.398 2.605 -6.82 1 96.12 307 ALA B CA 1
ATOM 6004 C C . ALA B 1 307 ? -9.07 2.041 -7.324 1 96.12 307 ALA B C 1
ATOM 6006 O O . ALA B 1 307 ? -8.117 1.891 -6.555 1 96.12 307 ALA B O 1
ATOM 6007 N N . ASP B 1 308 ? -9 1.67 -8.578 1 95.69 308 ASP B N 1
ATOM 6008 C CA . ASP B 1 308 ? -7.758 1.16 -9.156 1 95.69 308 ASP B CA 1
ATOM 6009 C C . ASP B 1 308 ? -6.688 2.248 -9.211 1 95.69 308 ASP B C 1
ATOM 6011 O O . ASP B 1 308 ? -6.977 3.42 -8.953 1 95.69 308 ASP B O 1
ATOM 6015 N N . GLY B 1 309 ? -5.418 1.776 -9.359 1 94.19 309 GLY B N 1
ATOM 6016 C CA . GLY B 1 309 ? -4.348 2.75 -9.492 1 94.19 309 GLY B CA 1
ATOM 6017 C C . GLY B 1 309 ? -3.061 2.312 -8.812 1 94.19 309 GLY B C 1
ATOM 6018 O O . GLY B 1 309 ? -2.016 2.941 -8.992 1 94.19 309 GLY B O 1
ATOM 6019 N N . ALA B 1 310 ? -3.068 1.285 -8.055 1 93 310 ALA B N 1
ATOM 6020 C CA . ALA B 1 310 ? -1.889 0.786 -7.355 1 93 310 ALA B CA 1
ATOM 6021 C C . ALA B 1 310 ? -1.271 -0.397 -8.094 1 93 310 ALA B C 1
ATOM 6023 O O . ALA B 1 310 ? -1.215 -1.509 -7.562 1 93 310 ALA B O 1
ATOM 6024 N N . HIS B 1 311 ? -0.682 -0.126 -9.32 1 93.94 311 HIS B N 1
ATOM 6025 C CA . HIS B 1 311 ? -0.208 -1.221 -10.156 1 93.94 311 HIS B CA 1
ATOM 6026 C C . HIS B 1 311 ? 1.238 -0.999 -10.594 1 93.94 311 HIS B C 1
ATOM 6028 O O . HIS B 1 311 ? 1.732 -1.677 -11.492 1 93.94 311 HIS B O 1
ATOM 6034 N N . SER B 1 312 ? 1.989 -0.058 -9.906 1 94.5 312 SER B N 1
ATOM 6035 C CA . SER B 1 312 ? 3.352 0.268 -10.312 1 94.5 312 SER B CA 1
ATOM 6036 C C . SER B 1 312 ? 4.32 0.168 -9.141 1 94.5 312 SER B C 1
ATOM 6038 O O . SER B 1 312 ? 4.965 1.152 -8.773 1 94.5 312 SER B O 1
ATOM 6040 N N . PRO B 1 313 ? 4.348 -1.028 -8.617 1 95.44 313 PRO B N 1
ATOM 6041 C CA . PRO B 1 313 ? 3.959 -2.357 -9.094 1 95.44 313 PRO B CA 1
ATOM 6042 C C . PRO B 1 313 ? 2.635 -2.832 -8.5 1 95.44 313 PRO B C 1
ATOM 6044 O O . PRO B 1 313 ? 2.092 -2.188 -7.598 1 95.44 313 PRO B O 1
ATOM 6047 N N . VAL B 1 314 ? 2.125 -3.957 -9.016 1 96.38 314 VAL B N 1
ATOM 6048 C CA . VAL B 1 314 ? 0.917 -4.539 -8.438 1 96.38 314 VAL B CA 1
ATOM 6049 C C . VAL B 1 314 ? 1.166 -4.906 -6.98 1 96.38 314 VAL B C 1
ATOM 6051 O O . VAL B 1 314 ? 2.049 -5.711 -6.676 1 96.38 314 VAL B O 1
ATOM 6054 N N . GLN B 1 315 ? 0.403 -4.383 -6.094 1 96.06 315 GLN B N 1
ATOM 6055 C CA . GLN B 1 315 ? 0.669 -4.492 -4.66 1 96.06 315 GLN B CA 1
ATOM 6056 C C . GLN B 1 315 ? 0.257 -5.859 -4.129 1 96.06 315 GLN B C 1
ATOM 6058 O O . GLN B 1 315 ? -0.722 -6.445 -4.594 1 96.06 315 GLN B O 1
ATOM 6063 N N . ASN B 1 316 ? 1.047 -6.297 -3.158 1 96.75 316 ASN B N 1
ATOM 6064 C CA . ASN B 1 316 ? 0.765 -7.598 -2.559 1 96.75 316 ASN B CA 1
ATOM 6065 C C . ASN B 1 316 ? 1.118 -7.617 -1.074 1 96.75 316 ASN B C 1
ATOM 6067 O O . ASN B 1 316 ? 0.986 -8.648 -0.415 1 96.75 316 ASN B O 1
ATOM 6071 N N . ASP B 1 317 ? 1.679 -6.551 -0.512 1 96.31 317 ASP B N 1
ATOM 6072 C CA . ASP B 1 317 ? 2.092 -6.488 0.887 1 96.31 317 ASP B CA 1
ATOM 6073 C C . ASP B 1 317 ? 0.978 -5.918 1.763 1 96.31 317 ASP B C 1
ATOM 6075 O O . ASP B 1 317 ? 1.117 -4.828 2.322 1 96.31 317 ASP B O 1
ATOM 6079 N N . PHE B 1 318 ? -0.113 -6.715 1.921 1 96.5 318 PHE B N 1
ATOM 6080 C CA . PHE B 1 318 ? -1.245 -6.277 2.73 1 96.5 318 PHE B CA 1
ATOM 6081 C C . PHE B 1 318 ? -1.852 -7.453 3.488 1 96.5 318 PHE B C 1
ATOM 6083 O O . PHE B 1 318 ? -1.582 -8.609 3.168 1 96.5 318 PHE B O 1
ATOM 6090 N N . THR B 1 319 ? -2.568 -7.23 4.559 1 96.62 319 THR B N 1
ATOM 6091 C CA . THR B 1 319 ? -3.504 -8.109 5.25 1 96.62 319 THR B CA 1
ATOM 6092 C C . THR B 1 319 ? -4.895 -7.488 5.305 1 96.62 319 THR B C 1
ATOM 6094 O O . THR B 1 319 ? -5.133 -6.438 4.707 1 96.62 319 THR B O 1
ATOM 6097 N N . TYR B 1 320 ? -5.824 -8.117 5.961 1 96.94 320 TYR B N 1
ATOM 6098 C CA . TYR B 1 320 ? -7.18 -7.594 6.082 1 96.94 320 TYR B CA 1
ATOM 6099 C C . TYR B 1 320 ? -7.418 -7.012 7.469 1 96.94 320 TYR B C 1
ATOM 6101 O O . TYR B 1 320 ? -8.562 -6.848 7.891 1 96.94 320 TYR B O 1
ATOM 6109 N N . ASP B 1 321 ? -6.348 -6.637 8.18 1 93.94 321 ASP B N 1
ATOM 6110 C CA . ASP B 1 321 ? -6.438 -6.129 9.547 1 93.94 321 ASP B CA 1
ATOM 6111 C C . ASP B 1 321 ? -7.219 -4.816 9.594 1 93.94 321 ASP B C 1
ATOM 6113 O O . ASP B 1 321 ? -7.906 -4.531 10.578 1 93.94 321 ASP B O 1
ATOM 6117 N N . SER B 1 322 ? -7.117 -4.039 8.562 1 94.19 322 SER B N 1
ATOM 6118 C CA . SER B 1 322 ? -7.797 -2.748 8.523 1 94.19 322 SER B CA 1
ATOM 6119 C C . SER B 1 322 ? -9.227 -2.895 8.023 1 94.19 322 SER B C 1
ATOM 6121 O O . SER B 1 322 ? -9.914 -1.897 7.785 1 94.19 322 SER B O 1
ATOM 6123 N N . ASP B 1 323 ? -9.656 -4.039 7.844 1 94.88 323 ASP B N 1
ATOM 6124 C CA . ASP B 1 323 ? -10.984 -4.344 7.309 1 94.88 323 ASP B CA 1
ATOM 6125 C C . ASP B 1 323 ? -11.625 -5.504 8.07 1 94.88 323 ASP B C 1
ATOM 6127 O O . ASP B 1 323 ? -12.039 -6.496 7.465 1 94.88 323 ASP B O 1
ATOM 6131 N N . PRO B 1 324 ? -11.789 -5.324 9.375 1 92.12 324 PRO B N 1
ATOM 6132 C CA . PRO B 1 324 ? -12.281 -6.445 10.18 1 92.12 324 PRO B CA 1
ATOM 6133 C C . PRO B 1 324 ? -13.734 -6.801 9.867 1 92.12 324 PRO B C 1
ATOM 6135 O O . PRO B 1 324 ? -14.172 -7.922 10.141 1 92.12 324 PRO B O 1
ATOM 6138 N N . GLU B 1 325 ? -14.477 -5.887 9.234 1 91.69 325 GLU B N 1
ATOM 6139 C CA . GLU B 1 325 ? -15.914 -6.105 9.062 1 91.69 325 GLU B CA 1
ATOM 6140 C C . GLU B 1 325 ? -16.266 -6.352 7.598 1 91.69 325 GLU B C 1
ATOM 6142 O O . GLU B 1 325 ? -17.438 -6.477 7.246 1 91.69 325 GLU B O 1
ATOM 6147 N N . GLY B 1 326 ? -15.289 -6.371 6.785 1 94.44 326 GLY B N 1
ATOM 6148 C CA . GLY B 1 326 ? -15.531 -6.609 5.371 1 94.44 326 GLY B CA 1
ATOM 6149 C C . GLY B 1 326 ? -16.125 -5.414 4.656 1 94.44 326 GLY B C 1
ATOM 6150 O O . GLY B 1 326 ? -16.781 -5.562 3.621 1 94.44 326 GLY B O 1
ATOM 6151 N N . GLY B 1 327 ? -15.953 -4.262 5.238 1 94.5 327 GLY B N 1
ATOM 6152 C CA . GLY B 1 327 ? -16.484 -3.041 4.648 1 94.5 327 GLY B CA 1
ATOM 6153 C C . GLY B 1 327 ? -15.68 -2.562 3.451 1 94.5 327 GLY B C 1
ATOM 6154 O O . GLY B 1 327 ? -16.172 -1.77 2.646 1 94.5 327 GLY B O 1
ATOM 6155 N N . LYS B 1 328 ? -14.445 -3.02 3.322 1 96.25 328 LYS B N 1
ATOM 6156 C CA . LYS B 1 328 ? -13.594 -2.701 2.176 1 96.25 328 LYS B CA 1
ATOM 6157 C C . LYS B 1 328 ? -13.609 -3.836 1.154 1 96.25 328 LYS B C 1
ATOM 6159 O O . LYS B 1 328 ? -14.172 -3.693 0.068 1 96.25 328 LYS B O 1
ATOM 6164 N N . CYS B 1 329 ? -13.18 -4.953 1.49 1 97.38 329 CYS B N 1
ATOM 6165 C CA . CYS B 1 329 ? -13.195 -6.18 0.702 1 97.38 329 CYS B CA 1
ATOM 6166 C C . CYS B 1 329 ? -14.148 -7.203 1.303 1 97.38 329 CYS B C 1
ATOM 6168 O O . CYS B 1 329 ? -13.867 -7.77 2.361 1 97.38 329 CYS B O 1
ATOM 6170 N N . PRO B 1 330 ? -15.211 -7.484 0.605 1 96.81 330 PRO B N 1
ATOM 6171 C CA . PRO B 1 330 ? -16.188 -8.414 1.173 1 96.81 330 PRO B CA 1
ATOM 6172 C C . PRO B 1 330 ? -15.602 -9.781 1.479 1 96.81 330 PRO B C 1
ATOM 6174 O O . PRO B 1 330 ? -14.625 -10.195 0.848 1 96.81 330 PRO B O 1
ATOM 6177 N N . PHE B 1 331 ? -16.281 -10.484 2.396 1 96.94 331 PHE B N 1
ATOM 6178 C CA . PHE B 1 331 ? -15.773 -11.766 2.869 1 96.94 331 PHE B CA 1
ATOM 6179 C C . PHE B 1 331 ? -15.883 -12.828 1.777 1 96.94 331 PHE B C 1
ATOM 6181 O O . PHE B 1 331 ? -15.141 -13.812 1.787 1 96.94 331 PHE B O 1
ATOM 6188 N N . PHE B 1 332 ? -16.766 -12.617 0.78 1 97.62 332 PHE B N 1
ATOM 6189 C CA . PHE B 1 332 ? -16.953 -13.609 -0.27 1 97.62 332 PHE B CA 1
ATOM 6190 C C . PHE B 1 332 ? -15.945 -13.398 -1.4 1 97.62 332 PHE B C 1
ATOM 6192 O O . PHE B 1 332 ? -15.906 -14.18 -2.354 1 97.62 332 PHE B O 1
ATOM 6199 N N . ALA B 1 333 ? -15.203 -12.328 -1.333 1 98.25 333 ALA B N 1
ATOM 6200 C CA . ALA B 1 333 ? -14.266 -12.023 -2.408 1 98.25 333 ALA B CA 1
ATOM 6201 C C . ALA B 1 333 ? -13.289 -13.18 -2.627 1 98.25 333 ALA B C 1
ATOM 6203 O O . ALA B 1 333 ? -12.805 -13.781 -1.666 1 98.25 333 ALA B O 1
ATOM 6204 N N . HIS B 1 334 ? -12.922 -13.375 -3.844 1 98.25 334 HIS B N 1
ATOM 6205 C CA . HIS B 1 334 ? -12.109 -14.516 -4.246 1 98.25 334 HIS B CA 1
ATOM 6206 C C . HIS B 1 334 ? -10.781 -14.539 -3.494 1 98.25 334 HIS B C 1
ATOM 6208 O O . HIS B 1 334 ? -10.453 -15.531 -2.838 1 98.25 334 HIS B O 1
ATOM 6214 N N . ILE B 1 335 ? -10.039 -13.445 -3.502 1 98.19 335 ILE B N 1
ATOM 6215 C CA . ILE B 1 335 ? -8.688 -13.5 -2.963 1 98.19 335 ILE B CA 1
ATOM 6216 C C . ILE B 1 335 ? -8.742 -13.547 -1.438 1 98.19 335 ILE B C 1
ATOM 6218 O O . ILE B 1 335 ? -7.812 -14.039 -0.791 1 98.19 335 ILE B O 1
ATOM 6222 N N . ARG B 1 336 ? -9.766 -13 -0.845 1 97.94 336 ARG B N 1
ATOM 6223 C CA . ARG B 1 336 ? -9.875 -13.07 0.608 1 97.94 336 ARG B CA 1
ATOM 6224 C C . ARG B 1 336 ? -10.203 -14.484 1.066 1 97.94 336 ARG B C 1
ATOM 6226 O O . ARG B 1 336 ? -9.672 -14.961 2.072 1 97.94 336 ARG B O 1
ATOM 6233 N N . LYS B 1 337 ? -11.047 -15.164 0.312 1 98.25 337 LYS B N 1
ATOM 6234 C CA . LYS B 1 337 ? -11.383 -16.547 0.64 1 98.25 337 LYS B CA 1
ATOM 6235 C C . LYS B 1 337 ? -10.195 -17.469 0.391 1 98.25 337 LYS B C 1
ATOM 6237 O O . LYS B 1 337 ? -9.93 -18.375 1.186 1 98.25 337 LYS B O 1
ATOM 6242 N N . MET B 1 338 ? -9.469 -17.203 -0.67 1 97.75 338 MET B N 1
ATOM 6243 C CA . MET B 1 338 ? -8.445 -18.141 -1.113 1 97.75 338 MET B CA 1
ATOM 6244 C C . MET B 1 338 ? -7.121 -17.875 -0.411 1 97.75 338 MET B C 1
ATOM 6246 O O . MET B 1 338 ? -6.219 -18.703 -0.44 1 97.75 338 MET B O 1
ATOM 6250 N N . ASN B 1 339 ? -6.961 -16.781 0.161 1 97.12 339 ASN B N 1
ATOM 6251 C CA . ASN B 1 339 ? -5.84 -16.375 1.007 1 97.12 339 ASN B CA 1
ATOM 6252 C C . ASN B 1 339 ? -6.277 -15.391 2.086 1 97.12 339 ASN B C 1
ATOM 6254 O O . ASN B 1 339 ? -6.043 -14.188 1.963 1 97.12 339 ASN B O 1
ATOM 6258 N N . PRO B 1 340 ? -6.805 -15.906 3.174 1 97.56 340 PRO B N 1
ATOM 6259 C CA . PRO B 1 340 ? -7.438 -15.039 4.172 1 97.56 340 PRO B CA 1
ATOM 6260 C C . PRO B 1 340 ? -6.426 -14.172 4.926 1 97.56 340 PRO B C 1
ATOM 6262 O O . PRO B 1 340 ? -6.797 -13.164 5.523 1 97.56 340 PRO B O 1
ATOM 6265 N N . ARG B 1 341 ? -5.121 -14.648 4.91 1 96.69 341 ARG B N 1
ATOM 6266 C CA . ARG B 1 341 ? -4.043 -13.891 5.539 1 96.69 341 ARG B CA 1
ATOM 6267 C C . ARG B 1 341 ? -4.367 -13.578 6.996 1 96.69 341 ARG B C 1
ATOM 6269 O O . ARG B 1 341 ? -4.223 -12.438 7.438 1 96.69 341 ARG B O 1
ATOM 6276 N N . GLY B 1 342 ? -4.852 -14.562 7.648 1 95.69 342 GLY B N 1
ATOM 6277 C CA . GLY B 1 342 ? -5.125 -14.469 9.07 1 95.69 342 GLY B CA 1
ATOM 6278 C C . GLY B 1 342 ? -6.566 -14.102 9.383 1 95.69 342 GLY B C 1
ATOM 6279 O O . GLY B 1 342 ? -6.973 -14.086 10.547 1 95.69 342 GLY B O 1
ATOM 6280 N N . SER B 1 343 ? -7.402 -13.867 8.398 1 95.69 343 SER B N 1
ATOM 6281 C CA . SER B 1 343 ? -8.773 -13.414 8.625 1 95.69 343 SER B CA 1
ATOM 6282 C C . SER B 1 343 ? -9.766 -14.562 8.469 1 95.69 343 SER B C 1
ATOM 6284 O O . SER B 1 343 ? -10.977 -14.336 8.43 1 95.69 343 SER B O 1
ATOM 6286 N N . GLY B 1 344 ? -9.328 -15.766 8.359 1 97.19 344 GLY B N 1
ATOM 6287 C CA . GLY B 1 344 ? -10.211 -16.906 8.148 1 97.19 344 GLY B CA 1
ATOM 6288 C C . GLY B 1 344 ? -11.125 -17.172 9.336 1 97.19 344 GLY B C 1
ATOM 6289 O O . GLY B 1 344 ? -12.305 -17.469 9.156 1 97.19 344 GLY B O 1
ATOM 6290 N N . GLY B 1 345 ? -10.539 -17.156 10.539 1 96.69 345 GLY B N 1
ATOM 6291 C CA . GLY B 1 345 ? -11.336 -17.25 11.75 1 96.69 345 GLY B CA 1
ATOM 6292 C C . GLY B 1 345 ? -11.453 -18.656 12.281 1 96.69 345 GLY B C 1
ATOM 6293 O O . GLY B 1 345 ? -12.062 -18.891 13.328 1 96.69 345 GLY B O 1
ATOM 6294 N N . PHE B 1 346 ? -10.898 -19.656 11.578 1 96.88 346 PHE B N 1
ATOM 6295 C CA . PHE B 1 346 ? -11.078 -21.031 12 1 96.88 346 PHE B CA 1
ATOM 6296 C C . PHE B 1 346 ? -9.75 -21.656 12.391 1 96.88 346 PHE B C 1
ATOM 6298 O O . PHE B 1 346 ? -9.711 -22.688 13.078 1 96.88 346 PHE B O 1
ATOM 6305 N N . GLU B 1 347 ? -8.664 -21.156 11.867 1 96.69 347 GLU B N 1
ATOM 6306 C CA . GLU B 1 347 ? -7.312 -21.625 12.156 1 96.69 347 GLU B CA 1
ATOM 6307 C C . GLU B 1 347 ? -6.383 -20.469 12.477 1 96.69 347 GLU B C 1
ATOM 6309 O O . GLU B 1 347 ? -6.734 -19.297 12.258 1 96.69 347 GLU B O 1
ATOM 6314 N N . THR B 1 348 ? -5.277 -20.781 13.18 1 96.19 348 THR B N 1
ATOM 6315 C CA . THR B 1 348 ? -4.254 -19.75 13.344 1 96.19 348 THR B CA 1
ATOM 6316 C C . THR B 1 348 ? -3.691 -19.328 11.992 1 96.19 348 THR B C 1
ATOM 6318 O O . THR B 1 348 ? -3.861 -20.031 10.992 1 96.19 348 THR B O 1
ATOM 6321 N N . VAL B 1 349 ? -3.074 -18.188 11.922 1 94.5 349 VAL B N 1
ATOM 6322 C CA . VAL B 1 349 ? -2.477 -17.688 10.695 1 94.5 349 VAL B CA 1
ATOM 6323 C C . VAL B 1 349 ? -1.479 -18.703 10.148 1 94.5 349 VAL B C 1
ATOM 6325 O O . VAL B 1 349 ? -1.423 -18.938 8.938 1 94.5 349 VAL B O 1
ATOM 6328 N N . GLU B 1 350 ? -0.687 -19.359 11.023 1 94.75 350 GLU B N 1
ATOM 6329 C CA . GLU B 1 350 ? 0.319 -20.328 10.625 1 94.75 350 GLU B CA 1
ATOM 6330 C C . GLU B 1 350 ? -0.326 -21.547 9.961 1 94.75 350 GLU B C 1
ATOM 6332 O O . GLU B 1 350 ? 0.199 -22.078 8.977 1 94.75 350 GLU B O 1
ATOM 6337 N N . ARG B 1 351 ? -1.427 -21.953 10.477 1 95.75 351 ARG B N 1
ATOM 6338 C CA . ARG B 1 351 ? -2.115 -23.109 9.914 1 95.75 351 ARG B CA 1
ATOM 6339 C C . ARG B 1 351 ? -2.775 -22.75 8.586 1 95.75 351 ARG B C 1
ATOM 6341 O O . ARG B 1 351 ? -2.793 -23.578 7.664 1 95.75 351 ARG B O 1
ATOM 6348 N N . GLU B 1 352 ? -3.309 -21.547 8.523 1 96.38 352 GLU B N 1
ATOM 6349 C CA . GLU B 1 352 ? -3.906 -21.094 7.277 1 96.38 352 GLU B CA 1
ATOM 6350 C C . GLU B 1 352 ? -2.898 -21.125 6.133 1 96.38 352 GLU B C 1
ATOM 6352 O O . GLU B 1 352 ? -3.246 -21.469 5.004 1 96.38 352 GLU B O 1
ATOM 6357 N N . ARG B 1 353 ? -1.694 -20.859 6.426 1 96.81 353 ARG B N 1
ATOM 6358 C CA . ARG B 1 353 ? -0.635 -20.766 5.426 1 96.81 353 ARG B CA 1
ATOM 6359 C C . ARG B 1 353 ? -0.315 -22.141 4.848 1 96.81 353 ARG B C 1
ATOM 6361 O O . ARG B 1 353 ? 0.243 -22.25 3.754 1 96.81 353 ARG B O 1
ATOM 6368 N N . LEU B 1 354 ? -0.705 -23.203 5.57 1 96.81 354 LEU B N 1
ATOM 6369 C CA . LEU B 1 354 ? -0.394 -24.562 5.137 1 96.81 354 LEU B CA 1
ATOM 6370 C C . LEU B 1 354 ? -1.207 -24.938 3.902 1 96.81 354 LEU B C 1
ATOM 6372 O O . LEU B 1 354 ? -0.901 -25.922 3.23 1 96.81 354 LEU B O 1
ATOM 6376 N N . HIS B 1 355 ? -2.195 -24.141 3.604 1 98.31 355 HIS B N 1
ATOM 6377 C CA . HIS B 1 355 ? -3.092 -24.531 2.518 1 98.31 355 HIS B CA 1
ATOM 6378 C C . HIS B 1 355 ? -2.744 -23.781 1.231 1 98.31 355 HIS B C 1
ATOM 6380 O O . HIS B 1 355 ? -3.377 -24 0.195 1 98.31 355 HIS B O 1
ATOM 6386 N N . ILE B 1 356 ? -1.709 -22.922 1.281 1 97.81 356 ILE B N 1
ATOM 6387 C CA . ILE B 1 356 ? -1.312 -22.141 0.114 1 97.81 356 ILE B CA 1
ATOM 6388 C C . ILE B 1 356 ? -0.535 -23.031 -0.858 1 97.81 356 ILE B C 1
ATOM 6390 O O . ILE B 1 356 ? 0.351 -23.781 -0.448 1 97.81 356 ILE B O 1
ATOM 6394 N N . MET B 1 357 ? -0.916 -23.062 -2.062 1 98.12 357 MET B N 1
ATOM 6395 C CA . MET B 1 357 ? -0.27 -23.859 -3.092 1 98.12 357 MET B CA 1
ATOM 6396 C C . MET B 1 357 ? 0.471 -22.984 -4.09 1 98.12 357 MET B C 1
ATOM 639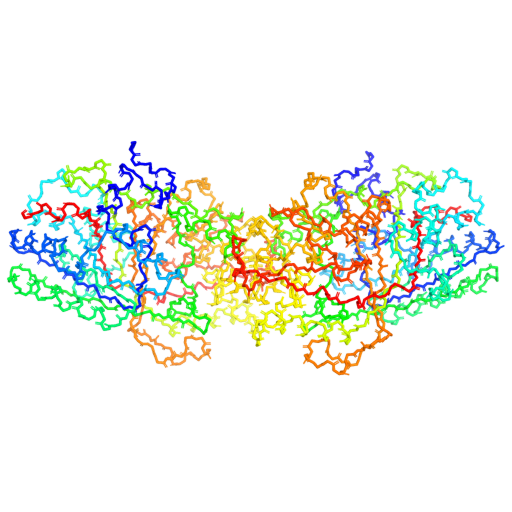8 O O . MET B 1 357 ? 0.218 -21.781 -4.168 1 98.12 357 MET B O 1
ATOM 6402 N N . ALA B 1 358 ? 1.388 -23.562 -4.852 1 98.31 358 ALA B N 1
ATOM 6403 C CA . ALA B 1 358 ? 2.104 -22.859 -5.914 1 98.31 358 ALA B CA 1
ATOM 6404 C C . ALA B 1 358 ? 1.365 -22.969 -7.242 1 98.31 358 ALA B C 1
ATOM 6406 O O . ALA B 1 358 ? 1.407 -24.016 -7.898 1 98.31 358 ALA B O 1
ATOM 6407 N N . ARG B 1 359 ? 0.779 -21.891 -7.637 1 97.56 359 ARG B N 1
ATOM 6408 C CA . ARG B 1 359 ? -0.052 -21.891 -8.836 1 97.56 359 ARG B CA 1
ATOM 6409 C C . ARG B 1 359 ? 0.775 -21.562 -10.078 1 97.56 359 ARG B C 1
ATOM 6411 O O . ARG B 1 359 ? 1.72 -20.781 -10.008 1 97.56 359 ARG B O 1
ATOM 6418 N N . ARG B 1 360 ? 0.426 -22.297 -11.148 1 97.38 360 ARG B N 1
ATOM 6419 C CA . ARG B 1 360 ? 1.086 -22.125 -12.438 1 97.38 360 ARG B CA 1
ATOM 6420 C C . ARG B 1 360 ? 0.065 -22.016 -13.57 1 97.38 360 ARG B C 1
ATOM 6422 O O . ARG B 1 360 ? 0.292 -22.516 -14.664 1 97.38 360 ARG B O 1
ATOM 6429 N N . GLY B 1 361 ? -1.04 -21.422 -13.305 1 95.25 361 GLY B N 1
ATOM 6430 C CA . GLY B 1 361 ? -2.123 -21.344 -14.273 1 95.25 361 GLY B CA 1
ATOM 6431 C C . GLY B 1 361 ? -1.727 -20.672 -15.562 1 95.25 361 GLY B C 1
ATOM 6432 O O . GLY B 1 361 ? -0.904 -19.75 -15.562 1 95.25 361 GLY B O 1
ATOM 6433 N N . GLN B 1 362 ? -2.303 -21.141 -16.688 1 96.31 362 GLN B N 1
ATOM 6434 C CA . GLN B 1 362 ? -2.094 -20.594 -18.031 1 96.31 362 GLN B CA 1
ATOM 6435 C C . GLN B 1 362 ? -3.418 -20.406 -18.75 1 96.31 362 GLN B C 1
ATOM 6437 O O . GLN B 1 362 ? -4.258 -21.312 -18.766 1 96.31 362 GLN B O 1
ATOM 6442 N N . THR B 1 363 ? -3.598 -19.219 -19.312 1 97.56 363 THR B N 1
ATOM 6443 C CA . THR B 1 363 ? -4.805 -18.984 -20.094 1 97.56 363 THR B CA 1
ATOM 6444 C C . THR B 1 363 ? -4.777 -19.812 -21.391 1 97.56 363 THR B C 1
ATOM 6446 O O . THR B 1 363 ? -3.703 -20.109 -21.922 1 97.56 363 THR B O 1
ATOM 6449 N N . TYR B 1 364 ? -5.914 -20.188 -21.797 1 97.81 364 TYR B N 1
ATOM 6450 C CA . TYR B 1 364 ? -6.043 -20.797 -23.125 1 97.81 364 TYR B CA 1
ATOM 6451 C C . TYR B 1 364 ? -7.113 -20.094 -23.938 1 97.81 364 TYR B C 1
ATOM 6453 O O . TYR B 1 364 ? -7.98 -19.406 -23.391 1 97.81 364 TYR B O 1
ATOM 6461 N N . GLY B 1 365 ? -7.027 -20.266 -25.203 1 96.12 365 GLY B N 1
ATOM 6462 C CA . GLY B 1 365 ? -7.949 -19.625 -26.125 1 96.12 365 GLY B CA 1
ATOM 6463 C C . GLY B 1 365 ? -7.418 -18.312 -26.672 1 96.12 365 GLY B C 1
ATOM 6464 O O . GLY B 1 365 ? -6.473 -17.734 -26.125 1 96.12 365 GLY B O 1
ATOM 6465 N N . VAL B 1 366 ? -7.934 -17.938 -27.766 1 90.88 366 VAL B N 1
ATOM 6466 C CA . VAL B 1 366 ? -7.508 -16.703 -28.422 1 90.88 366 VAL B CA 1
ATOM 6467 C C . VAL B 1 366 ? -8.648 -15.688 -28.406 1 90.88 366 VAL B C 1
ATOM 6469 O O . VAL B 1 366 ? -9.797 -16.031 -28.703 1 90.88 366 VAL B O 1
ATOM 6472 N N . ARG B 1 367 ? -8.258 -14.531 -27.938 1 90.44 367 ARG B N 1
ATOM 6473 C CA . ARG B 1 367 ? -9.234 -13.445 -27.922 1 90.44 367 ARG B CA 1
ATOM 6474 C C . ARG B 1 367 ? -8.938 -12.438 -29.031 1 90.44 367 ARG B C 1
ATOM 6476 O O . ARG B 1 367 ? -7.781 -12.211 -29.375 1 90.44 367 ARG B O 1
ATOM 6483 N N . THR B 1 368 ? -10.078 -11.836 -29.531 1 85.81 368 THR B N 1
ATOM 6484 C CA . THR B 1 368 ? -9.938 -10.805 -30.547 1 85.81 368 THR B CA 1
ATOM 6485 C C . THR B 1 368 ? -10.273 -9.43 -29.969 1 85.81 368 THR B C 1
ATOM 6487 O O . THR B 1 368 ? -10.023 -8.406 -30.609 1 85.81 368 THR B O 1
ATOM 6490 N N . ASP B 1 369 ? -10.789 -9.461 -28.75 1 89.81 369 ASP B N 1
ATOM 6491 C CA . ASP B 1 369 ? -11.18 -8.203 -28.125 1 89.81 369 ASP B CA 1
ATOM 6492 C C . ASP B 1 369 ? -10.133 -7.746 -27.109 1 89.81 369 ASP B C 1
ATOM 6494 O O . ASP B 1 369 ? -9.242 -8.516 -26.734 1 89.81 369 ASP B O 1
ATOM 6498 N N . ASP B 1 370 ? -10.25 -6.402 -26.828 1 88.38 370 ASP B N 1
ATOM 6499 C CA . ASP B 1 370 ? -9.562 -5.926 -25.625 1 88.38 370 ASP B CA 1
ATOM 6500 C C . ASP B 1 370 ? -10.297 -6.348 -24.359 1 88.38 370 ASP B C 1
ATOM 6502 O O . ASP B 1 370 ? -11.453 -5.961 -24.156 1 88.38 370 ASP B O 1
ATOM 6506 N N . PRO B 1 371 ? -9.633 -7.109 -23.578 1 88.69 371 PRO B N 1
ATOM 6507 C CA . PRO B 1 371 ? -10.297 -7.641 -22.391 1 88.69 371 PRO B CA 1
ATOM 6508 C C . PRO B 1 371 ? -10.914 -6.551 -21.516 1 88.69 371 PRO B C 1
ATOM 6510 O O . PRO B 1 371 ? -11.906 -6.793 -20.828 1 88.69 371 PRO B O 1
ATOM 6513 N N . ASN B 1 372 ? -10.445 -5.316 -21.562 1 87.12 372 ASN B N 1
ATOM 6514 C CA . ASN B 1 372 ? -10.867 -4.277 -20.625 1 87.12 372 ASN B CA 1
ATOM 6515 C C . ASN B 1 372 ? -11.43 -3.061 -21.359 1 87.12 372 ASN B C 1
ATOM 6517 O O . ASN B 1 372 ? -11.266 -1.929 -20.906 1 87.12 372 ASN B O 1
ATOM 6521 N N . ASP B 1 373 ? -12.047 -3.279 -22.547 1 88.56 373 ASP B N 1
ATOM 6522 C CA . ASP B 1 373 ? -12.547 -2.168 -23.359 1 88.56 373 ASP B CA 1
ATOM 6523 C C . ASP B 1 373 ? -13.953 -1.771 -22.922 1 88.56 373 ASP B C 1
ATOM 6525 O O . ASP B 1 373 ? -14.523 -0.813 -23.453 1 88.56 373 ASP B O 1
ATOM 6529 N N . GLY B 1 374 ? -14.539 -2.477 -21.953 1 85.81 374 GLY B N 1
ATOM 6530 C CA . GLY B 1 374 ? -15.844 -2.137 -21.406 1 85.81 374 GLY B CA 1
ATOM 6531 C C . GLY B 1 374 ? -17 -2.566 -22.297 1 85.81 374 GLY B C 1
ATOM 6532 O O . GLY B 1 374 ? -18.156 -2.309 -21.984 1 85.81 374 GLY B O 1
ATOM 6533 N N . LYS B 1 375 ? -16.75 -3.299 -23.516 1 91.44 375 LYS B N 1
ATOM 6534 C CA . LYS B 1 375 ? -17.797 -3.746 -24.438 1 91.44 375 LYS B CA 1
ATOM 6535 C C . LYS B 1 375 ? -18.219 -5.18 -24.125 1 91.44 375 LYS B C 1
ATOM 6537 O O . LYS B 1 375 ? -17.406 -6.105 -24.234 1 91.44 375 LYS B O 1
ATOM 6542 N N . LEU B 1 376 ? -19.438 -5.41 -23.75 1 92.56 376 LEU B N 1
ATOM 6543 C CA . LEU B 1 376 ? -19.938 -6.715 -23.312 1 92.56 376 LEU B CA 1
ATOM 6544 C C . LEU B 1 376 ? -20.156 -7.629 -24.516 1 92.56 376 LEU B C 1
ATOM 6546 O O . LEU B 1 376 ? -19.859 -8.828 -24.453 1 92.56 376 LEU B O 1
ATOM 6550 N N . ASN B 1 377 ? -20.578 -7.145 -25.578 1 92.75 377 ASN B N 1
ATOM 6551 C CA . ASN B 1 377 ? -21.047 -7.938 -26.703 1 92.75 377 ASN B CA 1
ATOM 6552 C C . ASN B 1 377 ? -19.875 -8.609 -27.438 1 92.75 377 ASN B C 1
ATOM 6554 O O . ASN B 1 377 ? -20.078 -9.609 -28.141 1 92.75 377 ASN B O 1
ATOM 6558 N N . ASN B 1 378 ? -18.734 -8.109 -27.344 1 94.25 378 ASN B N 1
ATOM 6559 C CA . ASN B 1 378 ? -17.594 -8.688 -28.047 1 94.25 378 ASN B CA 1
ATOM 6560 C C . ASN B 1 378 ? -16.844 -9.695 -27.188 1 94.25 378 ASN B C 1
ATOM 6562 O O . ASN B 1 378 ? -15.844 -10.266 -27.625 1 94.25 378 ASN B O 1
ATOM 6566 N N . LYS B 1 379 ? -17.281 -9.906 -25.938 1 96.25 379 LYS B N 1
ATOM 6567 C CA . LYS B 1 379 ? -16.625 -10.852 -25.047 1 96.25 379 LYS B CA 1
ATOM 6568 C C . LYS B 1 379 ? -16.953 -12.289 -25.422 1 96.25 379 LYS B C 1
ATOM 6570 O O . LYS B 1 379 ? -18.094 -12.602 -25.75 1 96.25 379 LYS B O 1
ATOM 6575 N N . PRO B 1 380 ? -16.047 -13.172 -25.328 1 96.81 380 PRO B N 1
ATOM 6576 C CA . PRO B 1 380 ? -16.312 -14.57 -25.672 1 96.81 380 PRO B CA 1
ATOM 6577 C C . PRO B 1 380 ? -17.219 -15.258 -24.656 1 96.81 380 PRO B C 1
ATOM 6579 O O . PRO B 1 380 ? -17.141 -14.992 -23.453 1 96.81 380 PRO B O 1
ATOM 6582 N N . THR B 1 381 ? -18.062 -16.234 -25.172 1 96.56 381 THR B N 1
ATOM 6583 C CA . THR B 1 381 ? -18.922 -17.031 -24.328 1 96.56 381 THR B CA 1
ATOM 6584 C C . THR B 1 381 ? -18.359 -18.438 -24.141 1 96.56 381 THR B C 1
ATOM 6586 O O . THR B 1 381 ? -18.797 -19.188 -23.266 1 96.56 381 THR B O 1
ATOM 6589 N N . HIS B 1 382 ? -17.469 -18.828 -24.953 1 95.81 382 HIS B N 1
ATOM 6590 C CA . HIS B 1 382 ? -16.797 -20.125 -24.922 1 95.81 382 HIS B CA 1
ATOM 6591 C C . HIS B 1 382 ? -15.445 -20.062 -25.609 1 95.81 382 HIS B C 1
ATOM 6593 O O . HIS B 1 382 ? -15.078 -19.047 -26.203 1 95.81 382 HIS B O 1
ATOM 6599 N N . GLY B 1 383 ? -14.688 -21.109 -25.391 1 96.44 383 GLY B N 1
ATOM 6600 C CA . GLY B 1 383 ? -13.453 -21.266 -26.141 1 96.44 383 GLY B CA 1
ATOM 6601 C C . GLY B 1 383 ? -12.25 -20.641 -25.453 1 96.44 383 GLY B C 1
ATOM 6602 O O . GLY B 1 383 ? -11.125 -20.75 -25.953 1 96.44 383 GLY B O 1
ATOM 6603 N N . VAL B 1 384 ? -12.461 -19.969 -24.344 1 98.06 384 VAL B N 1
ATOM 6604 C CA . VAL B 1 384 ? -11.352 -19.375 -23.594 1 98.06 384 VAL B CA 1
ATOM 6605 C C . VAL B 1 384 ? -11.453 -19.781 -22.125 1 98.06 384 VAL B C 1
ATOM 6607 O O . VAL B 1 384 ? -12.523 -20.156 -21.641 1 98.06 384 VAL B O 1
ATOM 6610 N N . GLY B 1 385 ? -10.359 -19.766 -21.5 1 98.12 385 GLY B N 1
ATOM 6611 C CA . GLY B 1 385 ? -10.367 -20.094 -20.078 1 98.12 385 GLY B CA 1
ATOM 6612 C C . GLY B 1 385 ? -8.977 -20.25 -19.5 1 98.12 385 GLY B C 1
ATOM 6613 O O . GLY B 1 385 ? -8.039 -19.578 -19.922 1 98.12 385 GLY B O 1
ATOM 6614 N N . LEU B 1 386 ? -8.961 -20.984 -18.438 1 98.06 386 LEU B N 1
ATOM 6615 C CA . LEU B 1 386 ? -7.73 -21.156 -17.688 1 98.06 386 LEU B CA 1
ATOM 6616 C C . LEU B 1 386 ? -7.355 -22.641 -17.578 1 98.06 386 LEU B C 1
ATOM 6618 O O . LEU B 1 386 ? -8.195 -23.469 -17.25 1 98.06 386 LEU B O 1
ATOM 6622 N N . LEU B 1 387 ? -6.133 -22.938 -18.031 1 98.38 387 LEU B N 1
ATOM 6623 C CA . LEU B 1 387 ? -5.508 -24.188 -17.625 1 98.38 387 LEU B CA 1
ATOM 6624 C C . LEU B 1 387 ? -4.898 -24.062 -16.219 1 98.38 387 LEU B C 1
ATOM 6626 O O . LEU B 1 387 ? -3.75 -23.641 -16.078 1 98.38 387 LEU B O 1
ATOM 6630 N N . PHE B 1 388 ? -5.762 -24.406 -15.266 1 98.19 388 PHE B N 1
ATOM 6631 C CA . PHE B 1 388 ? -5.316 -24.281 -13.891 1 98.19 388 PHE B CA 1
ATOM 6632 C C . PHE B 1 388 ? -4.305 -25.375 -13.547 1 98.19 388 PHE B C 1
ATOM 6634 O O . PHE B 1 388 ? -4.562 -26.562 -13.773 1 98.19 388 PHE B O 1
ATOM 6641 N N . MET B 1 389 ? -3.193 -25 -13.031 1 98.5 389 MET B N 1
ATOM 6642 C CA . MET B 1 389 ? -2.113 -25.875 -12.609 1 98.5 389 MET B CA 1
ATOM 6643 C C . MET B 1 389 ? -1.515 -25.406 -11.289 1 98.5 389 MET B C 1
ATOM 6645 O O . MET B 1 389 ? -1.343 -24.219 -11.07 1 98.5 389 MET B O 1
ATOM 6649 N N . ALA B 1 390 ? -1.226 -26.344 -10.438 1 98.62 390 ALA B N 1
ATOM 6650 C CA . ALA B 1 390 ? -0.586 -25.984 -9.172 1 98.62 390 ALA B CA 1
ATOM 6651 C C . ALA B 1 390 ? 0.248 -27.156 -8.641 1 98.62 390 ALA B C 1
ATOM 6653 O O . ALA B 1 390 ? -0.113 -28.312 -8.812 1 98.62 390 ALA B O 1
ATOM 6654 N N . PHE B 1 391 ? 1.335 -26.812 -8.039 1 98.81 391 PHE B N 1
ATOM 6655 C CA . PHE B 1 391 ? 2.18 -27.766 -7.328 1 98.81 391 PHE B CA 1
ATOM 6656 C C . PHE B 1 391 ? 1.847 -27.766 -5.84 1 98.81 391 PHE B C 1
ATOM 6658 O O . PHE B 1 391 ? 1.566 -26.719 -5.258 1 98.81 391 PHE B O 1
ATOM 6665 N N . ASN B 1 392 ? 1.875 -28.938 -5.254 1 98.75 392 ASN B N 1
ATOM 6666 C CA . ASN B 1 392 ? 1.485 -29.172 -3.869 1 98.75 392 ASN B CA 1
ATOM 6667 C C . ASN B 1 392 ? 2.41 -30.172 -3.186 1 98.75 392 ASN B C 1
ATOM 6669 O O . ASN B 1 392 ? 3.02 -31.016 -3.85 1 98.75 392 ASN B O 1
ATOM 6673 N N . SER B 1 393 ? 2.52 -30.078 -1.895 1 98.44 393 SER B N 1
ATOM 6674 C CA . SER B 1 393 ? 3.121 -31.156 -1.116 1 98.44 393 SER B CA 1
ATOM 6675 C C . SER B 1 393 ? 2.057 -32.094 -0.562 1 98.44 393 SER B C 1
ATOM 6677 O O . SER B 1 393 ? 2.369 -33.219 -0.12 1 98.44 393 SER B O 1
ATOM 6679 N N . SER B 1 394 ? 0.834 -31.609 -0.647 1 98.25 394 SER B N 1
ATOM 6680 C CA . SER B 1 394 ? -0.336 -32.375 -0.26 1 98.25 394 SER B CA 1
ATOM 6681 C C . SER B 1 394 ? -1.587 -31.906 -0.988 1 98.25 394 SER B C 1
ATOM 6683 O O . SER B 1 394 ? -2.049 -30.781 -0.767 1 98.25 394 SER B O 1
ATOM 6685 N N . LEU B 1 395 ? -2.154 -32.781 -1.84 1 98.06 395 LEU B N 1
ATOM 6686 C CA . LEU B 1 395 ? -3.375 -32.375 -2.531 1 98.06 395 LEU B CA 1
ATOM 6687 C C . LEU B 1 395 ? -4.539 -32.25 -1.553 1 98.06 395 LEU B C 1
ATOM 6689 O O . LEU B 1 395 ? -5.379 -31.375 -1.688 1 98.06 395 LEU B O 1
ATOM 6693 N N . VAL B 1 396 ? -4.539 -33.125 -0.573 1 97.25 396 VAL B N 1
ATOM 6694 C CA . VAL B 1 396 ? -5.621 -33.188 0.407 1 97.25 396 VAL B CA 1
ATOM 6695 C C . VAL B 1 396 ? -5.629 -31.891 1.227 1 97.25 396 VAL B C 1
ATOM 6697 O O . VAL B 1 396 ? -6.684 -31.297 1.439 1 97.25 396 VAL B O 1
ATOM 6700 N N . ASP B 1 397 ? -4.484 -31.391 1.609 1 97.5 397 ASP B N 1
ATOM 6701 C CA . ASP B 1 397 ? -4.391 -30.281 2.557 1 97.5 397 ASP B CA 1
ATOM 6702 C C . ASP B 1 397 ? -4.242 -28.953 1.828 1 97.5 397 ASP B C 1
ATOM 6704 O O . ASP B 1 397 ? -4.277 -27.891 2.453 1 97.5 397 ASP B O 1
ATOM 6708 N N . GLN B 1 398 ? -4.07 -29 0.585 1 98.25 398 GLN B N 1
ATOM 6709 C CA . GLN B 1 398 ? -3.904 -27.766 -0.17 1 98.25 398 GLN B CA 1
ATOM 6710 C C . GLN B 1 398 ? -5.008 -27.594 -1.21 1 98.25 398 GLN B C 1
ATOM 6712 O O . GLN B 1 398 ? -6.129 -27.219 -0.875 1 98.25 398 GLN B O 1
ATOM 6717 N N . PHE B 1 399 ? -4.883 -28.203 -2.305 1 98.38 399 PHE B N 1
ATOM 6718 C CA . PHE B 1 399 ? -5.852 -27.953 -3.363 1 98.38 399 PHE B CA 1
ATOM 6719 C C . PHE B 1 399 ? -7.25 -28.375 -2.922 1 98.38 399 PHE B C 1
ATOM 6721 O O . PHE B 1 399 ? -8.188 -27.578 -2.986 1 98.38 399 PHE B O 1
ATOM 6728 N N . GLU B 1 400 ? -7.359 -29.641 -2.562 1 98.31 400 GLU B N 1
ATOM 6729 C CA . GLU B 1 400 ? -8.688 -30.109 -2.199 1 98.31 400 GLU B CA 1
ATOM 6730 C C . GLU B 1 400 ? -9.242 -29.344 -1.002 1 98.31 400 GLU B C 1
ATOM 6732 O O . GLU B 1 400 ? -10.43 -29.031 -0.953 1 98.31 400 GLU B O 1
ATOM 6737 N N . PHE B 1 401 ? -8.414 -29.062 -0.059 1 98.19 401 PHE B N 1
ATOM 6738 C CA . PHE B 1 401 ? -8.844 -28.312 1.113 1 98.19 401 PHE B CA 1
ATOM 6739 C C . PHE B 1 401 ? -9.383 -26.938 0.709 1 98.19 401 PHE B C 1
ATOM 6741 O O . PHE B 1 401 ? -10.484 -26.562 1.119 1 98.19 401 PHE B O 1
ATOM 6748 N N . VAL B 1 402 ? -8.648 -26.203 -0.057 1 98.12 402 VAL B N 1
ATOM 6749 C CA . VAL B 1 402 ? -9 -24.844 -0.433 1 98.12 402 VAL B CA 1
ATOM 6750 C C . VAL B 1 402 ? -10.297 -24.844 -1.239 1 98.12 402 VAL B C 1
ATOM 6752 O O . VAL B 1 402 ? -11.156 -23.984 -1.043 1 98.12 402 VAL B O 1
ATOM 6755 N N . GLN B 1 403 ? -10.422 -25.781 -2.16 1 98.06 403 GLN B N 1
ATOM 6756 C CA . GLN B 1 403 ? -11.648 -25.875 -2.939 1 98.06 403 GLN B CA 1
ATOM 6757 C C . GLN B 1 403 ? -12.844 -26.203 -2.047 1 98.06 403 GLN B C 1
ATOM 6759 O O . GLN B 1 403 ? -13.875 -25.516 -2.107 1 98.06 403 GLN B O 1
ATOM 6764 N N . LYS B 1 404 ? -12.68 -27.125 -1.181 1 97.56 404 LYS B N 1
ATOM 6765 C CA . LYS B 1 404 ? -13.773 -27.641 -0.37 1 97.56 404 LYS B CA 1
ATOM 6766 C C . LYS B 1 404 ? -14.094 -26.703 0.791 1 97.56 404 LYS B C 1
ATOM 6768 O O . LYS B 1 404 ? -15.25 -26.312 0.984 1 97.56 404 LYS B O 1
ATOM 6773 N N . ASN B 1 405 ? -13.062 -26.297 1.518 1 97.81 405 ASN B N 1
ATOM 6774 C CA . ASN B 1 405 ? -13.273 -25.656 2.812 1 97.81 405 ASN B CA 1
ATOM 6775 C C . ASN B 1 405 ? -13.242 -24.141 2.697 1 97.81 405 ASN B C 1
ATOM 6777 O O . ASN B 1 405 ? -13.695 -23.438 3.604 1 97.81 405 ASN B O 1
ATOM 6781 N N . TRP B 1 406 ? -12.703 -23.641 1.603 1 98.31 406 TRP B N 1
ATOM 6782 C CA . TRP B 1 406 ? -12.672 -22.188 1.437 1 98.31 406 TRP B CA 1
ATOM 6783 C C . TRP B 1 406 ? -13.609 -21.75 0.321 1 98.31 406 TRP B C 1
ATOM 6785 O O . TRP B 1 406 ? -14.656 -21.156 0.585 1 98.31 406 TRP B O 1
ATOM 6795 N N . ALA B 1 407 ? -13.422 -22.203 -0.876 1 98.12 407 ALA B N 1
ATOM 6796 C CA . ALA B 1 407 ? -14.156 -21.719 -2.035 1 98.12 407 ALA B CA 1
ATOM 6797 C C . ALA B 1 407 ? -15.617 -22.156 -1.98 1 98.12 407 ALA B C 1
ATOM 6799 O O . ALA B 1 407 ? -16.531 -21.359 -2.252 1 98.12 407 ALA B O 1
ATOM 6800 N N . ASN B 1 408 ? -15.836 -23.422 -1.647 1 97.56 408 ASN B N 1
ATOM 6801 C CA . ASN B 1 408 ? -17.172 -24.016 -1.702 1 97.56 408 ASN B CA 1
ATOM 6802 C C . ASN B 1 408 ? -17.906 -23.844 -0.381 1 97.56 408 ASN B C 1
ATOM 6804 O O . ASN B 1 408 ? -19.062 -24.266 -0.254 1 97.56 408 ASN B O 1
ATOM 6808 N N . ASN B 1 409 ? -17.281 -23.344 0.604 1 97.44 409 ASN B N 1
ATOM 6809 C CA . ASN B 1 409 ? -17.875 -23.25 1.93 1 97.44 409 ASN B CA 1
ATOM 6810 C C . ASN B 1 409 ? -18.469 -21.859 2.168 1 97.44 409 ASN B C 1
ATOM 6812 O O . ASN B 1 409 ? -17.734 -20.891 2.416 1 97.44 409 ASN B O 1
ATOM 6816 N N . ALA B 1 410 ? -19.797 -21.797 2.16 1 96.88 410 ALA B N 1
ATOM 6817 C CA . ALA B 1 410 ? -20.484 -20.531 2.33 1 96.88 410 ALA B CA 1
ATOM 6818 C C . ALA B 1 410 ? -20.203 -19.922 3.703 1 96.88 410 ALA B C 1
ATOM 6820 O O . ALA B 1 410 ? -20.375 -18.719 3.906 1 96.88 410 ALA B O 1
ATOM 6821 N N . GLY B 1 411 ? -19.781 -20.766 4.645 1 96.94 411 GLY B N 1
ATOM 6822 C CA . GLY B 1 411 ? -19.531 -20.297 6 1 96.94 411 GLY B CA 1
ATOM 6823 C C . GLY B 1 411 ? -18.094 -19.844 6.219 1 96.94 411 GLY B C 1
ATOM 6824 O O . GLY B 1 411 ? -17.719 -19.469 7.332 1 96.94 411 GLY B O 1
ATOM 6825 N N . PHE B 1 412 ? -17.328 -19.859 5.109 1 97.56 412 PHE B N 1
ATOM 6826 C CA . PHE B 1 412 ? -15.938 -19.391 5.176 1 97.56 412 PHE B CA 1
ATOM 6827 C C . PHE B 1 412 ? -15.758 -18.109 4.375 1 97.56 412 PHE B C 1
ATOM 6829 O O . PHE B 1 412 ? -16.297 -17.984 3.268 1 97.56 412 PHE B O 1
ATOM 6836 N N . PRO B 1 413 ? -14.93 -17.172 5.027 1 97.81 413 PRO B N 1
ATOM 6837 C CA . PRO B 1 413 ? -14.406 -17.094 6.391 1 97.81 413 PRO B CA 1
ATOM 6838 C C . PRO B 1 413 ? -15.492 -16.797 7.426 1 97.81 413 PRO B C 1
ATOM 6840 O O . PRO B 1 413 ? -16.656 -16.609 7.066 1 97.81 413 PRO B O 1
ATOM 6843 N N . SER B 1 414 ? -15.062 -16.891 8.695 1 96.5 414 SER B N 1
ATOM 6844 C CA . SER B 1 414 ? -15.961 -16.438 9.75 1 96.5 414 SER B CA 1
ATOM 6845 C C . SER B 1 414 ? -16.172 -14.922 9.68 1 96.5 414 SER B C 1
ATOM 6847 O O . SER B 1 414 ? -15.227 -14.18 9.391 1 96.5 414 SER B O 1
ATOM 6849 N N . THR B 1 415 ? -17.375 -14.516 9.867 1 93.5 415 THR B N 1
ATOM 6850 C CA . THR B 1 415 ? -17.688 -13.086 9.844 1 93.5 415 THR B CA 1
ATOM 6851 C C . THR B 1 415 ? -18.031 -12.594 11.25 1 93.5 415 THR B C 1
ATOM 6853 O O . THR B 1 415 ? -18.594 -13.336 12.055 1 93.5 415 THR B O 1
ATOM 6856 N N . PRO B 1 416 ? -17.75 -11.391 11.578 1 89.06 416 PRO B N 1
ATOM 6857 C CA . PRO B 1 416 ? -18.078 -10.859 12.906 1 89.06 416 PRO B CA 1
ATOM 6858 C C . PRO B 1 416 ? -19.578 -10.883 13.195 1 89.06 416 PRO B C 1
ATOM 6860 O O . PRO B 1 416 ? -19.984 -11.031 14.344 1 89.06 416 PRO B O 1
ATOM 6863 N N . SER B 1 417 ? -20.391 -10.75 12.25 1 85.44 417 SER B N 1
ATOM 6864 C CA . SER B 1 417 ? -21.844 -10.742 12.414 1 85.44 417 SER B CA 1
ATOM 6865 C C . SER B 1 417 ? -22.391 -12.148 12.602 1 85.44 417 SER B C 1
ATOM 6867 O O . SER B 1 417 ? -23.531 -12.328 13.008 1 85.44 417 SER B O 1
ATOM 6869 N N . GLY B 1 418 ? -21.656 -13.148 12.297 1 88.31 418 GLY B N 1
ATOM 6870 C CA . GLY B 1 418 ? -22.125 -14.523 12.344 1 88.31 418 GLY B CA 1
ATOM 6871 C C . GLY B 1 418 ? -22.828 -14.953 11.062 1 88.31 418 GLY B C 1
ATOM 6872 O O . GLY B 1 418 ? -23.125 -16.141 10.875 1 88.31 418 GLY B O 1
ATOM 6873 N N . ARG B 1 419 ? -23.047 -13.977 10.219 1 90.12 419 ARG B N 1
ATOM 6874 C CA . ARG B 1 419 ? -23.672 -14.305 8.938 1 90.12 419 ARG B CA 1
ATOM 6875 C C . ARG B 1 419 ? -22.672 -14.984 8.008 1 90.12 419 ARG B C 1
ATOM 6877 O O . ARG B 1 419 ? -21.516 -14.594 7.949 1 90.12 419 ARG B O 1
ATOM 6884 N N . ALA B 1 420 ? -23.172 -15.891 7.184 1 93.88 420 ALA B N 1
ATOM 6885 C CA . ALA B 1 420 ? -22.312 -16.609 6.246 1 93.88 420 ALA B CA 1
ATOM 6886 C C . ALA B 1 420 ? -21.781 -15.664 5.172 1 93.88 420 ALA B C 1
ATOM 6888 O O . ALA B 1 420 ? -22.5 -14.797 4.676 1 93.88 420 ALA B O 1
ATOM 6889 N N . ALA B 1 421 ? -20.562 -15.836 4.773 1 95.31 421 ALA B N 1
ATOM 6890 C CA . ALA B 1 421 ? -19.891 -15.016 3.77 1 95.31 421 ALA B CA 1
ATOM 6891 C C . ALA B 1 421 ? -20.422 -15.32 2.371 1 95.31 421 ALA B C 1
ATOM 6893 O O . ALA B 1 421 ? -20.438 -14.445 1.502 1 95.31 421 ALA B O 1
ATOM 6894 N N . GLY B 1 422 ? -20.922 -16.547 2.158 1 96.31 422 GLY B N 1
ATOM 6895 C CA . GLY B 1 422 ? -21.234 -17.016 0.82 1 96.31 422 GLY B CA 1
ATOM 6896 C C . GLY B 1 422 ? -20.109 -17.781 0.17 1 96.31 422 GLY B C 1
ATOM 6897 O O . GLY B 1 422 ? -19.031 -17.938 0.766 1 96.31 422 GLY B O 1
ATOM 6898 N N . LEU B 1 423 ? -20.391 -18.328 -1.07 1 96.94 423 LEU B N 1
ATOM 6899 C CA . LEU B 1 423 ? -19.359 -19.031 -1.834 1 96.94 423 LEU B CA 1
ATOM 6900 C C . LEU B 1 423 ? -18.375 -18.047 -2.467 1 96.94 423 LEU B C 1
ATOM 6902 O O . LEU B 1 423 ? -18.656 -16.859 -2.531 1 96.94 423 LEU B O 1
ATOM 6906 N N . ASP B 1 424 ? -17.219 -18.609 -2.807 1 98 424 ASP B N 1
ATOM 6907 C CA . ASP B 1 424 ? -16.406 -17.891 -3.793 1 98 424 ASP B CA 1
ATOM 6908 C C . ASP B 1 424 ? -17.172 -17.734 -5.109 1 98 424 ASP B C 1
ATOM 6910 O O . ASP B 1 424 ? -17.5 -18.734 -5.758 1 98 424 ASP B O 1
ATOM 6914 N N . LEU B 1 425 ? -17.422 -16.594 -5.508 1 96.75 425 LEU B N 1
ATOM 6915 C CA . LEU B 1 425 ? -18.359 -16.375 -6.617 1 96.75 425 LEU B CA 1
ATOM 6916 C C . LEU B 1 425 ? -17.625 -16.469 -7.953 1 96.75 425 LEU B C 1
ATOM 6918 O O . LEU B 1 425 ? -18.25 -16.391 -9.016 1 96.75 425 LEU B O 1
ATOM 6922 N N . VAL B 1 426 ? -16.297 -16.672 -7.875 1 96.81 426 VAL B N 1
ATOM 6923 C CA . VAL B 1 426 ? -15.531 -16.875 -9.094 1 96.81 426 VAL B CA 1
ATOM 6924 C C . VAL B 1 426 ? -15.375 -18.375 -9.367 1 96.81 426 VAL B C 1
ATOM 6926 O O . VAL B 1 426 ? -15.703 -18.859 -10.453 1 96.81 426 VAL B O 1
ATOM 6929 N N . ILE B 1 427 ? -15.023 -19.172 -8.344 1 96.31 427 ILE B N 1
ATOM 6930 C CA . ILE B 1 427 ? -14.641 -20.547 -8.641 1 96.31 427 ILE B CA 1
ATOM 6931 C C . ILE B 1 427 ? -15.469 -21.5 -7.793 1 96.31 427 ILE B C 1
ATOM 6933 O O . ILE B 1 427 ? -15.367 -22.719 -7.941 1 96.31 427 ILE B O 1
ATOM 6937 N N . GLY B 1 428 ? -16.203 -20.984 -6.895 1 95.94 428 GLY B N 1
ATOM 6938 C CA . GLY B 1 428 ? -16.984 -21.844 -6.023 1 95.94 428 GLY B CA 1
ATOM 6939 C C . GLY B 1 428 ? -18.047 -22.641 -6.762 1 95.94 428 GLY B C 1
ATOM 6940 O O . GLY B 1 428 ? -18.672 -22.125 -7.691 1 95.94 428 GLY B O 1
ATOM 6941 N N . HIS B 1 429 ? -18.281 -23.828 -6.25 1 92.31 429 HIS B N 1
ATOM 6942 C CA . HIS B 1 429 ? -19.312 -24.703 -6.781 1 92.31 429 HIS B CA 1
ATOM 6943 C C . HIS B 1 429 ? -20.438 -24.906 -5.77 1 92.31 429 HIS B C 1
ATOM 6945 O O . HIS B 1 429 ? -20.203 -24.938 -4.562 1 92.31 429 HIS B O 1
ATOM 6951 N N . GLY B 1 430 ? -21.656 -25.031 -6.352 1 88.19 430 GLY B N 1
ATOM 6952 C CA . GLY B 1 430 ? -22.781 -25.328 -5.484 1 88.19 430 GLY B CA 1
ATOM 6953 C C . GLY B 1 430 ? -23.828 -24.219 -5.461 1 88.19 430 GLY B C 1
ATOM 6954 O O . GLY B 1 430 ? -23.797 -23.312 -6.297 1 88.19 430 GLY B O 1
ATOM 6955 N N . LYS B 1 431 ? -24.734 -24.391 -4.508 1 90.81 431 LYS B N 1
ATOM 6956 C CA . LYS B 1 431 ? -25.766 -23.375 -4.312 1 90.81 431 LYS B CA 1
ATOM 6957 C C . LYS B 1 431 ? -25.172 -22.078 -3.789 1 90.81 431 LYS B C 1
ATOM 6959 O O . LYS B 1 431 ? -24.359 -22.094 -2.852 1 90.81 431 LYS B O 1
ATOM 6964 N N . ARG B 1 432 ? -25.531 -21.047 -4.418 1 94.25 432 ARG B N 1
ATOM 6965 C CA . ARG B 1 432 ? -24.969 -19.75 -4.086 1 94.25 432 ARG B CA 1
ATOM 6966 C C . ARG B 1 432 ? -25.969 -18.922 -3.277 1 94.25 432 ARG B C 1
ATOM 6968 O O . ARG B 1 432 ? -26.922 -18.359 -3.832 1 94.25 432 ARG B O 1
ATOM 6975 N N . PRO B 1 433 ? -25.766 -18.844 -2.012 1 94.5 433 PRO B N 1
ATOM 6976 C CA . PRO B 1 433 ? -26.641 -17.969 -1.225 1 94.5 433 PRO B CA 1
ATOM 6977 C C . PRO B 1 433 ? -26.422 -16.484 -1.53 1 94.5 433 PRO B C 1
ATOM 6979 O O . PRO B 1 433 ? -25.406 -16.125 -2.139 1 94.5 433 PRO B O 1
ATOM 6982 N N . ASP B 1 434 ? -27.406 -15.695 -1.08 1 94 434 ASP B N 1
ATOM 6983 C CA . ASP B 1 434 ? -27.266 -14.25 -1.177 1 94 434 ASP B CA 1
ATOM 6984 C C . ASP B 1 434 ? -26.016 -13.766 -0.423 1 94 434 ASP B C 1
ATOM 6986 O O . ASP B 1 434 ? -25.562 -14.422 0.517 1 94 434 ASP B O 1
ATOM 6990 N N . VAL B 1 435 ? -25.5 -12.688 -0.888 1 93.88 435 VAL B N 1
ATOM 6991 C CA . VAL B 1 435 ? -24.281 -12.148 -0.264 1 93.88 435 VAL B CA 1
ATOM 6992 C C . VAL B 1 435 ? -24.547 -10.727 0.235 1 93.88 435 VAL B C 1
ATOM 6994 O O . VAL B 1 435 ? -25.406 -10.023 -0.31 1 93.88 435 VAL B O 1
ATOM 6997 N N . GLU B 1 436 ? -23.844 -10.367 1.251 1 91.5 436 GLU B N 1
ATOM 6998 C CA . GLU B 1 436 ? -23.891 -9.016 1.806 1 91.5 436 GLU B CA 1
ATOM 6999 C C . GLU B 1 436 ? -22.781 -8.148 1.23 1 91.5 436 GLU B C 1
ATOM 7001 O O . GLU B 1 436 ? -21.609 -8.516 1.271 1 91.5 436 GLU B O 1
ATOM 7006 N N . CYS B 1 437 ? -23.188 -6.973 0.747 1 93.69 437 CYS B N 1
ATOM 7007 C CA . CYS B 1 437 ? -22.234 -6.102 0.079 1 93.69 437 CYS B CA 1
ATOM 7008 C C . CYS B 1 437 ? -22.203 -4.719 0.722 1 93.69 437 CYS B C 1
ATOM 7010 O O . CYS B 1 437 ? -23.266 -4.16 1.035 1 93.69 437 CYS B O 1
ATOM 7012 N N . PRO B 1 438 ? -20.984 -4.211 0.933 1 92.81 438 PRO B N 1
ATOM 7013 C CA . PRO B 1 438 ? -20.906 -2.816 1.374 1 92.81 438 PRO B CA 1
ATOM 7014 C C . PRO B 1 438 ? -21.297 -1.829 0.278 1 92.81 438 PRO B C 1
ATOM 7016 O O . PRO B 1 438 ? -20.953 -2.025 -0.889 1 92.81 438 PRO B O 1
ATOM 7019 N N . LEU B 1 439 ? -22 -0.803 0.595 1 90.12 439 LEU B N 1
ATOM 7020 C CA . LEU B 1 439 ? -22.422 0.196 -0.38 1 90.12 439 LEU B CA 1
ATOM 7021 C C . LEU B 1 439 ? -21.344 1.259 -0.575 1 90.12 439 LEU B C 1
ATOM 7023 O O . LEU B 1 439 ? -21.297 1.903 -1.625 1 90.12 439 LEU B O 1
ATOM 7027 N N . GLY B 1 440 ? -20.594 1.474 0.4 1 90.94 440 GLY B N 1
ATOM 7028 C CA . GLY B 1 440 ? -19.422 2.332 0.332 1 90.94 440 GLY B CA 1
ATOM 7029 C C . GLY B 1 440 ? -18.156 1.648 0.804 1 90.94 440 GLY B C 1
ATOM 7030 O O . GLY B 1 440 ? -18.203 0.718 1.61 1 90.94 440 GLY B O 1
ATOM 7031 N N . TRP B 1 441 ? -17.031 2.078 0.204 1 94 441 TRP B N 1
ATOM 7032 C CA . TRP B 1 441 ? -15.75 1.522 0.633 1 94 441 TRP B CA 1
ATOM 7033 C C . TRP B 1 441 ? -15.453 1.895 2.082 1 94 441 TRP B C 1
ATOM 7035 O O . TRP B 1 441 ? -15.492 3.072 2.447 1 94 441 TRP B O 1
ATOM 7045 N N . GLY B 1 442 ? -15.219 0.938 2.914 1 91.38 442 GLY B N 1
ATOM 7046 C CA . GLY B 1 442 ? -14.969 1.172 4.328 1 91.38 442 GLY B CA 1
ATOM 7047 C C . GLY B 1 442 ? -16.234 1.291 5.145 1 91.38 442 GLY B C 1
ATOM 7048 O O . GLY B 1 442 ? -16.219 1.761 6.285 1 91.38 442 GLY B O 1
ATOM 7049 N N . ALA B 1 443 ? -17.328 0.959 4.641 1 87.69 443 ALA B N 1
ATOM 7050 C CA . ALA B 1 443 ? -18.625 1.067 5.316 1 87.69 443 ALA B CA 1
ATOM 7051 C C . ALA B 1 443 ? -18.625 0.303 6.637 1 87.69 443 ALA B C 1
ATOM 7053 O O . ALA B 1 443 ? -18 -0.761 6.742 1 87.69 443 ALA B O 1
ATOM 7054 N N . ASP B 1 444 ? -19.234 0.939 7.703 1 78.19 444 ASP B N 1
ATOM 7055 C CA . ASP B 1 444 ? -19.359 0.309 9.016 1 78.19 444 ASP B CA 1
ATOM 7056 C C . ASP B 1 444 ? -20.375 -0.823 8.984 1 78.19 444 ASP B C 1
ATOM 7058 O O . ASP B 1 444 ? -21.25 -0.86 8.109 1 78.19 444 ASP B O 1
ATOM 7062 N N . SER B 1 445 ? -20.078 -1.896 9.82 1 64.69 445 SER B N 1
ATOM 7063 C CA . SER B 1 445 ? -20.984 -3.045 9.844 1 64.69 445 SER B CA 1
ATOM 7064 C C . SER B 1 445 ? -22.297 -2.705 10.531 1 64.69 445 SER B C 1
ATOM 7066 O O . SER B 1 445 ? -23.234 -3.494 10.5 1 64.69 445 SER B O 1
ATOM 7068 N N . SER B 1 446 ? -22.281 -1.644 11.336 1 58.22 446 SER B N 1
ATOM 7069 C CA . SER B 1 446 ? -23.359 -1.463 12.305 1 58.22 446 SER B CA 1
ATOM 7070 C C . SER B 1 446 ? -24.656 -1.061 11.617 1 58.22 446 SER B C 1
ATOM 7072 O O . SER B 1 446 ? -25.75 -1.211 12.188 1 58.22 446 SER B O 1
ATOM 7074 N N . GLY B 1 447 ? -24.656 -0.736 10.289 1 58.22 447 GLY B N 1
ATOM 7075 C CA . GLY B 1 447 ? -26 -0.288 9.961 1 58.22 447 GLY B CA 1
ATOM 7076 C C . GLY B 1 447 ? -26.438 -0.708 8.57 1 58.22 447 GLY B C 1
ATOM 7077 O O . GLY B 1 447 ? -25.609 -0.959 7.695 1 58.22 447 GLY B O 1
ATOM 7078 N N . ALA B 1 448 ? -27.812 -1.216 8.516 1 59.38 448 ALA B N 1
ATOM 7079 C CA . ALA B 1 448 ? -28.5 -1.58 7.285 1 59.38 448 ALA B CA 1
ATOM 7080 C C . ALA B 1 448 ? -28.297 -0.52 6.203 1 59.38 448 ALA B C 1
ATOM 7082 O O . ALA B 1 448 ? -28.484 -0.793 5.016 1 59.38 448 ALA B O 1
ATOM 7083 N N . THR B 1 449 ? -27.734 0.564 6.684 1 69.88 449 THR B N 1
ATOM 7084 C CA . THR B 1 449 ? -27.656 1.646 5.707 1 69.88 449 THR B CA 1
ATOM 7085 C C . THR B 1 449 ? -26.312 1.594 4.961 1 69.88 449 THR B C 1
ATOM 7087 O O . THR B 1 449 ? -26.156 2.223 3.914 1 69.88 449 THR B O 1
ATOM 7090 N N . HIS B 1 450 ? -25.5 0.676 5.414 1 85.06 450 HIS B N 1
ATOM 7091 C CA . HIS B 1 450 ? -24.188 0.728 4.805 1 85.06 450 HIS B CA 1
ATOM 7092 C C . HIS B 1 450 ? -23.875 -0.567 4.062 1 85.06 450 HIS B C 1
ATOM 7094 O O . HIS B 1 450 ? -22.828 -0.675 3.406 1 85.06 450 HIS B O 1
ATOM 7100 N N . HIS B 1 451 ? -24.844 -1.521 4.227 1 87.81 451 HIS B N 1
ATOM 7101 C CA . HIS B 1 451 ? -24.719 -2.787 3.514 1 87.81 451 HIS B CA 1
ATOM 7102 C C . HIS B 1 451 ? -26.016 -3.174 2.834 1 87.81 451 HIS B C 1
ATOM 7104 O O . HIS B 1 451 ? -27.094 -2.748 3.264 1 87.81 451 HIS B O 1
ATOM 7110 N N . ARG B 1 452 ? -25.984 -3.949 1.774 1 90 452 ARG B N 1
ATOM 7111 C CA . ARG B 1 452 ? -27.125 -4.473 1.051 1 90 452 ARG B CA 1
ATOM 7112 C C . ARG B 1 452 ? -26.953 -5.957 0.749 1 90 452 ARG B C 1
ATOM 7114 O O . ARG B 1 452 ? -25.875 -6.402 0.388 1 90 452 ARG B O 1
ATOM 7121 N N . THR B 1 453 ? -28 -6.727 0.993 1 91.5 453 THR B N 1
ATOM 7122 C CA . THR B 1 453 ? -28.031 -8.125 0.576 1 91.5 453 THR B CA 1
ATOM 7123 C C . THR B 1 453 ? -28.484 -8.25 -0.877 1 91.5 453 THR B C 1
ATOM 7125 O O . THR B 1 453 ? -29.5 -7.688 -1.262 1 91.5 453 THR B O 1
ATOM 7128 N N . VAL B 1 454 ? -27.672 -8.875 -1.638 1 92.62 454 VAL B N 1
ATOM 7129 C CA . VAL B 1 454 ? -28.031 -9.047 -3.041 1 92.62 454 VAL B CA 1
ATOM 7130 C C . VAL B 1 454 ? -27.859 -10.516 -3.438 1 92.62 454 VAL B C 1
ATOM 7132 O O . VAL B 1 454 ? -27.234 -11.289 -2.719 1 92.62 454 VAL B O 1
ATOM 7135 N N . ASP B 1 455 ? -28.5 -10.867 -4.609 1 92.31 455 ASP B N 1
ATOM 7136 C CA . ASP B 1 455 ? -28.328 -12.211 -5.152 1 92.31 455 ASP B CA 1
ATOM 7137 C C . ASP B 1 455 ? -26.891 -12.445 -5.574 1 92.31 455 ASP B C 1
ATOM 7139 O O . ASP B 1 455 ? -26.25 -11.555 -6.141 1 92.31 455 ASP B O 1
ATOM 7143 N N . ALA B 1 456 ? -26.422 -13.633 -5.203 1 91.38 456 ALA B N 1
ATOM 7144 C CA . ALA B 1 456 ? -25.094 -14.016 -5.66 1 91.38 456 ALA B CA 1
ATOM 7145 C C . ALA B 1 456 ? -25.047 -14.141 -7.184 1 91.38 456 ALA B C 1
ATOM 7147 O O . ALA B 1 456 ? -26 -14.617 -7.801 1 91.38 456 ALA B O 1
ATOM 7148 N N . VAL B 1 457 ? -23.891 -13.758 -7.734 1 90.06 457 VAL B N 1
ATOM 7149 C CA . VAL B 1 457 ? -23.734 -13.852 -9.18 1 90.06 457 VAL B CA 1
ATOM 7150 C C . VAL B 1 457 ? -23.656 -15.32 -9.594 1 90.06 457 VAL B C 1
ATOM 7152 O O . VAL B 1 457 ? -23.031 -16.125 -8.898 1 90.06 457 VAL B O 1
ATOM 7155 N N . PRO B 1 458 ? -24.281 -15.578 -10.719 1 88.19 458 PRO B N 1
ATOM 7156 C CA . PRO B 1 458 ? -24.234 -16.969 -11.18 1 88.19 458 PRO B CA 1
ATOM 7157 C C . PRO B 1 458 ? -22.828 -17.406 -11.578 1 88.19 458 PRO B C 1
ATOM 7159 O O . PRO B 1 458 ? -21.922 -16.578 -11.734 1 88.19 458 PRO B O 1
ATOM 7162 N N . GLN B 1 459 ? -22.672 -18.703 -11.781 1 93.94 459 GLN B N 1
ATOM 7163 C CA . GLN B 1 459 ? -21.391 -19.312 -12.109 1 93.94 459 GLN B CA 1
ATOM 7164 C C . GLN B 1 459 ? -21.031 -19.078 -13.57 1 93.94 459 GLN B C 1
ATOM 7166 O O . GLN B 1 459 ? -21.812 -19.391 -14.469 1 93.94 459 GLN B O 1
ATOM 7171 N N . ALA B 1 460 ? 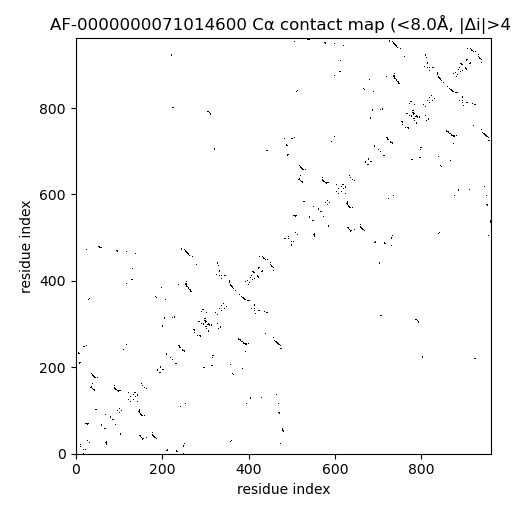-19.828 -18.484 -13.742 1 97.06 460 ALA B N 1
ATOM 7172 C CA . ALA B 1 460 ? -19.375 -18.188 -15.102 1 97.06 460 ALA B CA 1
ATOM 7173 C C . ALA B 1 460 ? -18.172 -19.047 -15.469 1 97.06 460 ALA B C 1
ATOM 7175 O O . ALA B 1 460 ? -17.672 -18.984 -16.594 1 97.06 460 ALA B O 1
ATOM 7176 N N . VAL B 1 461 ? -17.688 -19.875 -14.578 1 97.38 461 VAL B N 1
ATOM 7177 C CA . VAL B 1 461 ? -16.547 -20.766 -14.805 1 97.38 461 VAL B CA 1
ATOM 7178 C C . VAL B 1 461 ? -17.016 -22.219 -14.766 1 97.38 461 VAL B C 1
ATOM 7180 O O . VAL B 1 461 ? -17.703 -22.625 -13.828 1 97.38 461 VAL B O 1
ATOM 7183 N N . THR B 1 462 ? -16.672 -22.922 -15.781 1 95.69 462 THR B N 1
ATOM 7184 C CA . THR B 1 462 ? -17.062 -24.312 -15.883 1 95.69 462 THR B CA 1
ATOM 7185 C C . THR B 1 462 ? -15.836 -25.219 -15.938 1 95.69 462 THR B C 1
ATOM 7187 O O . THR B 1 462 ? -14.953 -25.016 -16.766 1 95.69 462 THR B O 1
ATOM 7190 N N . MET B 1 463 ? -15.773 -26.141 -15.07 1 96.38 463 MET B N 1
ATOM 7191 C CA . MET B 1 463 ? -14.703 -27.141 -15.109 1 96.38 463 MET B CA 1
ATOM 7192 C C . MET B 1 463 ? -14.938 -28.141 -16.234 1 96.38 463 MET B C 1
ATOM 7194 O O . MET B 1 463 ? -15.984 -28.797 -16.281 1 96.38 463 MET B O 1
ATOM 7198 N N . MET B 1 464 ? -13.906 -28.344 -17.078 1 97.19 464 MET B N 1
ATOM 7199 C CA . MET B 1 464 ? -14.055 -29.172 -18.281 1 97.19 464 MET B CA 1
ATOM 7200 C C . MET B 1 464 ? -13.359 -30.516 -18.094 1 97.19 464 MET B C 1
ATOM 7202 O O . MET B 1 464 ? -13.492 -31.422 -18.922 1 97.19 464 MET B O 1
ATOM 7206 N N . GLY B 1 465 ? -12.617 -30.672 -17.094 1 97.25 465 GLY B N 1
ATOM 7207 C CA . GLY B 1 465 ? -11.891 -31.906 -16.812 1 97.25 465 GLY B CA 1
ATOM 7208 C C . GLY B 1 465 ? -10.508 -31.656 -16.234 1 97.25 465 GLY B C 1
ATOM 7209 O O . GLY B 1 465 ? -10.094 -30.5 -16.078 1 97.25 465 GLY B O 1
ATOM 7210 N N . GLY B 1 466 ? -9.875 -32.719 -15.828 1 97.56 466 GLY B N 1
ATOM 7211 C CA . GLY B 1 466 ? -8.555 -32.625 -15.242 1 97.56 466 GLY B CA 1
ATOM 7212 C C . GLY B 1 466 ? -8.047 -33.938 -14.68 1 97.56 466 GLY B C 1
ATOM 7213 O O . GLY B 1 466 ? -8.633 -35 -14.938 1 97.56 466 GLY B O 1
ATOM 7214 N N . GLU B 1 467 ? -6.945 -33.875 -13.984 1 98.06 467 GLU B N 1
ATOM 7215 C CA . GLU B 1 467 ? -6.332 -35.031 -13.352 1 98.06 467 GLU B CA 1
ATOM 7216 C C . GLU B 1 467 ? -5.281 -34.625 -12.328 1 98.06 467 GLU B C 1
ATOM 7218 O O . GLU B 1 467 ? -4.848 -33.469 -12.305 1 98.06 467 GLU B O 1
ATOM 7223 N N . TYR B 1 468 ? -4.98 -35.531 -11.422 1 98.31 468 TYR B N 1
ATOM 7224 C CA . TYR B 1 468 ? -3.873 -35.406 -10.484 1 98.31 468 TYR B CA 1
ATOM 7225 C C . TYR B 1 468 ? -2.643 -36.156 -10.969 1 98.31 468 TYR B C 1
ATOM 7227 O O . TYR B 1 468 ? -2.758 -37.25 -11.492 1 98.31 468 TYR B O 1
ATOM 7235 N N . PHE B 1 469 ? -1.489 -35.562 -10.789 1 98.75 469 PHE B N 1
ATOM 7236 C CA . PHE B 1 469 ? -0.219 -36.188 -11.164 1 98.75 469 PHE B CA 1
ATOM 7237 C C . PHE B 1 469 ? 0.81 -36 -10.055 1 98.75 469 PHE B C 1
ATOM 7239 O O . PHE B 1 469 ? 0.57 -35.281 -9.086 1 98.75 469 PHE B O 1
ATOM 7246 N N . PHE B 1 470 ? 1.815 -36.688 -10.062 1 98.75 470 PHE B N 1
ATOM 7247 C CA . PHE B 1 470 ? 3.07 -36.438 -9.367 1 98.75 470 PHE B CA 1
ATOM 7248 C C . PHE B 1 470 ? 4.184 -36.125 -10.352 1 98.75 470 PHE B C 1
ATOM 7250 O O . PHE B 1 470 ? 4.375 -36.812 -11.344 1 98.75 470 PHE B O 1
ATOM 7257 N N . MET B 1 471 ? 4.801 -35 -10.164 1 98.81 471 MET B N 1
ATOM 7258 C CA . MET B 1 471 ? 5.98 -34.656 -10.945 1 98.81 471 MET B CA 1
ATOM 7259 C C . MET B 1 471 ? 7.242 -35.219 -10.328 1 98.81 471 MET B C 1
ATOM 7261 O O . MET B 1 471 ? 7.855 -34.625 -9.453 1 98.81 471 MET B O 1
ATOM 7265 N N . PRO B 1 472 ? 7.711 -36.344 -10.836 1 98.75 472 PRO B N 1
ATOM 7266 C CA . PRO B 1 472 ? 8.828 -37.031 -10.18 1 98.75 472 PRO B CA 1
ATOM 7267 C C . PRO B 1 472 ? 10.164 -36.312 -10.406 1 98.75 472 PRO B C 1
ATOM 7269 O O . PRO B 1 472 ? 10.242 -35.375 -11.195 1 98.75 472 PRO B O 1
ATOM 7272 N N . SER B 1 473 ? 11.164 -36.75 -9.633 1 98.56 473 SER B N 1
ATOM 7273 C CA . SER B 1 473 ? 12.516 -36.219 -9.789 1 98.56 473 SER B CA 1
ATOM 7274 C C . SER B 1 473 ? 13.102 -36.594 -11.148 1 98.56 473 SER B C 1
ATOM 7276 O O . SER B 1 473 ? 12.711 -37.594 -11.742 1 98.56 473 SER B O 1
ATOM 7278 N N . LEU B 1 474 ? 13.992 -35.781 -11.602 1 97.94 474 LEU B N 1
ATOM 7279 C CA . LEU B 1 474 ? 14.727 -36.125 -12.82 1 97.94 474 LEU B CA 1
ATOM 7280 C C . LEU B 1 474 ? 15.5 -37.438 -12.648 1 97.94 474 LEU B C 1
ATOM 7282 O O . LEU B 1 474 ? 15.602 -38.219 -13.594 1 97.94 474 LEU B O 1
ATOM 7286 N N . ALA B 1 475 ? 16.016 -37.625 -11.469 1 97.75 475 ALA B N 1
ATOM 7287 C CA . ALA B 1 475 ? 16.797 -38.844 -11.18 1 97.75 475 ALA B CA 1
ATOM 7288 C C . ALA B 1 475 ? 15.961 -40.094 -11.375 1 97.75 475 ALA B C 1
ATOM 7290 O O . ALA B 1 475 ? 16.453 -41.094 -11.898 1 97.75 475 ALA B O 1
ATOM 7291 N N . PHE B 1 476 ? 14.766 -40.062 -10.938 1 98.38 476 PHE B N 1
ATOM 7292 C CA . PHE B 1 476 ? 13.867 -41.219 -11.148 1 98.38 476 PHE B CA 1
ATOM 7293 C C . PHE B 1 476 ? 13.688 -41.469 -12.641 1 98.38 476 PHE B C 1
ATOM 7295 O O . PHE B 1 476 ? 13.828 -42.625 -13.094 1 98.38 476 PHE B O 1
ATOM 7302 N N . LEU B 1 477 ? 13.328 -40.406 -13.414 1 98.12 477 LEU B N 1
ATOM 7303 C CA . LEU B 1 477 ? 13.094 -40.562 -14.852 1 98.12 477 LEU B CA 1
ATOM 7304 C C . LEU B 1 477 ? 14.328 -41.094 -15.547 1 98.12 477 LEU B C 1
ATOM 7306 O O . LEU B 1 477 ? 14.227 -41.969 -16.422 1 98.12 477 LEU B O 1
ATOM 7310 N N . GLN B 1 478 ? 15.453 -40.656 -15.133 1 96.69 478 GLN B N 1
ATOM 7311 C CA . GLN B 1 478 ? 16.719 -41.094 -15.727 1 96.69 478 GLN B CA 1
ATOM 7312 C C . GLN B 1 478 ? 17 -42.562 -15.43 1 96.69 478 GLN B C 1
ATOM 7314 O O . GLN B 1 478 ? 17.625 -43.25 -16.234 1 96.69 478 GLN B O 1
ATOM 7319 N N . ALA B 1 479 ? 16.531 -43.031 -14.359 1 96.56 479 ALA B N 1
ATOM 7320 C CA . ALA B 1 479 ? 16.844 -44.375 -13.898 1 96.56 479 ALA B CA 1
ATOM 7321 C C . ALA B 1 479 ? 15.906 -45.406 -14.531 1 96.56 479 ALA B C 1
ATOM 7323 O O . ALA B 1 479 ? 16.141 -46.625 -14.422 1 96.56 479 ALA B O 1
ATOM 7324 N N . LEU B 1 480 ? 14.852 -45.094 -15.148 1 95.75 480 LEU B N 1
ATOM 7325 C CA . LEU B 1 480 ? 13.859 -46 -15.711 1 95.75 480 LEU B CA 1
ATOM 7326 C C . LEU B 1 480 ? 14.461 -46.812 -16.844 1 95.75 480 LEU B C 1
ATOM 7328 O O . LEU B 1 480 ? 13.977 -47.906 -17.141 1 95.75 480 LEU B O 1
ATOM 7332 N N . ALA B 1 481 ? 15.406 -46.406 -17.625 1 80.31 481 ALA B N 1
ATOM 7333 C CA . ALA B 1 481 ? 15.984 -47.25 -18.672 1 80.31 481 ALA B CA 1
ATOM 7334 C C . ALA B 1 481 ? 17.328 -47.844 -18.234 1 80.31 481 ALA B C 1
ATOM 7336 O O . ALA B 1 481 ? 18.016 -47.25 -17.391 1 80.31 481 ALA B O 1
#